Protein AF-A0A7V9PZ42-F1 (afdb_monomer)

Solvent-accessible surface area (backbone atoms only — not comparable to full-atom values): 53757 Å² total; per-residue (Å²): 139,82,87,81,83,87,84,85,88,85,90,82,89,85,84,78,90,81,89,82,88,86,89,87,87,82,85,90,87,81,92,83,89,80,94,78,86,85,78,82,79,80,74,79,80,78,72,83,73,53,23,38,50,49,40,80,74,43,79,81,48,64,35,42,36,24,31,28,40,34,39,47,80,54,54,53,97,88,42,69,60,33,37,42,37,35,66,54,96,84,55,76,48,76,40,75,61,56,51,51,71,52,70,82,49,53,48,53,39,71,47,54,37,40,34,29,28,23,30,79,69,63,42,52,22,58,73,33,75,50,78,53,58,26,29,65,77,78,78,84,77,52,20,42,52,52,41,76,73,40,74,79,49,59,36,42,38,29,31,26,41,33,41,41,83,60,51,52,97,85,47,64,59,28,31,44,35,27,47,80,86,43,77,76,51,73,41,77,59,55,54,53,72,48,65,88,45,63,44,58,35,74,44,55,32,33,36,19,25,21,26,81,73,68,33,59,25,62,76,40,76,50,77,44,53,25,36,60,66,79,77,81,75,50,24,37,51,38,41,78,72,42,80,76,44,65,39,35,42,23,35,29,35,35,41,43,78,51,55,46,97,89,42,63,56,29,30,45,35,20,50,70,81,43,83,71,50,72,27,77,56,57,49,49,74,50,66,89,42,62,46,57,36,77,42,42,37,30,30,26,21,26,29,81,71,69,33,60,21,57,69,37,71,46,78,49,63,26,35,63,74,87,87,87,78,87,83,85,88,80,86,75,49,20,38,53,42,41,76,74,42,76,80,46,56,38,38,35,24,37,25,45,31,36,46,81,52,56,50,96,88,46,57,59,26,28,40,31,21,53,68,80,43,75,68,56,72,40,73,59,54,56,48,70,53,67,85,47,61,49,54,41,77,39,38,42,30,34,19,23,24,28,85,77,68,38,50,28,59,72,36,70,50,77,49,49,23,32,60,67,83,70,83,70,51,24,40,49,46,37,77,70,42,80,74,50,66,35,37,33,28,42,29,36,34,40,44,80,54,57,48,95,92,42,64,58,28,29,45,36,23,51,72,80,43,82,74,50,73,37,75,58,57,49,52,70,53,67,83,45,64,42,60,35,76,46,40,39,30,34,24,22,24,30,84,72,69,33,58,20,62,68,45,74,46,81,47,59,25,36,64,70,88,63,85,76,50,22,39,54,38,42,78,74,46,77,47,78,64,36,49,28,27,34,34,40,38,44,45,86,62,52,50,94,93,40,65,63,30,32,41,34,28,49,67,84,40,77,77,46,76,38,83,62,56,60,52,76,49,64,86,44,64,46,53,38,78,40,44,29,33,34,24,23,25,34,85,66,68,27,55,20,56,72,34,70,52,76,52,57,28,37,71,84,90,89,87,73,80,79,92,66,65,23,18,31,24,52,87,29,38,70,89,42,64,16,30,87,92,39,22,9,41,42,65,36,55,34,59,72,70,43,51,73,54,30,45,28,44,29,43,44,44,66,30,65,51,41,59,30,67,65,62,92,90,30,74,85,48,53,36,33,31,41,29,52,77,41,54,25,34,27,54,35,40,38,36,37,39,29,32,19,33,25,43,48,40,44,59,45,69,52,53,81,56,48,84,73,39,48,43,28,27,36,25,56,22,39,38,34,38,40,28,87,42,80,86,42,62,19,26,51,34,36,44,28,4,34,31,19,16,14,38,34,46,24,32,22,37,44,34,42,39,30,39,30,38,33,33,41,48,87,68,78,96,63,69,93,61,76,52,30,28,43,9,62,59,91,92,52,100,59,93,57,62,60,18,32,47,36,36,39,33,35,33,34,35,26,41,48,40,88,87,62,57,74,62,64,76,86,47,84,51,40,23,39,34,41,28,22,31,36,44,37,36,40,29,27,22,31,28,39,42,6,30,60,25,36,30,43,35,34,47,91,75,84,48,49,50,31,45,33,38,40,30,21,24,40,29,39,30,21,20,62,60,76,77,77,49,89,90,75,64,62,60,69,58,78,40,30,32,40,30,42,66,38,80,42,71,43,40,41,32,41,41,30,22,25,18,27,70,31,30,44,43,44,81,52,83,45,46,47,34,64,27,38,40,36,18,26,23,30,35,47,67,50,75,92,52,48,69,40,76,38,49,48,45,39,41,26,40,16,42,74,48,62,56,24,100,55,31,42,69,36,96,56,78,60,45,72,29,79,51,54,88,60,51,34,65,34,35,36,68,89,67,69,54,70,37,78,73,65,94,50,81,90,60,60,70,60,46,44,37,85,62,57,71,54,57,88,53,38,56,43,20,12,39,65,47,128

pLDDT: mean 81.79, std 15.57, range [23.91, 97.44]

Sequence (1010 aa):
MPQRSSPTAATSLTHGPTRSTFLAAALAGLTVMLFAIGVPKAVASDDHNPPSAPTNVRVLATSQTSLTVAWDASTDDVGVKNYRLWLGYPPSLHTKETQYTVTGLRCGQSITLEIRAYDDANNKSEPTLTVVSSAPCVDSQPPSAPAGLRQIAASATTATLAWNPATDNVAVAGYSLSRSGVELATTSETSYSFSGLVCGKTHAVAVRSYDVARNYSSWVAYYVTTASCGDVTPPSAPTGLVQTNTTTTGMSVAWSAATDNVGVAGYDVFRNGALAGSASGVSYALSGLTCGTAYAIGVEAVDGAGNRSARTSATMSTAACVVPPPPSNDTQPPTTPANLALAGASPISVTLTWAPSTDNVGVAGYRTFLDGTSDETVTGTAHMFQGLSCGTSHLLGVMAVDAKGNHSQVAAVTGSTAPCSDTSAPTAPGNVVVLSRTFSSITVGWAASTDNLGVAGYGAYVDGSFDGATSATSYTFAGLACNTSVVVGIDAYDAAGNRSPKVNVAATTTACNDSQPPTTPAQLTISGATTSGFTLNWTPSSDNQGVQGYDVFVDGSKVASVVATEFTLSNLACGTSYQVGVEAFDGAGNRSGRRTGTGTTTPCTQPPPTSGTAYVSPNGSDANLCTIALPCKSFNRAYSVAQPGATVSVAAGTYTGQDILWRSGRDSGAPVVFRPTGPVTIQGTLRVYASGVHIAGQATGSVTNWRSRTYSFTVTGDTAVLGDSAAQHPKNVTLEGIDTGALGTYTAENVIVRDIDAGPVVQGAACNRPQPTIGANIDAEVVAGRPRNVTWERVVVHGFDRDQSAVAADCHTGGLFIVNGYDIKIRQSVFSENLVYNIQVQNYVGSPAQDVVIENTWFGCPVFSPISETNGVKTCNGQASLQFNANSTFSDWLVRFNSFSSQYAAWGEGSYSNVRFVGNAGRAPGSNVCGGGGISFQKNAWTSETCGSGDVVLSSLPFVNVAPGQEDLHLTGGAAVNFATGSGTDFELVGDIDGQSRPAARDAGADETG

Foldseek 3Di:
DDDDDDDDDDDDDDDDDDDDDDDDDDDDDDDDDDDDDDDDDDDPAPDPDAWEEWADWDWDDAAQFKTKIFTDDIDDPQDWPWKWKQFPPDDIDIGRHRMDMDGGHHGFDKTKIWMWIADPNGHIYDTDIDIDTHHHDADDDWWDWWADWDWDDAAQFKTKIFTDDIDDPPDWPWKFKDWPPHTDDIDNHRMDMDGRHHGQDKTKMWMWIGGPNGRIDDIDIDITHHHHDDDDDAWEEWADWAWDAAAFFKTKIFTHDIDDPVDFQWKFKDKQRHTQGIGSHRMDMRGRHHGQDKIKMWMWTAHPRGHIYDIDIDIDHHHHDDDDDPDDDDDAAWEFFAPWDFPDAAQFKTKIFTDDIDDDVDFQFKFKDKQNHTDGTGRHRMDMDGRHHGFDKIKIWMWTAHPVRRIYDIDIDIDHHHHDQDDDAWAFFAPWDWDDAAQFKTKIFTHDIDDDVDWPWKFKDKQNHTQDIDRHRMDMHGRHHGQDKIKIWMWIGDPNGHIYDIDIDIDGHHHDDDEDAKAFWADWDWADAEQFKTKIATDDIADDQGFPFKFKDWQNHTPDTDNHRMDIGGRHHGFDKIWIWMWIGDPNGHIYDIDIDMDGHHHDDDDEDDDAAFEEECPADLVFNRDPVHRHHAPLSSLVNADFPHEHEYEADEHEEHANAEDPPQAPGAAHEDEYPAAYEYEAEHEYQYARHAPDKEKDDFLLVVLPIAFNYEYLAEYEDDPQELVTEHECYEYERYEHQAYYNEAYEQYHAYQYEGHHRPDDQDQPGFAHEQYHGPPHPHLRHHYEQYEHASYEWAYADSVRDAHHQPHPHFTYEFAAHEQYEYELYEQAAGAQENYEFHHPRQHGYEQYEAYLYEQAAHFHHRPPDDPRFTDRPQHAHYEYPDQEEYENYHYFQAFHLHAPYDYDNHHAACAEYYQAEEAYNDPVPLPRPRYYYAQYEHQPDDSYPHYYHDVDQQFPDRGGSPGGRAHEPPPFPQAQQDDDPSRPPQAASRGDGADPSGGGHRHYDD

Radius of gyration: 54.12 Å; Cα contacts (8 Å, |Δi|>4): 2755; chains: 1; bounding box: 139×69×150 Å

Structure (mmCIF, N/CA/C/O backbone):
data_AF-A0A7V9PZ42-F1
#
_entry.id   AF-A0A7V9PZ42-F1
#
loop_
_atom_site.group_PDB
_atom_site.id
_atom_site.type_symbol
_atom_site.label_atom_id
_atom_site.label_alt_id
_atom_site.label_comp_id
_atom_site.label_asym_id
_atom_site.label_entity_id
_atom_site.label_seq_id
_atom_site.pdbx_PDB_ins_code
_atom_site.Cartn_x
_atom_site.Cartn_y
_atom_site.Cartn_z
_atom_site.occupancy
_atom_site.B_iso_or_equiv
_atom_site.auth_seq_id
_atom_site.auth_comp_id
_atom_site.auth_asym_id
_atom_site.auth_atom_id
_atom_site.pdbx_PDB_model_num
ATOM 1 N N . MET A 1 1 ? -32.912 -15.137 -66.559 1.00 32.16 1 MET A N 1
ATOM 2 C CA . MET A 1 1 ? -33.517 -16.467 -66.817 1.00 32.16 1 MET A CA 1
ATOM 3 C C . MET A 1 1 ? -32.672 -17.528 -66.117 1.00 32.16 1 MET A C 1
ATOM 5 O O . MET A 1 1 ? -31.473 -17.292 -66.055 1.00 32.16 1 MET A O 1
ATOM 9 N N . PRO A 1 2 ? -33.220 -18.686 -65.696 1.00 60.19 2 PRO A N 1
ATOM 10 C CA . PRO A 1 2 ? -34.645 -18.976 -65.497 1.00 60.19 2 PRO A CA 1
ATOM 11 C C . PRO A 1 2 ? -34.986 -19.715 -64.174 1.00 60.19 2 PRO A C 1
ATOM 13 O O . PRO A 1 2 ? -34.336 -20.692 -63.833 1.00 60.19 2 PRO A O 1
ATOM 16 N N . GLN A 1 3 ? -36.155 -19.379 -63.602 1.00 32.44 3 GLN A N 1
ATOM 17 C CA . GLN A 1 3 ? -37.092 -20.332 -62.957 1.00 32.44 3 GLN A CA 1
ATOM 18 C C . GLN A 1 3 ? -36.676 -20.979 -61.605 1.00 32.44 3 GLN A C 1
ATOM 20 O O . GLN A 1 3 ? -35.512 -20.977 -61.239 1.00 32.44 3 GLN A O 1
ATOM 25 N N . ARG A 1 4 ? -37.595 -21.496 -60.768 1.00 30.61 4 ARG A N 1
ATOM 26 C CA . ARG A 1 4 ? -39.056 -21.760 -60.895 1.00 30.61 4 ARG A CA 1
ATOM 27 C C . ARG A 1 4 ? -39.732 -21.476 -59.528 1.00 30.61 4 ARG A C 1
ATOM 29 O O . ARG A 1 4 ? -39.218 -21.896 -58.505 1.00 30.61 4 ARG A O 1
ATOM 36 N N . SER A 1 5 ? -40.714 -20.571 -59.463 1.00 29.34 5 SER A N 1
ATOM 37 C CA . SER A 1 5 ? -42.173 -20.842 -59.432 1.00 29.34 5 SER A CA 1
ATOM 38 C C . SER A 1 5 ? -42.786 -21.184 -58.058 1.00 29.34 5 SER A C 1
ATOM 40 O O . SER A 1 5 ? -42.588 -22.278 -57.538 1.00 29.34 5 SER A O 1
ATOM 42 N N . SER A 1 6 ? -43.645 -20.290 -57.561 1.00 37.09 6 SER A N 1
ATOM 43 C CA . SER A 1 6 ? -44.717 -20.563 -56.580 1.00 37.09 6 SER A CA 1
ATOM 44 C C . SER A 1 6 ? -45.744 -21.582 -57.142 1.00 37.09 6 SER A C 1
ATOM 46 O O . SER A 1 6 ? -45.717 -21.808 -58.358 1.00 37.09 6 SER A O 1
ATOM 48 N N . PRO A 1 7 ? -46.679 -22.160 -56.343 1.00 46.69 7 PRO A N 1
ATOM 49 C CA . PRO A 1 7 ? -47.899 -21.408 -55.983 1.00 46.69 7 PRO A CA 1
ATOM 50 C C . PRO A 1 7 ? -48.641 -21.792 -54.667 1.00 46.69 7 PRO A C 1
ATOM 52 O O . PRO A 1 7 ? -48.381 -22.798 -54.023 1.00 46.69 7 PRO A O 1
ATOM 55 N N . THR A 1 8 ? -49.604 -20.932 -54.316 1.00 27.67 8 THR A N 1
ATOM 56 C CA . THR A 1 8 ? -50.886 -21.146 -53.593 1.00 27.67 8 THR A CA 1
ATOM 57 C C . THR A 1 8 ? -51.169 -22.422 -52.762 1.00 27.67 8 THR A C 1
ATOM 59 O O . THR A 1 8 ? -51.455 -23.476 -53.315 1.00 27.67 8 THR A O 1
ATOM 62 N N . ALA A 1 9 ? -51.367 -22.193 -51.455 1.00 28.22 9 ALA A N 1
ATOM 63 C CA . ALA A 1 9 ? -52.624 -22.379 -50.695 1.00 28.22 9 ALA A CA 1
ATOM 64 C C . ALA A 1 9 ? -53.292 -23.763 -50.440 1.00 28.22 9 ALA A C 1
ATOM 66 O O . ALA A 1 9 ? -53.507 -24.570 -51.335 1.00 28.22 9 ALA A O 1
ATOM 67 N N . ALA A 1 10 ? -53.862 -23.831 -49.221 1.00 25.73 10 ALA A N 1
ATOM 68 C CA . ALA A 1 10 ? -55.114 -24.496 -48.812 1.00 25.73 10 ALA A CA 1
ATOM 69 C C . ALA A 1 10 ? -55.117 -25.953 -48.281 1.00 25.73 10 ALA A C 1
ATOM 71 O O . ALA A 1 10 ? -54.266 -26.787 -48.572 1.00 25.73 10 ALA A O 1
ATOM 72 N N . THR A 1 11 ? -56.213 -26.231 -47.555 1.00 23.91 11 THR A N 1
ATOM 73 C CA . THR A 1 11 ? -56.700 -27.505 -46.974 1.00 23.91 11 THR A CA 1
ATOM 74 C C . THR A 1 11 ? -56.056 -28.027 -45.678 1.00 23.91 11 THR A C 1
ATOM 76 O O . THR A 1 11 ? -54.901 -27.769 -45.363 1.00 23.91 11 THR A O 1
ATOM 79 N N . SER A 1 12 ? -56.887 -28.713 -44.885 1.00 28.78 12 SER A N 1
ATOM 80 C CA . SER A 1 12 ? -56.669 -29.165 -43.499 1.00 28.78 12 SER A CA 1
ATOM 81 C C . SER A 1 12 ? -57.055 -30.654 -43.343 1.00 28.78 12 SER A C 1
ATOM 83 O O . SER A 1 12 ? -57.232 -31.320 -44.361 1.00 28.78 12 SER A O 1
ATOM 85 N N . LEU A 1 13 ? -57.269 -31.135 -42.098 1.00 27.72 13 LEU A N 1
ATOM 86 C CA . LEU A 1 13 ? -57.673 -32.509 -41.689 1.00 27.72 13 LEU A CA 1
ATOM 87 C C . LEU A 1 13 ? -56.466 -33.484 -41.537 1.00 27.72 13 LEU A C 1
ATOM 89 O O . LEU A 1 13 ? -55.505 -33.377 -42.285 1.00 27.72 13 LEU A O 1
ATOM 93 N N . THR A 1 14 ? -56.401 -34.438 -40.586 1.00 30.48 14 THR A N 1
ATOM 94 C CA . THR A 1 14 ? -57.376 -34.893 -39.553 1.00 30.48 14 THR A CA 1
ATOM 95 C C . THR A 1 14 ? -56.701 -35.609 -38.352 1.00 30.48 14 THR A C 1
ATOM 97 O O . THR A 1 14 ? -55.512 -35.900 -38.426 1.00 30.48 14 THR A O 1
ATOM 100 N N . HIS A 1 15 ? -57.517 -36.005 -37.348 1.00 29.09 15 HIS A N 1
ATOM 101 C CA . HIS A 1 15 ? -57.241 -36.747 -36.085 1.00 29.09 15 HIS A CA 1
ATOM 102 C C . HIS A 1 15 ? -56.803 -35.854 -34.895 1.00 29.09 15 HIS A C 1
ATOM 104 O O . HIS A 1 15 ? -55.726 -35.277 -34.944 1.00 29.09 15 HIS A O 1
ATOM 110 N N . GLY A 1 16 ? -57.558 -35.667 -33.796 1.00 27.78 16 GLY A N 1
ATOM 111 C CA . GLY A 1 16 ? -58.936 -36.077 -33.433 1.00 27.78 16 GLY A CA 1
ATOM 112 C C . GLY A 1 16 ? -59.023 -37.309 -32.508 1.00 27.78 16 GLY A C 1
ATOM 113 O O . GLY A 1 16 ? -58.157 -38.174 -32.636 1.00 27.78 16 GLY A O 1
ATOM 114 N N . PRO A 1 17 ? -60.061 -37.473 -31.642 1.00 51.00 17 PRO A N 1
ATOM 115 C CA . PRO A 1 17 ? -61.173 -36.565 -31.246 1.00 51.00 17 PRO A CA 1
ATOM 116 C C . PRO A 1 17 ? -60.711 -35.512 -30.192 1.00 51.00 17 PRO A C 1
ATOM 118 O O . PRO A 1 17 ? -59.528 -35.199 -30.207 1.00 51.00 17 PRO A O 1
ATOM 121 N N . THR A 1 18 ? -61.469 -34.822 -29.311 1.00 27.20 18 THR A N 1
ATOM 122 C CA . THR A 1 18 ? -62.897 -34.702 -28.850 1.00 27.20 18 THR A CA 1
ATOM 123 C C . THR A 1 18 ? -63.049 -33.227 -28.364 1.00 27.20 18 THR A C 1
ATOM 125 O O . THR A 1 18 ? -62.031 -32.623 -28.047 1.00 27.20 18 THR A O 1
ATOM 128 N N . ARG A 1 19 ? -64.153 -32.454 -28.377 1.00 26.38 19 ARG A N 1
ATOM 129 C CA . ARG A 1 19 ? -65.584 -32.568 -27.974 1.00 26.38 19 ARG A CA 1
ATOM 130 C C . ARG A 1 19 ? -65.809 -32.795 -26.458 1.00 26.38 19 ARG A C 1
ATOM 132 O O . ARG A 1 19 ? -65.156 -33.657 -25.896 1.00 26.38 19 ARG A O 1
ATOM 139 N N . SER A 1 20 ? -66.701 -32.076 -25.754 1.00 24.91 20 SER A N 1
ATOM 140 C CA . SER A 1 20 ? -67.799 -31.177 -26.190 1.00 24.91 20 SER A CA 1
ATOM 141 C C . SER A 1 20 ? -67.983 -29.924 -25.305 1.00 24.91 20 SER A C 1
ATOM 143 O O . SER A 1 20 ? -67.600 -29.910 -24.142 1.00 24.91 20 SER A O 1
ATOM 145 N N . THR A 1 21 ? -68.645 -28.900 -25.852 1.00 32.88 21 THR A N 1
ATOM 146 C CA . THR A 1 21 ? -69.249 -27.753 -25.142 1.00 32.88 21 THR A CA 1
ATOM 147 C C . THR A 1 21 ? -70.543 -28.142 -24.407 1.00 32.88 21 THR A C 1
ATOM 149 O O . THR A 1 21 ? -71.253 -29.006 -24.926 1.00 32.88 21 THR A O 1
ATOM 152 N N . PHE A 1 22 ? -70.919 -27.453 -23.308 1.00 24.78 22 PHE A N 1
ATOM 153 C CA . PHE A 1 22 ? -72.023 -26.455 -23.308 1.00 24.78 22 PHE A CA 1
ATOM 154 C C . PHE A 1 22 ? -72.414 -25.840 -21.936 1.00 24.78 22 PHE A C 1
ATOM 156 O O . PHE A 1 22 ? -72.511 -26.544 -20.942 1.00 24.78 22 PHE A O 1
ATOM 163 N N . LEU A 1 23 ? -72.804 -24.553 -22.003 1.00 24.34 23 LEU A N 1
ATOM 164 C CA . LEU A 1 23 ? -73.811 -23.819 -21.200 1.00 24.34 23 LEU A CA 1
ATOM 165 C C . LEU A 1 23 ? -73.606 -23.574 -19.683 1.00 24.34 23 LEU A C 1
ATOM 167 O O . LEU A 1 23 ? -72.857 -24.251 -18.992 1.00 24.34 23 LEU A O 1
ATOM 171 N N . ALA A 1 24 ? -74.322 -22.558 -19.185 1.00 41.62 24 ALA A N 1
ATOM 172 C CA . ALA A 1 24 ? -74.409 -22.147 -17.783 1.00 41.62 24 ALA A CA 1
ATOM 173 C C . ALA A 1 24 ? -75.843 -22.320 -17.241 1.00 41.62 24 ALA A C 1
ATOM 175 O O . ALA A 1 24 ? -76.804 -22.287 -18.011 1.00 41.62 24 ALA A O 1
ATOM 176 N N . ALA A 1 25 ? -75.986 -22.450 -15.918 1.00 27.28 25 ALA A N 1
ATOM 177 C CA . ALA A 1 25 ? -77.260 -22.441 -15.191 1.00 27.28 25 ALA A CA 1
ATOM 178 C C . ALA A 1 25 ? -77.051 -21.998 -13.726 1.00 27.28 25 ALA A C 1
ATOM 180 O O . ALA A 1 25 ? -75.916 -21.945 -13.252 1.00 27.28 25 ALA A O 1
ATOM 181 N N . ALA A 1 26 ? -78.135 -21.687 -13.007 1.00 37.28 26 ALA A N 1
ATOM 182 C CA . ALA A 1 26 ? -78.120 -21.266 -11.601 1.00 37.28 26 ALA A CA 1
ATOM 183 C C . ALA A 1 26 ? -79.356 -21.792 -10.826 1.00 37.28 26 ALA A C 1
ATOM 185 O O . ALA A 1 26 ? -80.281 -22.312 -11.442 1.00 37.28 26 ALA A O 1
ATOM 186 N N . LEU A 1 27 ? -79.367 -21.563 -9.501 1.00 26.77 27 LEU A N 1
ATOM 187 C CA . LEU A 1 27 ? -80.422 -21.829 -8.490 1.00 26.77 27 LEU A CA 1
ATOM 188 C C . LEU A 1 27 ? -80.596 -23.272 -7.937 1.00 26.77 27 LEU A C 1
ATOM 190 O O . LEU A 1 27 ? -81.235 -24.124 -8.535 1.00 26.77 27 LEU A O 1
ATOM 194 N N . ALA A 1 28 ? -80.099 -23.446 -6.703 1.00 36.44 28 ALA A N 1
ATOM 195 C CA . ALA A 1 28 ? -80.839 -23.727 -5.450 1.00 36.44 28 ALA A CA 1
ATOM 196 C C . ALA A 1 28 ? -81.842 -24.909 -5.288 1.00 36.44 28 ALA A C 1
ATOM 198 O O . ALA A 1 28 ? -82.800 -25.058 -6.037 1.00 36.44 28 ALA A O 1
ATOM 199 N N . GLY A 1 29 ? -81.722 -25.595 -4.133 1.00 26.81 29 GLY A N 1
ATOM 200 C CA . GLY A 1 29 ? -82.707 -26.522 -3.529 1.00 26.81 29 GLY A CA 1
ATOM 201 C C . GLY A 1 29 ? -82.224 -27.985 -3.435 1.00 26.81 29 GLY A C 1
ATOM 202 O O . GLY A 1 29 ? -81.447 -28.414 -4.276 1.00 26.81 29 GLY A O 1
ATOM 203 N N . LEU A 1 30 ? -82.620 -28.817 -2.457 1.00 26.36 30 LEU A N 1
ATOM 204 C CA . LEU A 1 30 ? -83.288 -28.580 -1.162 1.00 26.36 30 LEU A CA 1
ATOM 205 C C . LEU A 1 30 ? -82.978 -29.755 -0.188 1.00 26.36 30 LEU A C 1
ATOM 207 O O . LEU A 1 30 ? -82.660 -30.859 -0.614 1.00 26.36 30 LEU A O 1
ATOM 211 N N . THR A 1 31 ? -83.078 -29.489 1.117 1.00 36.94 31 THR A N 1
ATOM 212 C CA . THR A 1 31 ? -82.883 -30.352 2.303 1.00 36.94 31 THR A CA 1
ATOM 213 C C . THR A 1 31 ? -83.286 -31.836 2.212 1.00 36.94 31 THR A C 1
ATOM 215 O O . THR A 1 31 ? -84.411 -32.155 1.837 1.00 36.94 31 THR A O 1
ATOM 218 N N . VAL A 1 32 ? -82.456 -32.716 2.797 1.00 28.81 32 VAL A N 1
ATOM 219 C CA . VAL A 1 32 ? -82.893 -33.976 3.440 1.00 28.81 32 VAL A CA 1
ATOM 220 C C . VAL A 1 32 ? -82.252 -34.082 4.831 1.00 28.81 32 VAL A C 1
ATOM 222 O O . VAL A 1 32 ? -81.033 -34.006 4.958 1.00 28.81 32 VAL A O 1
ATOM 225 N N . MET A 1 33 ? -83.066 -34.261 5.877 1.00 37.66 33 MET A N 1
ATOM 226 C CA . MET A 1 33 ? -82.603 -34.689 7.206 1.00 37.66 33 MET A CA 1
ATOM 227 C C . MET A 1 33 ? -82.578 -36.217 7.288 1.00 37.66 33 MET A C 1
ATOM 229 O O . MET A 1 33 ? -83.520 -36.863 6.834 1.00 37.66 33 MET A O 1
ATOM 233 N N . LEU A 1 34 ? -81.611 -36.774 8.019 1.00 30.14 34 LEU A N 1
ATOM 234 C CA . LEU A 1 34 ? -81.822 -38.001 8.789 1.00 30.14 34 LEU A CA 1
ATOM 235 C C . LEU A 1 34 ? -81.022 -37.919 10.099 1.00 30.14 34 LEU A C 1
ATOM 237 O O . LEU A 1 34 ? -79.909 -37.398 10.115 1.00 30.14 34 LEU A O 1
ATOM 241 N N . PHE A 1 35 ? -81.602 -38.385 11.206 1.00 37.62 35 PHE A N 1
ATOM 242 C CA . PHE A 1 35 ? -80.970 -38.318 12.528 1.00 37.62 35 PHE A CA 1
ATOM 243 C C . PHE A 1 35 ? -79.921 -39.423 12.713 1.00 37.62 35 PHE A C 1
ATOM 245 O O . PHE A 1 35 ? -80.221 -40.601 12.535 1.00 37.62 35 PHE A O 1
ATOM 252 N N . ALA A 1 36 ? -78.738 -39.044 13.197 1.00 33.75 36 ALA A N 1
ATOM 253 C CA . ALA A 1 36 ? -77.800 -39.927 13.887 1.00 33.75 36 ALA A CA 1
ATOM 254 C C . ALA A 1 36 ? -77.290 -39.192 15.137 1.00 33.75 36 ALA A C 1
ATOM 256 O O . ALA A 1 36 ? -76.961 -38.007 15.070 1.00 33.75 36 ALA A O 1
ATOM 257 N N . ILE A 1 37 ? -77.297 -39.857 16.294 1.00 38.19 37 ILE A N 1
ATOM 258 C CA . ILE A 1 37 ? -77.108 -39.198 17.593 1.00 38.19 37 ILE A CA 1
ATOM 259 C C . ILE A 1 37 ? -75.654 -39.318 18.060 1.00 38.19 37 ILE A C 1
ATOM 261 O O . ILE A 1 37 ? -75.189 -40.408 18.363 1.00 38.19 37 ILE A O 1
ATOM 265 N N . GLY A 1 38 ? -75.001 -38.161 18.198 1.00 36.38 38 GLY A N 1
ATOM 266 C CA . GLY A 1 38 ? -74.062 -37.857 19.280 1.00 36.38 38 GLY A CA 1
ATOM 267 C C . GLY A 1 38 ? -72.746 -38.638 19.381 1.00 36.38 38 GLY A C 1
ATOM 268 O O . GLY A 1 38 ? -72.672 -39.646 20.073 1.00 36.38 38 GLY A O 1
ATOM 269 N N . VAL A 1 39 ? -71.663 -37.998 18.934 1.00 38.22 39 VAL A N 1
ATOM 270 C CA . VAL A 1 39 ? -70.482 -37.781 19.794 1.00 38.22 39 VAL A CA 1
ATOM 271 C C . VAL A 1 39 ? -70.098 -36.298 19.662 1.00 38.22 39 VAL A C 1
ATOM 273 O O . VAL A 1 39 ? -70.107 -35.791 18.537 1.00 38.22 39 VAL A O 1
ATOM 276 N N . PRO A 1 40 ? -69.803 -35.558 20.749 1.00 39.50 40 PRO A N 1
ATOM 277 C CA . PRO A 1 40 ? -69.273 -34.200 20.637 1.00 39.50 40 PRO A CA 1
ATOM 278 C C . PRO A 1 40 ? -67.944 -34.190 19.873 1.00 39.50 40 PRO A C 1
ATOM 280 O O . PRO A 1 40 ? -67.071 -35.016 20.136 1.00 39.50 40 PRO A O 1
ATOM 283 N N . LYS A 1 41 ? -67.770 -33.241 18.946 1.00 39.00 41 LYS A N 1
ATOM 284 C CA . LYS A 1 41 ? -66.475 -33.014 18.293 1.00 39.00 41 LYS A CA 1
ATOM 285 C C . LYS A 1 41 ? -65.456 -32.630 19.374 1.00 39.00 41 LYS A C 1
ATOM 287 O O . LYS A 1 41 ? -65.736 -31.721 20.155 1.00 39.00 41 LYS A O 1
ATOM 292 N N . ALA A 1 42 ? -64.316 -33.323 19.425 1.00 41.28 42 ALA A N 1
ATOM 293 C CA . ALA A 1 42 ? -63.254 -33.022 20.383 1.00 41.28 42 ALA A CA 1
ATOM 294 C C . ALA A 1 42 ? -62.833 -31.546 20.273 1.00 41.28 42 ALA A C 1
ATOM 296 O O . ALA A 1 42 ? -62.809 -30.976 19.177 1.00 41.28 42 ALA A O 1
ATOM 297 N N . VAL A 1 43 ? -62.568 -30.914 21.417 1.00 42.75 43 VAL A N 1
ATOM 298 C CA . VAL A 1 43 ? -62.292 -29.477 21.478 1.00 42.75 43 VAL A CA 1
ATOM 299 C C . VAL A 1 43 ? -60.859 -29.227 21.014 1.00 42.75 43 VAL A C 1
ATOM 301 O O . VAL A 1 43 ? -59.925 -29.792 21.573 1.00 42.75 43 VAL A O 1
ATOM 304 N N . ALA A 1 44 ? -60.680 -28.359 20.016 1.00 48.72 44 ALA A N 1
ATOM 305 C CA . ALA A 1 44 ? -59.369 -27.936 19.513 1.00 48.72 44 ALA A CA 1
ATOM 306 C C . ALA A 1 44 ? -58.700 -26.921 20.467 1.00 48.72 44 ALA A C 1
ATOM 308 O O . ALA A 1 44 ? -58.425 -25.785 20.094 1.00 48.72 44 ALA A O 1
ATOM 309 N N . SER A 1 45 ? -58.540 -27.306 21.736 1.00 51.66 45 SER A N 1
ATOM 310 C CA . SER A 1 45 ? -58.017 -26.463 22.823 1.00 51.66 45 SER A CA 1
ATOM 311 C C . SER A 1 45 ? -56.986 -27.166 23.710 1.00 51.66 45 SER A C 1
ATOM 313 O O . SER A 1 45 ? -56.690 -26.665 24.790 1.00 51.66 45 SER A O 1
ATOM 315 N N . ASP A 1 46 ? -56.502 -28.336 23.292 1.00 62.22 46 ASP A N 1
ATOM 316 C CA . ASP A 1 46 ? -55.459 -29.116 23.982 1.00 62.22 46 ASP A CA 1
ATOM 317 C C . ASP A 1 46 ? -54.426 -29.681 22.981 1.00 62.22 46 ASP A C 1
ATOM 319 O O . ASP A 1 46 ? -53.603 -30.535 23.305 1.00 62.22 46 ASP A O 1
ATOM 323 N N . ASP A 1 47 ? -54.473 -29.189 21.739 1.00 71.81 47 ASP A N 1
ATOM 324 C CA . ASP A 1 47 ? -53.516 -29.500 20.683 1.00 71.81 47 ASP A CA 1
ATOM 325 C C . ASP A 1 47 ? -52.241 -28.665 20.871 1.00 71.81 47 ASP A C 1
ATOM 327 O O . ASP A 1 47 ? -52.260 -27.433 20.817 1.00 71.81 47 ASP A O 1
ATOM 331 N N . HIS A 1 48 ? -51.137 -29.367 21.109 1.00 77.44 48 HIS A N 1
ATOM 332 C CA . HIS A 1 48 ? -49.811 -28.813 21.366 1.00 77.44 48 HIS A CA 1
ATOM 333 C C . HIS A 1 48 ? -48.780 -29.246 20.307 1.00 77.44 48 HIS A C 1
ATOM 335 O O . HIS A 1 48 ? -47.594 -28.934 20.446 1.00 77.44 48 HIS A O 1
ATOM 341 N N . ASN A 1 49 ? -49.199 -29.983 19.273 1.00 86.00 49 ASN A N 1
ATOM 342 C CA . ASN A 1 49 ? -48.300 -30.482 18.242 1.00 86.00 49 ASN A CA 1
ATOM 343 C C . ASN A 1 49 ? -48.131 -29.422 17.135 1.00 86.00 49 ASN A C 1
ATOM 345 O O . ASN A 1 49 ? -49.106 -28.807 16.710 1.00 86.00 49 ASN A O 1
ATOM 349 N N . PRO A 1 50 ? -46.897 -29.144 16.674 1.00 86.44 50 PRO A N 1
ATOM 350 C CA . PRO A 1 50 ? -46.675 -28.268 15.532 1.00 86.44 50 PRO A CA 1
ATOM 351 C C . PRO A 1 50 ? -46.730 -29.049 14.202 1.00 86.44 50 PRO A C 1
ATOM 353 O O . PRO A 1 50 ? -46.060 -30.081 14.082 1.00 86.44 50 PRO A O 1
ATOM 356 N N . PRO A 1 51 ? -47.396 -28.514 13.158 1.00 91.06 51 PRO A N 1
ATOM 357 C CA . PRO A 1 51 ? -47.370 -29.081 11.814 1.00 91.06 51 PRO A CA 1
ATOM 358 C C . PRO A 1 51 ? -45.962 -29.316 11.264 1.00 91.06 51 PRO A C 1
ATOM 360 O O . PRO A 1 51 ? -45.030 -28.545 11.525 1.00 91.06 51 PRO A O 1
ATOM 363 N N . SER A 1 52 ? -45.814 -30.319 10.396 1.00 91.69 52 SER A N 1
ATOM 364 C CA . SER A 1 52 ? -44.550 -30.556 9.692 1.00 91.69 52 SER A CA 1
ATOM 365 C C . SER A 1 52 ? -44.160 -29.374 8.790 1.00 91.69 52 SER A C 1
ATOM 367 O O . SER A 1 52 ? -45.009 -28.662 8.244 1.00 91.69 52 SER A O 1
ATOM 369 N N . ALA A 1 53 ? -42.856 -29.130 8.633 1.00 91.06 53 ALA A N 1
ATOM 370 C CA . ALA A 1 53 ? -42.361 -28.049 7.782 1.00 91.06 53 ALA A CA 1
ATOM 371 C C . ALA A 1 53 ? -42.726 -28.290 6.297 1.00 91.06 53 ALA A C 1
ATOM 373 O O . ALA A 1 53 ? -42.634 -29.431 5.837 1.00 91.06 53 ALA A O 1
ATOM 374 N N . PRO A 1 54 ? -43.109 -27.252 5.526 1.00 93.00 54 PRO A N 1
ATOM 375 C CA . PRO A 1 54 ? -43.359 -27.377 4.088 1.00 93.00 54 PRO A CA 1
ATOM 376 C C . PRO A 1 54 ? -42.140 -27.937 3.342 1.00 93.00 54 PRO A C 1
ATOM 378 O O . PRO A 1 54 ? -41.020 -27.477 3.557 1.00 93.00 54 PRO A O 1
ATOM 381 N N . THR A 1 55 ? -42.328 -28.890 2.429 1.00 91.06 55 THR A N 1
ATOM 382 C CA . THR A 1 55 ? -41.214 -29.526 1.692 1.00 91.06 55 THR A CA 1
ATOM 383 C C . THR A 1 55 ? -41.314 -29.314 0.179 1.00 91.06 55 THR A C 1
ATOM 385 O O . THR A 1 55 ? -42.323 -28.825 -0.327 1.00 91.06 55 THR A O 1
ATOM 388 N N . ASN A 1 56 ? -40.244 -29.654 -0.554 1.00 90.31 56 ASN A N 1
ATOM 389 C CA . ASN A 1 56 ? -40.208 -29.647 -2.025 1.00 90.31 56 ASN A CA 1
ATOM 390 C C . ASN A 1 56 ? -40.611 -28.293 -2.661 1.00 90.31 56 ASN A C 1
ATOM 392 O O . ASN A 1 56 ? -41.383 -28.236 -3.624 1.00 90.31 56 ASN A O 1
ATOM 396 N N . VAL A 1 57 ? -40.118 -27.184 -2.091 1.00 90.88 57 VAL A N 1
ATOM 397 C CA . VAL A 1 57 ? -40.451 -25.831 -2.563 1.00 90.88 57 VAL A CA 1
ATOM 398 C C . VAL A 1 57 ? -39.825 -25.582 -3.937 1.00 90.88 57 VAL A C 1
ATOM 400 O O . VAL A 1 57 ? -38.609 -25.657 -4.102 1.00 90.88 57 VAL A O 1
ATOM 403 N N . ARG A 1 58 ? -40.667 -25.277 -4.925 1.00 91.25 58 ARG A N 1
ATOM 404 C CA . ARG A 1 58 ? -40.339 -25.209 -6.356 1.00 91.25 58 ARG A CA 1
ATOM 405 C C . ARG A 1 58 ? -41.012 -24.012 -7.021 1.00 91.25 58 ARG A C 1
ATOM 407 O O . ARG A 1 58 ? -42.094 -23.600 -6.611 1.00 91.25 58 ARG A O 1
ATOM 414 N N . VAL A 1 59 ? -40.403 -23.478 -8.076 1.00 90.88 59 VAL A N 1
ATOM 415 C CA . VAL A 1 59 ? -41.015 -22.441 -8.925 1.00 90.88 59 VAL A CA 1
ATOM 416 C C . VAL A 1 59 ? -41.778 -23.117 -10.067 1.00 90.88 59 VAL A C 1
ATOM 418 O O . VAL A 1 59 ? -41.223 -23.970 -10.754 1.00 90.88 59 VAL A O 1
ATOM 421 N N . LEU A 1 60 ? -43.044 -22.744 -10.265 1.00 88.81 60 LEU A N 1
ATOM 422 C CA . LEU A 1 60 ? -43.903 -23.257 -11.341 1.00 88.81 60 LEU A CA 1
ATOM 423 C C . LEU A 1 60 ? -43.936 -22.339 -12.570 1.00 88.81 60 LEU A C 1
ATOM 425 O O . LEU A 1 60 ? -44.071 -22.817 -13.692 1.00 88.81 60 LEU A O 1
ATOM 429 N N . ALA A 1 61 ? -43.842 -21.025 -12.359 1.00 86.25 61 ALA A N 1
ATOM 430 C CA . ALA A 1 61 ? -43.888 -20.015 -13.413 1.00 86.25 61 ALA A CA 1
ATOM 431 C C . ALA A 1 61 ? -43.180 -18.729 -12.968 1.00 86.25 61 ALA A C 1
ATOM 433 O O . ALA A 1 61 ? -43.166 -18.402 -11.780 1.00 86.25 61 ALA A O 1
ATOM 434 N N . THR A 1 62 ? -42.643 -17.972 -13.925 1.00 85.75 62 THR A N 1
ATOM 435 C CA . THR A 1 62 ? -42.067 -16.638 -13.707 1.00 85.75 62 THR A CA 1
ATOM 436 C C . THR A 1 62 ? -42.547 -15.661 -14.777 1.00 85.75 62 THR A C 1
ATOM 438 O O . THR A 1 62 ? -42.851 -16.033 -15.909 1.00 85.75 62 THR A O 1
ATOM 441 N N . SER A 1 63 ? -42.611 -14.387 -14.409 1.00 84.31 63 SER A N 1
ATOM 442 C CA . SER A 1 63 ? -42.742 -13.246 -15.312 1.00 84.31 63 SER A CA 1
ATOM 443 C C . SER A 1 63 ? -41.782 -12.145 -14.856 1.00 84.31 63 SER A C 1
ATOM 445 O O . SER A 1 63 ? -41.117 -12.277 -13.829 1.00 84.31 63 SER A O 1
ATOM 447 N N . GLN A 1 64 ? -41.710 -11.038 -15.591 1.00 83.38 64 GLN A N 1
ATOM 448 C CA . GLN A 1 64 ? -40.880 -9.891 -15.214 1.00 83.38 64 GLN A CA 1
ATOM 449 C C . GLN A 1 64 ? -41.294 -9.224 -13.897 1.00 83.38 64 GLN A C 1
ATOM 451 O O . GLN A 1 64 ? -40.483 -8.521 -13.303 1.00 83.38 64 GLN A O 1
ATOM 456 N N . THR A 1 65 ? -42.526 -9.433 -13.426 1.00 83.56 65 THR A N 1
ATOM 457 C CA . THR A 1 65 ? -43.042 -8.789 -12.205 1.00 83.56 65 THR A CA 1
ATOM 458 C C . THR A 1 65 ? -43.701 -9.756 -11.222 1.00 83.56 65 THR A C 1
ATOM 460 O O . THR A 1 65 ? -44.271 -9.334 -10.210 1.00 83.56 65 THR A O 1
ATOM 463 N N . SER A 1 66 ? -43.611 -11.064 -11.475 1.00 85.19 66 SER A N 1
ATOM 464 C CA . SER A 1 66 ? -44.173 -12.100 -10.608 1.00 85.19 66 SER A CA 1
ATOM 465 C C . SER A 1 66 ? -43.450 -13.442 -10.713 1.00 85.19 66 SER A C 1
ATOM 467 O O . SER A 1 66 ? -42.751 -13.720 -11.685 1.00 85.19 66 SER A O 1
ATOM 469 N N . LEU A 1 67 ? -43.653 -14.298 -9.715 1.00 89.31 67 LEU A N 1
ATOM 470 C CA . LEU A 1 67 ? -43.302 -15.717 -9.762 1.00 89.31 67 LEU A CA 1
ATOM 471 C C . LEU A 1 67 ? -44.296 -16.536 -8.939 1.00 89.31 67 LEU A C 1
ATOM 473 O O . LEU A 1 67 ? -44.806 -16.063 -7.924 1.00 89.31 67 LEU A O 1
ATOM 477 N N . THR A 1 68 ? -44.565 -17.765 -9.366 1.00 91.19 68 THR A N 1
ATOM 478 C CA . THR A 1 68 ? -45.420 -18.715 -8.647 1.00 91.19 68 THR A CA 1
ATOM 479 C C . THR A 1 68 ? -44.550 -19.787 -8.012 1.00 91.19 68 THR A C 1
ATOM 481 O O . THR A 1 68 ? -43.891 -20.547 -8.720 1.00 91.19 68 THR A O 1
ATOM 484 N N . VAL A 1 69 ? -44.569 -19.863 -6.683 1.00 91.12 69 VAL A N 1
ATOM 485 C CA . VAL A 1 69 ? -43.971 -20.956 -5.907 1.00 91.12 69 VAL A CA 1
ATOM 486 C C . VAL A 1 69 ? -45.035 -21.961 -5.493 1.00 91.12 69 VAL A C 1
ATOM 488 O O . VAL A 1 69 ? -46.169 -21.585 -5.206 1.00 91.12 69 VAL A O 1
ATOM 491 N N . ALA A 1 70 ? -44.653 -23.229 -5.422 1.00 93.25 70 ALA A N 1
ATOM 492 C CA . ALA A 1 70 ? -45.443 -24.309 -4.851 1.00 93.25 70 ALA A CA 1
ATOM 493 C C . ALA A 1 70 ? -44.581 -25.166 -3.925 1.00 93.25 70 ALA A C 1
ATOM 495 O O . ALA A 1 70 ? -43.359 -25.191 -4.051 1.00 93.25 70 ALA A O 1
ATOM 496 N N . TRP A 1 71 ? -45.226 -25.864 -3.004 1.00 94.12 71 TRP A N 1
ATOM 497 C CA . TRP A 1 71 ? -44.628 -26.798 -2.059 1.00 94.12 71 TRP A CA 1
ATOM 498 C C . TRP A 1 71 ? -45.557 -28.000 -1.883 1.00 94.12 71 TRP A C 1
ATOM 500 O O . TRP A 1 71 ? -46.704 -27.995 -2.342 1.00 94.12 71 TRP A O 1
ATOM 510 N N . ASP A 1 72 ? -45.054 -29.045 -1.237 1.00 93.50 72 ASP A N 1
ATOM 511 C CA . ASP A 1 72 ? -45.858 -30.210 -0.882 1.00 93.50 72 ASP A CA 1
ATOM 512 C C . ASP A 1 72 ? -46.485 -30.011 0.506 1.00 93.50 72 ASP A C 1
ATOM 514 O O . ASP A 1 72 ? -45.947 -29.292 1.354 1.00 93.50 72 ASP A O 1
ATOM 518 N N . ALA A 1 73 ? -47.673 -30.586 0.707 1.00 89.88 73 ALA A N 1
ATOM 519 C CA . ALA A 1 73 ? -48.520 -30.281 1.855 1.00 89.88 73 ALA A CA 1
ATOM 520 C C . ALA A 1 73 ? -47.890 -30.708 3.190 1.00 89.88 73 ALA A C 1
ATOM 522 O O . ALA A 1 73 ? -47.463 -31.852 3.349 1.00 89.88 73 ALA A O 1
ATOM 523 N N . SER A 1 74 ? -47.913 -29.798 4.164 1.00 91.81 74 SER A N 1
ATOM 524 C CA . SER A 1 74 ? -47.635 -30.116 5.563 1.00 91.81 74 SER A CA 1
ATOM 525 C C . SER A 1 74 ? -48.692 -31.064 6.132 1.00 91.81 74 SER A C 1
ATOM 527 O O . SER A 1 74 ? -49.863 -31.036 5.747 1.00 91.81 74 SER A O 1
ATOM 529 N N . THR A 1 75 ? -48.265 -31.881 7.086 1.00 89.81 75 THR A N 1
ATOM 530 C CA . THR A 1 75 ? -49.066 -32.884 7.794 1.00 89.81 75 THR A CA 1
ATOM 531 C C . THR A 1 75 ? -49.108 -32.560 9.278 1.00 89.81 75 THR A C 1
ATOM 533 O O . THR A 1 75 ? -48.124 -32.068 9.830 1.00 89.81 75 THR A O 1
ATOM 536 N N . ASP A 1 76 ? -50.227 -32.883 9.910 1.00 87.12 76 ASP A N 1
ATOM 537 C CA . ASP A 1 76 ? -50.554 -32.544 11.292 1.00 87.12 76 ASP A CA 1
ATOM 538 C C . ASP A 1 76 ? -51.580 -33.565 11.823 1.00 87.12 76 ASP A C 1
ATOM 540 O O . ASP A 1 76 ? -52.275 -34.181 11.006 1.00 87.12 76 ASP A O 1
ATOM 544 N N . ASP A 1 77 ? -51.671 -33.789 13.138 1.00 77.62 77 ASP A N 1
ATOM 545 C CA . ASP A 1 77 ? -52.595 -34.775 13.720 1.00 77.62 77 ASP A CA 1
ATOM 546 C C . ASP A 1 77 ? -54.019 -34.245 13.974 1.00 77.62 77 ASP A C 1
ATOM 548 O O . ASP A 1 77 ? -54.947 -35.053 14.085 1.00 77.62 77 ASP A O 1
ATOM 552 N N . VAL A 1 78 ? -54.231 -32.922 13.953 1.00 77.81 78 VAL A N 1
ATOM 553 C CA . VAL A 1 78 ? -55.567 -32.294 14.015 1.00 77.81 78 VAL A CA 1
ATOM 554 C C . VAL A 1 78 ? -55.948 -31.639 12.680 1.00 77.81 78 VAL A C 1
ATOM 556 O O . VAL A 1 78 ? -57.073 -31.822 12.202 1.00 77.81 78 VAL A O 1
ATOM 559 N N . GLY A 1 79 ? -55.016 -30.931 12.037 1.00 80.88 79 GLY A N 1
ATOM 560 C CA . GLY A 1 79 ? -55.107 -30.481 10.648 1.00 80.88 79 GLY A CA 1
ATOM 561 C C . GLY A 1 79 ? -54.535 -29.083 10.381 1.00 80.88 79 GLY A C 1
ATOM 562 O O . GLY A 1 79 ? -54.820 -28.116 11.086 1.00 80.88 79 GLY A O 1
ATOM 563 N N . VAL A 1 80 ? -53.798 -28.944 9.272 1.00 86.62 80 VAL A N 1
ATOM 564 C CA . VAL A 1 80 ? -53.204 -27.667 8.833 1.00 86.62 80 VAL A CA 1
ATOM 565 C C . VAL A 1 80 ? -54.284 -26.672 8.373 1.00 86.62 80 VAL A C 1
ATOM 567 O O . VAL A 1 80 ? -54.988 -26.891 7.386 1.00 86.62 80 VAL A O 1
ATOM 570 N N . LYS A 1 81 ? -54.376 -25.535 9.068 1.00 86.75 81 LYS A N 1
ATOM 571 C CA . LYS A 1 81 ? -55.313 -24.420 8.848 1.00 86.75 81 LYS A CA 1
ATOM 572 C C . LYS A 1 81 ? -54.917 -23.539 7.663 1.00 86.75 81 LYS A C 1
ATOM 574 O O . LYS A 1 81 ? -55.790 -23.164 6.869 1.00 86.75 81 LYS A O 1
ATOM 579 N N . ASN A 1 82 ? -53.639 -23.145 7.589 1.00 89.25 82 ASN A N 1
ATOM 580 C CA . ASN A 1 82 ? -53.067 -22.288 6.541 1.00 89.25 82 ASN A CA 1
ATOM 581 C C . ASN A 1 82 ? -51.523 -22.259 6.568 1.00 89.25 82 ASN A C 1
ATOM 583 O O . ASN A 1 82 ? -50.889 -22.604 7.560 1.00 89.25 82 ASN A O 1
ATOM 587 N N . TYR A 1 83 ? -50.928 -21.726 5.502 1.00 91.62 83 TYR A N 1
ATOM 588 C CA . TYR A 1 83 ? -49.518 -21.347 5.422 1.00 91.62 83 TYR A CA 1
ATOM 589 C C . TYR A 1 83 ? -49.345 -19.832 5.597 1.00 91.62 83 TYR A C 1
ATOM 591 O O . TYR A 1 83 ? -50.266 -19.051 5.321 1.00 91.62 83 TYR A O 1
ATOM 599 N N . ARG A 1 84 ? -48.156 -19.412 6.035 1.00 89.88 84 ARG A N 1
ATOM 600 C CA . ARG A 1 84 ? -47.686 -18.018 5.999 1.00 89.88 84 ARG A CA 1
ATOM 601 C C . ARG A 1 84 ? -46.359 -17.938 5.252 1.00 89.88 84 ARG A C 1
ATOM 603 O O . ARG A 1 84 ? -45.528 -18.833 5.398 1.00 89.88 84 ARG A O 1
ATOM 610 N N . LEU A 1 85 ? -46.184 -16.872 4.476 1.00 88.81 85 LEU A N 1
ATOM 611 C CA . LEU A 1 85 ? -44.989 -16.568 3.696 1.00 88.81 85 LEU A CA 1
ATOM 612 C C . LEU A 1 85 ? -44.442 -15.197 4.109 1.00 88.81 85 LEU A C 1
ATOM 614 O O . LEU A 1 85 ? -45.218 -14.247 4.207 1.00 88.81 85 LEU A O 1
ATOM 618 N N . TRP A 1 86 ? -43.128 -15.068 4.289 1.00 86.44 86 TRP A N 1
ATOM 619 C CA . TRP A 1 86 ? -42.447 -13.784 4.510 1.00 86.44 86 TRP A CA 1
ATOM 620 C C . TRP A 1 86 ? -41.451 -13.500 3.382 1.00 86.44 86 TRP A C 1
ATOM 622 O O . TRP A 1 86 ? -40.788 -14.410 2.889 1.00 86.44 86 TRP A O 1
ATOM 632 N N . LEU A 1 87 ? -41.357 -12.227 2.987 1.00 74.62 87 LEU A N 1
ATOM 633 C CA . LEU A 1 87 ? -40.641 -11.731 1.800 1.00 74.62 87 LEU A CA 1
ATOM 634 C C . LEU A 1 87 ? -39.490 -10.772 2.173 1.00 74.62 87 LEU A C 1
ATOM 636 O O . LEU A 1 87 ? -39.211 -9.801 1.469 1.00 74.62 87 LEU A O 1
ATOM 640 N N . GLY A 1 88 ? -38.869 -10.993 3.333 1.00 64.44 88 GLY A N 1
ATOM 641 C CA . GLY A 1 88 ? -38.204 -9.921 4.078 1.00 64.44 88 GLY A CA 1
ATOM 642 C C . GLY A 1 88 ? -39.223 -9.056 4.834 1.00 64.44 88 GLY A C 1
ATOM 643 O O . GLY A 1 88 ? -40.433 -9.165 4.629 1.00 64.44 88 GLY A O 1
ATOM 644 N N . TYR A 1 89 ? -38.753 -8.241 5.780 1.00 42.09 89 TYR A N 1
ATOM 645 C CA . TYR A 1 89 ? -39.641 -7.600 6.753 1.00 42.09 89 TYR A CA 1
ATOM 646 C C . TYR A 1 89 ? -40.023 -6.156 6.372 1.00 42.09 89 TYR A C 1
ATOM 648 O O . TYR A 1 89 ? -39.127 -5.315 6.307 1.00 42.09 89 TYR A O 1
ATOM 656 N N . PRO A 1 90 ? -41.321 -5.806 6.250 1.00 46.94 90 PRO A N 1
ATOM 657 C CA . PRO A 1 90 ? -42.499 -6.641 5.978 1.00 46.94 90 PRO A CA 1
ATOM 658 C C . PRO A 1 90 ? -42.979 -6.461 4.517 1.00 46.94 90 PRO A C 1
ATOM 660 O O . PRO A 1 90 ? -42.991 -5.342 4.002 1.00 46.94 90 PRO A O 1
ATOM 663 N N . PRO A 1 91 ? -43.426 -7.536 3.841 1.00 52.16 91 PRO A N 1
ATOM 664 C CA . PRO A 1 91 ? -44.764 -8.073 4.112 1.00 52.16 91 PRO A CA 1
ATOM 665 C C . PRO A 1 91 ? -44.795 -9.565 4.481 1.00 52.16 91 PRO A C 1
ATOM 667 O O . PRO A 1 91 ? -43.926 -10.349 4.098 1.00 52.16 91 PRO A O 1
ATOM 670 N N . SER A 1 92 ? -45.876 -9.967 5.159 1.00 66.38 92 SER A N 1
ATOM 671 C CA . SER A 1 92 ? -46.251 -11.371 5.370 1.00 66.38 92 SER A CA 1
ATOM 672 C C . SER A 1 92 ? -47.575 -11.687 4.674 1.00 66.38 92 SER A C 1
ATOM 674 O O . SER A 1 92 ? -48.536 -10.933 4.832 1.00 66.38 92 SER A O 1
ATOM 676 N N . LEU A 1 93 ? -47.636 -12.802 3.952 1.00 78.50 93 LEU A N 1
ATOM 677 C CA . LEU A 1 93 ? -48.782 -13.228 3.147 1.00 78.50 93 LEU A CA 1
ATOM 678 C C . LEU A 1 93 ? -49.310 -14.579 3.642 1.00 78.50 93 LEU A C 1
ATOM 680 O O . LEU A 1 93 ? -48.555 -15.389 4.178 1.00 78.50 93 LEU A O 1
ATOM 684 N N . HIS A 1 94 ? -50.605 -14.836 3.458 1.00 83.94 94 HIS A N 1
ATOM 685 C CA . HIS A 1 94 ? -51.293 -16.008 4.008 1.00 83.94 94 HIS A CA 1
ATOM 686 C C . HIS A 1 94 ? -52.069 -16.727 2.903 1.00 83.94 94 HIS A C 1
ATOM 688 O O . HIS A 1 94 ? -52.740 -16.085 2.099 1.00 83.94 94 HIS A O 1
ATOM 694 N N . THR A 1 95 ? -52.014 -18.059 2.875 1.00 85.00 95 THR A N 1
ATOM 695 C CA . THR A 1 95 ? -52.753 -18.887 1.903 1.00 85.00 95 THR A CA 1
ATOM 696 C C . THR A 1 95 ? -53.159 -20.226 2.513 1.00 85.00 95 THR A C 1
ATOM 698 O O . THR A 1 95 ? -52.520 -20.696 3.452 1.00 85.00 95 THR A O 1
ATOM 701 N N . LYS A 1 96 ? -54.221 -20.845 1.991 1.00 86.56 96 LYS A N 1
ATOM 702 C CA . LYS A 1 96 ? -54.585 -22.240 2.300 1.00 86.56 96 LYS A CA 1
ATOM 703 C C . LYS A 1 96 ? -54.093 -23.233 1.245 1.00 86.56 96 LYS A C 1
ATOM 705 O O . LYS A 1 96 ? -53.928 -24.407 1.553 1.00 86.56 96 LYS A O 1
ATOM 710 N N . GLU A 1 97 ? -53.815 -22.748 0.040 1.00 90.81 97 GLU A N 1
ATOM 711 C CA . GLU A 1 97 ? -53.237 -23.534 -1.049 1.00 90.81 97 GLU A CA 1
ATOM 712 C C . GLU A 1 97 ? -51.760 -23.839 -0.772 1.00 90.81 97 GLU A C 1
ATOM 714 O O . GLU A 1 97 ? -51.060 -23.019 -0.175 1.00 90.81 97 GLU A O 1
ATOM 719 N N . THR A 1 98 ? -51.238 -24.954 -1.291 1.00 92.31 98 THR A N 1
ATOM 720 C CA . THR A 1 98 ? -49.791 -25.259 -1.251 1.00 92.31 98 THR A CA 1
ATOM 721 C C . THR A 1 98 ? -49.006 -24.572 -2.378 1.00 92.31 98 THR A C 1
ATOM 723 O O . THR A 1 98 ? -47.961 -25.046 -2.821 1.00 92.31 98 THR A O 1
ATOM 726 N N . GLN A 1 99 ? -49.529 -23.452 -2.880 1.00 91.56 99 GLN A N 1
ATOM 727 C CA . GLN A 1 99 ? -48.884 -22.601 -3.872 1.00 91.56 99 GLN A CA 1
ATOM 728 C C . GLN A 1 99 ? -49.271 -21.134 -3.676 1.00 91.56 99 GLN A C 1
ATOM 730 O O . GLN A 1 99 ? -50.341 -20.815 -3.150 1.00 91.56 99 GLN A O 1
ATOM 735 N N . TYR A 1 100 ? -48.400 -20.228 -4.115 1.00 89.50 100 TYR A N 1
ATOM 736 C CA . TYR A 1 100 ? -48.617 -18.789 -4.039 1.00 89.50 100 TYR A CA 1
ATOM 737 C C . TYR A 1 100 ? -47.913 -18.050 -5.180 1.00 89.50 100 TYR A C 1
ATOM 739 O O . TYR A 1 100 ? -46.779 -18.372 -5.533 1.00 89.50 100 TYR A O 1
ATOM 747 N N . THR A 1 101 ? -48.564 -17.024 -5.737 1.00 89.56 101 THR A N 1
ATOM 748 C CA . THR A 1 101 ? -47.950 -16.137 -6.737 1.00 89.56 101 THR A CA 1
ATOM 749 C C . THR A 1 101 ? -47.517 -14.834 -6.079 1.00 89.56 101 THR A C 1
ATOM 751 O O . THR A 1 101 ? -48.349 -14.011 -5.704 1.00 89.56 101 THR A O 1
ATOM 754 N N . VAL A 1 102 ? -46.206 -14.642 -5.946 1.00 86.06 102 VAL A N 1
ATOM 755 C CA . VAL A 1 102 ? -45.609 -13.374 -5.525 1.00 86.06 102 VAL A CA 1
ATOM 756 C C . VAL A 1 102 ? -45.690 -12.403 -6.702 1.00 86.06 102 VAL A C 1
ATOM 758 O O . VAL A 1 102 ? -45.257 -12.733 -7.803 1.00 86.06 102 VAL A O 1
ATOM 761 N N . THR A 1 103 ? -46.243 -11.211 -6.483 1.00 83.06 103 THR A N 1
ATOM 762 C CA . THR A 1 103 ? -46.463 -10.173 -7.506 1.00 83.06 103 THR A CA 1
ATOM 763 C C . THR A 1 103 ? -45.881 -8.835 -7.066 1.00 83.06 103 THR A C 1
ATOM 765 O O . THR A 1 103 ? -45.840 -8.554 -5.871 1.00 83.06 103 THR A O 1
ATOM 768 N N . GLY A 1 104 ? -45.509 -7.978 -8.019 1.00 78.31 104 GLY A N 1
ATOM 769 C CA . GLY A 1 104 ? -44.899 -6.672 -7.738 1.00 78.31 104 GLY A CA 1
ATOM 770 C C . GLY A 1 104 ? -43.373 -6.720 -7.618 1.00 78.31 104 GLY A C 1
ATOM 771 O O . GLY A 1 104 ? -42.769 -5.796 -7.080 1.00 78.31 104 GLY A O 1
ATOM 772 N N . LEU A 1 105 ? -42.752 -7.792 -8.117 1.00 81.38 105 LEU A N 1
ATOM 773 C CA . LEU A 1 105 ? -41.300 -7.888 -8.254 1.00 81.38 105 LEU A CA 1
ATOM 774 C C . LEU A 1 105 ? -40.808 -6.973 -9.387 1.00 81.38 105 LEU A C 1
ATOM 776 O O . LEU A 1 105 ? -41.566 -6.608 -10.286 1.00 81.38 105 LEU A O 1
ATOM 780 N N . ARG A 1 106 ? -39.520 -6.632 -9.367 1.00 79.06 106 ARG A N 1
ATOM 781 C CA . ARG A 1 106 ? -38.794 -6.096 -10.530 1.00 79.06 106 ARG A CA 1
ATOM 782 C C . ARG A 1 106 ? -38.276 -7.255 -11.385 1.00 79.06 106 ARG A C 1
ATOM 784 O O . ARG A 1 106 ? -38.152 -8.372 -10.885 1.00 79.06 106 ARG A O 1
ATOM 791 N N . CYS A 1 107 ? -37.941 -7.005 -12.648 1.00 70.81 107 CYS A N 1
ATOM 792 C CA . CYS A 1 107 ? -37.394 -8.040 -13.526 1.00 70.81 107 CYS A CA 1
ATOM 793 C C . CYS A 1 107 ? -35.966 -8.430 -13.108 1.00 70.81 107 CYS A C 1
ATOM 795 O O . CYS A 1 107 ? -35.165 -7.576 -12.735 1.00 70.81 107 CYS A O 1
ATOM 797 N N . GLY A 1 108 ? -35.678 -9.735 -13.096 1.00 76.00 108 GLY A N 1
ATOM 798 C CA . GLY A 1 108 ? -34.439 -10.308 -12.554 1.00 76.00 108 GLY A CA 1
ATOM 799 C C . GLY A 1 108 ? -34.268 -10.201 -11.027 1.00 76.00 108 GLY A C 1
ATOM 800 O O . GLY A 1 108 ? -33.183 -10.477 -10.520 1.00 76.00 108 GLY A O 1
ATOM 801 N N . GLN A 1 109 ? -35.297 -9.799 -10.273 1.00 83.31 109 GLN A N 1
ATOM 802 C CA . GLN A 1 109 ? -35.223 -9.682 -8.815 1.00 83.31 109 GLN A CA 1
ATOM 803 C C . GLN A 1 109 ? -35.244 -11.060 -8.144 1.00 83.31 109 GLN A C 1
ATOM 805 O O . GLN A 1 109 ? -36.220 -11.800 -8.272 1.00 83.31 109 GLN A O 1
ATOM 810 N N . SER A 1 110 ? -34.211 -11.346 -7.351 1.00 86.25 110 SER A N 1
ATOM 811 C CA . SER A 1 110 ? -34.182 -12.460 -6.397 1.00 86.25 110 SER A CA 1
ATOM 812 C C . SER A 1 110 ? -34.775 -12.055 -5.045 1.00 86.25 110 SER A C 1
ATOM 814 O O . SER A 1 110 ? -34.581 -10.929 -4.584 1.00 86.25 110 SER A O 1
ATOM 816 N N . ILE A 1 111 ? -35.472 -12.986 -4.396 1.00 84.62 111 ILE A N 1
ATOM 817 C CA . ILE A 1 111 ? -36.071 -12.843 -3.064 1.00 84.62 111 ILE A CA 1
ATOM 818 C C . ILE A 1 111 ? -35.839 -14.107 -2.231 1.00 84.62 111 ILE A C 1
ATOM 820 O O . ILE A 1 111 ? -35.889 -15.221 -2.754 1.00 84.62 111 ILE A O 1
ATOM 824 N N . THR A 1 112 ? -35.639 -13.936 -0.924 1.00 88.31 112 THR A N 1
ATOM 825 C CA . THR A 1 112 ? -35.681 -15.038 0.047 1.00 88.31 112 THR A CA 1
ATOM 826 C C . THR A 1 112 ? -37.102 -15.170 0.584 1.00 88.31 112 THR A C 1
ATOM 828 O O . THR A 1 112 ? -37.683 -14.189 1.049 1.00 88.31 112 THR A O 1
ATOM 831 N N . LEU A 1 113 ? -37.652 -16.380 0.523 1.00 88.00 113 LEU A N 1
ATOM 832 C CA . LEU A 1 113 ? -38.950 -16.748 1.080 1.00 88.00 113 LEU A CA 1
ATOM 833 C C . LEU A 1 113 ? -38.759 -17.597 2.336 1.00 88.00 113 LEU A C 1
ATOM 835 O O . LEU A 1 113 ? -38.094 -18.630 2.277 1.00 88.00 113 LEU A O 1
ATOM 839 N N . GLU A 1 114 ? -39.403 -17.202 3.432 1.00 90.88 114 GLU A N 1
ATOM 840 C CA . GLU A 1 114 ? -39.682 -18.080 4.575 1.00 90.88 114 GLU A CA 1
ATOM 841 C C . GLU A 1 114 ? -41.124 -18.578 4.468 1.00 90.88 114 GLU A C 1
ATOM 843 O O . GLU A 1 114 ? -42.029 -17.762 4.300 1.00 90.88 114 GLU A O 1
ATOM 848 N N . ILE A 1 115 ? -41.352 -19.890 4.577 1.00 91.56 115 ILE A N 1
ATOM 849 C CA . ILE A 1 115 ? -42.689 -20.503 4.575 1.00 91.56 115 ILE A CA 1
ATOM 850 C C . ILE A 1 115 ? -42.881 -21.314 5.863 1.00 91.56 115 ILE A C 1
ATOM 852 O O . ILE A 1 115 ? -42.018 -22.114 6.225 1.00 91.56 115 ILE A O 1
ATOM 856 N N . ARG A 1 116 ? -44.025 -21.141 6.539 1.00 92.12 116 ARG A N 1
ATOM 857 C CA . ARG A 1 116 ? -44.451 -21.961 7.692 1.00 92.12 116 ARG A CA 1
ATOM 858 C C . ARG A 1 116 ? -45.890 -22.433 7.549 1.00 92.12 116 ARG A C 1
ATOM 860 O O . ARG A 1 116 ? -46.729 -21.689 7.037 1.00 92.12 116 ARG A O 1
ATOM 867 N N . ALA A 1 117 ? -46.181 -23.619 8.069 1.00 91.50 117 ALA A N 1
ATOM 868 C CA . ALA A 1 117 ? -47.536 -24.122 8.274 1.00 91.50 117 ALA A CA 1
ATOM 869 C C . ALA A 1 117 ? -48.059 -23.779 9.681 1.00 91.50 117 ALA A C 1
ATOM 871 O O . ALA A 1 117 ? -47.274 -23.617 10.618 1.00 91.50 117 ALA A O 1
ATOM 872 N N . TYR A 1 118 ? -49.382 -23.661 9.798 1.00 90.19 118 TYR A N 1
ATOM 873 C CA . TYR A 1 118 ? -50.138 -23.429 11.031 1.00 90.19 118 TYR A CA 1
ATOM 874 C C . TYR A 1 118 ? -51.378 -24.332 11.037 1.00 90.19 118 TYR A C 1
ATOM 876 O O . TYR A 1 118 ? -52.067 -24.431 10.022 1.00 90.19 118 TYR A O 1
ATOM 884 N N . ASP A 1 119 ? -51.665 -24.949 12.172 1.00 86.56 119 ASP A N 1
ATOM 885 C CA . ASP A 1 119 ? -52.854 -25.737 12.536 1.00 86.56 119 ASP A CA 1
ATOM 886 C C . ASP A 1 119 ? -54.004 -24.853 13.060 1.00 86.56 119 ASP A C 1
ATOM 888 O O . ASP A 1 119 ? -53.935 -23.615 13.056 1.00 86.56 119 ASP A O 1
ATOM 892 N N . ASP A 1 120 ? -55.107 -25.477 13.488 1.00 81.75 120 ASP A N 1
ATOM 893 C CA . ASP A 1 120 ? -56.274 -24.749 13.983 1.00 81.75 120 ASP A CA 1
ATOM 894 C C . ASP A 1 120 ? -56.088 -24.142 15.395 1.00 81.75 120 ASP A C 1
ATOM 896 O O . ASP A 1 120 ? -56.676 -23.084 15.653 1.00 81.75 120 ASP A O 1
ATOM 900 N N . ALA A 1 121 ? -55.225 -24.714 16.245 1.00 82.00 121 ALA A N 1
ATOM 901 C CA . ALA A 1 121 ? -54.823 -24.174 17.552 1.00 82.00 121 ALA A CA 1
ATOM 902 C C . ALA A 1 121 ? -53.786 -23.027 17.451 1.00 82.00 121 ALA A C 1
ATOM 904 O O . ALA A 1 121 ? -53.589 -22.277 18.408 1.00 82.00 121 ALA A O 1
ATOM 905 N N . ASN A 1 122 ? -53.208 -22.820 16.260 1.00 83.19 122 ASN A N 1
ATOM 906 C CA . ASN A 1 122 ? -52.143 -21.865 15.943 1.00 83.19 122 ASN A CA 1
ATOM 907 C C . ASN A 1 122 ? -50.791 -22.234 16.603 1.00 83.19 122 ASN A C 1
ATOM 909 O O . ASN A 1 122 ? -50.006 -21.346 16.959 1.00 83.19 122 ASN A O 1
ATOM 913 N N . ASN A 1 123 ? -50.462 -23.530 16.672 1.00 84.88 123 ASN A N 1
ATOM 914 C CA . ASN A 1 123 ? -49.057 -23.947 16.685 1.00 84.88 123 ASN A CA 1
ATOM 915 C C . ASN A 1 123 ? -48.428 -23.621 15.302 1.00 84.88 123 ASN A C 1
ATOM 917 O O . ASN A 1 123 ? -49.060 -23.034 14.411 1.00 84.88 123 ASN A O 1
ATOM 921 N N . LYS A 1 124 ? -47.118 -23.841 15.140 1.00 91.31 124 LYS A N 1
ATOM 922 C CA . LYS A 1 124 ? -46.383 -23.418 13.933 1.00 91.31 124 LYS A CA 1
ATOM 923 C C . LYS A 1 124 ? -45.272 -24.395 13.584 1.00 91.31 124 LYS A C 1
ATOM 925 O O . LYS A 1 124 ? -44.547 -24.834 14.474 1.00 91.31 124 LYS A O 1
ATOM 930 N N . SER A 1 125 ? -45.073 -24.643 12.295 1.00 91.69 125 SER A N 1
ATOM 931 C CA . SER A 1 125 ? -43.926 -25.418 11.828 1.00 91.69 125 SER A CA 1
ATOM 932 C C . SER A 1 125 ? -42.599 -24.670 12.017 1.00 91.69 125 SER A C 1
ATOM 934 O O . SER A 1 125 ? -42.540 -23.430 12.099 1.00 91.69 125 SER A O 1
ATOM 936 N N . GLU A 1 126 ? -41.504 -25.428 11.967 1.00 91.12 126 GLU A N 1
ATOM 937 C CA . GLU A 1 126 ? -40.198 -24.867 11.616 1.00 91.12 126 GLU A CA 1
ATOM 938 C C . GLU A 1 126 ? -40.228 -24.235 10.206 1.00 91.12 126 GLU A C 1
ATOM 940 O O . GLU A 1 126 ? -41.090 -24.590 9.389 1.00 91.12 126 GLU A O 1
ATOM 945 N N . PRO A 1 127 ? -39.361 -23.244 9.924 1.00 90.19 127 PRO A N 1
ATOM 946 C CA . PRO A 1 127 ? -39.388 -22.501 8.676 1.00 90.19 127 PRO A CA 1
ATOM 947 C C . PRO A 1 127 ? -38.695 -23.252 7.547 1.00 90.19 127 PRO A C 1
ATOM 949 O O . PRO A 1 127 ? -37.565 -23.718 7.691 1.00 90.19 127 PRO A O 1
ATOM 952 N N . THR A 1 128 ? -39.315 -23.233 6.374 1.00 92.44 128 THR A N 1
ATOM 953 C CA . THR A 1 128 ? -38.645 -23.605 5.129 1.00 92.44 128 THR A CA 1
ATOM 954 C C . THR A 1 128 ? -38.181 -22.341 4.417 1.00 92.44 128 THR A C 1
ATOM 956 O O . THR A 1 128 ? -39.001 -21.510 4.024 1.00 92.44 128 THR A O 1
ATOM 959 N N . LEU A 1 129 ? -36.863 -22.194 4.268 1.00 90.38 129 LEU A N 1
ATOM 960 C CA . LEU A 1 129 ? -36.220 -21.069 3.588 1.00 90.38 129 LEU A CA 1
ATOM 961 C C . LEU A 1 129 ? -35.825 -21.461 2.159 1.00 90.38 129 LEU A C 1
ATOM 963 O O . LEU A 1 129 ? -35.228 -22.514 1.947 1.00 90.38 129 LEU A O 1
ATOM 967 N N . THR A 1 130 ? -36.121 -20.606 1.181 1.00 87.12 130 THR A N 1
ATOM 968 C CA . THR A 1 130 ? -35.665 -20.771 -0.211 1.00 87.12 130 THR A CA 1
ATOM 969 C C . THR A 1 130 ? -35.399 -19.422 -0.881 1.00 87.12 130 THR A C 1
ATOM 971 O O . THR A 1 130 ? -35.916 -18.397 -0.439 1.00 87.12 130 THR A O 1
ATOM 974 N N . VAL A 1 131 ? -34.605 -19.411 -1.954 1.00 88.44 131 VAL A N 1
ATOM 975 C CA . VAL A 1 131 ? -34.326 -18.221 -2.772 1.00 88.44 131 VAL A CA 1
ATOM 976 C C . VAL A 1 131 ? -34.882 -18.445 -4.174 1.00 88.44 131 VAL A C 1
ATOM 978 O O . VAL A 1 131 ? -34.602 -19.466 -4.799 1.00 88.44 131 VAL A O 1
ATOM 981 N N . VAL A 1 132 ? -35.678 -17.496 -4.668 1.00 86.38 132 VAL A N 1
ATOM 982 C CA . VAL A 1 132 ? -36.352 -17.571 -5.975 1.00 86.38 132 VAL A CA 1
ATOM 983 C C . VAL A 1 132 ? -36.296 -16.225 -6.698 1.00 86.38 132 VAL A C 1
ATOM 985 O O . VAL A 1 132 ? -36.192 -15.183 -6.052 1.00 86.38 132 VAL A O 1
ATOM 988 N N . SER A 1 133 ? -36.375 -16.235 -8.032 1.00 84.31 133 SER A N 1
ATOM 989 C CA . SER A 1 133 ? -36.172 -15.040 -8.867 1.00 84.31 133 SER A CA 1
ATOM 990 C C . SER A 1 133 ? -37.262 -14.860 -9.926 1.00 84.31 133 SER A C 1
ATOM 992 O O . SER A 1 133 ? -37.807 -15.836 -10.445 1.00 84.31 133 SER A O 1
ATOM 994 N N . SER A 1 134 ? -37.572 -13.607 -10.265 1.00 83.25 134 SER A N 1
ATOM 995 C CA . SER A 1 134 ? -38.437 -13.246 -11.397 1.00 83.25 134 SER A CA 1
ATOM 996 C C . SER A 1 134 ? -37.713 -13.395 -12.747 1.00 83.25 134 SER A C 1
ATOM 998 O O . SER A 1 134 ? -36.493 -13.560 -12.809 1.00 83.25 134 SER A O 1
ATOM 1000 N N . ALA A 1 135 ? -38.458 -13.334 -13.854 1.00 75.69 135 ALA A N 1
ATOM 1001 C CA . ALA A 1 135 ? -37.881 -13.394 -15.198 1.00 75.69 135 ALA A CA 1
ATOM 1002 C C . ALA A 1 135 ? -37.078 -12.114 -15.533 1.00 75.69 135 ALA A C 1
ATOM 1004 O O . ALA A 1 135 ? -37.422 -11.030 -15.047 1.00 75.69 135 ALA A O 1
ATOM 1005 N N . PRO A 1 136 ? -36.024 -12.204 -16.368 1.00 72.19 136 PRO A N 1
ATOM 1006 C CA . PRO A 1 136 ? -35.188 -11.060 -16.725 1.00 72.19 136 PRO A CA 1
ATOM 1007 C C . PRO A 1 136 ? -35.928 -10.016 -17.573 1.00 72.19 136 PRO A C 1
ATOM 1009 O O . PRO A 1 136 ? -36.927 -10.297 -18.244 1.00 72.19 136 PRO A O 1
ATOM 1012 N N . CYS A 1 137 ? -35.410 -8.790 -17.541 1.00 70.19 137 CYS A N 1
ATOM 1013 C CA . CYS A 1 137 ? -35.898 -7.679 -18.351 1.00 70.19 137 CYS A CA 1
ATOM 1014 C C . CYS A 1 137 ? -35.677 -7.968 -19.850 1.00 70.19 137 CYS A C 1
ATOM 1016 O O . CYS A 1 137 ? -34.727 -8.657 -20.217 1.00 70.19 137 CYS A O 1
ATOM 1018 N N . VAL A 1 138 ? -36.556 -7.454 -20.711 1.00 67.25 138 VA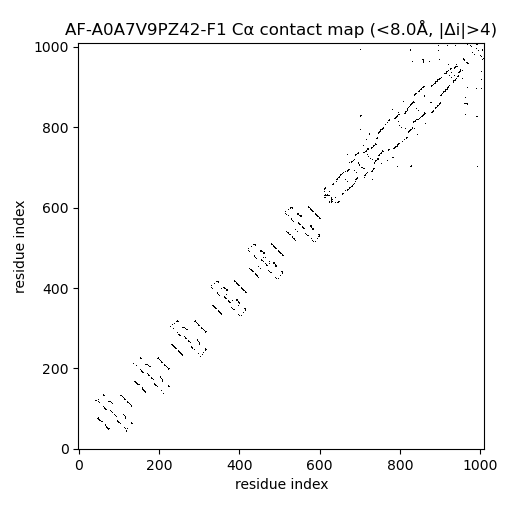L A N 1
ATOM 1019 C CA . VAL A 1 138 ? -36.502 -7.621 -22.174 1.00 67.25 138 VAL A CA 1
ATOM 1020 C C . VAL A 1 138 ? -36.625 -6.241 -22.795 1.00 67.25 138 VAL A C 1
ATOM 1022 O O . VAL A 1 138 ? -37.566 -5.518 -22.470 1.00 67.25 138 VAL A O 1
ATOM 1025 N N . ASP A 1 139 ? -35.686 -5.897 -23.672 1.00 75.12 139 ASP A N 1
ATOM 1026 C CA . ASP A 1 139 ? -35.730 -4.656 -24.442 1.00 75.12 139 ASP A CA 1
ATOM 1027 C C . ASP A 1 139 ? -36.477 -4.848 -25.771 1.00 75.12 139 ASP A C 1
ATOM 1029 O O . ASP A 1 139 ? -36.519 -5.940 -26.342 1.00 75.12 139 ASP A O 1
ATOM 1033 N N . SER A 1 140 ? -37.092 -3.774 -26.253 1.00 78.56 140 SER A N 1
ATOM 1034 C CA . SER A 1 140 ? -37.901 -3.723 -27.475 1.00 78.56 140 SER A CA 1
ATOM 1035 C C . SER A 1 140 ? -37.754 -2.410 -28.254 1.00 78.56 140 SER A C 1
ATOM 1037 O O . SER A 1 140 ? -38.407 -2.242 -29.287 1.00 78.56 140 SER A O 1
ATOM 1039 N N . GLN A 1 141 ? -36.916 -1.477 -27.790 1.00 84.44 141 GLN A N 1
ATOM 1040 C CA . GLN A 1 141 ? -36.613 -0.242 -28.505 1.00 84.44 141 GLN A CA 1
ATOM 1041 C C . GLN A 1 141 ? -35.288 -0.410 -29.278 1.00 84.44 141 GLN A C 1
ATOM 1043 O O . GLN A 1 141 ? -34.316 -0.883 -28.707 1.00 84.44 141 GLN A O 1
ATOM 1048 N N . PRO A 1 142 ? -35.223 -0.070 -30.581 1.00 86.44 142 PRO A N 1
ATOM 1049 C CA . PRO A 1 142 ? -33.988 -0.175 -31.353 1.00 86.44 142 PRO A CA 1
ATOM 1050 C C . PRO A 1 142 ? -33.027 1.001 -31.100 1.00 86.44 142 PRO A C 1
ATOM 1052 O O . PRO A 1 142 ? -33.483 2.133 -30.896 1.00 86.44 142 PRO A O 1
ATOM 1055 N N . PRO A 1 143 ? -31.709 0.776 -31.255 1.00 92.69 143 PRO A N 1
ATOM 1056 C CA . PRO A 1 143 ? -30.694 1.802 -31.057 1.00 92.69 143 PRO A CA 1
ATOM 1057 C C . PRO A 1 143 ? -30.716 2.880 -32.146 1.00 92.69 143 PRO A C 1
ATOM 1059 O O . PRO A 1 143 ? -31.211 2.688 -33.263 1.00 92.69 143 PRO A O 1
ATOM 1062 N N . SER A 1 144 ? -30.108 4.028 -31.840 1.00 94.38 144 SER A N 1
ATOM 1063 C CA . SER A 1 144 ? -29.971 5.140 -32.779 1.00 94.38 144 SER A CA 1
ATOM 1064 C C . SER A 1 144 ? -29.087 4.769 -33.977 1.00 94.38 144 SER A C 1
ATOM 1066 O O . SER A 1 144 ? -28.094 4.046 -33.859 1.00 94.38 144 SER A O 1
ATOM 1068 N N . ALA A 1 145 ? -29.471 5.240 -35.168 1.00 94.69 145 ALA A N 1
ATOM 1069 C CA . ALA A 1 145 ? -28.785 4.883 -36.406 1.00 94.69 145 ALA A CA 1
ATOM 1070 C C . ALA A 1 145 ? -27.376 5.517 -36.483 1.00 94.69 145 ALA A C 1
ATOM 1072 O O . ALA A 1 145 ? -27.224 6.684 -36.111 1.00 94.69 145 ALA A O 1
ATOM 1073 N N . PRO A 1 146 ? -26.353 4.802 -36.996 1.00 95.94 146 PRO A N 1
ATOM 1074 C CA . PRO A 1 146 ? -24.977 5.298 -37.051 1.00 95.94 146 PRO A CA 1
ATOM 1075 C C . PRO A 1 146 ? -24.838 6.644 -37.777 1.00 95.94 146 PRO A C 1
ATOM 1077 O O . PRO A 1 146 ? -25.288 6.805 -38.911 1.00 95.94 146 PRO A O 1
ATOM 1080 N N . ALA A 1 147 ? -24.172 7.605 -37.138 1.00 93.00 147 ALA A N 1
ATOM 1081 C CA . ALA A 1 147 ? -23.968 8.959 -37.657 1.00 93.00 147 ALA A CA 1
ATOM 1082 C C . ALA A 1 147 ? -22.487 9.229 -37.983 1.00 93.00 147 ALA A C 1
ATOM 1084 O O . ALA A 1 147 ? -21.607 8.476 -37.581 1.00 93.00 147 ALA A O 1
ATOM 1085 N N . GLY A 1 148 ? -22.180 10.315 -38.702 1.00 93.50 148 GLY A N 1
ATOM 1086 C CA . GLY A 1 148 ? -20.786 10.742 -38.928 1.00 93.50 148 GLY A CA 1
ATOM 1087 C C . GLY A 1 148 ? -19.942 9.803 -39.805 1.00 93.50 148 GLY A C 1
ATOM 1088 O O . GLY A 1 148 ? -18.720 9.749 -39.643 1.00 93.50 148 GLY A O 1
ATOM 1089 N N . LEU A 1 149 ? -20.586 9.053 -40.710 1.00 96.62 149 LEU A N 1
ATOM 1090 C CA . LEU A 1 149 ? -19.930 8.120 -41.631 1.00 96.62 149 LEU A CA 1
ATOM 1091 C C . LEU A 1 149 ? -18.889 8.848 -42.499 1.00 96.62 149 LEU A C 1
ATOM 1093 O O . LEU A 1 149 ? -19.204 9.835 -43.165 1.00 96.62 149 LEU A O 1
ATOM 1097 N N . ARG A 1 150 ? -17.657 8.335 -42.518 1.00 95.62 150 ARG A N 1
ATOM 1098 C CA . ARG A 1 150 ? -16.531 8.854 -43.307 1.00 95.62 150 ARG A CA 1
ATOM 1099 C C . ARG A 1 150 ? -15.599 7.726 -43.743 1.00 95.62 150 ARG A C 1
ATOM 1101 O O . ARG A 1 150 ? -15.315 6.820 -42.959 1.00 95.62 150 ARG A O 1
ATOM 1108 N N . GLN A 1 151 ? -15.088 7.780 -44.970 1.00 96.12 151 GLN A N 1
ATOM 1109 C CA . GLN A 1 151 ? -13.982 6.909 -45.373 1.00 96.12 151 GLN A CA 1
ATOM 1110 C C . GLN A 1 151 ? -12.673 7.408 -44.738 1.00 96.12 151 GLN A C 1
ATOM 1112 O O . GLN A 1 151 ? -12.401 8.606 -44.761 1.00 96.12 151 GLN A O 1
ATOM 1117 N N . ILE A 1 152 ? -11.873 6.497 -44.176 1.00 94.62 152 ILE A N 1
ATOM 1118 C CA . ILE A 1 152 ? -10.599 6.813 -43.500 1.00 94.62 152 ILE A CA 1
ATOM 1119 C C . ILE A 1 152 ? -9.365 6.188 -44.169 1.00 94.62 152 ILE A C 1
ATOM 1121 O O . ILE A 1 152 ? -8.251 6.616 -43.891 1.00 94.62 152 ILE A O 1
ATOM 1125 N N . ALA A 1 153 ? -9.541 5.196 -45.050 1.00 89.62 153 ALA A N 1
ATOM 1126 C CA . ALA A 1 153 ? -8.446 4.587 -45.812 1.00 89.62 153 ALA A CA 1
ATOM 1127 C C . ALA A 1 153 ? -8.930 3.993 -47.146 1.00 89.62 153 ALA A C 1
ATOM 1129 O O . ALA A 1 153 ? -10.113 3.670 -47.306 1.00 89.62 153 ALA A O 1
ATOM 1130 N N . ALA A 1 154 ? -8.001 3.810 -48.087 1.00 91.69 154 ALA A N 1
ATOM 1131 C CA . ALA A 1 154 ? -8.208 3.128 -49.363 1.00 91.69 154 ALA A CA 1
ATOM 1132 C C . ALA A 1 154 ? -6.931 2.398 -49.805 1.00 91.69 154 ALA A C 1
ATOM 1134 O O . ALA A 1 154 ? -5.826 2.888 -49.591 1.00 91.69 154 ALA A O 1
ATOM 1135 N N . SER A 1 155 ? -7.097 1.274 -50.495 1.00 88.56 155 SER A N 1
ATOM 1136 C CA . SER A 1 155 ? -6.085 0.668 -51.365 1.00 88.56 155 SER A CA 1
ATOM 1137 C C . SER A 1 155 ? -6.709 0.398 -52.739 1.00 88.56 155 SER A C 1
ATOM 1139 O O . SER A 1 155 ? -7.844 0.808 -52.998 1.00 88.56 155 SER A O 1
ATOM 1141 N N . ALA A 1 156 ? -6.006 -0.304 -53.630 1.00 84.62 156 ALA A N 1
ATOM 1142 C CA . ALA A 1 156 ? -6.586 -0.756 -54.893 1.00 84.62 156 ALA A CA 1
ATOM 1143 C C . ALA A 1 156 ? -7.769 -1.732 -54.692 1.00 84.62 156 ALA A C 1
ATOM 1145 O O . ALA A 1 156 ? -8.683 -1.749 -55.508 1.00 84.62 156 ALA A O 1
ATOM 1146 N N . THR A 1 157 ? -7.798 -2.529 -53.616 1.00 89.88 157 THR A N 1
ATOM 1147 C CA . THR A 1 157 ? -8.818 -3.586 -53.420 1.00 89.88 157 THR A CA 1
ATOM 1148 C C . THR A 1 157 ? -9.531 -3.541 -52.066 1.00 89.88 157 THR A C 1
ATOM 1150 O O . THR A 1 157 ? -10.358 -4.411 -51.773 1.00 89.88 157 THR A O 1
ATOM 1153 N N . THR A 1 158 ? -9.263 -2.520 -51.247 1.00 91.06 158 THR A N 1
ATOM 1154 C CA . THR A 1 158 ? -9.892 -2.315 -49.932 1.00 91.06 158 THR A CA 1
ATOM 1155 C C . THR A 1 158 ? -10.269 -0.852 -49.688 1.00 91.06 158 THR A C 1
ATOM 1157 O O . THR A 1 158 ? -9.669 0.059 -50.261 1.00 91.06 158 THR A O 1
ATOM 1160 N N . ALA A 1 159 ? -11.257 -0.612 -48.824 1.00 93.44 159 ALA A N 1
ATOM 1161 C CA . ALA A 1 159 ? -11.604 0.721 -48.335 1.00 93.44 159 ALA A CA 1
ATOM 1162 C C . ALA A 1 159 ? -12.211 0.656 -46.925 1.00 93.44 159 ALA A C 1
ATOM 1164 O O . ALA A 1 159 ? -13.087 -0.168 -46.662 1.00 93.44 159 ALA A O 1
ATOM 1165 N N . THR A 1 160 ? -11.772 1.540 -46.026 1.00 95.19 160 THR A N 1
ATOM 1166 C CA . THR A 1 160 ? -12.192 1.535 -44.613 1.00 95.19 160 THR A CA 1
ATOM 1167 C C . THR A 1 160 ? -13.148 2.681 -44.314 1.00 95.19 160 THR A C 1
ATOM 1169 O O . THR A 1 160 ? -12.813 3.843 -44.542 1.00 95.19 160 THR A O 1
ATOM 1172 N N . LEU A 1 161 ? -14.322 2.346 -43.780 1.00 96.44 161 LEU A N 1
ATOM 1173 C CA . LEU A 1 161 ? -15.361 3.270 -43.324 1.00 96.44 161 LEU A CA 1
ATOM 1174 C C . LEU A 1 161 ? -15.327 3.364 -41.794 1.00 96.44 161 LEU A C 1
ATOM 1176 O O . LEU A 1 161 ? -15.165 2.341 -41.135 1.00 96.44 161 LEU A O 1
ATOM 1180 N N . ALA A 1 162 ? -15.533 4.554 -41.235 1.00 95.81 162 ALA A N 1
ATOM 1181 C CA . ALA A 1 162 ? -15.742 4.775 -39.805 1.00 95.81 162 ALA A CA 1
ATOM 1182 C C . ALA A 1 162 ? -16.965 5.666 -39.556 1.00 95.81 162 ALA A C 1
ATOM 1184 O O . ALA A 1 162 ? -17.328 6.472 -40.412 1.00 95.81 162 ALA A O 1
ATOM 1185 N N . TRP A 1 163 ? -17.588 5.535 -38.388 1.00 97.31 163 TRP A N 1
ATOM 1186 C CA . TRP A 1 163 ? -18.763 6.291 -37.944 1.00 97.31 163 TRP A CA 1
ATOM 1187 C C . TRP A 1 163 ? -18.609 6.713 -36.473 1.00 97.31 163 TRP A C 1
ATOM 1189 O O . TRP A 1 163 ? -17.596 6.435 -35.832 1.00 97.31 163 TRP A O 1
ATOM 1199 N N . ASN A 1 164 ? -19.588 7.442 -35.946 1.00 95.19 164 ASN A N 1
ATOM 1200 C CA . ASN A 1 164 ? -19.690 7.778 -34.528 1.00 95.19 164 ASN A CA 1
ATOM 1201 C C . ASN A 1 164 ? -20.473 6.674 -33.791 1.00 95.19 164 ASN A C 1
ATOM 1203 O O . ASN A 1 164 ? -21.366 6.081 -34.404 1.00 95.19 164 ASN A O 1
ATOM 1207 N N . PRO A 1 165 ? -20.198 6.412 -32.496 1.00 92.69 165 PRO A N 1
ATOM 1208 C CA . PRO A 1 165 ? -20.970 5.454 -31.709 1.00 92.69 165 PRO A CA 1
ATOM 1209 C C . PRO A 1 165 ? -22.480 5.721 -31.765 1.00 92.69 165 PRO A C 1
ATOM 1211 O O . PRO A 1 165 ? -22.919 6.867 -31.656 1.00 92.69 165 PRO A O 1
ATOM 1214 N N . ALA A 1 166 ? -23.262 4.654 -31.915 1.00 93.88 166 ALA A N 1
ATOM 1215 C CA . ALA A 1 166 ? -24.699 4.677 -31.677 1.00 93.88 166 ALA A CA 1
ATOM 1216 C C . ALA A 1 166 ? -25.005 4.731 -30.169 1.00 93.88 166 ALA A C 1
ATOM 1218 O O . ALA A 1 166 ? -24.148 4.460 -29.326 1.00 93.88 166 ALA A O 1
ATOM 1219 N N . THR A 1 167 ? -26.249 5.059 -29.841 1.00 91.12 167 THR A N 1
ATOM 1220 C CA . THR A 1 167 ? -26.776 5.167 -28.474 1.00 91.12 167 THR A CA 1
ATOM 1221 C C . THR A 1 167 ? -28.091 4.412 -28.345 1.00 91.12 167 THR A C 1
ATOM 1223 O O . THR A 1 167 ? -28.806 4.230 -29.329 1.00 91.12 167 THR A O 1
ATOM 1226 N N . ASP A 1 168 ? -28.406 3.973 -27.132 1.00 89.38 168 ASP A N 1
ATOM 1227 C CA . ASP A 1 168 ? -29.536 3.095 -26.844 1.00 89.38 168 ASP A CA 1
ATOM 1228 C C . ASP A 1 168 ? -30.059 3.320 -25.413 1.00 89.38 168 ASP A C 1
ATOM 1230 O O . ASP A 1 168 ? -29.382 3.964 -24.607 1.00 89.38 168 ASP A O 1
ATOM 1234 N N . ASN A 1 169 ? -31.253 2.817 -25.093 1.00 77.25 169 ASN A N 1
ATOM 1235 C CA . ASN A 1 169 ? -31.839 2.885 -23.747 1.00 77.25 169 ASN A CA 1
ATOM 1236 C C . ASN A 1 169 ? -31.367 1.771 -22.795 1.00 77.25 169 ASN A C 1
ATOM 1238 O O . ASN A 1 169 ? -31.514 1.942 -21.584 1.00 77.25 169 ASN A O 1
ATOM 1242 N N . VAL A 1 170 ? -30.798 0.670 -23.300 1.00 81.12 170 VAL A N 1
ATOM 1243 C CA . VAL A 1 170 ? -30.091 -0.336 -22.491 1.00 81.12 170 VAL A CA 1
ATOM 1244 C C . VAL A 1 170 ? -28.647 -0.492 -22.963 1.00 81.12 170 VAL A C 1
ATOM 1246 O O . VAL A 1 170 ? -27.738 -0.176 -22.197 1.00 81.12 170 VAL A O 1
ATOM 1249 N N . ALA A 1 171 ? -28.411 -0.977 -24.188 1.00 79.50 171 ALA A N 1
ATOM 1250 C CA . ALA A 1 171 ? -27.066 -1.173 -24.738 1.00 79.50 171 ALA A CA 1
ATOM 1251 C C . ALA A 1 171 ? -27.060 -1.504 -26.243 1.00 79.50 171 ALA A C 1
ATOM 1253 O O . ALA A 1 171 ? -27.601 -2.525 -26.671 1.00 79.50 171 ALA A O 1
ATOM 1254 N N . VAL A 1 172 ? -26.289 -0.738 -27.026 1.00 89.69 172 VAL A N 1
ATOM 1255 C CA . VAL A 1 172 ? -25.861 -1.152 -28.375 1.00 89.69 172 VAL A CA 1
ATOM 1256 C C . VAL A 1 172 ? -24.914 -2.352 -28.247 1.00 89.69 172 VAL A C 1
ATOM 1258 O O . VAL A 1 172 ? -23.874 -2.248 -27.602 1.00 89.69 172 VAL A O 1
ATOM 1261 N N . ALA A 1 173 ? -25.243 -3.477 -28.881 1.00 90.44 173 ALA A N 1
ATOM 1262 C CA . ALA A 1 173 ? -24.414 -4.686 -28.898 1.00 90.44 173 ALA A CA 1
ATOM 1263 C C . ALA A 1 173 ? -23.459 -4.756 -30.101 1.00 90.44 173 ALA A C 1
ATOM 1265 O O . ALA A 1 173 ? -22.502 -5.529 -30.080 1.00 90.44 173 ALA A O 1
ATOM 1266 N N . GLY A 1 174 ? -23.713 -3.982 -31.158 1.00 92.06 174 GLY A N 1
ATOM 1267 C CA . GLY A 1 174 ? -22.806 -3.870 -32.296 1.00 92.06 174 GLY A CA 1
ATOM 1268 C C . GLY A 1 174 ? -23.431 -3.221 -33.524 1.00 92.06 174 GLY A C 1
ATOM 1269 O O . GLY A 1 174 ? -24.478 -2.574 -33.463 1.00 92.06 174 GLY A O 1
ATOM 1270 N N . TYR A 1 175 ? -22.761 -3.416 -34.657 1.00 97.00 175 TYR A N 1
ATOM 1271 C CA . TYR A 1 175 ? -23.129 -2.887 -35.962 1.00 97.00 175 TYR A CA 1
ATOM 1272 C C . TYR A 1 175 ? -23.129 -3.993 -37.018 1.00 97.00 175 TYR A C 1
ATOM 1274 O O . TYR A 1 175 ? -22.192 -4.784 -37.088 1.00 97.00 175 TYR A O 1
ATOM 1282 N N . SER A 1 176 ? -24.145 -4.017 -37.878 1.00 96.12 176 SER A N 1
ATOM 1283 C CA . SER A 1 176 ? -24.169 -4.821 -39.107 1.00 96.12 176 SER A CA 1
ATOM 1284 C C . SER A 1 176 ? -23.636 -4.001 -40.279 1.00 96.12 176 SER A C 1
ATOM 1286 O O . SER A 1 176 ? -24.021 -2.842 -40.445 1.00 96.12 176 SER A O 1
ATOM 1288 N N . LEU A 1 177 ? -22.811 -4.614 -41.130 1.00 96.50 177 LEU A N 1
ATOM 1289 C CA . LEU A 1 177 ? -22.256 -4.025 -42.350 1.00 96.50 177 LEU A CA 1
ATOM 1290 C C . LEU A 1 177 ? -22.837 -4.690 -43.591 1.00 96.50 177 LEU A C 1
ATOM 1292 O O . LEU A 1 177 ? -22.894 -5.914 -43.666 1.00 96.50 177 LEU A O 1
ATOM 1296 N N . SER A 1 178 ? -23.164 -3.904 -44.615 1.00 93.12 178 SER A N 1
ATOM 1297 C CA . SER A 1 178 ? -23.544 -4.418 -45.932 1.00 93.12 178 SER A CA 1
ATOM 1298 C C . SER A 1 178 ? -22.789 -3.749 -47.079 1.00 93.12 178 SER A C 1
ATOM 1300 O O . SER A 1 178 ? -22.316 -2.618 -46.971 1.00 93.12 178 SER A O 1
ATOM 1302 N N . ARG A 1 179 ? -22.689 -4.464 -48.203 1.00 90.75 179 ARG A N 1
ATOM 1303 C CA . ARG A 1 179 ? -22.176 -3.969 -49.490 1.00 90.75 179 ARG A CA 1
ATOM 1304 C C . ARG A 1 179 ? -23.194 -4.308 -50.569 1.00 90.75 179 ARG A C 1
ATOM 1306 O O . ARG A 1 179 ? -23.640 -5.450 -50.653 1.00 90.75 179 ARG A O 1
ATOM 13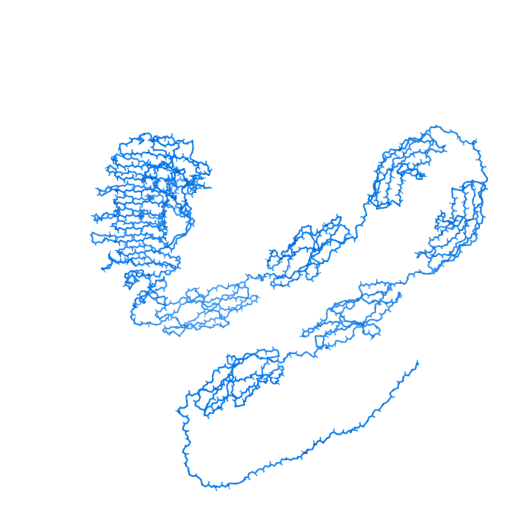13 N N . SER A 1 180 ? -23.592 -3.319 -51.366 1.00 83.00 180 SER A N 1
ATOM 1314 C CA . SER A 1 180 ? -24.641 -3.464 -52.392 1.00 83.00 180 SER A CA 1
ATOM 1315 C C . SER A 1 180 ? -25.951 -4.096 -51.872 1.00 83.00 180 SER A C 1
ATOM 1317 O O . SER A 1 180 ? -26.619 -4.826 -52.599 1.00 83.00 180 SER A O 1
ATOM 1319 N N . GLY A 1 181 ? -26.309 -3.843 -50.606 1.00 80.12 181 GLY A N 1
ATOM 1320 C CA . GLY A 1 181 ? -27.518 -4.373 -49.958 1.00 80.12 181 GLY A CA 1
ATOM 1321 C C . GLY A 1 181 ? -27.404 -5.783 -49.359 1.00 80.12 181 GLY A C 1
ATOM 1322 O O . GLY A 1 181 ? -28.361 -6.242 -48.743 1.00 80.12 181 GLY A O 1
ATOM 1323 N N . VAL A 1 182 ? -26.258 -6.462 -49.487 1.00 84.19 182 VAL A N 1
ATOM 1324 C CA . VAL A 1 182 ? -26.002 -7.765 -48.846 1.00 84.19 182 VAL A CA 1
ATOM 1325 C C . VAL A 1 182 ? -25.223 -7.551 -47.552 1.00 84.19 182 VAL A C 1
ATOM 1327 O O . VAL A 1 182 ? -24.137 -6.970 -47.587 1.00 84.19 182 VAL A O 1
ATOM 1330 N N . GLU A 1 183 ? -25.764 -8.007 -46.419 1.00 89.06 183 GLU A N 1
ATOM 1331 C CA . GLU A 1 183 ? -25.066 -7.998 -45.124 1.00 89.06 183 GLU A CA 1
ATOM 1332 C C . GLU A 1 183 ? -23.864 -8.957 -45.170 1.00 89.06 183 GLU A C 1
ATOM 1334 O O . GLU A 1 183 ? -24.002 -10.116 -45.556 1.00 89.06 183 GLU A O 1
ATOM 1339 N N . LEU A 1 184 ? -22.673 -8.443 -44.851 1.00 87.56 184 LEU A N 1
ATOM 1340 C CA . LEU A 1 184 ? -21.393 -9.149 -44.975 1.00 87.56 184 LEU A CA 1
ATOM 1341 C C . LEU A 1 184 ? -20.854 -9.645 -43.632 1.00 87.56 184 LEU A C 1
ATOM 1343 O O . LEU A 1 184 ? -20.234 -10.703 -43.571 1.00 87.56 184 LEU A O 1
ATOM 1347 N N . ALA A 1 185 ? -21.015 -8.836 -42.584 1.00 89.69 185 ALA A N 1
ATOM 1348 C CA . ALA A 1 185 ? -20.404 -9.043 -41.277 1.00 89.69 185 ALA A CA 1
ATOM 1349 C C . ALA A 1 185 ? -21.095 -8.185 -40.209 1.00 89.69 185 ALA A C 1
ATOM 1351 O O . ALA A 1 185 ? -21.750 -7.189 -40.524 1.00 89.69 185 ALA A O 1
ATOM 1352 N N . THR A 1 186 ? -20.858 -8.530 -38.946 1.00 92.75 186 THR A N 1
ATOM 1353 C CA . THR A 1 186 ? -21.126 -7.678 -37.781 1.00 92.75 186 THR A CA 1
ATOM 1354 C C . THR A 1 186 ? -19.817 -7.298 -37.089 1.00 92.75 186 THR A C 1
ATOM 1356 O O . THR A 1 186 ? -18.845 -8.048 -37.165 1.00 92.75 186 THR A O 1
ATOM 1359 N N . THR A 1 187 ? -19.786 -6.164 -36.390 1.00 93.75 187 THR A N 1
ATOM 1360 C CA . THR A 1 187 ? -18.632 -5.696 -35.601 1.00 93.75 187 THR A CA 1
ATOM 1361 C C . THR A 1 187 ? -19.086 -4.977 -34.326 1.00 93.75 187 THR A C 1
ATOM 1363 O O . THR A 1 187 ? -20.161 -4.379 -34.312 1.00 93.75 187 THR A O 1
ATOM 1366 N N . SER A 1 188 ? -18.272 -4.998 -33.271 1.00 91.69 188 SER A N 1
ATOM 1367 C CA . SER A 1 188 ? -18.379 -4.080 -32.122 1.00 91.69 188 SER A CA 1
ATOM 1368 C C . SER A 1 188 ? -17.864 -2.676 -32.456 1.00 91.69 188 SER A C 1
ATOM 1370 O O . SER A 1 188 ? -18.350 -1.682 -31.921 1.00 91.69 188 SER A O 1
ATOM 1372 N N . GLU A 1 189 ? -16.891 -2.600 -33.363 1.00 94.06 189 GLU A N 1
ATOM 1373 C CA . GLU A 1 189 ? -16.109 -1.397 -33.633 1.00 94.06 189 GLU A CA 1
ATOM 1374 C C . GLU A 1 189 ? -16.890 -0.328 -34.395 1.00 94.06 189 GLU A C 1
ATOM 1376 O O . GLU A 1 189 ? -17.728 -0.621 -35.244 1.00 94.06 189 GLU A O 1
ATOM 1381 N N . THR A 1 190 ? -16.532 0.939 -34.199 1.00 95.31 190 THR A N 1
ATOM 1382 C CA . THR A 1 190 ? -17.069 2.065 -34.985 1.00 95.31 190 THR A CA 1
ATOM 1383 C C . THR A 1 190 ? -16.367 2.258 -36.336 1.00 95.31 190 THR A C 1
ATOM 1385 O O . THR A 1 190 ? -16.424 3.334 -36.936 1.00 95.31 190 THR A O 1
ATOM 1388 N N . SER A 1 191 ? -15.698 1.216 -36.844 1.00 95.00 191 SER A N 1
ATOM 1389 C CA . SER A 1 191 ? -15.130 1.184 -38.193 1.00 95.00 191 SER A CA 1
ATOM 1390 C C . SER A 1 191 ? -15.080 -0.231 -38.778 1.00 95.00 191 SER A C 1
ATOM 1392 O O . SER A 1 191 ? -15.130 -1.225 -38.054 1.00 95.00 191 SER A O 1
ATOM 1394 N N . TYR A 1 192 ? -14.995 -0.328 -40.106 1.00 96.00 192 TYR A N 1
ATOM 1395 C CA . TYR A 1 192 ? -14.872 -1.593 -40.832 1.00 96.00 192 TYR A CA 1
ATOM 1396 C C . TYR A 1 192 ? -14.148 -1.409 -42.171 1.00 96.00 192 TYR A C 1
ATOM 1398 O O . TYR A 1 192 ? -14.388 -0.432 -42.888 1.00 96.00 192 TYR A O 1
ATOM 1406 N N . SER A 1 193 ? -13.281 -2.362 -42.533 1.00 94.62 193 SER A N 1
ATOM 1407 C CA . SER A 1 193 ? -12.576 -2.371 -43.821 1.00 94.62 193 SER A CA 1
ATOM 1408 C C . SER A 1 193 ? -13.224 -3.344 -44.802 1.00 94.62 193 SER A C 1
ATOM 1410 O O . SER A 1 193 ? -13.185 -4.559 -44.622 1.00 94.62 193 SER A O 1
ATOM 1412 N N . PHE A 1 194 ? -13.816 -2.801 -45.862 1.00 93.31 194 PHE A N 1
ATOM 1413 C CA . PHE A 1 194 ? -14.404 -3.578 -46.944 1.00 93.31 194 PHE A CA 1
ATOM 1414 C C . PHE A 1 194 ? -13.298 -4.044 -47.890 1.00 93.31 194 PHE A C 1
ATOM 1416 O O . PHE A 1 194 ? -12.613 -3.220 -48.497 1.00 93.31 194 PHE A O 1
ATOM 1423 N N . SER A 1 195 ? -13.136 -5.358 -48.030 1.00 90.12 195 SER A N 1
ATOM 1424 C CA . SER A 1 195 ? -12.133 -5.995 -48.889 1.00 90.12 195 SER A CA 1
ATOM 1425 C C . SER A 1 195 ? -12.745 -6.601 -50.157 1.00 90.12 195 SER A C 1
ATOM 1427 O O . SER A 1 195 ? -13.968 -6.645 -50.327 1.00 90.12 195 SER A O 1
ATOM 1429 N N . GLY A 1 196 ? -11.894 -7.033 -51.094 1.00 87.25 196 GLY A N 1
ATOM 1430 C CA . GLY A 1 196 ? -12.340 -7.587 -52.375 1.00 87.25 196 GLY A CA 1
ATOM 1431 C C . GLY A 1 196 ? -13.167 -6.582 -53.180 1.00 87.25 196 GLY A C 1
ATOM 1432 O O . GLY A 1 196 ? -14.236 -6.924 -53.689 1.00 87.25 196 GLY A O 1
ATOM 1433 N N . LEU A 1 197 ? -12.726 -5.323 -53.199 1.00 88.56 197 LEU A N 1
ATOM 1434 C CA . LEU A 1 197 ? -13.267 -4.247 -54.026 1.00 88.56 197 LEU A CA 1
ATOM 1435 C C . LEU A 1 197 ? -12.510 -4.181 -55.363 1.00 88.56 197 LEU A C 1
ATOM 1437 O O . LEU A 1 197 ? -11.357 -4.597 -55.459 1.00 88.56 197 LEU A O 1
ATOM 1441 N N . VAL A 1 198 ? -13.161 -3.644 -56.395 1.00 86.94 198 VAL A N 1
ATOM 1442 C CA . VAL A 1 198 ? -12.542 -3.402 -57.710 1.00 86.94 198 VAL A CA 1
ATOM 1443 C C . VAL A 1 198 ? -11.852 -2.040 -57.705 1.00 86.94 198 VAL A C 1
ATOM 1445 O O . VAL A 1 198 ? -12.495 -1.054 -57.340 1.00 86.94 198 VAL A O 1
ATOM 1448 N N . CYS A 1 199 ? -10.593 -2.001 -58.147 1.00 82.38 199 CYS A N 1
ATOM 1449 C CA . CYS A 1 199 ? -9.755 -0.803 -58.209 1.00 82.38 199 CYS A CA 1
ATOM 1450 C C . CYS A 1 199 ? -10.319 0.297 -59.119 1.00 82.38 199 CYS A C 1
ATOM 1452 O O . CYS A 1 199 ? -11.013 0.041 -60.104 1.00 82.38 199 CYS A O 1
ATOM 1454 N N . GLY A 1 200 ? -10.031 1.551 -58.766 1.00 82.12 200 GLY A N 1
ATOM 1455 C CA . GLY A 1 200 ? -10.532 2.743 -59.451 1.00 82.12 200 GLY A CA 1
ATOM 1456 C C . GLY A 1 200 ? -12.060 2.874 -59.478 1.00 82.12 200 GLY A C 1
ATOM 1457 O O . GLY A 1 200 ? -12.585 3.533 -60.378 1.00 82.12 200 GLY A O 1
ATOM 1458 N N . LYS A 1 201 ? -12.793 2.232 -58.553 1.00 89.88 201 LYS A N 1
ATOM 1459 C CA . LYS A 1 201 ? -14.261 2.300 -58.474 1.00 89.88 201 LYS A CA 1
ATOM 1460 C C . LYS A 1 201 ? -14.759 2.742 -57.100 1.00 89.88 201 LYS A C 1
ATOM 1462 O O . LYS A 1 201 ? -14.135 2.510 -56.064 1.00 89.88 201 LYS A O 1
ATOM 1467 N N . THR A 1 202 ? -15.936 3.354 -57.121 1.00 90.88 202 THR A N 1
ATOM 1468 C CA . THR A 1 202 ? -16.732 3.683 -55.940 1.00 90.88 202 THR A CA 1
ATOM 1469 C C . THR A 1 202 ? -17.756 2.575 -55.703 1.00 90.88 202 THR A C 1
ATOM 1471 O O . THR A 1 202 ? -18.435 2.144 -56.634 1.00 90.88 202 THR A O 1
ATOM 1474 N N . HIS A 1 203 ? -17.873 2.118 -54.459 1.00 89.50 203 HIS A N 1
ATOM 1475 C CA . HIS A 1 203 ? -18.703 0.991 -54.040 1.00 89.50 203 HIS A CA 1
ATOM 1476 C C . HIS A 1 203 ? -19.709 1.444 -52.980 1.00 89.50 203 HIS A C 1
ATOM 1478 O O . HIS A 1 203 ? -19.352 2.150 -52.035 1.00 89.50 203 HIS A O 1
ATOM 1484 N N . ALA A 1 204 ? -20.968 1.030 -53.131 1.00 93.12 204 ALA A N 1
ATOM 1485 C CA . ALA A 1 204 ? -22.026 1.326 -52.170 1.00 93.12 204 ALA A CA 1
ATOM 1486 C C . ALA A 1 204 ? -21.958 0.361 -50.978 1.00 93.12 204 ALA A C 1
ATOM 1488 O O . ALA A 1 204 ? -22.052 -0.860 -51.142 1.00 93.12 204 ALA A O 1
ATOM 1489 N N . VAL A 1 205 ? -21.829 0.918 -49.778 1.00 94.94 205 VAL A N 1
ATOM 1490 C CA . VAL A 1 205 ? -21.822 0.198 -48.500 1.00 94.94 205 VAL A CA 1
ATOM 1491 C C . VAL A 1 205 ? -22.845 0.817 -47.552 1.00 94.94 205 VAL A C 1
ATOM 1493 O O . VAL A 1 205 ? -23.268 1.953 -47.752 1.00 94.94 205 VAL A O 1
ATOM 1496 N N . ALA A 1 206 ? -23.267 0.093 -46.522 1.00 94.75 206 ALA A N 1
ATOM 1497 C CA . ALA A 1 206 ? -24.106 0.650 -45.466 1.00 94.75 206 ALA A CA 1
ATOM 1498 C C . ALA A 1 206 ? -23.805 0.013 -44.108 1.00 94.75 206 ALA A C 1
ATOM 1500 O O . ALA A 1 206 ? -23.279 -1.099 -44.033 1.00 94.75 206 ALA A O 1
ATOM 1501 N N . VAL A 1 207 ? -24.170 0.720 -43.041 1.00 96.81 207 VAL A N 1
ATOM 1502 C CA . VAL A 1 207 ? -24.053 0.266 -41.652 1.00 96.81 207 VAL A CA 1
ATOM 1503 C C . VAL A 1 207 ? -25.346 0.551 -40.880 1.00 96.81 207 VAL A C 1
ATOM 1505 O O . VAL A 1 207 ? -26.027 1.542 -41.143 1.00 96.81 207 VAL A O 1
ATOM 1508 N N . ARG A 1 208 ? -25.704 -0.329 -39.943 1.00 95.75 208 ARG A N 1
ATOM 1509 C CA . ARG A 1 208 ? -26.777 -0.140 -38.947 1.00 95.75 208 ARG A CA 1
ATOM 1510 C C . ARG A 1 208 ? -26.306 -0.640 -37.587 1.00 95.75 208 ARG A C 1
ATOM 1512 O O . ARG A 1 208 ? -25.472 -1.538 -37.551 1.00 95.75 208 ARG A O 1
ATOM 1519 N N . SER A 1 209 ? -26.831 -0.097 -36.499 1.00 95.94 209 SER A N 1
ATOM 1520 C CA . SER A 1 209 ? -26.605 -0.589 -35.133 1.00 95.94 209 SER A CA 1
ATOM 1521 C C . SER A 1 209 ? -27.652 -1.643 -34.745 1.00 95.94 209 SER A C 1
ATOM 1523 O O . SER A 1 209 ? -28.721 -1.729 -35.358 1.00 95.94 209 SER A O 1
ATOM 1525 N N . TYR A 1 210 ? -27.345 -2.457 -33.736 1.00 94.12 210 TYR A N 1
ATOM 1526 C CA . TYR A 1 210 ? -28.297 -3.351 -33.073 1.00 94.12 210 TYR A CA 1
ATOM 1527 C C . TYR A 1 210 ? -27.992 -3.491 -31.577 1.00 94.12 210 TYR A C 1
ATOM 1529 O O . TYR A 1 210 ? -26.847 -3.317 -31.158 1.00 94.12 210 TYR A O 1
ATOM 1537 N N . ASP A 1 211 ? -29.017 -3.773 -30.774 1.00 90.50 211 ASP A N 1
ATOM 1538 C CA . ASP A 1 211 ? -28.926 -3.923 -29.315 1.00 90.50 211 ASP A CA 1
ATOM 1539 C C . ASP A 1 211 ? -28.700 -5.387 -28.870 1.00 90.50 211 ASP A C 1
ATOM 1541 O O . ASP A 1 211 ? -28.605 -6.316 -29.680 1.00 90.50 211 ASP A O 1
ATOM 1545 N N . VAL A 1 212 ? -28.639 -5.615 -27.555 1.00 81.25 212 VAL A N 1
ATOM 1546 C CA . VAL A 1 212 ? -28.509 -6.964 -26.968 1.00 81.25 212 VAL A CA 1
ATOM 1547 C C . VAL A 1 212 ? -29.730 -7.872 -27.196 1.00 81.25 212 VAL A C 1
ATOM 1549 O O . VAL A 1 212 ? -29.597 -9.095 -27.121 1.00 81.25 212 VAL A O 1
ATOM 1552 N N . ALA A 1 213 ? -30.901 -7.310 -27.512 1.00 81.75 213 ALA A N 1
ATOM 1553 C CA . ALA A 1 213 ? -32.133 -8.038 -27.829 1.00 81.75 213 ALA A CA 1
ATOM 1554 C C . ALA A 1 213 ? -32.295 -8.343 -29.339 1.00 81.75 213 ALA A C 1
ATOM 1556 O O . ALA A 1 213 ? -33.175 -9.117 -29.721 1.00 81.75 213 ALA A O 1
ATOM 1557 N N . ARG A 1 214 ? -31.411 -7.799 -30.189 1.00 86.12 214 ARG A N 1
ATOM 1558 C CA . ARG A 1 214 ? -31.482 -7.755 -31.662 1.00 86.12 214 ARG A CA 1
ATOM 1559 C C . ARG A 1 214 ? -32.637 -6.918 -32.232 1.00 86.12 214 ARG A C 1
ATOM 1561 O O . ARG A 1 214 ? -33.142 -7.215 -33.317 1.00 86.12 214 ARG A O 1
ATOM 1568 N N . ASN A 1 215 ? -32.998 -5.826 -31.569 1.00 88.62 215 ASN A N 1
ATOM 1569 C CA . ASN A 1 215 ? -33.654 -4.698 -32.223 1.00 88.62 215 ASN A CA 1
ATOM 1570 C C . ASN A 1 215 ? -32.603 -3.955 -33.077 1.00 88.62 215 ASN A C 1
ATOM 1572 O O . ASN A 1 215 ? -31.474 -3.736 -32.639 1.00 88.62 215 ASN A O 1
ATOM 1576 N N . TYR A 1 216 ? -32.946 -3.594 -34.319 1.00 93.44 216 TYR A N 1
ATOM 1577 C CA . TYR A 1 216 ? -32.010 -3.022 -35.302 1.00 93.44 216 TYR A CA 1
ATOM 1578 C C . TYR A 1 216 ? -32.388 -1.590 -35.689 1.00 93.44 216 TYR A C 1
ATOM 1580 O O . TYR A 1 216 ? -33.561 -1.307 -35.939 1.00 93.44 216 TYR A O 1
ATOM 1588 N N . SER A 1 217 ? -31.390 -0.722 -35.865 1.00 94.75 217 SER A N 1
ATOM 1589 C CA . SER A 1 217 ? -31.586 0.588 -36.490 1.00 94.75 217 SER A CA 1
ATOM 1590 C C . SER A 1 217 ? -31.832 0.477 -38.001 1.00 94.75 217 SER A C 1
ATOM 1592 O O . SER A 1 217 ? -31.530 -0.533 -38.649 1.00 94.75 217 SER A O 1
ATOM 1594 N N . SER A 1 218 ? -32.289 1.578 -38.600 1.00 94.25 218 SER A N 1
ATOM 1595 C CA . SER A 1 218 ? -32.246 1.771 -40.054 1.00 94.25 218 SER A CA 1
ATOM 1596 C C . SER A 1 218 ? -30.811 1.708 -40.593 1.00 94.25 218 SER A C 1
ATOM 1598 O O . SER A 1 218 ? -29.868 2.131 -39.920 1.00 94.25 218 SER A O 1
ATOM 1600 N N . TRP A 1 219 ? -30.660 1.222 -41.828 1.00 95.00 219 TRP A N 1
ATOM 1601 C CA . TRP A 1 219 ? -29.403 1.253 -42.580 1.00 95.00 219 TRP A CA 1
ATOM 1602 C C . TRP A 1 219 ? -29.037 2.676 -43.011 1.00 95.00 219 TRP A C 1
ATOM 1604 O O . TRP A 1 219 ? -29.852 3.375 -43.614 1.00 95.00 219 TRP A O 1
ATOM 1614 N N . VAL A 1 220 ? -27.784 3.064 -42.780 1.00 96.06 220 VAL A N 1
ATOM 1615 C CA . VAL A 1 220 ? -27.195 4.329 -43.233 1.00 96.06 220 VAL A CA 1
ATOM 1616 C C . VAL A 1 220 ? -26.143 4.019 -44.295 1.00 96.06 220 VAL A C 1
ATOM 1618 O O . VAL A 1 220 ? -25.170 3.313 -44.030 1.00 96.06 220 VAL A O 1
ATOM 1621 N N . ALA A 1 221 ? -26.370 4.498 -45.519 1.00 93.88 221 ALA A N 1
ATOM 1622 C CA . ALA A 1 221 ? -25.537 4.197 -46.681 1.00 93.88 221 ALA A CA 1
ATOM 1623 C C . ALA A 1 221 ? -24.401 5.213 -46.881 1.00 93.88 221 ALA A C 1
ATOM 1625 O O . ALA A 1 221 ? -24.542 6.397 -46.579 1.00 93.88 221 ALA A O 1
ATOM 1626 N N . TYR A 1 222 ? -23.289 4.746 -47.446 1.00 94.69 222 TYR A N 1
ATOM 1627 C CA . TYR A 1 222 ? -22.121 5.543 -47.806 1.00 94.69 222 TYR A CA 1
ATOM 1628 C C . TYR A 1 222 ? -21.449 4.983 -49.070 1.00 94.69 222 TYR A C 1
ATOM 1630 O O . TYR A 1 222 ? -21.602 3.810 -49.415 1.00 94.69 222 TYR A O 1
ATOM 1638 N N . TYR A 1 223 ? -20.681 5.821 -49.760 1.00 94.31 223 TYR A N 1
ATOM 1639 C CA . TYR A 1 223 ? -19.966 5.463 -50.983 1.00 94.31 223 TYR A CA 1
ATOM 1640 C C . TYR A 1 223 ? -18.456 5.511 -50.737 1.00 94.31 223 TYR A C 1
ATOM 1642 O O . TYR A 1 223 ? -17.890 6.590 -50.584 1.00 94.31 223 TYR A O 1
ATOM 1650 N N . VAL A 1 224 ? -17.804 4.347 -50.690 1.00 92.12 224 VAL A N 1
ATOM 1651 C CA . VAL A 1 224 ? -16.346 4.241 -50.490 1.00 92.12 224 VAL A CA 1
ATOM 1652 C C . VAL A 1 224 ? -15.627 4.044 -51.821 1.00 92.12 224 VAL A C 1
ATOM 1654 O O . VAL A 1 224 ? -16.095 3.289 -52.669 1.00 92.12 224 VAL A O 1
ATOM 1657 N N . THR A 1 225 ? -14.487 4.703 -52.024 1.00 91.38 225 THR A N 1
ATOM 1658 C CA . THR A 1 225 ? -13.734 4.662 -53.290 1.00 91.38 225 THR A CA 1
ATOM 1659 C C . THR A 1 225 ? -12.346 4.061 -53.088 1.00 91.38 225 THR A C 1
ATOM 1661 O O . THR A 1 225 ? -11.610 4.466 -52.189 1.00 91.38 225 THR A O 1
ATOM 1664 N N . THR A 1 226 ? -11.990 3.081 -53.920 1.00 88.00 226 THR A N 1
ATOM 1665 C CA . THR A 1 226 ? -10.651 2.466 -53.973 1.00 88.00 226 THR A CA 1
ATOM 1666 C C . THR A 1 226 ? -9.660 3.338 -54.742 1.00 88.00 226 THR A C 1
ATOM 1668 O O . THR A 1 226 ? -10.058 4.013 -55.694 1.00 88.00 226 THR A O 1
ATOM 1671 N N . ALA A 1 227 ? -8.366 3.215 -54.443 1.00 83.44 227 ALA A N 1
ATOM 1672 C CA . ALA A 1 227 ? -7.302 3.737 -55.300 1.00 83.44 227 ALA A CA 1
ATOM 1673 C C . ALA A 1 227 ? -7.364 3.131 -56.720 1.00 83.44 227 ALA A C 1
ATOM 1675 O O . ALA A 1 227 ? -7.957 2.068 -56.933 1.00 83.44 227 ALA A O 1
ATOM 1676 N N . SER A 1 228 ? -6.776 3.819 -57.700 1.00 78.44 228 SER A N 1
ATOM 1677 C CA . SER A 1 228 ? -6.744 3.392 -59.103 1.00 78.44 228 SER A CA 1
ATOM 1678 C C . SER A 1 228 ? -6.048 2.043 -59.297 1.00 78.44 228 SER A C 1
ATOM 1680 O O . SER A 1 228 ? -5.150 1.670 -58.544 1.00 78.44 228 SER A O 1
ATOM 1682 N N . CYS A 1 229 ? -6.441 1.322 -60.347 1.00 73.50 229 CYS A N 1
ATOM 1683 C CA . CYS A 1 229 ? -5.616 0.241 -60.881 1.00 73.50 229 CYS A CA 1
ATOM 1684 C C . CYS A 1 229 ? -4.304 0.846 -61.419 1.00 73.50 229 CYS A C 1
ATOM 1686 O O . CYS A 1 229 ? -4.341 1.940 -61.987 1.00 73.50 229 CYS A O 1
ATOM 1688 N N . GLY A 1 230 ? -3.168 0.167 -61.236 1.00 71.06 230 GLY A N 1
ATOM 1689 C CA . GLY A 1 230 ? -1.919 0.532 -61.919 1.00 71.06 230 GLY A CA 1
ATOM 1690 C C . GLY A 1 230 ? -1.995 0.235 -63.420 1.00 71.06 230 GLY A C 1
ATOM 1691 O O . GLY A 1 230 ? -2.887 -0.504 -63.848 1.00 71.06 230 GLY A O 1
ATOM 1692 N N . ASP A 1 231 ? -1.079 0.800 -64.209 1.00 77.56 231 ASP A N 1
ATOM 1693 C CA . ASP A 1 231 ? -1.004 0.477 -65.638 1.00 77.56 231 ASP A CA 1
ATOM 1694 C C . ASP A 1 231 ? -0.381 -0.906 -65.864 1.00 77.56 231 ASP A C 1
ATOM 1696 O O . ASP A 1 231 ? 0.506 -1.351 -65.134 1.00 77.56 231 ASP A O 1
ATOM 1700 N N . VAL A 1 232 ? -0.886 -1.591 -66.881 1.00 79.31 232 VAL A N 1
ATOM 1701 C CA . VAL A 1 232 ? -0.552 -2.968 -67.267 1.00 79.31 232 VAL A CA 1
ATOM 1702 C C . VAL A 1 232 ? -0.400 -3.110 -68.786 1.00 79.31 232 VAL A C 1
ATOM 1704 O O . VAL A 1 232 ? -0.306 -4.226 -69.300 1.00 79.31 232 VAL A O 1
ATOM 1707 N N . THR A 1 233 ? -0.426 -1.995 -69.521 1.00 81.94 233 THR A N 1
ATOM 1708 C CA . THR A 1 233 ? -0.310 -1.975 -70.980 1.00 81.94 233 THR A CA 1
ATOM 1709 C C . THR A 1 233 ? 1.143 -1.689 -71.356 1.00 81.94 233 THR A C 1
ATOM 1711 O O . THR A 1 233 ? 1.665 -0.661 -70.949 1.00 81.94 233 THR A O 1
ATOM 1714 N N . PRO A 1 234 ? 1.841 -2.569 -72.096 1.00 83.75 234 PRO A N 1
ATOM 1715 C CA . PRO A 1 234 ? 3.223 -2.295 -72.469 1.00 83.75 234 PRO A CA 1
ATOM 1716 C C . PRO A 1 234 ? 3.344 -1.278 -73.617 1.00 83.75 234 PRO A C 1
ATOM 1718 O O . PRO A 1 234 ? 2.544 -1.340 -74.558 1.00 83.75 234 PRO A O 1
ATOM 1721 N N . PRO A 1 235 ? 4.408 -0.448 -73.629 1.00 91.62 235 PRO A N 1
ATOM 1722 C CA . PRO A 1 235 ? 4.727 0.431 -74.749 1.00 91.62 235 PRO A CA 1
ATOM 1723 C C . PRO A 1 235 ? 4.848 -0.273 -76.106 1.00 91.62 235 PRO A C 1
ATOM 1725 O O . PRO A 1 235 ? 5.117 -1.475 -76.206 1.00 91.62 235 PRO A O 1
ATOM 1728 N N . SER A 1 236 ? 4.765 0.510 -77.185 1.00 93.88 236 SER A N 1
ATOM 1729 C CA . SER A 1 236 ? 5.112 0.034 -78.526 1.00 93.88 236 SER A CA 1
ATOM 1730 C C . SER A 1 236 ? 6.608 -0.298 -78.661 1.00 93.88 236 SER A C 1
ATOM 1732 O O . SER A 1 236 ? 7.457 0.213 -77.932 1.00 93.88 236 SER A O 1
ATOM 1734 N N . ALA A 1 237 ? 6.952 -1.184 -79.600 1.00 92.38 237 ALA A N 1
ATOM 1735 C CA . ALA A 1 237 ? 8.350 -1.498 -79.892 1.00 92.38 237 ALA A CA 1
ATOM 1736 C C . ALA A 1 237 ? 9.068 -0.269 -80.497 1.00 92.38 237 ALA A C 1
ATOM 1738 O O . ALA A 1 237 ? 8.520 0.342 -81.421 1.00 92.38 237 ALA A O 1
ATOM 1739 N N . PRO A 1 238 ? 10.294 0.083 -80.057 1.00 92.88 238 PRO A N 1
ATOM 1740 C CA . PRO A 1 238 ? 11.079 1.152 -80.675 1.00 92.88 238 PRO A CA 1
ATOM 1741 C C . PRO A 1 238 ? 11.349 0.848 -82.152 1.00 92.88 238 PRO A C 1
ATOM 1743 O O . PRO A 1 238 ? 11.616 -0.299 -82.504 1.00 92.88 238 PRO A O 1
ATOM 1746 N N . THR A 1 239 ? 11.319 1.844 -83.037 1.00 93.38 239 THR A N 1
ATOM 1747 C CA . THR A 1 239 ? 11.487 1.623 -84.492 1.00 93.38 239 THR A CA 1
ATOM 1748 C C . THR A 1 239 ? 12.678 2.387 -85.064 1.00 93.38 239 THR A C 1
ATOM 1750 O O . THR A 1 239 ? 13.174 3.325 -84.451 1.00 93.38 239 THR A O 1
ATOM 1753 N N . GLY A 1 240 ? 13.184 1.982 -86.234 1.00 90.25 240 GLY A N 1
ATOM 1754 C CA . GLY A 1 240 ? 14.287 2.693 -86.899 1.00 90.25 240 GLY A CA 1
ATOM 1755 C C . GLY A 1 240 ? 15.608 2.690 -86.118 1.00 90.25 240 GLY A C 1
ATOM 1756 O O . GLY A 1 240 ? 16.306 3.698 -86.113 1.00 90.25 240 GLY A O 1
ATOM 1757 N N . LEU A 1 241 ? 15.933 1.583 -85.441 1.00 94.56 241 LEU A N 1
ATOM 1758 C CA . LEU A 1 241 ? 17.187 1.404 -84.703 1.00 94.56 241 LEU A CA 1
ATOM 1759 C C . LEU A 1 241 ? 18.397 1.422 -85.658 1.00 94.56 241 LEU A C 1
ATOM 1761 O O . LEU A 1 241 ? 18.559 0.517 -86.476 1.00 94.56 241 LEU A O 1
ATOM 1765 N N . VAL A 1 242 ? 19.250 2.440 -85.538 1.00 94.12 242 VAL A N 1
ATOM 1766 C CA . VAL A 1 242 ? 20.404 2.705 -86.414 1.00 94.12 242 VAL A CA 1
ATOM 1767 C C . VAL A 1 242 ? 21.663 3.063 -85.623 1.00 94.12 242 VAL A C 1
ATOM 1769 O O . VAL A 1 242 ? 21.595 3.621 -84.529 1.00 94.12 242 VAL A O 1
ATOM 1772 N N . GLN A 1 243 ? 22.831 2.770 -86.196 1.00 94.12 243 GLN A N 1
ATOM 1773 C CA . GLN A 1 243 ? 24.127 3.191 -85.664 1.00 94.12 243 GLN A CA 1
ATOM 1774 C C . GLN A 1 243 ? 24.383 4.653 -86.066 1.00 94.12 243 GLN A C 1
ATOM 1776 O O . GLN A 1 243 ? 24.404 4.967 -87.254 1.00 94.12 243 GLN A O 1
ATOM 1781 N N . THR A 1 244 ? 24.556 5.553 -85.096 1.00 90.75 244 THR A N 1
ATOM 1782 C CA . THR A 1 244 ? 24.707 7.006 -85.324 1.00 90.75 244 THR A CA 1
ATOM 1783 C C . THR A 1 244 ? 26.125 7.521 -85.109 1.00 90.75 244 THR A C 1
ATOM 1785 O O . THR A 1 244 ? 26.489 8.554 -85.664 1.00 90.75 244 THR A O 1
ATOM 1788 N N . ASN A 1 245 ? 26.944 6.803 -84.340 1.00 84.69 245 ASN A N 1
ATOM 1789 C CA . ASN A 1 245 ? 28.375 7.068 -84.210 1.00 84.69 245 ASN A CA 1
ATOM 1790 C C . ASN A 1 245 ? 29.131 5.746 -84.030 1.00 84.69 245 ASN A C 1
ATOM 1792 O O . ASN A 1 245 ? 28.580 4.774 -83.510 1.00 84.69 245 ASN A O 1
ATOM 1796 N N . THR A 1 246 ? 30.404 5.701 -84.410 1.00 87.06 246 THR A N 1
ATOM 1797 C CA . THR A 1 246 ? 31.275 4.561 -84.123 1.00 87.06 246 THR A CA 1
ATOM 1798 C C . THR A 1 246 ? 32.684 5.016 -83.789 1.00 87.06 246 THR A C 1
ATOM 1800 O O . THR A 1 246 ? 33.273 5.844 -84.476 1.00 87.06 246 THR A O 1
ATOM 1803 N N . THR A 1 247 ? 33.246 4.417 -82.748 1.00 84.75 247 THR A N 1
ATOM 1804 C CA . THR A 1 247 ? 34.676 4.467 -82.449 1.00 84.75 247 THR A CA 1
ATOM 1805 C C . THR A 1 247 ? 35.248 3.059 -82.607 1.00 84.75 247 THR A C 1
ATOM 1807 O O . THR A 1 247 ? 34.575 2.151 -83.108 1.00 84.75 247 THR A O 1
ATOM 1810 N N . THR A 1 248 ? 36.505 2.863 -82.219 1.00 83.94 248 THR A N 1
ATOM 1811 C CA . THR A 1 248 ? 37.124 1.537 -82.187 1.00 83.94 248 THR A CA 1
ATOM 1812 C C . THR A 1 248 ? 36.558 0.688 -81.048 1.00 83.94 248 THR A C 1
ATOM 1814 O O . THR A 1 248 ? 36.246 -0.476 -81.257 1.00 83.94 248 THR A O 1
ATOM 1817 N N . THR A 1 249 ? 36.352 1.256 -79.859 1.00 86.94 249 THR A N 1
ATOM 1818 C CA . THR A 1 249 ? 35.898 0.522 -78.661 1.00 86.94 249 THR A CA 1
ATOM 1819 C C . THR A 1 249 ? 34.478 0.877 -78.205 1.00 86.94 249 THR A C 1
ATOM 1821 O O . THR A 1 249 ? 34.091 0.624 -77.061 1.00 86.94 249 THR A O 1
ATOM 1824 N N . GLY A 1 250 ? 33.664 1.440 -79.101 1.00 89.81 250 GLY A N 1
ATOM 1825 C CA . GLY A 1 250 ? 32.281 1.812 -78.818 1.00 89.81 250 GLY A CA 1
ATOM 1826 C C . GLY A 1 250 ? 31.477 2.210 -80.057 1.00 89.81 250 GLY A C 1
ATOM 1827 O O . GLY A 1 250 ? 32.014 2.376 -81.152 1.00 89.81 250 GLY A O 1
ATOM 1828 N N . MET A 1 251 ? 30.169 2.376 -79.876 1.00 92.38 251 MET A N 1
ATOM 1829 C CA . MET A 1 251 ? 29.245 2.919 -80.874 1.00 92.38 251 MET A CA 1
ATOM 1830 C C . MET A 1 251 ? 28.070 3.627 -80.197 1.00 92.38 251 MET A C 1
ATOM 1832 O O . MET A 1 251 ? 27.583 3.176 -79.162 1.00 92.38 251 MET A O 1
ATOM 1836 N N . SER A 1 252 ? 27.580 4.706 -80.800 1.00 93.25 252 SER A N 1
ATOM 1837 C CA . SER A 1 252 ? 26.273 5.267 -80.450 1.00 93.25 252 SER A CA 1
ATOM 1838 C C . SER A 1 252 ? 25.222 4.695 -81.384 1.00 93.25 252 SER A C 1
ATOM 1840 O O . SER A 1 252 ? 25.443 4.599 -82.593 1.00 93.25 252 SER A O 1
ATOM 1842 N N . VAL A 1 253 ? 24.074 4.340 -80.820 1.00 95.19 253 VAL A N 1
ATOM 1843 C CA . VAL A 1 253 ? 22.895 3.886 -81.556 1.00 95.19 253 VAL A CA 1
ATOM 1844 C C . VAL A 1 253 ? 21.717 4.783 -81.191 1.00 95.19 253 VAL A C 1
ATOM 1846 O O . VAL A 1 253 ? 21.650 5.301 -80.075 1.00 95.19 253 VAL A O 1
ATOM 1849 N N . ALA A 1 254 ? 20.797 4.991 -82.124 1.00 94.94 254 ALA A N 1
ATOM 1850 C CA . ALA A 1 254 ? 19.577 5.760 -81.906 1.00 94.94 254 ALA A CA 1
ATOM 1851 C C . ALA A 1 254 ? 18.385 5.086 -82.581 1.00 94.94 254 ALA A C 1
ATOM 1853 O O . ALA A 1 254 ? 18.550 4.256 -83.473 1.00 94.94 254 ALA A O 1
ATOM 1854 N N . TRP A 1 255 ? 17.188 5.443 -82.140 1.00 96.00 255 TRP A N 1
ATOM 1855 C CA . TRP A 1 255 ? 15.924 4.911 -82.630 1.00 96.00 255 TRP A CA 1
ATOM 1856 C C . TRP A 1 255 ? 14.846 6.005 -82.607 1.00 96.00 255 TRP A C 1
ATOM 1858 O O . TRP A 1 255 ? 15.067 7.126 -82.153 1.00 96.00 255 TRP A O 1
ATOM 1868 N N . SER A 1 256 ? 13.666 5.690 -83.128 1.00 94.81 256 SER A N 1
ATOM 1869 C CA . SER A 1 256 ? 12.464 6.519 -83.023 1.00 94.81 256 SER A CA 1
ATOM 1870 C C . SER A 1 256 ? 11.699 6.162 -81.752 1.00 94.81 256 SER A C 1
ATOM 1872 O O . SER A 1 256 ? 11.615 4.984 -81.396 1.00 94.81 256 SER A O 1
ATOM 1874 N N . ALA A 1 257 ? 11.141 7.173 -81.081 1.00 89.75 257 ALA A N 1
ATOM 1875 C CA . ALA A 1 257 ? 10.433 7.002 -79.816 1.00 89.75 257 ALA A CA 1
ATOM 1876 C C . ALA A 1 257 ? 9.322 5.943 -79.901 1.00 89.75 257 ALA A C 1
ATOM 1878 O O . ALA A 1 257 ? 8.537 5.923 -80.851 1.00 89.75 257 ALA A O 1
ATOM 1879 N N . ALA A 1 258 ? 9.248 5.101 -78.873 1.00 92.00 258 ALA A N 1
ATOM 1880 C CA . ALA A 1 258 ? 8.062 4.315 -78.588 1.00 92.00 258 ALA A CA 1
ATOM 1881 C C . ALA A 1 258 ? 6.944 5.218 -78.043 1.00 92.00 258 ALA A C 1
ATOM 1883 O O . ALA A 1 258 ? 7.173 6.340 -77.585 1.00 92.00 258 ALA A O 1
ATOM 1884 N N . THR A 1 259 ? 5.725 4.699 -78.080 1.00 90.44 259 THR A N 1
ATOM 1885 C CA . THR A 1 259 ? 4.502 5.362 -77.627 1.00 90.44 259 THR A CA 1
ATOM 1886 C C . THR A 1 259 ? 3.743 4.438 -76.694 1.00 90.44 259 THR A C 1
ATOM 1888 O O . THR A 1 259 ? 3.705 3.229 -76.924 1.00 90.44 259 THR A O 1
ATOM 1891 N N . ASP A 1 260 ? 3.094 5.021 -75.697 1.00 91.31 260 ASP A N 1
ATOM 1892 C CA . ASP A 1 260 ? 2.343 4.317 -74.665 1.00 91.31 260 ASP A CA 1
ATOM 1893 C C . ASP A 1 260 ? 1.089 5.127 -74.273 1.00 91.31 260 ASP A C 1
ATOM 1895 O O . ASP A 1 260 ? 1.004 6.314 -74.599 1.00 91.31 260 ASP A O 1
ATOM 1899 N N . ASN A 1 261 ? 0.107 4.502 -73.616 1.00 79.69 261 ASN A N 1
ATOM 1900 C CA . ASN A 1 261 ? -1.134 5.163 -73.191 1.00 79.69 261 ASN A CA 1
ATOM 1901 C C . ASN A 1 261 ? -1.013 6.035 -71.930 1.00 79.69 261 ASN A C 1
ATOM 1903 O O . ASN A 1 261 ? -1.848 6.924 -71.759 1.00 79.69 261 ASN A O 1
ATOM 1907 N N . VAL A 1 262 ? -0.010 5.822 -71.073 1.00 82.88 262 VAL A N 1
ATOM 1908 C CA . VAL A 1 262 ? 0.317 6.719 -69.948 1.00 82.88 262 VAL A CA 1
ATOM 1909 C C . VAL A 1 262 ? 1.670 7.395 -70.164 1.00 82.88 262 VAL A C 1
ATOM 1911 O O . VAL A 1 262 ? 1.772 8.610 -69.985 1.00 82.88 262 VAL A O 1
ATOM 1914 N N . GLY A 1 263 ? 2.689 6.657 -70.606 1.00 80.94 263 GLY A N 1
ATOM 1915 C CA . GLY A 1 263 ? 3.963 7.227 -71.038 1.00 80.94 263 GLY A CA 1
ATOM 1916 C C . GLY A 1 263 ? 5.163 6.295 -70.877 1.00 80.94 263 GLY A C 1
ATOM 1917 O O . GLY A 1 263 ? 5.352 5.647 -69.849 1.00 80.94 263 GLY A O 1
ATOM 1918 N N . VAL A 1 264 ? 6.035 6.301 -71.888 1.00 91.56 264 VAL A N 1
ATOM 1919 C CA . VAL A 1 264 ? 7.322 5.592 -71.864 1.00 91.56 264 VAL A CA 1
ATOM 1920 C C . VAL A 1 264 ? 8.284 6.315 -70.918 1.00 91.56 264 VAL A C 1
ATOM 1922 O O . VAL A 1 264 ? 8.603 7.482 -71.138 1.00 91.56 264 VAL A O 1
ATOM 1925 N N . ALA A 1 265 ? 8.758 5.625 -69.880 1.00 90.06 265 ALA A N 1
ATOM 1926 C CA . ALA A 1 265 ? 9.714 6.153 -68.906 1.00 90.06 265 ALA A CA 1
ATOM 1927 C C . ALA A 1 265 ? 11.175 5.996 -69.365 1.00 90.06 265 ALA A C 1
ATOM 1929 O O . ALA A 1 265 ? 12.041 6.776 -68.963 1.00 90.06 265 ALA A O 1
ATOM 1930 N N . GLY A 1 266 ? 11.458 5.010 -70.220 1.00 91.50 266 GLY A N 1
ATOM 1931 C CA . GLY A 1 266 ? 12.783 4.806 -70.792 1.00 91.50 266 GLY A CA 1
ATOM 1932 C C . GLY A 1 266 ? 12.862 3.627 -71.756 1.00 91.50 266 GLY A C 1
ATOM 1933 O O . GLY A 1 266 ? 11.855 3.084 -72.206 1.00 91.50 266 GLY A O 1
ATOM 1934 N N . TYR A 1 267 ? 14.092 3.249 -72.077 1.00 96.44 267 TYR A N 1
ATOM 1935 C CA . TYR A 1 267 ? 14.437 2.209 -73.034 1.00 96.44 267 TYR A CA 1
ATOM 1936 C C . TYR A 1 267 ? 15.582 1.363 -72.494 1.00 96.44 267 TYR A C 1
ATOM 1938 O O . TYR A 1 267 ? 16.572 1.905 -72.007 1.00 96.44 267 TYR A O 1
ATOM 1946 N N . ASP A 1 268 ? 15.486 0.051 -72.654 1.00 96.31 268 ASP A N 1
ATOM 1947 C CA . ASP A 1 268 ? 16.532 -0.890 -72.274 1.00 96.31 268 ASP A CA 1
ATOM 1948 C C . ASP A 1 268 ? 17.265 -1.374 -73.523 1.00 96.31 268 ASP A C 1
ATOM 1950 O O . ASP A 1 268 ? 16.657 -1.905 -74.454 1.00 96.31 268 ASP A O 1
ATOM 1954 N N . VAL A 1 269 ? 18.581 -1.170 -73.551 1.00 95.56 269 VAL A N 1
ATOM 1955 C CA . VAL A 1 269 ? 19.452 -1.434 -74.698 1.00 95.56 269 VAL A CA 1
ATOM 1956 C C . VAL A 1 269 ? 20.295 -2.670 -74.422 1.00 95.56 269 VAL A C 1
ATOM 1958 O O . VAL A 1 269 ? 21.016 -2.756 -73.432 1.00 95.56 269 VAL A O 1
ATOM 1961 N N . PHE A 1 270 ? 20.230 -3.635 -75.329 1.00 94.69 270 PHE A N 1
ATOM 1962 C CA . PHE A 1 270 ? 20.826 -4.958 -75.218 1.00 94.69 270 PHE A CA 1
ATOM 1963 C C . PHE A 1 270 ? 21.963 -5.132 -76.231 1.00 94.69 270 PHE A C 1
ATOM 1965 O O . PHE A 1 270 ? 21.849 -4.714 -77.381 1.00 94.69 270 PHE A O 1
ATOM 1972 N N . ARG A 1 271 ? 23.040 -5.813 -75.832 1.00 94.06 271 ARG A N 1
ATOM 1973 C CA . ARG A 1 271 ? 24.183 -6.198 -76.671 1.00 94.06 271 ARG A CA 1
ATOM 1974 C C . ARG A 1 271 ? 24.306 -7.717 -76.689 1.00 94.06 271 ARG A C 1
ATOM 1976 O O . ARG A 1 271 ? 24.487 -8.339 -75.647 1.00 94.06 271 ARG A O 1
ATOM 1983 N N . ASN A 1 272 ? 24.218 -8.315 -77.874 1.00 91.19 272 ASN A N 1
ATOM 1984 C CA . ASN A 1 272 ? 24.192 -9.767 -78.089 1.00 91.19 272 ASN A CA 1
ATOM 1985 C C . ASN A 1 272 ? 23.140 -10.481 -77.209 1.00 91.19 272 ASN A C 1
ATOM 1987 O O . ASN A 1 272 ? 23.368 -11.578 -76.709 1.00 91.19 272 ASN A O 1
ATOM 1991 N N . GLY A 1 273 ? 21.985 -9.836 -77.000 1.00 83.75 273 GLY A N 1
ATOM 1992 C CA . GLY A 1 273 ? 20.864 -10.352 -76.203 1.00 83.75 273 GLY A CA 1
ATOM 1993 C C . GLY A 1 273 ? 20.894 -10.017 -74.704 1.00 83.75 273 GLY A C 1
ATOM 1994 O O . GLY A 1 273 ? 19.823 -9.944 -74.101 1.00 83.75 273 GLY A O 1
ATOM 1995 N N . ALA A 1 274 ? 22.065 -9.749 -74.117 1.00 86.31 274 ALA A N 1
ATOM 1996 C CA . ALA A 1 274 ? 22.213 -9.332 -72.717 1.00 86.31 274 ALA A CA 1
ATOM 1997 C C . ALA A 1 274 ? 22.012 -7.815 -72.553 1.00 86.31 274 ALA A C 1
ATOM 1999 O O . ALA A 1 274 ? 22.327 -7.062 -73.472 1.00 86.31 274 ALA A O 1
ATOM 2000 N N . LEU A 1 275 ? 21.491 -7.349 -71.412 1.00 91.88 275 LEU A N 1
ATOM 2001 C CA . LEU A 1 275 ? 21.291 -5.914 -71.166 1.00 91.88 275 LEU A CA 1
ATOM 2002 C C . LEU A 1 275 ? 22.655 -5.207 -71.096 1.00 91.88 275 LEU A C 1
ATOM 2004 O O . LEU A 1 275 ? 23.523 -5.611 -70.328 1.00 91.88 275 LEU A O 1
ATOM 2008 N N . ALA A 1 276 ? 22.848 -4.179 -71.921 1.00 90.31 276 ALA A N 1
ATOM 2009 C CA . ALA A 1 276 ? 24.028 -3.315 -71.908 1.00 90.31 276 ALA A CA 1
ATOM 2010 C C . ALA A 1 276 ? 23.808 -2.067 -71.036 1.00 90.31 276 ALA A C 1
ATOM 2012 O O . ALA A 1 276 ? 24.764 -1.560 -70.460 1.00 90.31 276 ALA A O 1
ATOM 2013 N N . GLY A 1 277 ? 22.558 -1.607 -70.922 1.00 90.88 277 GLY A N 1
ATOM 2014 C CA . GLY A 1 277 ? 22.121 -0.558 -70.002 1.00 90.88 277 GLY A CA 1
ATOM 2015 C C . GLY A 1 277 ? 20.852 0.141 -70.490 1.00 90.88 277 GLY A C 1
ATOM 2016 O O . GLY A 1 277 ? 20.288 -0.237 -71.516 1.00 90.88 277 GLY A O 1
ATOM 2017 N N . SER A 1 278 ? 20.408 1.162 -69.759 1.00 92.19 278 SER A N 1
ATOM 2018 C CA . SER A 1 278 ? 19.131 1.848 -70.004 1.00 92.19 278 SER A CA 1
ATOM 2019 C C . SER A 1 278 ? 19.324 3.315 -70.405 1.00 92.19 278 SER A C 1
ATOM 2021 O O . SER A 1 278 ? 20.304 3.957 -70.022 1.00 92.19 278 SER A O 1
ATOM 2023 N N . ALA A 1 279 ? 18.370 3.859 -71.159 1.00 91.94 279 ALA A N 1
ATOM 2024 C CA . ALA A 1 279 ? 18.343 5.234 -71.646 1.00 91.94 279 ALA A CA 1
ATOM 2025 C C . ALA A 1 279 ? 16.962 5.868 -71.416 1.00 91.94 279 ALA A C 1
ATOM 2027 O O . ALA A 1 279 ? 15.945 5.294 -71.789 1.00 91.94 279 ALA A O 1
ATOM 2028 N N . SER A 1 280 ? 16.906 7.083 -70.868 1.00 87.19 280 SER A N 1
ATOM 2029 C CA . SER A 1 280 ? 15.666 7.881 -70.820 1.00 87.19 280 SER A CA 1
ATOM 2030 C C . SER A 1 280 ? 15.366 8.605 -72.143 1.00 87.19 280 SER A C 1
ATOM 2032 O O . SER A 1 280 ? 14.241 9.038 -72.377 1.00 87.19 280 SER A O 1
ATOM 2034 N N . GLY A 1 281 ? 16.364 8.729 -73.024 1.00 87.12 281 GLY A N 1
ATOM 2035 C CA . GLY A 1 281 ? 16.232 9.265 -74.380 1.00 87.12 281 GLY A CA 1
ATOM 2036 C C . GLY A 1 281 ? 16.298 8.178 -75.456 1.00 87.12 281 GLY A C 1
ATOM 2037 O O . GLY A 1 281 ? 16.657 7.035 -75.189 1.00 87.12 281 GLY A O 1
ATOM 2038 N N . VAL A 1 282 ? 16.006 8.551 -76.705 1.00 94.69 282 VAL A N 1
ATOM 2039 C CA . VAL A 1 282 ? 15.934 7.628 -77.859 1.00 94.69 282 VAL A CA 1
ATOM 2040 C C . VAL A 1 282 ? 17.294 7.291 -78.497 1.00 94.69 282 VAL A C 1
ATOM 2042 O O . VAL A 1 282 ? 17.403 7.034 -79.696 1.00 94.69 282 VAL A O 1
ATOM 2045 N N . SER A 1 283 ? 18.363 7.337 -77.704 1.00 92.62 283 SER A N 1
ATOM 2046 C CA . SER A 1 283 ? 19.723 7.019 -78.141 1.00 92.62 283 SER A CA 1
ATOM 2047 C C . SER A 1 283 ? 20.604 6.605 -76.972 1.00 92.62 283 SER A C 1
ATOM 2049 O O . SER A 1 283 ? 20.443 7.119 -75.865 1.00 92.62 283 SER A O 1
ATOM 2051 N N . TYR A 1 284 ? 21.578 5.737 -77.233 1.00 93.12 284 TYR A N 1
ATOM 2052 C CA . TYR A 1 284 ? 22.481 5.196 -76.222 1.00 93.12 284 TYR A CA 1
ATOM 2053 C C . TYR A 1 284 ? 23.886 4.962 -76.781 1.00 93.12 284 TYR A C 1
ATOM 2055 O O . TYR A 1 284 ? 24.052 4.605 -77.949 1.00 93.12 284 TYR A O 1
ATOM 2063 N N . ALA A 1 285 ? 24.906 5.162 -75.947 1.00 92.81 285 ALA A N 1
ATOM 2064 C CA . ALA A 1 285 ? 26.306 4.954 -76.303 1.00 92.81 285 ALA A CA 1
ATOM 2065 C C . ALA A 1 285 ? 26.826 3.666 -75.654 1.00 92.81 285 ALA A C 1
ATOM 2067 O O . ALA A 1 285 ? 27.044 3.616 -74.447 1.00 92.81 285 ALA A O 1
ATOM 2068 N N . LEU A 1 286 ? 27.047 2.631 -76.464 1.00 91.25 286 LEU A N 1
ATOM 2069 C CA . LEU A 1 286 ? 27.690 1.399 -76.026 1.00 91.25 286 LEU A CA 1
ATOM 2070 C C . LEU A 1 286 ? 29.209 1.579 -76.044 1.00 91.25 286 LEU A C 1
ATOM 2072 O O . LEU A 1 286 ? 29.794 1.864 -77.089 1.00 91.25 286 LEU A O 1
ATOM 2076 N N . SER A 1 287 ? 29.849 1.364 -74.900 1.00 86.69 287 SER A N 1
ATOM 2077 C CA . SER A 1 287 ? 31.303 1.383 -74.719 1.00 86.69 287 SER A CA 1
ATOM 2078 C C . SER A 1 287 ? 31.839 -0.015 -74.364 1.00 86.69 287 SER A C 1
ATOM 2080 O O . SER A 1 287 ? 31.083 -0.992 -74.278 1.00 86.69 287 SER A O 1
ATOM 2082 N N . GLY A 1 288 ? 33.162 -0.139 -74.213 1.00 84.75 288 GLY A N 1
ATOM 2083 C CA . GLY A 1 288 ? 33.811 -1.411 -73.873 1.00 84.75 288 GLY A CA 1
ATOM 2084 C C . GLY A 1 288 ? 33.632 -2.490 -74.947 1.00 84.75 288 GLY A C 1
ATOM 2085 O O . GLY A 1 288 ? 33.574 -3.676 -74.630 1.00 84.75 288 GLY A O 1
ATOM 2086 N N . LEU A 1 289 ? 33.482 -2.084 -76.209 1.00 88.88 289 LEU A N 1
ATOM 2087 C CA . LEU A 1 289 ? 33.418 -2.986 -77.355 1.00 88.88 289 LEU A CA 1
ATOM 2088 C C . LEU A 1 289 ? 34.829 -3.317 -77.857 1.00 88.88 289 LEU A C 1
ATOM 2090 O O . LEU A 1 289 ? 35.766 -2.536 -77.701 1.00 88.88 289 LEU A O 1
ATOM 2094 N N . THR A 1 290 ? 34.976 -4.469 -78.501 1.00 85.31 290 THR A N 1
ATOM 2095 C CA . THR A 1 290 ? 36.182 -4.839 -79.246 1.00 85.31 290 THR A CA 1
ATOM 2096 C C . THR A 1 290 ? 36.157 -4.156 -80.614 1.00 85.31 290 THR A C 1
ATOM 2098 O O . THR A 1 290 ? 35.091 -3.991 -81.207 1.00 85.31 290 THR A O 1
ATOM 2101 N N . CYS A 1 291 ? 37.318 -3.749 -81.125 1.00 82.38 291 CYS A N 1
ATOM 2102 C CA . CYS A 1 291 ? 37.438 -3.065 -82.413 1.00 82.38 291 CYS A CA 1
ATOM 2103 C C . CYS A 1 291 ? 37.297 -4.005 -83.619 1.00 82.38 291 CYS A C 1
ATOM 2105 O O . CYS A 1 291 ? 37.569 -5.202 -83.531 1.00 82.38 291 CYS A O 1
ATOM 2107 N N . GLY A 1 292 ? 36.801 -3.466 -84.737 1.00 83.88 292 GLY A N 1
ATOM 2108 C CA . GLY A 1 292 ? 36.484 -4.207 -85.964 1.00 83.88 292 GLY A CA 1
ATOM 2109 C C . GLY A 1 292 ? 35.444 -5.325 -85.800 1.00 83.88 292 GLY A C 1
ATOM 2110 O O . GLY A 1 292 ? 35.428 -6.254 -86.602 1.00 83.88 292 GLY A O 1
ATOM 2111 N N . THR A 1 293 ? 34.621 -5.283 -84.748 1.00 87.94 293 THR A N 1
ATOM 2112 C CA . THR A 1 293 ? 33.770 -6.398 -84.306 1.00 87.94 293 THR A CA 1
ATOM 2113 C C . THR A 1 293 ? 32.285 -6.053 -84.444 1.00 87.94 293 THR A C 1
ATOM 2115 O O . THR A 1 293 ? 31.854 -4.953 -84.094 1.00 87.94 293 THR A O 1
ATOM 2118 N N . ALA A 1 294 ? 31.498 -7.009 -84.943 1.00 91.44 294 ALA A N 1
ATOM 2119 C CA . ALA A 1 294 ? 30.049 -6.897 -85.090 1.00 91.44 294 ALA A CA 1
ATOM 2120 C C . ALA A 1 294 ? 29.304 -7.363 -83.827 1.00 91.44 294 ALA A C 1
ATOM 2122 O O . ALA A 1 294 ? 29.636 -8.391 -83.237 1.00 91.44 294 ALA A O 1
ATOM 2123 N N . TYR A 1 295 ? 28.254 -6.632 -83.455 1.00 90.44 295 TYR A N 1
ATOM 2124 C CA . TYR A 1 295 ? 27.391 -6.887 -82.304 1.00 90.44 295 TYR A CA 1
ATOM 2125 C C . TYR A 1 295 ? 25.919 -6.804 -82.720 1.00 90.44 295 TYR A C 1
ATOM 2127 O O . TYR A 1 295 ? 25.525 -5.920 -83.478 1.00 90.44 295 TYR A O 1
ATOM 2135 N N . ALA A 1 296 ? 25.084 -7.710 -82.214 1.00 94.12 296 ALA A N 1
ATOM 2136 C CA . ALA A 1 296 ? 23.635 -7.627 -82.363 1.00 94.12 296 ALA A CA 1
ATOM 2137 C C . ALA A 1 296 ? 23.077 -6.718 -81.260 1.00 94.12 296 ALA A C 1
ATOM 2139 O O . ALA A 1 296 ? 23.040 -7.113 -80.093 1.00 94.12 296 ALA A O 1
ATOM 2140 N N . ILE A 1 297 ? 22.682 -5.497 -81.616 1.00 96.31 297 ILE A N 1
ATOM 2141 C CA . ILE A 1 297 ? 22.132 -4.516 -80.679 1.00 96.31 297 ILE A CA 1
ATOM 2142 C C . ILE A 1 297 ? 20.607 -4.586 -80.723 1.00 96.31 297 ILE A C 1
ATOM 2144 O O . ILE A 1 297 ? 20.021 -4.592 -81.803 1.00 96.31 297 ILE A O 1
ATOM 2148 N N . GLY A 1 298 ? 19.965 -4.654 -79.559 1.00 95.06 298 GLY A N 1
ATOM 2149 C CA . GLY A 1 298 ? 18.508 -4.655 -79.418 1.00 95.06 298 GLY A CA 1
ATOM 2150 C C . GLY A 1 298 ? 18.024 -3.564 -78.472 1.00 95.06 298 GLY A C 1
ATOM 2151 O O . GLY A 1 298 ? 18.784 -3.136 -77.612 1.00 95.06 298 GLY A O 1
ATOM 2152 N N . VAL A 1 299 ? 16.777 -3.115 -78.608 1.00 96.25 299 VAL A N 1
ATOM 2153 C CA . VAL A 1 299 ? 16.161 -2.117 -77.720 1.00 96.25 299 VAL A CA 1
ATOM 2154 C C . VAL A 1 299 ? 14.706 -2.481 -77.414 1.00 96.25 299 VAL A C 1
ATOM 2156 O O . VAL A 1 299 ? 13.940 -2.813 -78.321 1.00 96.25 299 VAL A O 1
ATOM 2159 N N . GLU A 1 300 ? 14.336 -2.398 -76.138 1.00 97.12 300 GLU A N 1
ATOM 2160 C CA . GLU A 1 300 ? 12.963 -2.437 -75.613 1.00 97.12 300 GLU A CA 1
ATOM 2161 C C . GLU A 1 300 ? 12.590 -1.049 -75.071 1.00 97.12 300 GLU A C 1
ATOM 2163 O O . GLU A 1 300 ? 13.468 -0.294 -74.663 1.00 97.12 300 GLU A O 1
ATOM 2168 N N . ALA A 1 301 ? 11.304 -0.710 -75.036 1.00 94.88 301 ALA A N 1
ATOM 2169 C CA . ALA A 1 301 ? 10.767 0.434 -74.302 1.00 94.88 301 ALA A CA 1
ATOM 2170 C C . ALA A 1 301 ? 10.118 -0.031 -72.990 1.00 94.88 301 ALA A C 1
ATOM 2172 O O . ALA A 1 301 ? 9.572 -1.135 -72.928 1.00 94.88 301 ALA A O 1
ATOM 2173 N N . VAL A 1 302 ? 10.166 0.814 -71.960 1.00 92.06 302 VAL A N 1
ATOM 2174 C CA . VAL A 1 302 ? 9.632 0.542 -70.617 1.00 92.06 302 VAL A CA 1
ATOM 2175 C C . VAL A 1 302 ? 8.798 1.736 -70.143 1.00 92.06 302 VAL A C 1
ATOM 2177 O O . VAL A 1 302 ? 9.229 2.882 -70.291 1.00 92.06 302 VAL A O 1
ATOM 2180 N N . ASP A 1 303 ? 7.604 1.494 -69.602 1.00 90.56 303 ASP A N 1
ATOM 2181 C CA . ASP A 1 303 ? 6.734 2.538 -69.036 1.00 90.56 303 ASP A CA 1
ATOM 2182 C C . ASP A 1 303 ? 7.058 2.858 -67.559 1.00 90.56 303 ASP A C 1
ATOM 2184 O O . ASP A 1 303 ? 7.973 2.293 -66.955 1.00 90.56 303 ASP A O 1
ATOM 2188 N N . GLY A 1 304 ? 6.295 3.779 -66.963 1.00 82.31 304 GLY A N 1
ATOM 2189 C CA . GLY A 1 304 ? 6.406 4.130 -65.540 1.00 82.31 304 GLY A CA 1
ATOM 2190 C C . GLY A 1 304 ? 5.869 3.081 -64.551 1.00 82.31 304 GLY A C 1
ATOM 2191 O O . GLY A 1 304 ? 6.032 3.265 -63.346 1.00 82.31 304 GLY A O 1
ATOM 2192 N N . ALA A 1 305 ? 5.235 2.006 -65.027 1.00 81.88 305 ALA A N 1
ATOM 2193 C CA . ALA A 1 305 ? 4.739 0.886 -64.222 1.00 81.88 305 ALA A CA 1
ATOM 2194 C C . ALA A 1 305 ? 5.644 -0.366 -64.311 1.00 81.88 305 ALA A C 1
ATOM 2196 O O . ALA A 1 305 ? 5.484 -1.298 -63.523 1.00 81.88 305 ALA A O 1
ATOM 2197 N N . GLY A 1 306 ? 6.622 -0.374 -65.224 1.00 82.75 306 GLY A N 1
ATOM 2198 C CA . GLY A 1 306 ? 7.554 -1.474 -65.475 1.00 82.75 306 GLY A CA 1
ATOM 2199 C C . GLY A 1 306 ? 7.149 -2.417 -66.617 1.00 82.75 306 GLY A C 1
ATOM 2200 O O . GLY A 1 306 ? 7.825 -3.429 -66.822 1.00 82.75 306 GLY A O 1
ATOM 2201 N N . ASN A 1 307 ? 6.089 -2.113 -67.372 1.00 87.44 307 ASN A N 1
ATOM 2202 C CA . ASN A 1 307 ? 5.669 -2.896 -68.535 1.00 87.44 307 ASN A CA 1
ATOM 2203 C C . ASN A 1 307 ? 6.651 -2.690 -69.703 1.00 87.44 307 ASN A C 1
ATOM 2205 O O . ASN A 1 307 ? 7.156 -1.588 -69.919 1.00 87.44 307 ASN A O 1
ATOM 2209 N N . ARG A 1 308 ? 6.934 -3.758 -70.465 1.00 92.75 308 ARG A N 1
ATOM 2210 C CA . ARG A 1 308 ? 8.031 -3.815 -71.453 1.00 92.75 308 ARG A CA 1
ATOM 2211 C C . ARG A 1 308 ? 7.557 -4.152 -72.861 1.00 92.75 308 ARG A C 1
ATOM 2213 O O . ARG A 1 308 ? 6.820 -5.118 -73.052 1.00 92.75 308 ARG A O 1
ATOM 2220 N N . SER A 1 309 ? 8.025 -3.395 -73.850 1.00 93.94 309 SER A N 1
ATOM 2221 C CA . SER A 1 309 ? 7.716 -3.634 -75.263 1.00 93.94 309 SER A CA 1
ATOM 2222 C C . SER A 1 309 ? 8.483 -4.825 -75.850 1.00 93.94 309 SER A C 1
ATOM 2224 O O . SER A 1 309 ? 9.495 -5.277 -75.316 1.00 93.94 309 SER A O 1
ATOM 2226 N N . ALA A 1 310 ? 8.073 -5.275 -77.039 1.00 90.19 310 ALA A N 1
ATOM 2227 C CA . ALA A 1 310 ? 8.875 -6.203 -77.836 1.00 90.19 310 ALA A CA 1
ATOM 2228 C C . ALA A 1 310 ? 10.207 -5.564 -78.286 1.00 90.19 310 ALA A C 1
ATOM 2230 O O . ALA A 1 310 ? 10.268 -4.362 -78.567 1.00 90.19 310 ALA A O 1
ATOM 2231 N N . ARG A 1 311 ? 11.267 -6.381 -78.366 1.00 91.19 311 ARG A N 1
ATOM 2232 C CA . ARG A 1 311 ? 12.642 -5.945 -78.649 1.00 91.19 311 ARG A CA 1
ATOM 2233 C C . ARG A 1 311 ? 12.925 -5.807 -80.146 1.00 91.19 311 ARG A C 1
ATOM 2235 O O . ARG A 1 311 ? 13.034 -6.807 -80.856 1.00 91.19 311 ARG A O 1
ATOM 2242 N N . THR A 1 312 ? 13.169 -4.587 -80.610 1.00 95.12 312 THR A N 1
ATOM 2243 C CA . THR A 1 312 ? 13.690 -4.326 -81.965 1.00 95.12 312 THR A CA 1
ATOM 2244 C C . THR A 1 312 ? 15.199 -4.525 -81.979 1.00 95.12 312 THR A C 1
ATOM 2246 O O . THR A 1 312 ? 15.871 -4.010 -81.095 1.00 95.12 312 THR A O 1
ATOM 2249 N N . SER A 1 313 ? 15.754 -5.258 -82.953 1.00 90.94 313 SER A N 1
ATOM 2250 C CA . SER A 1 313 ? 17.196 -5.567 -83.000 1.00 90.94 313 SER A CA 1
ATOM 2251 C C . SER A 1 313 ? 17.812 -5.423 -84.394 1.00 90.94 313 SER A C 1
ATOM 2253 O O . SER A 1 313 ? 17.161 -5.720 -85.393 1.00 90.94 313 SER A O 1
ATOM 2255 N N . ALA A 1 314 ? 19.081 -5.009 -84.453 1.00 90.56 314 ALA A N 1
ATOM 2256 C CA . ALA A 1 314 ? 19.885 -4.880 -85.669 1.00 90.56 314 ALA A CA 1
ATOM 2257 C C . ALA A 1 314 ? 21.381 -5.136 -85.386 1.00 90.56 314 ALA A C 1
ATOM 2259 O O . ALA A 1 314 ? 21.876 -4.879 -84.289 1.00 90.56 314 ALA A O 1
ATOM 2260 N N . THR A 1 315 ? 22.124 -5.641 -86.374 1.00 92.50 315 THR A N 1
ATOM 2261 C CA . THR A 1 315 ? 23.573 -5.885 -86.246 1.00 92.50 315 THR A CA 1
ATOM 2262 C C . THR A 1 315 ? 24.373 -4.647 -86.645 1.00 92.50 315 THR A C 1
ATOM 2264 O O . THR A 1 315 ? 24.152 -4.076 -87.709 1.00 92.50 315 THR A O 1
ATOM 2267 N N . MET A 1 316 ? 25.311 -4.241 -85.790 1.00 91.62 316 MET A N 1
ATOM 2268 C CA . MET A 1 316 ? 26.090 -3.001 -85.878 1.00 91.62 316 MET A CA 1
ATOM 2269 C C . MET A 1 316 ? 27.560 -3.293 -85.552 1.00 91.62 316 MET A C 1
ATOM 2271 O O . MET A 1 316 ? 27.836 -4.212 -84.784 1.00 91.62 316 MET A O 1
ATOM 2275 N N . SER A 1 317 ? 28.517 -2.566 -86.136 1.00 89.94 317 SER A N 1
ATOM 2276 C CA . SER A 1 317 ? 29.951 -2.923 -86.045 1.00 89.94 317 SER A CA 1
ATOM 2277 C C . SER A 1 317 ? 30.825 -1.757 -85.605 1.00 89.94 317 SER A C 1
ATOM 2279 O O . SER A 1 317 ? 30.616 -0.629 -86.043 1.00 89.94 317 SER A O 1
ATOM 2281 N N . THR A 1 318 ? 31.815 -2.023 -84.753 1.00 87.50 318 THR A N 1
ATOM 2282 C CA . THR A 1 318 ? 32.826 -1.028 -84.364 1.00 87.50 318 THR A CA 1
ATOM 2283 C C . THR A 1 318 ? 33.823 -0.749 -85.489 1.00 87.50 318 THR A C 1
ATOM 2285 O O . THR A 1 318 ? 34.032 -1.568 -86.386 1.00 87.50 318 THR A O 1
ATOM 2288 N N . ALA A 1 319 ? 34.500 0.399 -85.418 1.00 78.19 319 ALA A N 1
ATOM 2289 C CA . ALA A 1 319 ? 35.599 0.717 -86.323 1.00 78.19 319 ALA A CA 1
ATOM 2290 C C . ALA A 1 319 ? 36.818 -0.187 -86.060 1.00 78.19 319 ALA A C 1
ATOM 2292 O O . ALA A 1 319 ? 37.051 -0.638 -84.935 1.00 78.19 319 ALA A O 1
ATOM 2293 N N . ALA A 1 320 ? 37.618 -0.441 -87.098 1.00 73.56 320 ALA A N 1
ATOM 2294 C CA . ALA A 1 320 ? 38.842 -1.236 -86.995 1.00 73.56 320 ALA A CA 1
ATOM 2295 C C . ALA A 1 320 ? 39.888 -0.590 -86.061 1.00 73.56 320 ALA A C 1
ATOM 2297 O O . ALA A 1 320 ? 39.945 0.629 -85.916 1.00 73.56 320 ALA A O 1
ATOM 2298 N N . CYS A 1 321 ? 40.713 -1.420 -85.419 1.00 61.66 321 CYS A N 1
ATOM 2299 C CA . CYS A 1 321 ? 41.703 -1.009 -84.417 1.00 61.66 321 CYS A CA 1
ATOM 2300 C C . CYS A 1 321 ? 42.791 -0.069 -84.987 1.00 61.66 321 CYS A C 1
ATOM 2302 O O . CYS A 1 321 ? 43.182 -0.209 -86.144 1.00 61.66 321 CYS A O 1
ATOM 2304 N N . VAL A 1 322 ? 43.328 0.849 -84.167 1.00 58.78 322 VAL A N 1
ATOM 2305 C CA . VAL A 1 322 ? 44.355 1.842 -84.566 1.00 58.78 322 VAL A CA 1
ATOM 2306 C C . VAL A 1 322 ? 45.444 1.967 -83.486 1.00 58.78 322 VAL A C 1
ATOM 2308 O O . VAL A 1 322 ? 45.163 1.758 -82.307 1.00 58.78 322 VAL A O 1
ATOM 2311 N N . VAL A 1 323 ? 46.680 2.302 -83.883 1.00 41.91 323 VAL A N 1
ATOM 2312 C CA . VAL A 1 323 ? 47.883 2.388 -83.023 1.00 41.91 323 VAL A CA 1
ATOM 2313 C C . VAL A 1 323 ? 48.381 3.855 -82.925 1.00 41.91 323 VAL A C 1
ATOM 2315 O O . VAL A 1 323 ? 48.363 4.534 -83.953 1.00 41.91 323 VAL A O 1
ATOM 2318 N N . PRO A 1 324 ? 48.806 4.378 -81.749 1.00 48.66 324 PRO A N 1
ATOM 2319 C CA . PRO A 1 324 ? 49.024 5.824 -81.533 1.00 48.66 324 PRO A CA 1
ATOM 2320 C C . PRO A 1 324 ? 50.498 6.256 -81.298 1.00 48.66 324 PRO A C 1
ATOM 2322 O O . PRO A 1 324 ? 51.307 5.423 -80.889 1.00 48.66 324 PRO A O 1
ATOM 2325 N N . PRO A 1 325 ? 50.832 7.570 -81.336 1.00 67.75 325 PRO A N 1
ATOM 2326 C CA . PRO A 1 325 ? 50.190 8.679 -82.061 1.00 67.75 325 PRO A CA 1
ATOM 2327 C C . PRO A 1 325 ? 51.223 9.611 -82.766 1.00 67.75 325 PRO A C 1
ATOM 2329 O O . PRO A 1 325 ? 52.416 9.310 -82.830 1.00 67.75 325 PRO A O 1
ATOM 2332 N N . PRO A 1 326 ? 50.795 10.789 -83.256 1.00 42.22 326 PRO A N 1
ATOM 2333 C CA . PRO A 1 326 ? 51.061 11.992 -82.447 1.00 42.22 326 PRO A CA 1
ATOM 2334 C C . PRO A 1 326 ? 49.783 12.782 -82.098 1.00 42.22 326 PRO A C 1
ATOM 2336 O O . PRO A 1 326 ? 48.856 12.792 -82.908 1.00 42.22 326 PRO A O 1
ATOM 2339 N N . PRO A 1 327 ? 49.724 13.509 -80.960 1.00 50.50 327 PRO A N 1
ATOM 2340 C CA . PRO A 1 327 ? 50.625 13.549 -79.793 1.00 50.50 327 PRO A CA 1
ATOM 2341 C C . PRO A 1 327 ? 49.989 12.824 -78.576 1.00 50.50 327 PRO A C 1
ATOM 2343 O O . PRO A 1 327 ? 48.913 12.249 -78.697 1.00 50.50 327 PRO A O 1
ATOM 2346 N N . SER A 1 328 ? 50.539 12.792 -77.361 1.00 51.22 328 SER A N 1
ATOM 2347 C CA . SER A 1 328 ? 51.911 12.964 -76.837 1.00 51.22 328 SER A CA 1
ATOM 2348 C C . SER A 1 328 ? 52.224 11.747 -75.935 1.00 51.22 328 SER A C 1
ATOM 2350 O O . SER A 1 328 ? 51.366 10.871 -75.783 1.00 51.22 328 SER A O 1
ATOM 2352 N N . ASN A 1 329 ? 53.417 11.657 -75.334 1.00 57.66 329 ASN A N 1
ATOM 2353 C CA . ASN A 1 329 ? 53.758 10.585 -74.388 1.00 57.66 329 ASN A CA 1
ATOM 2354 C C . ASN A 1 329 ? 53.980 11.128 -72.970 1.00 57.66 329 ASN A C 1
ATOM 2356 O O . ASN A 1 329 ? 54.548 12.208 -72.828 1.00 57.66 329 ASN A O 1
ATOM 2360 N N . ASP A 1 330 ? 53.560 10.364 -71.962 1.00 61.25 330 ASP A N 1
ATOM 2361 C CA . ASP A 1 330 ? 53.777 10.645 -70.538 1.00 61.25 330 ASP A CA 1
ATOM 2362 C C . ASP A 1 330 ? 54.134 9.341 -69.807 1.00 61.25 330 ASP A C 1
ATOM 2364 O O . ASP A 1 330 ? 53.788 8.249 -70.268 1.00 61.25 330 ASP A O 1
ATOM 2368 N N . THR A 1 331 ? 54.912 9.447 -68.735 1.00 74.81 331 THR A N 1
ATOM 2369 C CA . THR A 1 331 ? 55.621 8.324 -68.097 1.00 74.81 331 THR A CA 1
ATOM 2370 C C . THR A 1 331 ? 55.742 8.441 -66.578 1.00 74.81 331 THR A C 1
ATOM 2372 O O . THR A 1 331 ? 56.380 7.589 -65.960 1.00 74.81 331 THR A O 1
ATOM 2375 N N . GLN A 1 332 ? 55.207 9.496 -65.966 1.00 81.38 332 GLN A N 1
ATOM 2376 C CA . GLN A 1 332 ? 55.164 9.617 -64.513 1.00 81.38 332 GLN A CA 1
ATOM 2377 C C . GLN A 1 332 ? 53.834 9.025 -64.002 1.00 81.38 332 GLN A C 1
ATOM 2379 O O . GLN A 1 332 ? 52.798 9.241 -64.619 1.00 81.38 332 GLN A O 1
ATOM 2384 N N . PRO A 1 333 ? 53.842 8.210 -62.930 1.00 78.56 333 PRO A N 1
ATOM 2385 C CA . PRO A 1 333 ? 52.610 7.692 -62.353 1.00 78.56 333 PRO A CA 1
ATOM 2386 C C . PRO A 1 333 ? 51.925 8.738 -61.458 1.00 78.56 333 PRO A C 1
ATOM 2388 O O . PRO A 1 333 ? 52.616 9.451 -60.716 1.00 78.56 333 PRO A O 1
ATOM 2391 N N . PRO A 1 334 ? 50.581 8.740 -61.415 1.00 90.56 334 PRO A N 1
ATOM 2392 C CA . PRO A 1 334 ? 49.814 9.501 -60.444 1.00 90.56 334 PRO A CA 1
ATOM 2393 C C . PRO A 1 334 ? 50.228 9.252 -58.996 1.00 90.56 334 PRO A C 1
ATOM 2395 O O . PRO A 1 334 ? 50.649 8.158 -58.607 1.00 90.56 334 PRO A O 1
ATOM 2398 N N . THR A 1 335 ? 50.007 10.261 -58.159 1.00 93.25 335 THR A N 1
ATOM 2399 C CA . THR A 1 335 ? 50.121 10.123 -56.701 1.00 93.25 335 THR A CA 1
ATOM 2400 C C . THR A 1 335 ? 49.140 9.078 -56.151 1.00 93.25 335 THR A C 1
ATOM 2402 O O . THR A 1 335 ? 48.019 8.930 -56.639 1.00 93.25 335 THR A O 1
ATOM 2405 N N . THR A 1 336 ? 49.545 8.337 -55.117 1.00 93.56 336 THR A N 1
ATOM 2406 C CA . THR A 1 336 ? 48.669 7.363 -54.442 1.00 93.56 336 THR A CA 1
ATOM 2407 C C . THR A 1 336 ? 47.457 8.061 -53.815 1.00 93.56 336 THR A C 1
ATOM 2409 O O . THR A 1 336 ? 47.662 9.043 -53.097 1.00 93.56 336 THR A O 1
ATOM 2412 N N . PRO A 1 337 ? 46.218 7.571 -54.042 1.00 93.88 337 PRO A N 1
ATOM 2413 C CA . PRO A 1 337 ? 45.018 8.106 -53.408 1.00 93.88 337 PRO A CA 1
ATOM 2414 C C . PRO A 1 337 ? 45.178 8.229 -51.892 1.00 93.88 337 PRO A C 1
ATOM 2416 O O . PRO A 1 337 ? 45.556 7.276 -51.210 1.00 93.88 337 PRO A O 1
ATOM 2419 N N . ALA A 1 338 ? 44.899 9.421 -51.375 1.00 90.94 338 ALA A N 1
ATOM 2420 C CA . ALA A 1 338 ? 45.067 9.768 -49.970 1.00 90.94 338 ALA A CA 1
ATOM 2421 C C . ALA A 1 338 ? 43.711 10.041 -49.306 1.00 90.94 338 ALA A C 1
ATOM 2423 O O . ALA A 1 338 ? 42.703 10.235 -49.984 1.00 90.94 338 ALA A O 1
ATOM 2424 N N . ASN A 1 339 ? 43.695 10.092 -47.971 1.00 90.69 339 ASN A N 1
ATOM 2425 C CA . ASN A 1 339 ? 42.493 10.354 -47.170 1.00 90.69 339 ASN A CA 1
ATOM 2426 C C . ASN A 1 339 ? 41.326 9.408 -47.520 1.00 90.69 339 ASN A C 1
ATOM 2428 O O . ASN A 1 339 ? 40.198 9.857 -47.720 1.00 90.69 339 ASN A O 1
ATOM 2432 N N . LEU A 1 340 ? 41.617 8.105 -47.622 1.00 92.50 340 LEU A N 1
ATOM 2433 C CA . LEU A 1 340 ? 40.598 7.073 -47.813 1.00 92.50 340 LEU A CA 1
ATOM 2434 C C . LEU A 1 340 ? 39.609 7.101 -46.641 1.00 92.50 340 LEU A C 1
ATOM 2436 O O . LEU A 1 340 ? 40.013 6.997 -45.482 1.00 92.50 340 LEU A O 1
ATOM 2440 N N . ALA A 1 341 ? 38.324 7.221 -46.953 1.00 90.88 341 ALA A N 1
ATOM 2441 C CA . ALA A 1 341 ? 37.240 7.303 -45.986 1.00 90.88 341 ALA A CA 1
ATOM 2442 C C . ALA A 1 341 ? 36.040 6.468 -46.447 1.00 90.88 341 ALA A C 1
ATOM 2444 O O . ALA A 1 341 ? 35.796 6.301 -47.640 1.00 90.88 341 ALA A O 1
ATOM 2445 N N . LEU A 1 342 ? 35.266 5.948 -45.496 1.00 89.88 342 LEU A N 1
ATOM 2446 C CA . LEU A 1 342 ? 34.023 5.237 -45.788 1.00 89.88 342 LEU A CA 1
ATOM 2447 C C . LEU A 1 342 ? 32.872 6.245 -45.709 1.00 89.88 342 LEU A C 1
ATOM 2449 O O . LEU A 1 342 ? 32.548 6.731 -44.628 1.00 89.88 342 LEU A O 1
ATOM 2453 N N . ALA A 1 343 ? 32.282 6.591 -46.854 1.00 81.25 343 ALA A N 1
ATOM 2454 C CA . ALA A 1 343 ? 31.227 7.607 -46.942 1.00 81.25 343 ALA A CA 1
ATOM 2455 C C . ALA A 1 343 ? 29.824 7.070 -46.610 1.00 81.25 343 ALA A C 1
ATOM 2457 O O . ALA A 1 343 ? 28.894 7.850 -46.415 1.00 81.25 343 ALA A O 1
ATOM 2458 N N . GLY A 1 344 ? 29.664 5.748 -46.538 1.00 72.38 344 GLY A N 1
ATOM 2459 C CA . GLY A 1 344 ? 28.430 5.096 -46.112 1.00 72.38 344 GLY A CA 1
ATOM 2460 C C . GLY A 1 344 ? 28.494 3.583 -46.290 1.00 72.38 344 GLY A C 1
ATOM 2461 O O . GLY A 1 344 ? 29.186 3.088 -47.180 1.00 72.38 344 GLY A O 1
ATOM 2462 N N . ALA A 1 345 ? 27.757 2.853 -45.458 1.00 82.62 345 ALA A N 1
ATOM 2463 C CA . ALA A 1 345 ? 27.569 1.412 -45.573 1.00 82.62 345 ALA A CA 1
ATOM 2464 C C . ALA A 1 345 ? 26.080 1.073 -45.435 1.00 82.62 345 ALA A C 1
ATOM 2466 O O . ALA A 1 345 ? 25.372 1.665 -44.621 1.00 82.62 345 ALA A O 1
ATOM 2467 N N . SER A 1 346 ? 25.618 0.114 -46.230 1.00 84.38 346 SER A N 1
ATOM 2468 C CA . SER A 1 346 ? 24.305 -0.523 -46.110 1.00 84.38 346 SER A CA 1
ATOM 2469 C C . SER A 1 346 ? 24.495 -2.011 -45.786 1.00 84.38 346 SER A C 1
ATOM 2471 O O . SER A 1 346 ? 25.634 -2.490 -45.795 1.00 84.38 346 SER A O 1
ATOM 2473 N N . PRO A 1 347 ? 23.424 -2.785 -45.540 1.00 84.25 347 PRO A N 1
ATOM 2474 C CA . PRO A 1 347 ? 23.550 -4.226 -45.349 1.00 84.25 347 PRO A CA 1
ATOM 2475 C C . PRO A 1 347 ? 24.137 -4.979 -46.554 1.00 84.25 347 PRO A C 1
ATOM 2477 O O . PRO A 1 347 ? 24.569 -6.108 -46.390 1.00 84.25 347 PRO A O 1
ATOM 2480 N N . ILE A 1 348 ? 24.178 -4.389 -47.755 1.00 86.31 348 ILE A N 1
ATOM 2481 C CA . ILE A 1 348 ? 24.700 -5.056 -48.964 1.00 86.31 348 ILE A CA 1
ATOM 2482 C C . ILE A 1 348 ? 25.692 -4.201 -49.768 1.00 86.31 348 ILE A C 1
ATOM 2484 O O . ILE A 1 348 ? 25.996 -4.520 -50.921 1.00 86.31 348 ILE A O 1
ATOM 2488 N N . SER A 1 349 ? 26.191 -3.098 -49.200 1.00 89.56 349 SER A N 1
ATOM 2489 C CA . SER A 1 349 ? 27.134 -2.207 -49.886 1.00 89.56 349 SER A CA 1
ATOM 2490 C C . SER A 1 349 ? 28.023 -1.396 -48.946 1.00 89.56 349 SER A C 1
ATOM 2492 O O . SER A 1 349 ? 27.639 -1.104 -47.814 1.00 89.56 349 SER A O 1
ATOM 2494 N N . VAL A 1 350 ? 29.192 -0.979 -49.438 1.00 91.62 350 VAL A N 1
ATOM 2495 C CA . VAL A 1 350 ? 30.077 -0.012 -48.768 1.00 91.62 350 VAL A CA 1
ATOM 2496 C C . VAL A 1 350 ? 30.627 0.974 -49.798 1.00 91.62 350 VAL A C 1
ATOM 2498 O O . VAL A 1 350 ? 31.104 0.576 -50.859 1.00 91.62 350 VAL A O 1
ATOM 2501 N N . THR A 1 351 ? 30.567 2.269 -49.485 1.00 93.56 351 THR A N 1
ATOM 2502 C CA . THR A 1 351 ? 31.100 3.349 -50.325 1.00 93.56 351 THR A CA 1
ATOM 2503 C C . THR A 1 351 ? 32.450 3.819 -49.799 1.00 93.56 351 THR A C 1
ATOM 2505 O O . THR A 1 351 ? 32.522 4.418 -48.725 1.00 93.56 351 THR A O 1
ATOM 2508 N N . LEU A 1 352 ? 33.507 3.586 -50.575 1.00 93.62 352 LEU A N 1
ATOM 2509 C CA . LEU A 1 352 ? 34.841 4.135 -50.351 1.00 93.62 352 LEU A CA 1
ATOM 2510 C C . LEU A 1 352 ? 34.973 5.472 -51.093 1.00 93.62 352 LEU A C 1
ATOM 2512 O O . LEU A 1 352 ? 34.600 5.579 -52.259 1.00 93.62 352 LEU A O 1
ATOM 2516 N N . THR A 1 353 ? 35.545 6.479 -50.443 1.00 94.88 353 THR A N 1
ATOM 2517 C CA . THR A 1 353 ? 35.942 7.752 -51.057 1.00 94.88 353 THR A CA 1
ATOM 2518 C C . THR A 1 353 ? 37.396 8.069 -50.740 1.00 94.88 353 THR A C 1
ATOM 2520 O O . THR A 1 353 ? 37.981 7.512 -49.811 1.00 94.88 353 THR A O 1
ATOM 2523 N N . TRP A 1 354 ? 38.003 8.934 -51.545 1.00 94.12 354 TRP A N 1
ATOM 2524 C CA . TRP A 1 354 ? 39.383 9.392 -51.386 1.00 94.12 354 TRP A CA 1
ATOM 2525 C C . TRP A 1 354 ? 39.517 10.844 -51.856 1.00 94.12 354 TRP A C 1
ATOM 2527 O O . TRP A 1 354 ? 38.656 11.376 -52.562 1.00 94.12 354 TRP A O 1
ATOM 2537 N N . ALA A 1 355 ? 40.607 11.504 -51.468 1.00 93.56 355 ALA A N 1
ATOM 2538 C CA . ALA A 1 355 ? 40.992 12.776 -52.068 1.00 93.56 355 ALA A CA 1
ATOM 2539 C C . ALA A 1 355 ? 41.492 12.551 -53.511 1.00 93.56 355 ALA A C 1
ATOM 2541 O O . ALA A 1 355 ? 42.145 11.533 -53.763 1.00 93.56 355 ALA A O 1
ATOM 2542 N N . PRO A 1 356 ? 41.245 13.482 -54.455 1.00 90.12 356 PRO A N 1
ATOM 2543 C CA . PRO A 1 356 ? 41.792 13.382 -55.802 1.00 90.12 356 PRO A CA 1
ATOM 2544 C C . PRO A 1 356 ? 43.318 13.277 -55.790 1.00 90.12 356 PRO A C 1
ATOM 2546 O O . PRO A 1 356 ? 44.003 14.139 -55.236 1.00 90.12 356 PRO A O 1
ATOM 2549 N N . SER A 1 357 ? 43.840 12.245 -56.446 1.00 91.62 357 SER A N 1
ATOM 2550 C CA . SER A 1 357 ? 45.250 12.173 -56.804 1.00 91.62 357 SER A CA 1
ATOM 2551 C C . SER A 1 357 ? 45.585 13.254 -57.825 1.00 91.62 357 SER A C 1
ATOM 2553 O O . SER A 1 357 ? 44.792 13.570 -58.714 1.00 91.62 357 SER A O 1
ATOM 2555 N N . THR A 1 358 ? 46.794 13.789 -57.723 1.00 88.75 358 THR A N 1
ATOM 2556 C CA . THR A 1 358 ? 47.401 14.664 -58.726 1.00 88.75 358 THR A CA 1
ATOM 2557 C C . THR A 1 358 ? 48.430 13.916 -59.566 1.00 88.75 358 THR A C 1
ATOM 2559 O O . THR A 1 358 ? 48.990 12.896 -59.148 1.00 88.75 358 THR A O 1
ATOM 2562 N N . ASP A 1 359 ? 48.658 14.452 -60.760 1.00 86.75 359 ASP A N 1
ATOM 2563 C CA . ASP A 1 359 ? 49.556 13.951 -61.794 1.00 86.75 359 ASP A CA 1
ATOM 2564 C C . ASP A 1 359 ? 50.037 15.133 -62.668 1.00 86.75 359 ASP A C 1
ATOM 2566 O O . ASP A 1 359 ? 49.440 16.213 -62.615 1.00 86.75 359 ASP A O 1
ATOM 2570 N N . ASN A 1 360 ? 51.121 14.971 -63.433 1.00 76.38 360 ASN A N 1
ATOM 2571 C CA . ASN A 1 360 ? 51.721 16.031 -64.255 1.00 76.38 360 ASN A CA 1
ATOM 2572 C C . ASN A 1 360 ? 51.022 16.280 -65.605 1.00 76.38 360 ASN A C 1
ATOM 2574 O O . ASN A 1 360 ? 51.183 17.378 -66.142 1.00 76.38 360 ASN A O 1
ATOM 2578 N N . VAL A 1 361 ? 50.257 15.326 -66.151 1.00 81.44 361 VAL A N 1
ATOM 2579 C CA . VAL A 1 361 ? 49.397 15.555 -67.334 1.00 81.44 361 VAL A CA 1
ATOM 2580 C C . VAL A 1 361 ? 47.929 15.272 -67.021 1.00 81.44 361 VAL A C 1
ATOM 2582 O O . VAL A 1 361 ? 47.066 16.028 -67.471 1.00 81.44 361 VAL A O 1
ATOM 2585 N N . GLY A 1 362 ? 47.626 14.251 -66.218 1.00 78.44 362 GLY A N 1
ATOM 2586 C CA . GLY A 1 362 ? 46.295 14.060 -65.651 1.00 78.44 362 GLY A CA 1
ATOM 2587 C C . GLY A 1 362 ? 45.944 12.617 -65.297 1.00 78.44 362 GLY A C 1
ATOM 2588 O O . GLY A 1 362 ? 46.054 11.699 -66.112 1.00 78.44 362 GLY A O 1
ATOM 2589 N N . VAL A 1 363 ? 45.394 12.445 -64.092 1.00 87.19 363 VAL A N 1
ATOM 2590 C CA . VAL A 1 363 ? 44.762 11.196 -63.653 1.00 87.19 363 VAL A CA 1
ATOM 2591 C C . VAL A 1 363 ? 43.519 10.938 -64.507 1.00 87.19 363 VAL A C 1
ATOM 2593 O O . VAL A 1 363 ? 42.578 11.730 -64.494 1.00 87.19 363 VAL A O 1
ATOM 2596 N N . ALA A 1 364 ? 43.507 9.831 -65.249 1.00 84.06 364 ALA A N 1
ATOM 2597 C CA . ALA A 1 364 ? 42.376 9.427 -66.084 1.00 84.06 364 ALA A CA 1
ATOM 2598 C C . ALA A 1 364 ? 41.307 8.661 -65.291 1.00 84.06 364 ALA A C 1
ATOM 2600 O O . ALA A 1 364 ? 40.154 8.600 -65.713 1.00 84.06 364 ALA A O 1
ATOM 2601 N N . GLY A 1 365 ? 41.674 8.089 -64.142 1.00 88.50 365 GLY A N 1
ATOM 2602 C CA . GLY A 1 365 ? 40.739 7.476 -63.209 1.00 88.50 365 GLY A CA 1
ATOM 2603 C C . GLY A 1 365 ? 41.432 6.756 -62.059 1.00 88.50 365 GLY A C 1
ATOM 2604 O O . GLY A 1 365 ? 42.606 6.976 -61.764 1.00 88.50 365 GLY A O 1
ATOM 2605 N N . TYR A 1 366 ? 40.685 5.869 -61.416 1.00 94.31 366 TYR A N 1
ATOM 2606 C CA . TYR A 1 366 ? 41.074 5.148 -60.218 1.00 94.31 366 TYR A CA 1
ATOM 2607 C C . TYR A 1 366 ? 40.584 3.707 -60.321 1.00 94.31 366 TYR A C 1
ATOM 2609 O O . TYR A 1 366 ? 39.385 3.472 -60.459 1.00 94.31 366 TYR A O 1
ATOM 2617 N N . ARG A 1 367 ? 41.492 2.730 -60.262 1.00 93.69 367 ARG A N 1
ATOM 2618 C CA . ARG A 1 367 ? 41.111 1.316 -60.195 1.00 93.69 367 ARG A CA 1
ATOM 2619 C C . ARG A 1 367 ? 40.820 0.941 -58.754 1.00 93.69 367 ARG A C 1
ATOM 2621 O O . ARG A 1 367 ? 41.678 1.135 -57.895 1.00 93.69 367 ARG A O 1
ATOM 2628 N N . THR A 1 368 ? 39.631 0.409 -58.513 1.00 93.44 368 THR A N 1
ATOM 2629 C CA . THR A 1 368 ? 39.155 -0.019 -57.199 1.00 93.44 368 THR A CA 1
ATOM 2630 C C . THR A 1 368 ? 39.339 -1.521 -57.016 1.00 93.44 368 THR A C 1
ATOM 2632 O O . THR A 1 368 ? 39.516 -2.270 -57.979 1.00 93.44 368 THR A O 1
ATOM 2635 N N . PHE A 1 369 ? 39.370 -1.961 -55.761 1.00 92.44 369 PHE A N 1
ATOM 2636 C CA . PHE A 1 369 ? 39.629 -3.343 -55.378 1.00 92.44 369 PHE A CA 1
ATOM 2637 C C . PHE A 1 369 ? 38.741 -3.743 -54.198 1.00 92.44 369 PHE A C 1
ATOM 2639 O O . PHE A 1 369 ? 38.609 -2.978 -53.244 1.00 92.44 369 PHE A O 1
ATOM 2646 N N . LEU A 1 370 ? 38.199 -4.956 -54.241 1.00 92.00 370 LEU A N 1
ATOM 2647 C CA . LEU A 1 370 ? 37.439 -5.594 -53.171 1.00 92.00 370 LEU A CA 1
ATOM 2648 C C . LEU A 1 370 ? 38.188 -6.860 -52.737 1.00 92.00 370 LEU A C 1
ATOM 2650 O O . LEU A 1 370 ? 38.478 -7.726 -53.562 1.00 92.00 370 LEU A O 1
ATOM 2654 N N . ASP A 1 371 ? 38.568 -6.937 -51.461 1.00 90.25 371 ASP A N 1
ATOM 2655 C CA . ASP A 1 371 ? 39.370 -8.028 -50.885 1.00 90.25 371 ASP A CA 1
ATOM 2656 C C . ASP A 1 371 ? 40.646 -8.341 -51.694 1.00 90.25 371 ASP A C 1
ATOM 2658 O O . ASP A 1 371 ? 41.044 -9.488 -51.896 1.00 90.25 371 ASP A O 1
ATOM 2662 N N . GLY A 1 372 ? 41.290 -7.282 -52.199 1.00 82.62 372 GLY A N 1
ATOM 2663 C CA . GLY A 1 372 ? 42.497 -7.351 -53.032 1.00 82.62 372 GLY A CA 1
ATOM 2664 C C . GLY A 1 372 ? 42.263 -7.736 -54.500 1.00 82.62 372 GLY A C 1
ATOM 2665 O O . GLY A 1 372 ? 43.186 -7.618 -55.306 1.00 82.62 372 GLY A O 1
ATOM 2666 N N . THR A 1 373 ? 41.048 -8.133 -54.883 1.00 85.06 373 THR A N 1
ATOM 2667 C CA . THR A 1 373 ? 40.667 -8.383 -56.283 1.00 85.06 373 THR A CA 1
ATOM 2668 C C . THR A 1 373 ? 40.264 -7.067 -56.940 1.00 85.06 373 THR A C 1
ATOM 2670 O O . THR A 1 373 ? 39.496 -6.311 -56.355 1.00 85.06 373 THR A O 1
ATOM 2673 N N . SER A 1 374 ? 40.769 -6.756 -58.139 1.00 76.62 374 SER A N 1
ATOM 2674 C CA . SER A 1 374 ? 40.365 -5.533 -58.849 1.00 76.62 374 SER A CA 1
ATOM 2675 C C . SER A 1 374 ? 38.901 -5.615 -59.271 1.00 76.62 374 SER A C 1
ATOM 2677 O O . SER A 1 374 ? 38.532 -6.565 -59.962 1.00 76.62 374 SER A O 1
ATOM 2679 N N . ASP A 1 375 ? 38.121 -4.611 -58.888 1.00 81.69 375 ASP A N 1
ATOM 2680 C CA . ASP A 1 375 ? 36.690 -4.504 -59.159 1.00 81.69 375 ASP A CA 1
ATOM 2681 C C . ASP A 1 375 ? 36.475 -3.773 -60.497 1.00 81.69 375 ASP A C 1
ATOM 2683 O O . ASP A 1 375 ? 36.519 -4.398 -61.558 1.00 81.69 375 ASP A O 1
ATOM 2687 N N . GLU A 1 376 ? 36.390 -2.439 -60.489 1.00 80.81 376 GLU A N 1
ATOM 2688 C CA . GLU A 1 376 ? 36.299 -1.640 -61.716 1.00 80.81 376 GLU A CA 1
ATOM 2689 C C . GLU A 1 376 ? 37.283 -0.457 -61.744 1.00 80.81 376 GLU A C 1
ATOM 2691 O O . GLU A 1 376 ? 38.271 -0.405 -61.009 1.00 80.81 376 GLU A O 1
ATOM 2696 N N . THR A 1 377 ? 37.130 0.463 -62.699 1.00 85.06 377 THR A N 1
ATOM 2697 C CA . THR A 1 377 ? 37.981 1.657 -62.812 1.00 85.06 377 THR A CA 1
ATOM 2698 C C . THR A 1 377 ? 37.105 2.884 -63.024 1.00 85.06 377 THR A C 1
ATOM 2700 O O . THR A 1 377 ? 36.591 3.108 -64.117 1.00 85.06 377 THR A O 1
ATOM 2703 N N . VAL A 1 378 ? 36.933 3.660 -61.955 1.00 91.50 378 VAL A N 1
ATOM 2704 C CA . VAL A 1 378 ? 36.047 4.826 -61.878 1.00 91.50 378 VAL A CA 1
ATOM 2705 C C . VAL A 1 378 ? 36.811 6.116 -62.177 1.00 91.50 378 VAL A C 1
ATOM 2707 O O . VAL A 1 378 ? 37.995 6.230 -61.875 1.00 91.50 378 VAL A O 1
ATOM 2710 N N . THR A 1 379 ? 36.155 7.123 -62.752 1.00 85.94 379 THR A N 1
ATOM 2711 C CA . THR A 1 379 ? 36.789 8.432 -63.024 1.00 85.94 379 THR A CA 1
ATOM 2712 C C . THR A 1 379 ? 36.582 9.452 -61.898 1.00 85.94 379 THR A C 1
ATOM 2714 O O . THR A 1 379 ? 37.273 10.466 -61.854 1.00 85.94 379 THR A O 1
ATOM 2717 N N . GLY A 1 380 ? 35.633 9.201 -60.990 1.00 86.31 380 GLY A N 1
ATOM 2718 C CA . GLY A 1 380 ? 35.419 9.988 -59.771 1.00 86.31 380 GLY A CA 1
ATOM 2719 C C . GLY A 1 380 ? 36.272 9.501 -58.596 1.00 86.31 380 GLY A C 1
ATOM 2720 O O . GLY A 1 380 ? 36.924 8.465 -58.680 1.00 86.31 380 GLY A O 1
ATOM 2721 N N . THR A 1 381 ? 36.243 10.229 -57.477 1.00 93.69 381 THR A N 1
ATOM 2722 C CA . THR A 1 381 ? 37.005 9.889 -56.255 1.00 93.69 381 THR A CA 1
ATOM 2723 C C . THR A 1 381 ? 36.152 9.201 -55.183 1.00 93.69 381 THR A C 1
ATOM 2725 O O . THR A 1 381 ? 36.311 9.413 -53.978 1.00 93.69 381 THR A O 1
ATOM 2728 N N . ALA A 1 382 ? 35.186 8.419 -55.656 1.00 91.44 382 ALA A N 1
ATOM 2729 C CA . ALA A 1 382 ? 34.204 7.688 -54.877 1.00 91.44 382 ALA A CA 1
ATOM 2730 C C . ALA A 1 382 ? 33.809 6.424 -55.645 1.00 91.44 382 ALA A C 1
ATOM 2732 O O . ALA A 1 382 ? 33.633 6.480 -56.863 1.00 91.44 382 ALA A O 1
ATOM 2733 N N . HIS A 1 383 ? 33.631 5.313 -54.935 1.00 92.88 383 HIS A N 1
ATOM 2734 C CA . HIS A 1 383 ? 33.103 4.065 -55.479 1.00 92.88 383 HIS A CA 1
ATOM 2735 C C . HIS A 1 383 ? 32.261 3.329 -54.444 1.00 92.88 383 HIS A C 1
AT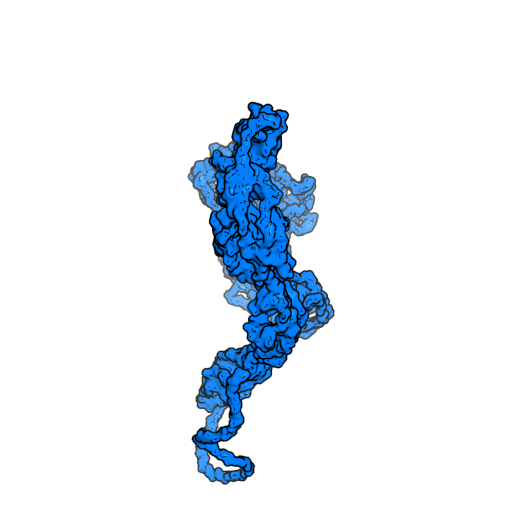OM 2737 O O . HIS A 1 383 ? 32.595 3.335 -53.260 1.00 92.88 383 HIS A O 1
ATOM 2743 N N . MET A 1 384 ? 31.189 2.678 -54.890 1.00 92.44 384 MET A N 1
ATOM 2744 C CA . MET A 1 384 ? 30.296 1.903 -54.033 1.00 92.44 384 MET A CA 1
ATOM 2745 C C . MET A 1 384 ? 30.310 0.438 -54.456 1.00 92.44 384 MET A C 1
ATOM 2747 O O . MET A 1 384 ? 29.675 0.054 -55.436 1.00 92.44 384 MET A O 1
ATOM 2751 N N . PHE A 1 385 ? 30.989 -0.381 -53.658 1.00 91.69 385 PHE A N 1
ATOM 2752 C CA . PHE A 1 385 ? 30.959 -1.834 -53.769 1.00 91.69 385 PHE A CA 1
ATOM 2753 C C . PHE A 1 385 ? 29.574 -2.322 -53.319 1.00 91.69 385 PHE A C 1
ATOM 2755 O O . PHE A 1 385 ? 29.117 -1.943 -52.239 1.00 91.69 385 PHE A O 1
ATOM 2762 N N . GLN A 1 386 ? 28.884 -3.121 -54.138 1.00 88.88 386 GLN A N 1
ATOM 2763 C CA . GLN A 1 386 ? 27.500 -3.572 -53.912 1.00 88.88 386 GLN A CA 1
ATOM 2764 C C . GLN A 1 386 ? 27.357 -5.088 -54.099 1.00 88.88 386 GLN A C 1
ATOM 2766 O O . GLN A 1 386 ? 28.219 -5.730 -54.690 1.00 88.88 386 GLN A O 1
ATOM 2771 N N . GLY A 1 387 ? 26.249 -5.658 -53.614 1.00 85.06 387 GLY A N 1
ATOM 2772 C CA . GLY A 1 387 ? 26.011 -7.108 -53.651 1.00 85.06 387 GLY A CA 1
ATOM 2773 C C . GLY A 1 387 ? 26.794 -7.879 -52.583 1.00 85.06 387 GLY A C 1
ATOM 2774 O O . GLY A 1 387 ? 26.948 -9.094 -52.683 1.00 85.06 387 GLY A O 1
ATOM 2775 N N . LEU A 1 388 ? 27.296 -7.168 -51.571 1.00 87.81 388 LEU A N 1
ATOM 2776 C CA . LEU A 1 388 ? 28.006 -7.729 -50.426 1.00 87.81 388 LEU A CA 1
ATOM 2777 C C . LEU A 1 388 ? 27.027 -8.444 -49.477 1.00 87.81 388 LEU A C 1
ATOM 2779 O O . LEU A 1 388 ? 25.820 -8.201 -49.511 1.00 87.81 388 LEU A O 1
ATOM 2783 N N . SER A 1 389 ? 27.544 -9.315 -48.609 1.00 81.38 389 SER A N 1
ATOM 2784 C CA . SER A 1 389 ? 26.752 -9.902 -47.515 1.00 81.38 389 SER A CA 1
ATOM 2785 C C . SER A 1 389 ? 26.588 -8.907 -46.363 1.00 81.38 389 SER A C 1
ATOM 2787 O O . SER A 1 389 ? 27.375 -7.972 -46.243 1.00 81.38 389 SER A O 1
ATOM 2789 N N . CYS A 1 390 ? 25.584 -9.099 -45.507 1.00 77.12 390 CYS A N 1
ATOM 2790 C CA . CYS A 1 390 ? 25.339 -8.228 -44.357 1.00 77.12 390 CYS A CA 1
ATOM 2791 C C . CYS A 1 390 ? 26.183 -8.617 -43.133 1.00 77.12 390 CYS A C 1
ATOM 2793 O O . CYS A 1 390 ? 26.366 -9.794 -42.831 1.00 77.12 390 CYS A O 1
ATOM 2795 N N . GLY A 1 391 ? 26.708 -7.607 -42.433 1.00 79.50 391 GLY A N 1
ATOM 2796 C CA . GLY A 1 391 ? 27.593 -7.755 -41.275 1.00 79.50 391 GLY A CA 1
ATOM 2797 C C . GLY A 1 391 ? 29.015 -8.239 -41.585 1.00 79.50 391 GLY A C 1
ATOM 2798 O O . GLY A 1 391 ? 29.707 -8.674 -40.665 1.00 79.50 391 GLY A O 1
ATOM 2799 N N . THR A 1 392 ? 29.470 -8.189 -42.841 1.00 82.69 392 THR A N 1
ATOM 2800 C CA . THR A 1 392 ? 30.790 -8.694 -43.256 1.00 82.69 392 THR A CA 1
ATOM 2801 C C . THR A 1 392 ? 31.791 -7.571 -43.531 1.00 82.69 392 THR A C 1
ATOM 2803 O O . THR A 1 392 ? 31.470 -6.545 -44.130 1.00 82.69 392 THR A O 1
ATOM 2806 N N . SER A 1 393 ? 33.031 -7.771 -43.079 1.00 88.88 393 SER A N 1
ATOM 2807 C CA . SER A 1 393 ? 34.156 -6.849 -43.289 1.00 88.88 393 SER A CA 1
ATOM 2808 C C . SER A 1 393 ? 34.922 -7.199 -44.560 1.00 88.88 393 SER A C 1
ATOM 2810 O O . SER A 1 393 ? 35.305 -8.353 -44.732 1.00 88.88 393 SER A O 1
ATOM 2812 N N . HIS A 1 394 ? 35.203 -6.192 -45.386 1.00 85.69 394 HIS A N 1
ATOM 2813 C CA . HIS A 1 394 ? 35.904 -6.316 -46.663 1.00 85.69 394 HIS A CA 1
ATOM 2814 C C . HIS A 1 394 ? 37.063 -5.310 -46.756 1.00 85.69 394 HIS A C 1
ATOM 2816 O O . HIS A 1 394 ? 36.967 -4.187 -46.255 1.00 85.69 394 HIS A O 1
ATOM 2822 N N . LEU A 1 395 ? 38.172 -5.681 -47.394 1.00 93.25 395 LEU A N 1
ATOM 2823 C CA . LEU A 1 395 ? 39.319 -4.798 -47.621 1.00 93.25 395 LEU A CA 1
ATOM 2824 C C . LEU A 1 395 ? 39.134 -4.016 -48.928 1.00 93.25 395 LEU A C 1
ATOM 2826 O O . LEU A 1 395 ? 39.257 -4.574 -50.018 1.00 93.25 395 LEU A O 1
ATOM 2830 N N . LEU A 1 396 ? 38.852 -2.718 -48.817 1.00 93.31 396 LEU A N 1
ATOM 2831 C CA . LEU A 1 396 ? 38.525 -1.849 -49.944 1.00 93.31 396 LEU A CA 1
ATOM 2832 C C . LEU A 1 396 ? 39.771 -1.079 -50.389 1.00 93.31 396 LEU A C 1
ATOM 2834 O O . LEU A 1 396 ? 40.302 -0.256 -49.642 1.00 93.31 396 LEU A O 1
ATOM 2838 N N . GLY A 1 397 ? 40.254 -1.361 -51.596 1.00 92.88 397 GLY A N 1
ATOM 2839 C CA . GLY A 1 397 ? 41.449 -0.751 -52.176 1.00 92.88 397 GLY A CA 1
ATOM 2840 C C . GLY A 1 397 ? 41.149 0.207 -53.325 1.00 92.88 397 GLY A C 1
ATOM 2841 O O . GLY A 1 397 ? 40.132 0.090 -54.008 1.00 92.88 397 GLY A O 1
ATOM 2842 N N . VAL A 1 398 ? 42.069 1.136 -53.576 1.00 95.56 398 VAL A N 1
ATOM 2843 C CA . VAL A 1 398 ? 42.064 2.021 -54.742 1.00 95.56 398 VAL A CA 1
ATOM 2844 C C . VAL A 1 398 ? 43.481 2.477 -55.126 1.00 95.56 398 VAL A C 1
ATOM 2846 O O . VAL A 1 398 ? 44.303 2.794 -54.267 1.00 95.56 398 VAL A O 1
ATOM 2849 N N . MET A 1 399 ? 43.772 2.536 -56.427 1.00 93.75 399 MET A N 1
ATOM 2850 C CA . MET A 1 399 ? 44.973 3.174 -56.989 1.00 93.75 399 MET A CA 1
ATOM 2851 C C . MET A 1 399 ? 44.591 4.132 -58.118 1.00 93.75 399 MET A C 1
ATOM 2853 O O . MET A 1 399 ? 43.650 3.861 -58.860 1.00 93.75 399 MET A O 1
ATOM 2857 N N . ALA A 1 400 ? 45.327 5.226 -58.281 1.00 92.88 400 ALA A N 1
ATOM 2858 C CA . ALA A 1 400 ? 45.147 6.152 -59.393 1.00 92.88 400 ALA A CA 1
ATOM 2859 C C . ALA A 1 400 ? 45.831 5.628 -60.669 1.00 92.88 400 ALA A C 1
ATOM 2861 O O . ALA A 1 400 ? 46.872 4.974 -60.595 1.00 92.88 400 ALA A O 1
ATOM 2862 N N . VAL A 1 401 ? 45.246 5.926 -61.832 1.00 87.88 401 VAL A N 1
ATOM 2863 C CA . VAL A 1 401 ? 45.753 5.584 -63.172 1.00 87.88 401 VAL A CA 1
ATOM 2864 C C . VAL A 1 401 ? 45.706 6.810 -64.089 1.00 87.88 401 VAL A C 1
ATOM 2866 O O . VAL A 1 401 ? 44.704 7.528 -64.119 1.00 87.88 401 VAL A O 1
ATOM 2869 N N . ASP A 1 402 ? 46.776 7.073 -64.837 1.00 86.62 402 ASP A N 1
ATOM 2870 C CA . ASP A 1 402 ? 46.813 8.140 -65.847 1.00 86.62 402 ASP A CA 1
ATOM 2871 C C . ASP A 1 402 ? 46.245 7.674 -67.205 1.00 86.62 402 ASP A C 1
ATOM 2873 O O . ASP A 1 402 ? 45.821 6.528 -67.386 1.00 86.62 402 ASP A O 1
ATOM 2877 N N . ALA A 1 403 ? 46.263 8.564 -68.201 1.00 79.56 403 ALA A N 1
ATOM 2878 C CA . ALA A 1 403 ? 45.825 8.259 -69.567 1.00 79.56 403 ALA A CA 1
ATOM 2879 C C . ALA A 1 403 ? 46.781 7.332 -70.359 1.00 79.56 403 ALA A C 1
ATOM 2881 O O . ALA A 1 403 ? 46.540 7.070 -71.542 1.00 79.56 403 ALA A O 1
ATOM 2882 N N . LYS A 1 404 ? 47.874 6.858 -69.747 1.00 81.19 404 LYS A N 1
ATOM 2883 C CA . LYS A 1 404 ? 48.886 5.959 -70.328 1.00 81.19 404 LYS A CA 1
ATOM 2884 C C . LYS A 1 404 ? 48.945 4.593 -69.637 1.00 81.19 404 LYS A C 1
ATOM 2886 O O . LYS A 1 404 ? 49.543 3.671 -70.187 1.00 81.19 404 LYS A O 1
ATOM 2891 N N . GLY A 1 405 ? 48.283 4.435 -68.491 1.00 74.38 405 GLY A N 1
ATOM 2892 C CA . GLY A 1 405 ? 48.322 3.237 -67.656 1.00 74.38 405 GLY A CA 1
ATOM 2893 C C . GLY A 1 405 ? 49.443 3.235 -66.610 1.00 74.38 405 GLY A C 1
ATOM 2894 O O . GLY A 1 405 ? 49.605 2.228 -65.911 1.00 74.38 405 GLY A O 1
ATOM 2895 N N . ASN A 1 406 ? 50.188 4.336 -66.462 1.00 83.50 406 ASN A N 1
ATOM 2896 C CA . ASN A 1 406 ? 51.046 4.543 -65.301 1.00 83.50 406 ASN A CA 1
ATOM 2897 C C . ASN A 1 406 ? 50.138 4.648 -64.068 1.00 83.50 406 ASN A C 1
ATOM 2899 O O . ASN A 1 406 ? 49.069 5.262 -64.118 1.00 83.50 406 ASN A O 1
ATOM 2903 N N . HIS A 1 407 ? 50.524 3.997 -62.974 1.00 88.19 407 HIS A N 1
ATOM 2904 C CA . HIS A 1 407 ? 49.637 3.814 -61.833 1.00 88.19 407 HIS A CA 1
ATOM 2905 C C . HIS A 1 407 ? 50.348 3.980 -60.500 1.00 88.19 407 HIS A C 1
ATOM 2907 O O . HIS A 1 407 ? 51.532 3.665 -60.357 1.00 88.19 407 HIS A O 1
ATOM 2913 N N . SER A 1 408 ? 49.597 4.480 -59.524 1.00 91.31 408 SER A N 1
ATOM 2914 C CA . SER A 1 408 ? 50.056 4.576 -58.147 1.00 91.31 408 SER A CA 1
ATOM 2915 C C . SER A 1 408 ? 50.118 3.198 -57.481 1.00 91.31 408 SER A C 1
ATOM 2917 O O . SER A 1 408 ? 49.659 2.192 -58.024 1.00 91.31 408 SER A O 1
ATOM 2919 N N . GLN A 1 409 ? 50.612 3.151 -56.243 1.00 90.50 409 GLN A N 1
ATOM 2920 C CA . GLN A 1 409 ? 50.340 2.000 -55.379 1.00 90.50 409 GLN A CA 1
ATOM 2921 C C . GLN A 1 409 ? 48.855 1.974 -54.978 1.00 90.50 409 GLN A C 1
ATOM 2923 O O . GLN A 1 409 ? 48.175 3.004 -55.027 1.00 90.50 409 GLN A O 1
ATOM 2928 N N . VAL A 1 410 ? 48.358 0.802 -54.577 1.00 89.94 410 VAL A N 1
ATOM 2929 C CA . VAL A 1 410 ? 47.010 0.645 -54.014 1.00 89.94 410 VAL A CA 1
ATOM 2930 C C . VAL A 1 410 ? 47.028 1.115 -52.560 1.00 89.94 410 VAL A C 1
ATOM 2932 O O . VAL A 1 410 ? 47.679 0.499 -51.719 1.00 89.94 410 VAL A O 1
ATOM 2935 N N . ALA A 1 411 ? 46.301 2.189 -52.259 1.00 93.50 411 ALA A N 1
ATOM 2936 C CA . ALA A 1 411 ? 45.891 2.494 -50.893 1.00 93.50 411 ALA A CA 1
ATOM 2937 C C . ALA A 1 411 ? 44.662 1.641 -50.554 1.00 93.50 411 ALA A C 1
ATOM 2939 O O . ALA A 1 411 ? 43.816 1.426 -51.419 1.00 93.50 411 ALA A O 1
ATOM 2940 N N . ALA A 1 412 ? 44.539 1.153 -49.320 1.00 91.56 412 ALA A N 1
ATOM 2941 C CA . ALA A 1 412 ? 43.390 0.348 -48.914 1.00 91.56 412 ALA A CA 1
ATOM 2942 C C . ALA A 1 412 ? 42.967 0.616 -47.467 1.00 91.56 412 ALA A C 1
ATOM 2944 O O . ALA A 1 412 ? 43.785 0.994 -46.628 1.00 91.56 412 ALA A O 1
ATOM 2945 N N . VAL A 1 413 ? 41.684 0.394 -47.187 1.00 92.25 413 VAL A N 1
ATOM 2946 C CA . VAL A 1 413 ? 41.073 0.492 -45.858 1.00 92.25 413 VAL A CA 1
ATOM 2947 C C . VAL A 1 413 ? 40.009 -0.595 -45.709 1.00 92.25 413 VAL A C 1
ATOM 2949 O O . VAL A 1 413 ? 39.277 -0.895 -46.651 1.00 92.25 413 VAL A O 1
ATOM 2952 N N . THR A 1 414 ? 39.915 -1.214 -44.535 1.00 92.25 414 THR A N 1
ATOM 2953 C CA . THR A 1 414 ? 38.863 -2.203 -44.265 1.00 92.25 414 THR A CA 1
ATOM 2954 C C . THR A 1 414 ? 37.545 -1.489 -43.983 1.00 92.25 414 THR A C 1
ATOM 2956 O O . THR A 1 414 ? 37.498 -0.610 -43.123 1.00 92.25 414 THR A O 1
ATOM 2959 N N . GLY A 1 415 ? 36.476 -1.879 -44.675 1.00 83.44 415 GLY A N 1
ATOM 2960 C CA . GLY A 1 415 ? 35.119 -1.391 -44.449 1.00 83.44 415 GLY A CA 1
ATOM 2961 C C . GLY A 1 415 ? 34.121 -2.539 -44.344 1.00 83.44 415 GLY A C 1
ATOM 2962 O O . GLY A 1 415 ? 34.205 -3.513 -45.088 1.00 83.44 415 GLY A O 1
ATOM 2963 N N . SER A 1 416 ? 33.181 -2.432 -43.408 1.00 87.50 416 SER A N 1
ATOM 2964 C CA . SER A 1 416 ? 32.152 -3.450 -43.167 1.00 87.50 416 SER A CA 1
ATOM 2965 C C . SER A 1 416 ? 30.811 -3.005 -43.733 1.00 87.50 416 SER A C 1
ATOM 2967 O O . SER A 1 416 ? 30.469 -1.824 -43.647 1.00 87.50 416 SER A O 1
ATOM 2969 N N . THR A 1 417 ? 30.028 -3.944 -44.262 1.00 83.00 417 THR A N 1
ATOM 2970 C CA . THR A 1 417 ? 28.591 -3.722 -44.455 1.00 83.00 417 THR A CA 1
ATOM 2971 C C . THR A 1 417 ? 27.891 -3.541 -43.110 1.00 83.00 417 THR A C 1
ATOM 2973 O O . THR A 1 417 ? 28.366 -3.993 -42.064 1.00 83.00 417 THR A O 1
ATOM 2976 N N . ALA A 1 418 ? 26.730 -2.887 -43.128 1.00 78.44 418 ALA A N 1
ATOM 2977 C CA . ALA A 1 418 ? 25.859 -2.858 -41.960 1.00 78.44 418 ALA A CA 1
ATOM 2978 C C . ALA A 1 418 ? 25.371 -4.290 -41.628 1.00 78.44 418 ALA A C 1
ATOM 2980 O O . ALA A 1 418 ? 25.287 -5.132 -42.529 1.00 78.44 418 ALA A O 1
ATOM 2981 N N . PRO A 1 419 ? 25.054 -4.599 -40.358 1.00 72.81 419 PRO A N 1
ATOM 2982 C CA . PRO A 1 419 ? 24.510 -5.901 -39.982 1.00 72.81 419 PRO A CA 1
ATOM 2983 C C . PRO A 1 419 ? 23.174 -6.199 -40.677 1.00 72.81 419 PRO A C 1
ATOM 2985 O O . PRO A 1 419 ? 22.474 -5.304 -41.155 1.00 72.81 419 PRO A O 1
ATOM 2988 N N . CYS A 1 420 ? 22.823 -7.483 -40.726 1.00 74.62 420 CYS A N 1
ATOM 2989 C CA . CYS A 1 420 ? 21.531 -7.938 -41.228 1.00 74.62 420 CYS A CA 1
ATOM 2990 C C . CYS A 1 420 ? 20.390 -7.412 -40.338 1.00 74.62 420 CYS A C 1
ATOM 2992 O O . CYS A 1 420 ? 20.545 -7.322 -39.121 1.00 74.62 420 CYS A O 1
ATOM 2994 N N . SER A 1 421 ? 19.236 -7.097 -40.929 1.00 70.12 421 SER A N 1
ATOM 2995 C CA . SER A 1 421 ? 18.017 -6.782 -40.173 1.00 70.12 421 SER A CA 1
ATOM 2996 C C . SER A 1 421 ? 17.468 -8.036 -39.494 1.00 70.12 421 SER A C 1
ATOM 2998 O O . SER A 1 421 ? 17.278 -9.047 -40.177 1.00 70.12 421 SER A O 1
ATOM 3000 N N . ASP A 1 422 ? 17.170 -7.969 -38.196 1.00 78.19 422 ASP A N 1
ATOM 3001 C CA . ASP A 1 422 ? 16.520 -9.084 -37.504 1.00 78.19 422 ASP A CA 1
ATOM 3002 C C . ASP A 1 422 ? 15.069 -9.275 -37.971 1.00 78.19 422 ASP A C 1
ATOM 3004 O O . ASP A 1 422 ? 14.380 -8.332 -38.368 1.00 78.19 422 ASP A O 1
ATOM 3008 N N . THR A 1 423 ? 14.610 -10.520 -37.919 1.00 80.19 423 THR A N 1
ATOM 3009 C CA . THR A 1 423 ? 13.243 -10.949 -38.259 1.00 80.19 423 THR A CA 1
ATOM 3010 C C . THR A 1 423 ? 12.667 -11.935 -37.239 1.00 80.19 423 THR A C 1
ATOM 3012 O O . THR A 1 423 ? 11.511 -12.345 -37.364 1.00 80.19 423 THR A O 1
ATOM 3015 N N . SER A 1 424 ? 13.447 -12.312 -36.223 1.00 84.88 424 SER A N 1
ATOM 3016 C CA . SER A 1 424 ? 12.959 -13.026 -35.049 1.00 84.88 424 SER A CA 1
ATOM 3017 C C . SER A 1 424 ? 12.255 -12.063 -34.100 1.00 84.88 424 SER A C 1
ATOM 3019 O O . SER A 1 424 ? 12.616 -10.898 -34.002 1.00 84.88 424 SER A O 1
ATOM 3021 N N . ALA A 1 425 ? 11.252 -12.552 -33.374 1.00 86.19 425 ALA A N 1
ATOM 3022 C CA . ALA A 1 425 ? 10.613 -11.789 -32.310 1.00 86.19 425 ALA A CA 1
ATOM 3023 C C . ALA A 1 425 ? 11.097 -12.267 -30.931 1.00 86.19 425 ALA A C 1
ATOM 3025 O O . ALA A 1 425 ? 11.185 -13.485 -30.725 1.00 86.19 425 ALA A O 1
ATOM 3026 N N . PRO A 1 426 ? 11.290 -11.353 -29.960 1.00 93.75 426 PRO A N 1
ATOM 3027 C CA . PRO A 1 426 ? 11.571 -11.719 -28.581 1.00 93.75 426 PRO A CA 1
ATOM 3028 C C . PRO A 1 426 ? 10.561 -12.691 -27.968 1.00 93.75 426 PRO A C 1
ATOM 3030 O O . PRO A 1 426 ? 9.374 -12.717 -28.309 1.00 93.75 426 PRO A O 1
ATOM 3033 N N . THR A 1 427 ? 11.016 -13.441 -26.968 1.00 94.75 427 THR A N 1
ATOM 3034 C CA . THR A 1 427 ? 10.135 -14.252 -26.117 1.00 94.75 427 THR A CA 1
ATOM 3035 C C . THR A 1 427 ? 9.176 -13.381 -25.304 1.00 94.75 427 THR A C 1
ATOM 3037 O O . THR A 1 427 ? 9.462 -12.228 -24.978 1.00 94.75 427 THR A O 1
ATOM 3040 N N . ALA A 1 428 ? 8.000 -13.921 -24.977 1.00 93.44 428 ALA A N 1
ATOM 3041 C CA . ALA A 1 428 ? 6.988 -13.186 -24.224 1.00 93.44 428 ALA A CA 1
ATOM 3042 C C . ALA A 1 428 ? 7.447 -12.910 -22.772 1.00 93.44 428 ALA A C 1
ATOM 3044 O O . ALA A 1 428 ? 8.057 -13.800 -22.173 1.00 93.44 428 ALA A O 1
ATOM 3045 N N . PRO A 1 429 ? 7.145 -11.730 -22.190 1.00 94.94 429 PRO A N 1
ATOM 3046 C CA . PRO A 1 429 ? 7.535 -11.387 -20.821 1.00 94.94 429 PRO A CA 1
ATOM 3047 C C . PRO A 1 429 ? 7.103 -12.441 -19.793 1.00 94.94 429 PRO A C 1
ATOM 3049 O O . PRO A 1 429 ? 5.914 -12.722 -19.625 1.00 94.94 429 PRO A O 1
ATOM 3052 N N . GLY A 1 430 ? 8.066 -13.038 -19.091 1.00 90.88 430 GLY A N 1
ATOM 3053 C CA . GLY A 1 430 ? 7.786 -14.086 -18.108 1.00 90.88 430 GLY A CA 1
ATOM 3054 C C . GLY A 1 430 ? 7.205 -13.516 -16.814 1.00 90.88 430 GLY A C 1
ATOM 3055 O O . GLY A 1 430 ? 7.618 -12.451 -16.371 1.00 90.88 430 GLY A O 1
ATOM 3056 N N . ASN A 1 431 ? 6.298 -14.242 -16.154 1.00 90.12 431 ASN A N 1
ATOM 3057 C CA . ASN A 1 431 ? 5.832 -13.939 -14.789 1.00 90.12 431 ASN A CA 1
ATOM 3058 C C . ASN A 1 431 ? 5.422 -12.465 -14.554 1.00 90.12 431 ASN A C 1
ATOM 3060 O O . ASN A 1 431 ? 5.866 -11.851 -13.584 1.00 90.12 431 ASN A O 1
ATOM 3064 N N . VAL A 1 432 ? 4.593 -11.887 -15.433 1.00 93.94 432 VAL A N 1
ATOM 3065 C CA . VAL A 1 432 ? 4.058 -10.528 -15.230 1.00 93.94 432 VAL A CA 1
ATOM 3066 C C . VAL A 1 432 ? 3.198 -10.495 -13.960 1.00 93.94 432 VAL A C 1
ATOM 3068 O O . VAL A 1 432 ? 2.239 -11.257 -13.829 1.00 93.94 432 VAL A O 1
ATOM 3071 N N . VAL A 1 433 ? 3.535 -9.609 -13.022 1.00 93.12 433 VAL A N 1
ATOM 3072 C CA . VAL A 1 433 ? 2.886 -9.462 -11.709 1.00 93.12 433 VAL A CA 1
ATOM 3073 C C . VAL A 1 433 ? 2.648 -7.993 -11.363 1.00 93.12 433 VAL A C 1
ATOM 3075 O O . VAL A 1 433 ? 3.419 -7.115 -11.747 1.00 93.12 433 VAL A O 1
ATOM 3078 N N . VAL A 1 434 ? 1.588 -7.711 -10.600 1.00 93.88 434 VAL A N 1
ATOM 3079 C CA . VAL A 1 434 ? 1.322 -6.361 -10.077 1.00 93.88 434 VAL A CA 1
ATOM 3080 C C . VAL A 1 434 ? 2.178 -6.120 -8.835 1.00 93.88 434 VAL A C 1
ATOM 3082 O O . VAL A 1 434 ? 2.075 -6.870 -7.868 1.00 93.88 434 VAL A O 1
ATOM 3085 N N . LEU A 1 435 ? 3.001 -5.071 -8.863 1.00 92.44 435 LEU A N 1
ATOM 3086 C CA . LEU A 1 435 ? 3.916 -4.697 -7.782 1.00 92.44 435 LEU A CA 1
ATOM 3087 C C . LEU A 1 435 ? 3.292 -3.681 -6.817 1.00 92.44 435 LEU A C 1
ATOM 3089 O O . LEU A 1 435 ? 3.489 -3.782 -5.609 1.00 92.44 435 LEU A O 1
ATOM 3093 N N . SER A 1 436 ? 2.537 -2.703 -7.326 1.00 90.06 436 SER A N 1
ATOM 3094 C CA . SER A 1 436 ? 1.866 -1.689 -6.500 1.00 90.06 436 SER A CA 1
ATOM 3095 C C . SER A 1 436 ? 0.651 -1.069 -7.203 1.00 90.06 436 SER A C 1
ATOM 3097 O O . SER A 1 436 ? 0.440 -1.248 -8.406 1.00 90.06 436 SER A O 1
ATOM 3099 N N . ARG A 1 437 ? -0.193 -0.377 -6.427 1.00 90.88 437 ARG A N 1
ATOM 3100 C CA . ARG A 1 437 ? -1.453 0.251 -6.858 1.00 90.88 437 ARG A CA 1
ATOM 3101 C C . ARG A 1 437 ? -1.680 1.537 -6.061 1.00 90.88 437 ARG A C 1
ATOM 3103 O O . ARG A 1 437 ? -1.400 1.564 -4.865 1.00 90.88 437 ARG A O 1
ATOM 3110 N N . THR A 1 438 ? -2.230 2.565 -6.697 1.00 88.44 438 THR A N 1
ATOM 3111 C CA . THR A 1 438 ? -2.729 3.797 -6.060 1.00 88.44 438 THR A CA 1
ATOM 3112 C C . THR A 1 438 ? -4.123 4.133 -6.609 1.00 88.44 438 THR A C 1
ATOM 3114 O O . THR A 1 438 ? -4.697 3.343 -7.362 1.00 88.44 438 THR A O 1
ATOM 3117 N N . PHE A 1 439 ? -4.682 5.301 -6.271 1.00 83.62 439 PHE A N 1
ATOM 3118 C CA . PHE A 1 439 ? -5.975 5.733 -6.812 1.00 83.62 439 PHE A CA 1
ATOM 3119 C C . PHE A 1 439 ? -5.906 6.162 -8.284 1.00 83.62 439 PHE A C 1
ATOM 3121 O O . PHE A 1 439 ? -6.944 6.280 -8.922 1.00 83.62 439 PHE A O 1
ATOM 3128 N N . SER A 1 440 ? -4.710 6.391 -8.831 1.00 89.19 440 SER A N 1
ATOM 3129 C CA . SER A 1 440 ? -4.521 6.864 -10.209 1.00 89.19 440 SER A CA 1
ATOM 3130 C C . SER A 1 440 ? -3.346 6.209 -10.942 1.00 89.19 440 SER A C 1
ATOM 3132 O O . SER A 1 440 ? -2.988 6.627 -12.044 1.00 89.19 440 SER A O 1
ATOM 3134 N N . SER A 1 441 ? -2.743 5.166 -10.364 1.00 92.62 441 SER A N 1
ATOM 3135 C CA . SER A 1 441 ? -1.653 4.415 -10.991 1.00 92.62 441 SER A CA 1
ATOM 3136 C C . SER A 1 441 ? -1.593 2.944 -10.579 1.00 92.62 441 SER A C 1
ATOM 3138 O O . SER A 1 441 ? -2.072 2.551 -9.513 1.00 92.62 441 SER A O 1
ATOM 3140 N N . ILE A 1 442 ? -0.984 2.125 -11.437 1.00 95.38 442 ILE A N 1
ATOM 3141 C CA . ILE A 1 442 ? -0.702 0.703 -11.208 1.00 95.38 442 ILE A CA 1
ATOM 3142 C C . ILE A 1 442 ? 0.702 0.411 -11.739 1.00 95.38 442 ILE A C 1
ATOM 3144 O O . ILE A 1 442 ? 0.990 0.689 -12.902 1.00 95.38 442 ILE A O 1
ATOM 3148 N N . THR A 1 443 ? 1.562 -0.185 -10.913 1.00 96.12 443 THR A N 1
ATOM 3149 C CA . THR A 1 443 ? 2.894 -0.644 -11.328 1.00 96.12 443 THR A CA 1
ATOM 3150 C C . THR A 1 443 ? 2.904 -2.160 -11.473 1.00 96.12 443 THR A C 1
ATOM 3152 O O . THR A 1 443 ? 2.500 -2.879 -10.555 1.00 96.12 443 THR A O 1
ATOM 3155 N N . VAL A 1 444 ? 3.417 -2.658 -12.597 1.00 95.94 444 VAL A N 1
ATOM 3156 C CA . VAL A 1 444 ? 3.667 -4.088 -12.833 1.00 95.94 444 VAL A CA 1
ATOM 3157 C C . VAL A 1 444 ? 5.143 -4.342 -13.125 1.00 95.94 444 VAL A C 1
ATOM 3159 O O . VAL A 1 444 ? 5.866 -3.435 -13.534 1.00 95.94 444 VAL A O 1
ATOM 3162 N N . GLY A 1 445 ? 5.589 -5.576 -12.907 1.00 95.69 445 GLY A N 1
ATOM 3163 C CA . GLY A 1 445 ? 6.942 -6.039 -13.206 1.00 95.69 445 GLY A CA 1
ATOM 3164 C C . GLY A 1 445 ? 6.943 -7.475 -13.713 1.00 95.69 445 GLY A C 1
ATOM 3165 O O . GLY A 1 445 ? 5.946 -8.182 -13.578 1.00 95.69 445 GLY A O 1
ATOM 3166 N N . TRP A 1 446 ? 8.040 -7.887 -14.339 1.00 96.56 446 TRP A N 1
ATOM 3167 C CA . TRP A 1 446 ? 8.152 -9.173 -15.029 1.00 96.56 446 TRP A CA 1
ATOM 3168 C C . TRP A 1 446 ? 9.596 -9.696 -15.051 1.00 96.56 446 TRP A C 1
ATOM 3170 O O . TRP A 1 446 ? 10.547 -8.990 -14.715 1.00 96.56 446 TRP A O 1
ATOM 3180 N N . ALA A 1 447 ? 9.767 -10.955 -15.446 1.00 95.00 447 ALA A N 1
ATOM 3181 C CA . ALA A 1 447 ? 11.058 -11.539 -15.786 1.00 95.00 447 ALA A CA 1
ATOM 3182 C C . ALA A 1 447 ? 11.451 -11.153 -17.221 1.00 95.00 447 ALA A C 1
ATOM 3184 O O . ALA A 1 447 ? 10.610 -11.159 -18.123 1.00 95.00 447 ALA A O 1
ATOM 3185 N N . ALA A 1 448 ? 12.729 -10.823 -17.425 1.00 93.38 448 ALA A N 1
ATOM 3186 C CA . ALA A 1 448 ? 13.240 -10.338 -18.704 1.00 93.38 448 ALA A CA 1
ATOM 3187 C C . ALA A 1 448 ? 13.023 -11.338 -19.851 1.00 93.38 448 ALA A C 1
ATOM 3189 O O . ALA A 1 448 ? 13.283 -12.534 -19.708 1.00 93.38 448 ALA A O 1
ATOM 3190 N N . SER A 1 449 ? 12.604 -10.815 -21.001 1.00 95.12 449 SER A N 1
ATOM 3191 C CA . SER A 1 449 ? 12.557 -11.552 -22.259 1.00 95.12 449 SER A CA 1
ATOM 3192 C C . SER A 1 449 ? 13.959 -11.773 -22.831 1.00 95.12 449 SER A C 1
ATOM 3194 O O . SER A 1 449 ? 14.866 -10.961 -22.646 1.00 95.12 449 SER A O 1
ATOM 3196 N N . THR A 1 450 ? 14.113 -12.863 -23.574 1.00 92.31 450 THR A N 1
ATOM 3197 C CA . THR A 1 450 ? 15.300 -13.191 -24.374 1.00 92.31 450 THR A CA 1
ATOM 3198 C C . THR A 1 450 ? 14.994 -13.131 -25.869 1.00 92.31 450 THR A C 1
ATOM 3200 O O . THR A 1 450 ? 13.852 -13.342 -26.289 1.00 92.31 450 THR A O 1
ATOM 3203 N N . ASP A 1 451 ? 16.031 -12.851 -26.654 1.00 91.94 451 ASP A N 1
ATOM 3204 C CA . ASP A 1 451 ? 16.019 -12.712 -28.111 1.00 91.94 451 ASP A CA 1
ATOM 3205 C C . ASP A 1 451 ? 17.410 -13.088 -28.680 1.00 91.94 451 ASP A C 1
ATOM 3207 O O . ASP A 1 451 ? 18.365 -13.205 -27.905 1.00 91.94 451 ASP A O 1
ATOM 3211 N N . ASN A 1 452 ? 17.544 -13.306 -29.995 1.00 81.25 452 ASN A N 1
ATOM 3212 C CA . ASN A 1 452 ? 18.817 -13.679 -30.625 1.00 81.25 452 ASN A CA 1
ATOM 3213 C C . ASN A 1 452 ? 19.781 -12.520 -30.933 1.00 81.25 452 ASN A C 1
ATOM 3215 O O . ASN A 1 452 ? 20.986 -12.774 -30.922 1.00 81.25 452 ASN A O 1
ATOM 3219 N N . LEU A 1 453 ? 19.312 -11.290 -31.180 1.00 83.31 453 LEU A N 1
ATOM 3220 C CA . LEU A 1 453 ? 20.187 -10.105 -31.280 1.00 83.31 453 LEU A CA 1
ATOM 3221 C C . LEU A 1 453 ? 19.948 -9.089 -30.153 1.00 83.31 453 LEU A C 1
ATOM 3223 O O . LEU A 1 453 ? 20.878 -8.367 -29.790 1.00 83.31 453 LEU A O 1
ATOM 3227 N N . GLY A 1 454 ? 18.768 -9.088 -29.530 1.00 83.88 454 GLY A N 1
ATOM 3228 C CA . GLY A 1 454 ? 18.544 -8.478 -28.221 1.00 83.88 454 GLY A CA 1
ATOM 3229 C C . GLY A 1 454 ? 17.242 -7.690 -28.091 1.00 83.88 454 GLY A C 1
ATOM 3230 O O . GLY A 1 454 ? 16.822 -6.955 -28.984 1.00 83.88 454 GLY A O 1
ATOM 3231 N N . VAL A 1 455 ? 16.632 -7.789 -26.908 1.00 92.12 455 VAL A N 1
ATOM 3232 C CA . VAL A 1 455 ? 15.435 -7.025 -26.534 1.00 92.12 455 VAL A CA 1
ATOM 3233 C C . VAL A 1 455 ? 15.807 -5.556 -26.317 1.00 92.12 455 VAL A C 1
ATOM 3235 O O . VAL A 1 455 ? 16.578 -5.235 -25.414 1.00 92.12 455 VAL A O 1
ATOM 3238 N N . ALA A 1 456 ? 15.241 -4.662 -27.127 1.00 91.81 456 ALA A N 1
ATOM 3239 C CA . ALA A 1 456 ? 15.433 -3.216 -27.021 1.00 91.81 456 ALA A CA 1
ATOM 3240 C C . ALA A 1 456 ? 14.496 -2.572 -25.984 1.00 91.81 456 ALA A C 1
ATOM 3242 O O . ALA A 1 456 ? 14.810 -1.514 -25.436 1.00 91.81 456 ALA A O 1
ATOM 3243 N N . GLY A 1 457 ? 13.355 -3.203 -25.697 1.00 92.88 457 GLY A N 1
ATOM 3244 C CA . GLY A 1 457 ? 12.454 -2.780 -24.632 1.00 92.88 457 GLY A CA 1
ATOM 3245 C C . GLY A 1 457 ? 11.155 -3.573 -24.582 1.00 92.88 457 GLY A C 1
ATOM 3246 O O . GLY A 1 457 ? 11.031 -4.654 -25.153 1.00 92.88 457 GLY A O 1
ATOM 3247 N N . TYR A 1 458 ? 10.176 -3.006 -23.887 1.00 97.44 458 TYR A N 1
ATOM 3248 C CA . TYR A 1 458 ? 8.859 -3.574 -23.650 1.00 97.44 458 TYR A CA 1
ATOM 3249 C C . TYR A 1 458 ? 7.774 -2.545 -23.971 1.00 97.44 458 TYR A C 1
ATOM 3251 O O . TYR A 1 458 ? 7.890 -1.381 -23.581 1.00 97.44 458 TYR A O 1
ATOM 3259 N N . GLY A 1 459 ? 6.737 -2.953 -24.704 1.00 96.62 459 GLY A N 1
ATOM 3260 C CA . GLY A 1 459 ? 5.536 -2.151 -24.922 1.00 96.62 459 GLY A CA 1
ATOM 3261 C C . GLY A 1 459 ? 4.535 -2.385 -23.797 1.00 96.62 459 GLY A C 1
ATOM 3262 O O . GLY A 1 459 ? 4.206 -3.531 -23.500 1.00 96.62 459 GLY A O 1
ATOM 3263 N N . ALA A 1 460 ? 4.042 -1.309 -23.192 1.00 96.19 460 ALA A N 1
ATOM 3264 C CA . ALA A 1 460 ? 3.081 -1.334 -22.099 1.00 96.19 460 ALA A CA 1
ATOM 3265 C C . ALA A 1 460 ? 1.704 -0.842 -22.573 1.00 96.19 460 ALA A C 1
ATOM 3267 O O . ALA A 1 460 ? 1.588 0.157 -23.289 1.00 96.19 460 ALA A O 1
ATOM 3268 N N . TYR A 1 461 ? 0.654 -1.564 -22.181 1.00 95.69 461 TYR A N 1
ATOM 3269 C CA . TYR A 1 461 ? -0.711 -1.380 -22.669 1.00 95.69 461 TYR A CA 1
ATOM 3270 C C . TYR A 1 461 ? -1.734 -1.360 -21.520 1.00 95.69 461 TYR A C 1
ATOM 3272 O O . TYR A 1 461 ? -1.615 -2.156 -20.592 1.00 95.69 461 TYR A O 1
ATOM 3280 N N . VAL A 1 462 ? -2.767 -0.519 -21.622 1.00 94.69 462 VAL A N 1
ATOM 3281 C CA . VAL A 1 462 ? -3.962 -0.486 -20.748 1.00 94.69 462 VAL A CA 1
ATOM 3282 C C . VAL A 1 462 ? -5.193 -0.754 -21.603 1.00 94.69 462 VAL A C 1
ATOM 3284 O O . VAL A 1 462 ? -5.405 -0.088 -22.615 1.00 94.69 462 VAL A O 1
ATOM 3287 N N . ASP A 1 463 ? -5.965 -1.774 -21.230 1.00 90.31 463 ASP A N 1
ATOM 3288 C CA . ASP A 1 463 ? -7.168 -2.244 -21.932 1.00 90.31 463 ASP A CA 1
ATOM 3289 C C . ASP A 1 463 ? -6.947 -2.449 -23.446 1.00 90.31 463 ASP A C 1
ATOM 3291 O O . ASP A 1 463 ? -7.812 -2.223 -24.287 1.00 90.31 463 ASP A O 1
ATOM 3295 N N . GLY A 1 464 ? -5.730 -2.884 -23.797 1.00 85.88 464 GLY A N 1
ATOM 3296 C CA . GLY A 1 464 ? -5.265 -3.102 -25.170 1.00 85.88 464 GLY A CA 1
ATOM 3297 C C . GLY A 1 464 ? -4.692 -1.865 -25.877 1.00 85.88 464 GLY A C 1
ATOM 3298 O O . GLY A 1 464 ? -3.913 -2.033 -26.819 1.00 85.88 464 GLY A O 1
ATOM 3299 N N . SER A 1 465 ? -4.999 -0.649 -25.412 1.00 90.88 465 SER A N 1
ATOM 3300 C CA . SER A 1 465 ? -4.408 0.602 -25.911 1.00 90.88 465 SER A CA 1
ATOM 3301 C C . SER A 1 465 ? -2.949 0.737 -25.477 1.00 90.88 465 SER A C 1
ATOM 3303 O O . SER A 1 465 ? -2.587 0.299 -24.390 1.00 90.88 465 SER A O 1
ATOM 3305 N N . PHE A 1 466 ? -2.096 1.333 -26.314 1.00 92.75 466 PHE A N 1
ATOM 3306 C CA . PHE A 1 466 ? -0.696 1.606 -25.969 1.00 92.75 466 PHE A CA 1
ATOM 3307 C C . PHE A 1 466 ? -0.612 2.786 -24.998 1.00 92.75 466 PHE A C 1
ATOM 3309 O O . PHE A 1 466 ? -1.153 3.850 -25.292 1.00 92.75 466 PHE A O 1
ATOM 3316 N N . ASP A 1 467 ? 0.067 2.584 -23.872 1.00 94.56 467 ASP A N 1
ATOM 3317 C CA . ASP A 1 467 ? 0.302 3.609 -22.849 1.00 94.56 467 ASP A CA 1
ATOM 3318 C C . ASP A 1 467 ? 1.719 4.193 -22.982 1.00 94.56 467 ASP A C 1
ATOM 3320 O O . ASP A 1 467 ? 1.905 5.408 -23.014 1.00 94.56 467 ASP A O 1
ATOM 3324 N N . GLY A 1 468 ? 2.717 3.325 -23.176 1.00 93.12 468 GLY A N 1
ATOM 3325 C CA . GLY A 1 468 ? 4.108 3.729 -23.362 1.00 93.12 468 GLY A CA 1
ATOM 3326 C C . GLY A 1 468 ? 5.063 2.548 -23.519 1.00 93.12 468 GLY A C 1
ATOM 3327 O O . GLY A 1 468 ? 4.649 1.402 -23.694 1.00 93.12 468 GLY A O 1
ATOM 3328 N N . ALA A 1 469 ? 6.366 2.821 -23.476 1.00 94.06 469 ALA A N 1
ATOM 3329 C CA . ALA A 1 469 ? 7.410 1.803 -23.577 1.00 94.06 469 ALA A CA 1
ATOM 3330 C C . ALA A 1 469 ? 8.536 2.039 -22.563 1.00 94.06 469 ALA A C 1
ATOM 3332 O O . ALA A 1 469 ? 8.762 3.163 -22.118 1.00 94.06 469 ALA A O 1
ATOM 3333 N N . THR A 1 470 ? 9.246 0.971 -22.204 1.00 94.31 470 THR A N 1
ATOM 3334 C CA . THR A 1 470 ? 10.328 0.978 -21.207 1.00 94.31 470 THR A CA 1
ATOM 3335 C C . THR A 1 470 ? 11.406 -0.043 -21.562 1.00 94.31 470 THR A C 1
ATOM 3337 O O . THR A 1 470 ? 11.107 -1.072 -22.159 1.00 94.31 470 THR A O 1
ATOM 3340 N N . SER A 1 471 ? 12.660 0.206 -21.185 1.00 92.31 471 SER A N 1
ATOM 3341 C CA . SER A 1 471 ? 13.734 -0.801 -21.223 1.00 92.31 471 SER A CA 1
ATOM 3342 C C . SER A 1 471 ? 13.889 -1.562 -19.897 1.00 92.31 471 SER A C 1
ATOM 3344 O O . SER A 1 471 ? 14.561 -2.591 -19.855 1.00 92.31 471 SER A O 1
ATOM 3346 N N . ALA A 1 472 ? 13.257 -1.092 -18.817 1.00 93.62 472 ALA A N 1
ATOM 3347 C CA . ALA A 1 472 ? 13.224 -1.785 -17.533 1.00 93.62 472 ALA A CA 1
ATOM 3348 C C . ALA A 1 472 ? 12.184 -2.916 -17.534 1.00 93.62 472 ALA A C 1
ATOM 3350 O O . ALA A 1 472 ? 11.181 -2.852 -18.242 1.00 93.62 472 ALA A O 1
ATOM 3351 N N . THR A 1 473 ? 12.367 -3.921 -16.674 1.00 95.38 473 THR A N 1
ATOM 3352 C CA . THR A 1 473 ? 11.399 -5.016 -16.474 1.00 95.38 473 THR A CA 1
ATOM 3353 C C . THR A 1 473 ? 10.247 -4.647 -15.526 1.00 95.38 473 THR A C 1
ATOM 3355 O O . THR A 1 473 ? 9.728 -5.486 -14.785 1.00 95.38 473 THR A O 1
ATOM 3358 N N . SER A 1 474 ? 9.868 -3.369 -15.517 1.00 94.81 474 SER A N 1
ATOM 3359 C CA . SER A 1 474 ? 8.718 -2.829 -14.798 1.00 94.81 474 SER A CA 1
ATOM 3360 C C . SER A 1 474 ? 8.194 -1.555 -15.464 1.00 94.81 474 SER A C 1
ATOM 3362 O O . SER A 1 474 ? 8.934 -0.824 -16.129 1.00 94.81 474 SER A O 1
ATOM 3364 N N . TYR A 1 475 ? 6.898 -1.295 -15.291 1.00 96.81 475 TYR A N 1
ATOM 3365 C CA . TYR A 1 475 ? 6.210 -0.127 -15.839 1.00 96.81 475 TYR A CA 1
ATOM 3366 C C . TYR A 1 475 ? 5.099 0.346 -14.900 1.00 96.81 475 TYR A C 1
ATOM 3368 O O . TYR A 1 475 ? 4.428 -0.473 -14.268 1.00 96.81 475 TYR A O 1
ATOM 3376 N N . THR A 1 476 ? 4.893 1.663 -14.835 1.00 96.44 476 THR A N 1
ATOM 3377 C CA . THR A 1 476 ? 3.839 2.303 -14.040 1.00 96.44 476 THR A CA 1
ATOM 3378 C C . THR A 1 476 ? 2.866 3.020 -14.960 1.00 96.44 476 THR A C 1
ATOM 3380 O O . THR A 1 476 ? 3.171 4.092 -15.474 1.00 96.44 476 THR A O 1
ATOM 3383 N N . PHE A 1 477 ? 1.678 2.447 -15.106 1.00 95.50 477 PHE A N 1
ATOM 3384 C CA . PHE A 1 477 ? 0.532 3.090 -15.739 1.00 95.50 477 PHE A CA 1
ATOM 3385 C C . PHE A 1 477 ? 0.017 4.182 -14.803 1.00 95.50 477 PHE A C 1
ATOM 3387 O O . PHE A 1 477 ? -0.161 3.916 -13.612 1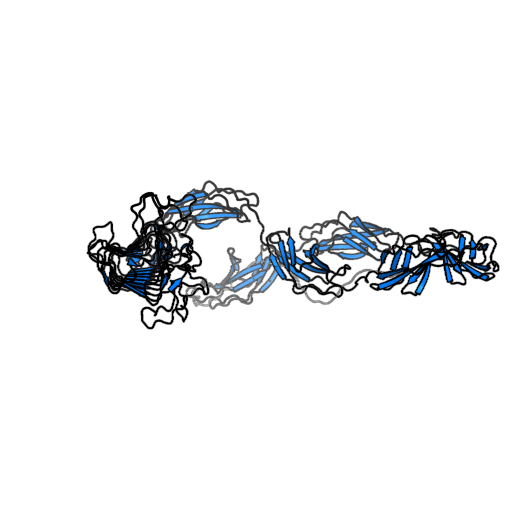.00 95.50 477 PHE A O 1
ATOM 3394 N N . ALA A 1 478 ? -0.199 5.400 -15.299 1.00 90.62 478 ALA A N 1
ATOM 3395 C CA . ALA A 1 478 ? -0.531 6.567 -14.481 1.00 90.62 478 ALA A CA 1
ATOM 3396 C C . ALA A 1 478 ? -1.613 7.438 -15.136 1.00 90.62 478 ALA A C 1
ATOM 3398 O O . ALA A 1 478 ? -1.823 7.383 -16.341 1.00 90.62 478 ALA A O 1
ATOM 3399 N N . GLY A 1 479 ? -2.313 8.246 -14.334 1.00 87.44 479 GLY A N 1
ATOM 3400 C CA . GLY A 1 479 ? -3.484 9.001 -14.799 1.00 87.44 479 GLY A CA 1
ATOM 3401 C C . GLY A 1 479 ? -4.740 8.137 -14.975 1.00 87.44 479 GLY A C 1
ATOM 3402 O O . GLY A 1 479 ? -5.705 8.576 -15.596 1.00 87.44 479 GLY A O 1
ATOM 3403 N N . LEU A 1 480 ? -4.735 6.920 -14.423 1.00 90.75 480 LEU A N 1
ATOM 3404 C CA . LEU A 1 480 ? -5.878 6.011 -14.434 1.00 90.75 480 LEU A CA 1
ATOM 3405 C C . LEU A 1 480 ? -7.035 6.578 -13.599 1.00 90.75 480 LEU A C 1
ATOM 3407 O O . LEU A 1 480 ? -6.821 7.275 -12.604 1.00 90.75 480 LEU A O 1
ATOM 3411 N N . ALA A 1 481 ? -8.266 6.224 -13.968 1.00 82.50 481 ALA A N 1
ATOM 3412 C CA . ALA A 1 481 ? -9.431 6.492 -13.135 1.00 82.50 481 ALA A CA 1
ATOM 3413 C C . ALA A 1 481 ? -9.368 5.683 -11.826 1.00 82.50 481 ALA A C 1
ATOM 3415 O O . ALA A 1 481 ? -8.832 4.573 -11.780 1.00 82.50 481 ALA A O 1
ATOM 3416 N N . CYS A 1 482 ? -9.932 6.239 -10.760 1.00 79.94 482 CYS A N 1
ATOM 3417 C CA . CYS A 1 482 ? -9.985 5.629 -9.435 1.00 79.94 482 CYS A CA 1
ATOM 3418 C C . CYS A 1 482 ? -11.078 4.554 -9.320 1.00 79.94 482 CYS A C 1
ATOM 3420 O O . CYS A 1 482 ? -12.043 4.542 -10.082 1.00 79.94 482 CYS A O 1
ATOM 3422 N N . ASN A 1 483 ? -10.897 3.616 -8.384 1.00 83.88 483 ASN A N 1
ATOM 3423 C CA . ASN A 1 483 ? -11.725 2.418 -8.176 1.00 83.88 483 ASN A CA 1
ATOM 3424 C C . ASN A 1 483 ? -12.002 1.588 -9.453 1.00 83.88 483 ASN A C 1
ATOM 3426 O O . ASN A 1 483 ? -13.024 0.908 -9.553 1.00 83.88 483 ASN A O 1
ATOM 3430 N N . THR A 1 484 ? -11.127 1.681 -10.454 1.00 85.19 484 THR A N 1
ATOM 3431 C CA . THR A 1 484 ? -11.358 1.180 -11.813 1.00 85.19 484 THR A CA 1
ATOM 3432 C C . THR A 1 484 ? -10.488 -0.044 -12.069 1.00 85.19 484 THR A C 1
ATOM 3434 O O . THR A 1 484 ? -9.280 -0.023 -11.825 1.00 85.19 484 THR A O 1
ATOM 3437 N N . SER A 1 485 ? -11.105 -1.122 -12.555 1.00 89.81 485 SER A N 1
ATOM 3438 C CA . SER A 1 485 ? -10.397 -2.320 -13.016 1.00 89.81 485 SER A CA 1
ATOM 3439 C C . SER A 1 485 ? -10.010 -2.169 -14.483 1.00 89.81 485 SER A C 1
ATOM 3441 O O . SER A 1 485 ? -10.868 -1.867 -15.306 1.00 89.81 485 SER A O 1
ATOM 3443 N N . VAL A 1 486 ? -8.741 -2.428 -14.784 1.00 92.25 486 VAL A N 1
ATOM 3444 C CA . VAL A 1 486 ? -8.122 -2.360 -16.113 1.00 92.25 486 VAL A CA 1
ATOM 3445 C C . VAL A 1 486 ? -7.326 -3.639 -16.381 1.00 92.25 486 VAL A C 1
ATOM 3447 O O . VAL A 1 486 ? -6.817 -4.286 -15.459 1.00 92.25 486 VAL A O 1
ATOM 3450 N N . VAL A 1 487 ? -7.184 -4.016 -17.647 1.00 94.88 487 VAL A N 1
ATOM 3451 C CA . VAL A 1 487 ? -6.315 -5.112 -18.085 1.00 94.88 487 VAL A CA 1
ATOM 3452 C C . VAL A 1 487 ? -5.018 -4.521 -18.618 1.00 94.88 487 VAL A C 1
ATOM 3454 O O . VAL A 1 487 ? -4.985 -3.936 -19.699 1.00 94.88 487 VAL A O 1
ATOM 3457 N N . VAL A 1 488 ? -3.933 -4.686 -17.864 1.00 94.38 488 VAL A N 1
ATOM 3458 C CA . VAL A 1 488 ? -2.602 -4.221 -18.264 1.00 94.38 488 VAL A CA 1
ATOM 3459 C C . VAL A 1 488 ? -1.864 -5.315 -19.029 1.00 94.38 488 VAL A C 1
ATOM 3461 O O . VAL A 1 488 ? -1.813 -6.461 -18.587 1.00 94.38 488 VAL A O 1
ATOM 3464 N N . GLY A 1 489 ? -1.313 -4.976 -20.192 1.00 95.06 489 GLY A N 1
ATOM 3465 C CA . GLY A 1 489 ? -0.614 -5.904 -21.082 1.00 95.06 489 GLY A CA 1
ATOM 3466 C C . GLY A 1 489 ? 0.819 -5.466 -21.353 1.00 95.06 489 GLY A C 1
ATOM 3467 O O . GLY A 1 489 ? 1.063 -4.275 -21.529 1.00 95.06 489 GLY A O 1
ATOM 3468 N N . ILE A 1 490 ? 1.754 -6.416 -21.417 1.00 97.25 490 ILE A N 1
ATOM 3469 C CA . ILE A 1 490 ? 3.164 -6.165 -21.752 1.00 97.25 490 ILE A CA 1
ATOM 3470 C C . ILE A 1 490 ? 3.585 -7.064 -22.926 1.00 97.25 490 ILE A C 1
ATOM 3472 O O . ILE A 1 490 ? 3.375 -8.277 -22.867 1.00 97.25 490 ILE A O 1
ATOM 3476 N N . ASP A 1 491 ? 4.203 -6.500 -23.967 1.00 96.50 491 ASP A N 1
ATOM 3477 C CA . ASP A 1 491 ? 5.046 -7.242 -24.925 1.00 96.50 491 ASP A CA 1
ATOM 3478 C C . ASP A 1 491 ? 6.513 -6.813 -24.821 1.00 96.50 491 ASP A C 1
ATOM 3480 O O . ASP A 1 491 ? 6.823 -5.769 -24.254 1.00 96.50 491 ASP A O 1
ATOM 3484 N N . ALA A 1 492 ? 7.417 -7.634 -25.349 1.00 95.94 492 ALA A N 1
ATOM 3485 C CA . ALA A 1 492 ? 8.821 -7.308 -25.568 1.00 95.94 492 ALA A CA 1
ATOM 3486 C C . ALA A 1 492 ? 9.064 -7.002 -27.051 1.00 95.94 492 ALA A C 1
ATOM 3488 O O . ALA A 1 492 ? 8.417 -7.594 -27.918 1.00 95.94 492 ALA A O 1
ATOM 3489 N N . TYR A 1 493 ? 10.006 -6.108 -27.352 1.00 94.12 493 TYR A N 1
ATOM 3490 C CA . TYR A 1 493 ? 10.392 -5.762 -28.719 1.00 94.12 493 TYR A CA 1
ATOM 3491 C C . TYR A 1 493 ? 11.911 -5.620 -28.884 1.00 94.12 493 TYR A C 1
ATOM 3493 O O . TYR A 1 493 ? 12.614 -5.224 -27.952 1.00 94.12 493 TYR A O 1
ATOM 3501 N N . ASP A 1 494 ? 12.416 -5.972 -30.064 1.00 92.62 494 ASP A N 1
ATOM 3502 C CA . ASP A 1 494 ? 13.838 -5.902 -30.428 1.00 92.62 494 ASP A CA 1
ATOM 3503 C C . ASP A 1 494 ? 14.210 -4.552 -31.084 1.00 92.62 494 ASP A C 1
ATOM 3505 O O . ASP A 1 494 ? 13.393 -3.634 -31.197 1.00 92.62 494 ASP A O 1
ATOM 3509 N N . ALA A 1 495 ? 15.461 -4.413 -31.529 1.00 84.75 495 ALA A N 1
ATOM 3510 C CA . ALA A 1 495 ? 15.924 -3.209 -32.225 1.00 84.75 495 ALA A CA 1
ATOM 3511 C C . ALA A 1 495 ? 15.426 -3.085 -33.685 1.00 84.75 495 ALA A C 1
ATOM 3513 O O . ALA A 1 495 ? 15.537 -2.004 -34.265 1.00 84.75 495 ALA A O 1
ATOM 3514 N N . ALA A 1 496 ? 14.883 -4.154 -34.281 1.00 82.62 496 ALA A N 1
ATOM 3515 C CA . ALA A 1 496 ? 14.323 -4.157 -35.636 1.00 82.62 496 ALA A CA 1
ATOM 3516 C C . ALA A 1 496 ? 12.811 -3.838 -35.665 1.00 82.62 496 ALA A C 1
ATOM 3518 O O . ALA A 1 496 ? 12.276 -3.472 -36.712 1.00 82.62 496 ALA A O 1
ATOM 3519 N N . GLY A 1 497 ? 12.131 -3.915 -34.516 1.00 83.00 497 GLY A N 1
ATOM 3520 C CA . GLY A 1 497 ? 10.698 -3.668 -34.344 1.00 83.00 497 GLY A CA 1
ATOM 3521 C C . GLY A 1 497 ? 9.835 -4.932 -34.242 1.00 83.00 497 GLY A C 1
ATOM 3522 O O . GLY A 1 497 ? 8.609 -4.812 -34.154 1.00 83.00 497 GLY A O 1
ATOM 3523 N N . ASN A 1 498 ? 10.437 -6.123 -34.224 1.00 89.38 498 ASN A N 1
ATOM 3524 C CA . ASN A 1 498 ? 9.743 -7.390 -34.016 1.00 89.38 498 ASN A CA 1
ATOM 3525 C C . ASN A 1 498 ? 9.204 -7.456 -32.575 1.00 89.38 498 ASN A C 1
ATOM 3527 O O . ASN A 1 498 ? 9.875 -7.019 -31.639 1.00 89.38 498 ASN A O 1
ATOM 3531 N N . ARG A 1 499 ? 7.985 -7.986 -32.378 1.00 94.00 499 ARG A N 1
ATOM 3532 C CA . ARG A 1 499 ? 7.298 -8.000 -31.069 1.00 94.00 499 ARG A CA 1
ATOM 3533 C C . ARG A 1 499 ? 6.867 -9.388 -30.625 1.00 94.00 499 ARG A C 1
ATOM 3535 O O . ARG A 1 499 ? 6.330 -10.160 -31.418 1.00 94.00 499 ARG A O 1
ATOM 3542 N N . SER A 1 500 ? 7.036 -9.662 -29.335 1.00 95.50 500 SER A N 1
ATOM 3543 C CA . SER A 1 500 ? 6.530 -10.869 -28.685 1.00 95.50 500 SER A CA 1
ATOM 3544 C C . SER A 1 500 ? 4.994 -10.884 -28.618 1.00 95.50 500 SER A C 1
ATOM 3546 O O . SER A 1 500 ? 4.346 -9.837 -28.704 1.00 95.50 500 SER A O 1
ATOM 3548 N N . PRO A 1 501 ? 4.373 -12.044 -28.341 1.00 93.38 501 PRO A N 1
ATOM 3549 C CA . PRO A 1 501 ? 3.012 -12.084 -27.816 1.00 93.38 501 PRO A CA 1
ATOM 3550 C C . PRO A 1 501 ? 2.891 -11.243 -26.533 1.00 93.38 501 PRO A C 1
ATOM 3552 O O . PRO A 1 501 ? 3.808 -11.241 -25.706 1.00 93.38 501 PRO A O 1
ATOM 3555 N N . LYS A 1 502 ? 1.755 -10.556 -26.363 1.00 94.00 502 LYS A N 1
ATOM 3556 C CA . LYS A 1 502 ? 1.435 -9.788 -25.149 1.00 94.00 502 LYS A CA 1
ATOM 3557 C C . LYS A 1 502 ? 0.995 -10.707 -24.014 1.00 94.00 502 LYS A C 1
ATOM 3559 O O . LYS A 1 502 ? 0.177 -11.603 -24.225 1.00 94.00 502 LYS A O 1
ATOM 3564 N N . VAL A 1 503 ? 1.476 -10.430 -22.807 1.00 96.69 503 VAL A N 1
ATOM 3565 C CA . VAL A 1 503 ? 1.033 -11.074 -21.566 1.00 96.69 503 VAL A CA 1
ATOM 3566 C C . VAL A 1 503 ? 0.199 -10.074 -20.772 1.00 96.69 503 VAL A C 1
ATOM 3568 O O . VAL A 1 503 ? 0.672 -8.985 -20.452 1.00 96.69 503 VAL A O 1
ATOM 3571 N N . ASN A 1 504 ? -1.048 -10.446 -20.477 1.00 93.88 504 ASN A N 1
ATOM 3572 C CA . ASN A 1 504 ? -2.052 -9.573 -19.868 1.00 93.88 504 ASN A CA 1
ATOM 3573 C C . ASN A 1 504 ? -2.342 -9.968 -18.413 1.00 93.88 504 ASN A C 1
ATOM 3575 O O . ASN A 1 504 ? -2.487 -11.150 -18.104 1.00 93.88 504 ASN A O 1
ATOM 3579 N N . VAL A 1 505 ? -2.507 -8.973 -17.540 1.00 92.50 505 VAL A N 1
ATOM 3580 C CA . VAL A 1 505 ? -2.847 -9.119 -16.118 1.00 92.50 505 VAL A CA 1
ATOM 3581 C C . VAL A 1 505 ? -3.969 -8.141 -15.763 1.00 92.50 505 VAL A C 1
ATOM 3583 O O . VAL A 1 505 ? -3.908 -6.964 -16.102 1.00 92.50 505 VAL A O 1
ATOM 3586 N N . ALA A 1 506 ? -5.002 -8.609 -15.060 1.00 92.38 506 ALA A N 1
ATOM 3587 C CA . ALA A 1 506 ? -6.064 -7.739 -14.555 1.00 92.38 506 ALA A CA 1
ATOM 3588 C C . ALA A 1 506 ? -5.635 -7.054 -13.245 1.00 92.38 506 ALA A C 1
ATOM 3590 O O . ALA A 1 506 ? -5.159 -7.707 -12.310 1.00 92.38 506 ALA A O 1
ATOM 3591 N N . ALA A 1 507 ? -5.824 -5.739 -13.158 1.00 88.81 507 ALA A N 1
ATOM 3592 C CA . ALA A 1 507 ? -5.471 -4.932 -11.998 1.00 88.81 507 ALA A CA 1
ATOM 3593 C C . ALA A 1 507 ? -6.515 -3.828 -11.750 1.00 88.81 507 ALA A C 1
ATOM 3595 O O . ALA A 1 507 ? -7.320 -3.517 -12.617 1.00 88.81 507 ALA A O 1
ATOM 3596 N N . THR A 1 508 ? -6.533 -3.251 -10.550 1.00 90.25 508 THR A N 1
ATOM 3597 C CA . THR A 1 508 ? -7.580 -2.312 -10.102 1.00 90.25 508 THR A CA 1
ATOM 3598 C C . THR A 1 508 ? -6.940 -1.196 -9.290 1.00 90.25 508 THR A C 1
ATOM 3600 O O . THR A 1 508 ? -6.173 -1.503 -8.370 1.00 90.25 508 THR A O 1
ATOM 3603 N N . THR A 1 509 ? -7.246 0.061 -9.611 1.00 86.19 509 THR A N 1
ATOM 3604 C CA . THR A 1 509 ? -6.850 1.238 -8.816 1.00 86.19 509 THR A CA 1
ATOM 3605 C C . THR A 1 509 ? -7.629 1.309 -7.499 1.00 86.19 509 THR A C 1
ATOM 3607 O O . THR A 1 509 ? -8.701 0.721 -7.356 1.00 86.19 509 THR A O 1
ATOM 3610 N N . THR A 1 510 ? -7.101 2.025 -6.506 1.00 80.12 510 THR A N 1
ATOM 3611 C CA . THR A 1 510 ? -7.805 2.253 -5.232 1.00 80.12 510 THR A CA 1
ATOM 3612 C C . THR A 1 510 ? -8.876 3.345 -5.364 1.00 80.12 510 THR A C 1
ATOM 3614 O O . THR A 1 510 ? -8.950 4.036 -6.380 1.00 80.12 510 THR A O 1
ATOM 3617 N N . ALA A 1 511 ? -9.724 3.495 -4.342 1.00 76.56 511 ALA A N 1
ATOM 3618 C CA . ALA A 1 511 ? -10.851 4.430 -4.340 1.00 76.56 511 ALA A CA 1
ATOM 3619 C C . ALA A 1 511 ? -10.459 5.906 -4.566 1.00 76.56 511 ALA A C 1
ATOM 3621 O O . ALA A 1 511 ? -9.311 6.301 -4.361 1.00 76.56 511 ALA A O 1
ATOM 3622 N N . CYS A 1 512 ? -11.433 6.702 -5.014 1.00 70.06 512 CYS A N 1
ATOM 3623 C CA . CYS A 1 512 ? -11.261 8.107 -5.383 1.00 70.06 512 CYS A CA 1
ATOM 3624 C C . CYS A 1 512 ? -10.951 9.019 -4.189 1.00 70.06 512 CYS A C 1
ATOM 3626 O O . CYS A 1 512 ? -11.349 8.738 -3.062 1.00 70.06 512 CYS A O 1
ATOM 3628 N N . ASN A 1 513 ? -10.277 10.136 -4.472 1.00 66.56 513 ASN A N 1
ATOM 3629 C CA . ASN A 1 513 ? -10.060 11.231 -3.532 1.00 66.56 513 ASN A CA 1
ATOM 3630 C C . ASN A 1 513 ? -11.036 12.373 -3.850 1.00 66.56 513 ASN A C 1
ATOM 3632 O O . ASN A 1 513 ? -11.051 12.876 -4.974 1.00 66.56 513 ASN A O 1
ATOM 3636 N N . ASP A 1 514 ? -11.811 12.766 -2.850 1.00 68.00 514 ASP A N 1
ATOM 3637 C CA . ASP A 1 514 ? -12.615 13.982 -2.786 1.00 68.00 514 ASP A CA 1
ATOM 3638 C C . ASP A 1 514 ? -12.499 14.510 -1.346 1.00 68.00 514 ASP A C 1
ATOM 3640 O O . ASP A 1 514 ? -12.358 13.725 -0.408 1.00 68.00 514 ASP A O 1
ATOM 3644 N N . SER A 1 515 ? -12.452 15.831 -1.184 1.00 73.12 515 SER A N 1
ATOM 3645 C CA . SER A 1 515 ? -11.834 16.497 -0.028 1.00 73.12 515 SER A CA 1
ATOM 3646 C C . SER A 1 515 ? -12.593 17.718 0.509 1.00 73.12 515 SER A C 1
ATOM 3648 O O . SER A 1 515 ? -12.081 18.417 1.390 1.00 73.12 515 SER A O 1
ATOM 3650 N N . GLN A 1 516 ? -13.797 18.004 -0.001 1.00 80.56 516 GLN A N 1
ATOM 3651 C CA . GLN A 1 516 ? -14.621 19.120 0.471 1.00 80.56 516 GLN A CA 1
ATOM 3652 C C . GLN A 1 516 ? -15.706 18.628 1.451 1.00 80.56 516 GLN A C 1
ATOM 3654 O O . GLN A 1 516 ? -16.456 17.729 1.105 1.00 80.56 516 GLN A O 1
ATOM 3659 N N . PRO A 1 517 ? -15.824 19.198 2.668 1.00 83.12 517 PRO A N 1
ATOM 3660 C CA . PRO A 1 517 ? -16.812 18.754 3.650 1.00 83.12 517 PRO A CA 1
ATOM 3661 C C . PRO A 1 517 ? -18.213 19.382 3.493 1.00 83.12 517 PRO A C 1
ATOM 3663 O O . PRO A 1 517 ? -18.317 20.591 3.246 1.00 83.12 517 PRO A O 1
ATOM 3666 N N . PRO A 1 518 ? -19.280 18.623 3.825 1.00 91.56 518 PRO A N 1
ATOM 3667 C CA . PRO A 1 518 ? -20.636 19.144 3.984 1.00 91.56 518 PRO A CA 1
ATOM 3668 C C . PRO A 1 518 ? -20.783 20.292 4.993 1.00 91.56 518 PRO A C 1
ATOM 3670 O O . PRO A 1 518 ? -19.987 20.474 5.917 1.00 91.56 518 PRO A O 1
ATOM 3673 N N . THR A 1 519 ? -21.889 21.031 4.893 1.00 92.88 519 THR A N 1
ATOM 3674 C CA . THR A 1 519 ? -22.244 22.092 5.849 1.00 92.88 519 THR A CA 1
ATOM 3675 C C . THR A 1 519 ? -22.720 21.548 7.207 1.00 92.88 519 THR A C 1
ATOM 3677 O O . THR A 1 519 ? -23.304 20.470 7.312 1.00 92.88 519 THR A O 1
ATOM 3680 N N . THR A 1 520 ? -22.464 22.292 8.288 1.00 91.94 520 THR A N 1
ATOM 3681 C CA . THR A 1 520 ? -22.784 21.890 9.675 1.00 91.94 520 THR A CA 1
ATOM 3682 C C . THR A 1 520 ? -24.298 21.847 9.948 1.00 91.94 520 THR A C 1
ATOM 3684 O O . THR A 1 520 ? -24.957 22.871 9.745 1.00 91.94 520 THR A O 1
ATOM 3687 N N . PRO A 1 521 ? -24.853 20.742 10.496 1.00 92.19 521 PRO A N 1
ATOM 3688 C CA . PRO A 1 521 ? -26.258 20.657 10.902 1.00 92.19 521 PRO A CA 1
ATOM 3689 C C . PRO A 1 521 ? -26.681 21.770 11.872 1.00 92.19 521 PRO A C 1
ATOM 3691 O O . PRO A 1 521 ? -25.975 22.089 12.834 1.00 92.19 521 PRO A O 1
ATOM 3694 N N . ALA A 1 522 ? -27.863 22.349 11.659 1.00 88.94 522 ALA A N 1
ATOM 3695 C CA . ALA A 1 522 ? -28.380 23.449 12.475 1.00 88.94 522 ALA A CA 1
ATOM 3696 C C . ALA A 1 522 ? -29.595 23.045 13.336 1.00 88.94 522 ALA A C 1
ATOM 3698 O O . ALA A 1 522 ? -30.182 21.979 13.177 1.00 88.94 522 ALA A O 1
ATOM 3699 N N . GLN A 1 523 ? -29.930 23.910 14.302 1.00 87.38 523 GLN A N 1
ATOM 3700 C CA . GLN A 1 523 ? -31.101 23.801 15.192 1.00 87.38 523 GLN A CA 1
ATOM 3701 C C . GLN A 1 523 ? -31.297 22.440 15.905 1.00 87.38 523 GLN A C 1
ATOM 3703 O O . GLN A 1 523 ? -32.422 21.970 16.047 1.00 87.38 523 GLN A O 1
ATOM 3708 N N . LEU A 1 524 ? -30.217 21.833 16.415 1.00 91.75 524 LEU A N 1
ATOM 3709 C CA . LEU A 1 524 ? -30.308 20.631 17.256 1.00 91.75 524 LEU A CA 1
ATOM 3710 C C . LEU A 1 524 ? -31.160 20.879 18.521 1.00 91.75 524 LEU A C 1
ATOM 3712 O O . LEU A 1 524 ? -30.869 21.793 19.296 1.00 91.75 524 LEU A O 1
ATOM 3716 N N . THR A 1 525 ? -32.178 20.043 18.736 1.00 91.31 525 THR A N 1
ATOM 3717 C CA . THR A 1 525 ? -33.121 20.069 19.873 1.00 91.31 525 THR A CA 1
ATOM 3718 C C . THR A 1 525 ? -33.325 18.670 20.471 1.00 91.31 525 THR A C 1
ATOM 3720 O O . THR A 1 525 ? -33.017 17.668 19.826 1.00 91.31 525 THR A O 1
ATOM 3723 N N . ILE A 1 526 ? -33.802 18.599 21.723 1.00 93.31 526 ILE A N 1
ATOM 3724 C CA . ILE A 1 526 ? -33.820 17.380 22.557 1.00 93.31 526 ILE A CA 1
ATOM 3725 C C . ILE A 1 526 ? -35.166 17.260 23.295 1.00 93.31 526 ILE A C 1
ATOM 3727 O O . ILE A 1 526 ? -35.660 18.258 23.819 1.00 93.31 526 ILE A O 1
ATOM 3731 N N . SER A 1 527 ? -35.771 16.066 23.354 1.00 88.12 527 SER A N 1
ATOM 3732 C CA . SER A 1 527 ? -37.089 15.844 23.989 1.00 88.12 527 SER A CA 1
ATOM 3733 C C . SER A 1 527 ? -37.325 14.399 24.473 1.00 88.12 527 SER A C 1
ATOM 3735 O O . SER A 1 527 ? -36.600 13.487 24.091 1.00 88.12 527 SER A O 1
ATOM 3737 N N . GLY A 1 528 ? -38.357 14.165 25.297 1.00 83.69 528 GLY A N 1
ATOM 3738 C CA . GLY A 1 528 ? -38.885 12.813 25.571 1.00 83.69 528 GLY A CA 1
ATOM 3739 C C . GLY A 1 528 ? -38.031 11.903 26.470 1.00 83.69 528 GLY A C 1
ATOM 3740 O O . GLY A 1 528 ? -37.840 10.736 26.140 1.00 83.69 528 GLY A O 1
ATOM 3741 N N . ALA A 1 529 ? -37.503 12.421 27.584 1.00 85.50 529 ALA A N 1
ATOM 3742 C CA . ALA A 1 529 ? -36.609 11.671 28.472 1.00 85.50 529 ALA A CA 1
ATOM 3743 C C . ALA A 1 529 ? -37.289 10.580 29.325 1.00 85.50 529 ALA A C 1
ATOM 3745 O O . ALA A 1 529 ? -38.378 10.771 29.865 1.00 85.50 529 ALA A O 1
ATOM 3746 N N . THR A 1 530 ? -36.594 9.451 29.492 1.00 82.81 530 THR A N 1
ATOM 3747 C CA . THR A 1 530 ? -37.001 8.282 30.296 1.00 82.81 530 THR A CA 1
ATOM 3748 C C . THR A 1 530 ? -35.841 7.770 31.171 1.00 82.81 530 THR A C 1
ATOM 3750 O O . THR A 1 530 ? -34.784 8.399 31.240 1.00 82.81 530 THR A O 1
ATOM 3753 N N . THR A 1 531 ? -35.994 6.612 31.825 1.00 74.06 531 THR A N 1
ATOM 3754 C CA . THR A 1 531 ? -34.886 5.937 32.531 1.00 74.06 531 THR A CA 1
ATOM 3755 C C . THR A 1 531 ? -33.786 5.428 31.596 1.00 74.06 531 THR A C 1
ATOM 3757 O O . THR A 1 531 ? -32.713 5.086 32.082 1.00 74.06 531 THR A O 1
ATOM 3760 N N . SER A 1 532 ? -34.017 5.368 30.277 1.00 80.81 532 SER A N 1
ATOM 3761 C CA . SER A 1 532 ? -33.050 4.799 29.329 1.00 80.81 532 SER A CA 1
ATOM 3762 C C . SER A 1 532 ? -33.048 5.416 27.924 1.00 80.81 532 SER A C 1
ATOM 3764 O O . SER A 1 532 ? -32.539 4.797 26.993 1.00 80.81 532 SER A O 1
ATOM 3766 N N . GLY A 1 533 ? -33.568 6.630 27.718 1.00 89.19 533 GLY A N 1
ATOM 3767 C CA . GLY A 1 533 ? -33.585 7.243 26.382 1.00 89.19 533 GLY A CA 1
ATOM 3768 C C . GLY A 1 533 ? -34.169 8.654 26.304 1.00 89.19 533 GLY A C 1
ATOM 3769 O O . GLY A 1 533 ? -34.801 9.106 27.258 1.00 89.19 533 GLY A O 1
ATOM 3770 N N . PHE A 1 534 ? -33.950 9.320 25.164 1.00 91.81 534 PHE A N 1
ATOM 3771 C CA . PHE A 1 534 ? -34.543 10.599 24.731 1.00 91.81 534 PHE A CA 1
ATOM 3772 C C . PHE A 1 534 ? -34.296 10.836 23.220 1.00 91.81 534 PHE A C 1
ATOM 3774 O O . PHE A 1 534 ? -33.470 10.164 22.612 1.00 91.81 534 PHE A O 1
ATOM 3781 N N . THR A 1 535 ? -34.992 11.787 22.591 1.00 94.69 535 THR A N 1
ATOM 3782 C CA . THR A 1 535 ? -34.988 12.016 21.126 1.00 94.69 535 THR A CA 1
ATOM 3783 C C . THR A 1 535 ? -34.300 13.321 20.722 1.00 94.69 535 THR A C 1
ATOM 3785 O O . THR A 1 535 ? -34.459 14.336 21.401 1.00 94.69 535 THR A O 1
ATOM 3788 N N . LEU A 1 536 ? -33.576 13.295 19.598 1.00 95.38 536 LEU A N 1
ATOM 3789 C CA . LEU A 1 536 ? -32.862 14.406 18.957 1.00 95.38 536 LEU A CA 1
ATOM 3790 C C . LEU A 1 536 ? -33.522 14.807 17.628 1.00 95.38 536 LEU A C 1
ATOM 3792 O O . LEU A 1 536 ? -33.962 13.930 16.892 1.00 95.38 536 LEU A O 1
ATOM 3796 N N . ASN A 1 537 ? -33.530 16.102 17.288 1.00 94.75 537 ASN A N 1
ATOM 3797 C CA . ASN A 1 537 ? -34.034 16.625 16.002 1.00 94.75 537 ASN A CA 1
ATOM 3798 C C . ASN A 1 537 ? -33.179 17.810 15.512 1.00 94.75 537 ASN A C 1
ATOM 3800 O O . ASN A 1 537 ? -32.765 18.622 16.341 1.00 94.75 537 ASN A O 1
ATOM 3804 N N . TRP A 1 538 ? -32.931 17.938 14.203 1.00 95.12 538 TRP A N 1
ATOM 3805 C CA . TRP A 1 538 ? -32.125 19.012 13.582 1.00 95.12 538 TRP A CA 1
ATOM 3806 C C . TRP A 1 538 ? -32.598 19.352 12.151 1.00 95.12 538 TRP A C 1
ATOM 3808 O O . TRP A 1 538 ? -33.539 18.747 11.640 1.00 95.12 538 TRP A O 1
ATOM 3818 N N . THR A 1 539 ? -31.961 20.327 11.489 1.00 93.31 539 THR A N 1
ATOM 3819 C CA . THR A 1 539 ? -32.234 20.691 10.079 1.00 93.31 539 THR A CA 1
ATOM 3820 C C . THR A 1 539 ? -31.161 20.161 9.111 1.00 93.31 539 THR A C 1
ATOM 3822 O O . THR A 1 539 ? -29.996 20.099 9.513 1.00 93.31 539 THR A O 1
ATOM 3825 N N . PRO A 1 540 ? -31.501 19.847 7.839 1.00 92.38 540 PRO A N 1
ATOM 3826 C CA . PRO A 1 540 ? -30.564 19.274 6.864 1.00 92.38 540 PRO A CA 1
ATOM 3827 C C . PRO A 1 540 ? -29.325 20.122 6.526 1.00 92.38 540 PRO A C 1
ATOM 3829 O O . PRO A 1 540 ? -29.345 21.349 6.632 1.00 92.38 540 PRO A O 1
ATOM 3832 N N . SER A 1 541 ? -28.295 19.433 6.032 1.00 92.94 541 SER A N 1
ATOM 3833 C CA . SER A 1 541 ? -27.042 19.966 5.480 1.00 92.94 541 SER A CA 1
ATOM 3834 C C . SER A 1 541 ? -26.996 19.897 3.945 1.00 92.94 541 SER A C 1
ATOM 3836 O O . SER A 1 541 ? -27.867 19.313 3.301 1.00 92.94 541 SER A O 1
ATOM 3838 N N . SER A 1 542 ? -25.949 20.478 3.360 1.00 89.19 542 SER A N 1
ATOM 3839 C CA . SER A 1 542 ? -25.677 20.561 1.918 1.00 89.19 542 SER A CA 1
ATOM 3840 C C . SER A 1 542 ? -24.196 20.326 1.604 1.00 89.19 542 SER A C 1
ATOM 3842 O O . SER A 1 542 ? -23.348 20.544 2.468 1.00 89.19 542 SER A O 1
ATOM 3844 N N . ASP A 1 543 ? -23.896 19.897 0.376 1.00 88.25 543 ASP A N 1
ATOM 3845 C CA . ASP A 1 543 ? -22.547 19.549 -0.091 1.00 88.25 543 ASP A CA 1
ATOM 3846 C C . ASP A 1 543 ? -22.425 19.648 -1.636 1.00 88.25 543 ASP A C 1
ATOM 3848 O O . ASP A 1 543 ? -23.452 19.765 -2.310 1.00 88.25 543 ASP A O 1
ATOM 3852 N N . ASN A 1 544 ? -21.207 19.629 -2.202 1.00 77.50 544 ASN A N 1
ATOM 3853 C CA . ASN A 1 544 ? -20.955 19.666 -3.653 1.00 77.50 544 ASN A CA 1
ATOM 3854 C C . ASN A 1 544 ? -21.016 18.300 -4.362 1.00 77.50 544 ASN A C 1
ATOM 3856 O O . ASN A 1 544 ? -21.396 18.276 -5.531 1.00 77.50 544 ASN A O 1
ATOM 3860 N N . GLN A 1 545 ? -20.669 17.196 -3.695 1.00 78.81 545 GLN A N 1
ATOM 3861 C CA . GLN A 1 545 ? -20.740 15.832 -4.248 1.00 78.81 545 GLN A CA 1
ATOM 3862 C C . GLN A 1 545 ? -21.926 15.045 -3.666 1.00 78.81 545 GLN A C 1
ATOM 3864 O O . GLN A 1 545 ? -22.506 14.201 -4.351 1.00 78.81 545 GLN A O 1
ATOM 3869 N N . GLY A 1 546 ? -22.362 15.392 -2.452 1.00 81.31 546 GLY A N 1
ATOM 3870 C CA . GLY A 1 546 ? -23.668 15.044 -1.897 1.00 81.31 546 GLY A CA 1
ATOM 3871 C C . GLY A 1 546 ? -23.599 14.494 -0.474 1.00 81.31 546 GLY A C 1
ATOM 3872 O O . GLY A 1 546 ? -22.822 13.591 -0.174 1.00 81.31 546 GLY A O 1
ATOM 3873 N N . VAL A 1 547 ? -24.477 14.994 0.404 1.00 87.75 547 VAL A N 1
ATOM 3874 C CA . VAL A 1 547 ? -24.576 14.519 1.794 1.00 87.75 547 VAL A CA 1
ATOM 3875 C C . VAL A 1 547 ? -25.107 13.084 1.818 1.00 87.75 547 VAL A C 1
ATOM 3877 O O . VAL A 1 547 ? -26.269 12.831 1.502 1.00 87.75 547 VAL A O 1
ATOM 3880 N N . GLN A 1 548 ? -24.254 12.151 2.229 1.00 92.00 548 GLN A N 1
ATOM 3881 C CA . GLN A 1 548 ? -24.547 10.726 2.349 1.00 92.00 548 GLN A CA 1
ATOM 3882 C C . GLN A 1 548 ? -25.308 10.402 3.646 1.00 92.00 548 GLN A C 1
ATOM 3884 O O . GLN A 1 548 ? -26.061 9.425 3.687 1.00 92.00 548 GLN A O 1
ATOM 3889 N N . GLY A 1 549 ? -25.159 11.222 4.691 1.00 90.56 549 GLY A N 1
ATOM 3890 C CA . GLY A 1 549 ? -25.969 11.130 5.903 1.00 90.56 549 GLY A CA 1
ATOM 3891 C C . GLY A 1 549 ? -25.516 12.050 7.035 1.00 90.56 549 GLY A C 1
ATOM 3892 O O . GLY A 1 549 ? -24.637 12.896 6.876 1.00 90.56 549 GLY A O 1
ATOM 3893 N N . TYR A 1 550 ? -26.128 11.844 8.199 1.00 95.50 550 TYR A N 1
ATOM 3894 C CA . TYR A 1 550 ? -25.781 12.475 9.467 1.00 95.50 550 TYR A CA 1
ATOM 3895 C C . TYR A 1 550 ? -25.241 11.425 10.424 1.00 95.50 550 TYR A C 1
ATOM 3897 O O . TYR A 1 550 ? -25.880 10.398 10.654 1.00 95.50 550 TYR A O 1
ATOM 3905 N N . ASP A 1 551 ? -24.090 11.703 11.018 1.00 95.31 551 ASP A N 1
ATOM 3906 C CA . ASP A 1 551 ? -23.571 10.933 12.133 1.00 95.31 551 ASP A CA 1
ATOM 3907 C C . ASP A 1 551 ? -24.059 11.560 13.438 1.00 95.31 551 ASP A C 1
ATOM 3909 O O . ASP A 1 551 ? -23.887 12.756 13.676 1.00 95.31 551 ASP A O 1
ATOM 3913 N N . VAL A 1 552 ? -24.701 10.742 14.272 1.00 93.38 552 VAL A N 1
ATOM 3914 C CA . VAL A 1 552 ? -25.257 11.139 15.569 1.00 93.38 552 VAL A CA 1
ATOM 3915 C C . VAL A 1 552 ? -24.334 10.646 16.673 1.00 93.38 552 VAL A C 1
ATOM 3917 O O . VAL A 1 552 ? -23.869 9.505 16.645 1.00 93.38 552 VAL A O 1
ATOM 3920 N N . PHE A 1 553 ? -24.086 11.503 17.658 1.00 91.12 553 PHE A N 1
ATOM 3921 C CA . PHE A 1 553 ? -23.089 11.318 18.703 1.00 91.12 553 PHE A CA 1
ATOM 3922 C C . PHE A 1 553 ? -23.695 11.386 20.105 1.00 91.12 553 PHE A C 1
ATOM 3924 O O . PHE A 1 553 ? -24.607 12.174 20.360 1.00 91.12 553 PHE A O 1
ATOM 3931 N N . VAL A 1 554 ? -23.117 10.605 21.016 1.00 90.88 554 VAL A N 1
ATOM 3932 C CA . VAL A 1 554 ? -23.348 10.610 22.466 1.00 90.88 554 VAL A CA 1
ATOM 3933 C C . VAL A 1 554 ? -21.979 10.572 23.144 1.00 90.88 554 VAL A C 1
ATOM 3935 O O . VAL A 1 554 ? -21.140 9.749 22.788 1.00 90.88 554 VAL A O 1
ATOM 3938 N N . ASP A 1 555 ? -21.723 11.507 24.057 1.00 86.31 555 ASP A N 1
ATOM 3939 C CA . ASP A 1 555 ? -20.423 11.760 24.698 1.00 86.31 555 ASP A CA 1
ATOM 3940 C C . ASP A 1 555 ? -19.256 11.768 23.698 1.00 86.31 555 ASP A C 1
ATOM 3942 O O . ASP A 1 555 ? -18.234 11.102 23.851 1.00 86.31 555 ASP A O 1
ATOM 3946 N N . GLY A 1 556 ? -19.456 12.501 22.596 1.00 77.62 556 GLY A N 1
ATOM 3947 C CA . GLY A 1 556 ? -18.492 12.630 21.499 1.00 77.62 556 GLY A CA 1
ATOM 3948 C C . GLY A 1 556 ? -18.329 11.389 20.608 1.00 77.62 556 GLY A C 1
ATOM 3949 O O . GLY A 1 556 ? -17.706 11.503 19.550 1.00 77.62 556 GLY A O 1
ATOM 3950 N N . SER A 1 557 ? -18.923 10.250 20.976 1.00 83.06 557 SER A N 1
ATOM 3951 C CA . SER A 1 557 ? -18.826 8.959 20.284 1.00 83.06 557 SER A CA 1
ATOM 3952 C C . SER A 1 557 ? -20.001 8.742 19.332 1.00 83.06 557 SER A C 1
ATOM 3954 O O . SER A 1 557 ? -21.150 8.980 19.699 1.00 83.06 557 SER A O 1
ATOM 3956 N N . LYS A 1 558 ? -19.735 8.300 18.098 1.00 89.50 558 LYS A N 1
ATOM 3957 C CA . LYS A 1 558 ? -20.769 8.060 17.079 1.00 89.50 558 LYS A CA 1
ATOM 3958 C C . LYS A 1 558 ? -21.626 6.853 17.470 1.00 89.50 558 LYS A C 1
ATOM 3960 O O . LYS A 1 558 ? -21.108 5.744 17.553 1.00 89.50 558 LYS A O 1
ATOM 3965 N N . VAL A 1 559 ? -22.928 7.062 17.658 1.00 91.12 559 VAL A N 1
ATOM 3966 C CA . VAL A 1 559 ? -23.899 6.003 17.991 1.00 91.12 559 VAL A CA 1
ATOM 3967 C C . VAL A 1 559 ? -24.735 5.548 16.796 1.00 91.12 559 VAL A C 1
ATOM 3969 O O . VAL A 1 559 ? -25.243 4.432 16.807 1.00 91.12 559 VAL A O 1
ATOM 3972 N N . ALA A 1 560 ? -24.872 6.380 15.760 1.00 91.31 560 ALA A N 1
ATOM 3973 C CA . ALA A 1 560 ? -25.589 6.030 14.537 1.00 91.31 560 ALA A CA 1
ATOM 3974 C C . ALA A 1 560 ? -25.103 6.841 13.328 1.00 91.31 560 ALA A C 1
ATOM 3976 O O . ALA A 1 560 ? -24.580 7.944 13.483 1.00 91.31 560 ALA A O 1
ATOM 3977 N N . SER A 1 561 ? -25.348 6.305 12.131 1.00 91.25 561 SER A N 1
ATOM 3978 C CA . SER A 1 561 ? -25.544 7.099 10.914 1.00 91.25 561 SER A CA 1
ATOM 3979 C C . SER A 1 561 ? -27.025 7.049 10.554 1.00 91.25 561 SER A C 1
ATOM 3981 O O . SER A 1 561 ? -27.610 5.966 10.546 1.00 91.25 561 SER A O 1
ATOM 3983 N N . VAL A 1 562 ? -27.627 8.189 10.226 1.00 93.62 562 VAL A N 1
ATOM 3984 C CA . VAL A 1 562 ? -29.012 8.280 9.746 1.00 93.62 562 VAL A CA 1
ATOM 3985 C C . VAL A 1 562 ? -29.107 9.191 8.528 1.00 93.62 562 VAL A C 1
ATOM 3987 O O . VAL A 1 562 ? -28.383 10.174 8.412 1.00 93.62 562 VAL A O 1
ATOM 3990 N N . VAL A 1 563 ? -30.025 8.876 7.614 1.00 91.25 563 VAL A N 1
ATOM 3991 C CA . VAL A 1 563 ? -30.384 9.758 6.485 1.00 91.25 563 VAL A CA 1
ATOM 3992 C C . VAL A 1 563 ? -31.543 10.706 6.826 1.00 91.25 563 VAL A C 1
ATOM 3994 O O . VAL A 1 563 ? -31.775 11.680 6.116 1.00 91.25 563 VAL A O 1
ATOM 3997 N N . ALA A 1 564 ? -32.258 10.436 7.922 1.00 90.06 564 ALA A N 1
ATOM 3998 C CA . ALA A 1 564 ? -33.267 11.322 8.500 1.00 90.06 564 ALA A CA 1
ATOM 3999 C C . ALA A 1 564 ? -32.621 12.405 9.384 1.00 90.06 564 ALA A C 1
ATOM 4001 O O . ALA A 1 564 ? -31.475 12.262 9.807 1.00 90.06 564 ALA A O 1
ATOM 4002 N N . THR A 1 565 ? -33.369 13.467 9.700 1.00 92.81 565 THR A N 1
ATOM 4003 C CA . THR A 1 565 ? -32.920 14.555 10.592 1.00 92.81 565 THR A CA 1
ATOM 4004 C C . THR A 1 565 ? -33.509 14.481 12.008 1.00 92.81 565 THR A C 1
ATOM 4006 O O . THR A 1 565 ? -33.623 15.491 12.706 1.00 92.81 565 THR A O 1
ATOM 4009 N N . GLU A 1 566 ? -33.886 13.274 12.427 1.00 92.44 566 GLU A N 1
ATOM 4010 C CA . GLU A 1 566 ? -34.338 12.923 13.775 1.00 92.44 566 GLU A CA 1
ATOM 4011 C C . GLU A 1 566 ? -33.683 11.605 14.220 1.00 92.44 566 GLU A C 1
ATOM 4013 O O . GLU A 1 566 ? -33.352 10.756 13.386 1.00 92.44 566 GLU A O 1
ATOM 4018 N N . PHE A 1 567 ? -33.476 11.420 15.529 1.00 94.06 567 PHE A N 1
ATOM 4019 C CA . PHE A 1 567 ? -32.998 10.149 16.083 1.00 94.06 567 PHE A CA 1
ATOM 4020 C C . PHE A 1 567 ? -33.373 9.954 17.557 1.00 94.06 567 PHE A C 1
ATOM 4022 O O . PHE A 1 567 ? -33.070 10.797 18.403 1.00 94.06 567 PHE A O 1
ATOM 4029 N N . THR A 1 568 ? -33.972 8.807 17.887 1.00 92.56 568 THR A N 1
ATOM 4030 C CA . THR A 1 568 ? -34.307 8.431 19.270 1.00 92.56 568 THR A CA 1
ATOM 4031 C C . THR A 1 568 ? -33.197 7.597 19.897 1.00 92.56 568 THR A C 1
ATOM 4033 O O . THR A 1 568 ? -32.983 6.443 19.528 1.00 92.56 568 THR A O 1
ATOM 4036 N N . LEU A 1 569 ? -32.528 8.159 20.903 1.00 89.62 569 LEU A N 1
ATOM 4037 C CA . LEU A 1 569 ? -31.590 7.436 21.753 1.00 89.62 569 LEU A CA 1
ATOM 4038 C C . LEU A 1 569 ? -32.358 6.553 22.739 1.00 89.62 569 LEU A C 1
ATOM 4040 O O . LEU A 1 569 ? -33.312 6.992 23.382 1.00 89.62 569 LEU A O 1
ATOM 4044 N N . SER A 1 570 ? -31.912 5.309 22.874 1.00 82.00 570 SER A N 1
ATOM 4045 C CA . SER A 1 570 ? -32.455 4.307 23.792 1.00 82.00 570 SER A CA 1
ATOM 4046 C C . SER A 1 570 ? -31.325 3.427 24.341 1.00 82.00 570 SER A C 1
ATOM 4048 O O . SER A 1 570 ? -30.209 3.461 23.824 1.00 82.00 570 SER A O 1
ATOM 4050 N N . ASN A 1 571 ? -31.601 2.654 25.396 1.00 77.19 571 ASN A N 1
ATOM 4051 C CA . ASN A 1 571 ? -30.611 1.886 26.169 1.00 77.19 571 ASN A CA 1
ATOM 4052 C C . ASN A 1 571 ? -29.507 2.739 26.827 1.00 77.19 571 ASN A C 1
ATOM 4054 O O . ASN A 1 571 ? -28.443 2.229 27.172 1.00 77.19 571 ASN A O 1
ATOM 4058 N N . LEU A 1 572 ? -29.771 4.031 27.039 1.00 83.31 572 LEU A N 1
ATOM 4059 C CA . LEU A 1 572 ? -28.934 4.896 27.866 1.00 83.31 572 LEU A CA 1
ATOM 4060 C C . LEU A 1 572 ? -28.976 4.430 29.332 1.00 83.31 572 LEU A C 1
ATOM 4062 O O . LEU A 1 572 ? -29.965 3.848 29.782 1.00 83.31 572 LEU A O 1
ATOM 4066 N N . ALA A 1 573 ? -27.922 4.716 30.095 1.00 68.12 573 ALA A N 1
ATOM 4067 C CA . ALA A 1 573 ? -27.923 4.479 31.532 1.00 68.12 573 ALA A CA 1
ATOM 4068 C C . ALA A 1 573 ? -28.852 5.476 32.233 1.00 68.12 573 ALA A C 1
ATOM 4070 O O . ALA A 1 573 ? -28.998 6.627 31.820 1.00 68.12 573 ALA A O 1
ATOM 4071 N N . CYS A 1 574 ? -29.469 5.024 33.315 1.00 69.06 574 CYS A N 1
ATOM 4072 C CA . CYS A 1 574 ? -30.384 5.788 34.150 1.00 69.06 574 CYS A CA 1
ATOM 4073 C C . CYS A 1 574 ? -29.689 6.908 34.944 1.00 69.06 574 CYS A C 1
ATOM 4075 O O . CYS A 1 574 ? -28.543 6.779 35.370 1.00 69.06 574 CYS A O 1
ATOM 4077 N N . GLY A 1 575 ? -30.396 8.019 35.164 1.00 70.25 575 GLY A N 1
ATOM 4078 C CA . GLY A 1 575 ? -29.936 9.158 35.970 1.00 70.25 575 GLY A CA 1
ATOM 4079 C C . GLY A 1 575 ? -28.710 9.891 35.415 1.00 70.25 575 GLY A C 1
ATOM 4080 O O . GLY A 1 575 ? -28.021 10.569 36.172 1.00 70.25 575 GLY A O 1
ATOM 4081 N N . THR A 1 576 ? -28.405 9.714 34.128 1.00 72.81 576 THR A N 1
ATOM 4082 C CA . THR A 1 576 ? -27.132 10.098 33.507 1.00 72.81 576 THR A CA 1
ATOM 4083 C C . THR A 1 576 ? -27.342 11.201 32.470 1.00 72.81 576 THR A C 1
ATOM 4085 O O . THR A 1 576 ? -28.305 11.169 31.702 1.00 72.81 576 THR A O 1
ATOM 4088 N N . SER A 1 577 ? -26.449 12.194 32.464 1.00 83.44 577 SER A N 1
ATOM 4089 C CA . SER A 1 577 ? -26.417 13.283 31.478 1.00 83.44 577 SER A CA 1
ATOM 4090 C C . SER A 1 577 ? -25.407 12.986 30.376 1.00 83.44 577 SER A C 1
ATOM 4092 O O . SER A 1 577 ? -24.292 12.570 30.670 1.00 83.44 577 SER A O 1
ATOM 4094 N N . TYR A 1 578 ? -25.790 13.277 29.137 1.00 86.56 578 TYR A N 1
ATOM 4095 C CA . TYR A 1 578 ? -25.095 12.894 27.914 1.00 86.56 578 TYR A CA 1
ATOM 4096 C C . TYR A 1 578 ? -24.863 14.105 27.005 1.00 86.56 578 TYR A C 1
ATOM 4098 O O . TYR A 1 578 ? -25.809 14.831 26.679 1.00 86.56 578 TYR A O 1
ATOM 4106 N N . GLN A 1 579 ? -23.622 14.308 26.561 1.00 91.62 579 GLN A N 1
ATOM 4107 C CA . GLN A 1 579 ? -23.250 15.322 25.572 1.00 91.62 579 GLN A CA 1
ATOM 4108 C C . GLN A 1 579 ? -23.513 14.799 24.163 1.00 91.62 579 GLN A C 1
ATOM 4110 O O . GLN A 1 579 ? -22.725 14.046 23.593 1.00 91.62 579 GLN A O 1
ATOM 4115 N N . VAL A 1 580 ? -24.646 15.192 23.594 1.00 94.06 580 VAL A N 1
ATOM 4116 C CA . VAL A 1 580 ? -25.078 14.744 22.271 1.00 94.06 580 VAL A CA 1
ATOM 4117 C C . VAL A 1 580 ? -24.583 15.671 21.170 1.00 94.06 580 VAL A C 1
ATOM 4119 O O . VAL A 1 580 ? -24.326 16.855 21.395 1.00 94.06 580 VAL A O 1
ATOM 4122 N N . GLY A 1 581 ? -24.483 15.156 19.949 1.00 92.25 581 GLY A N 1
ATOM 4123 C CA . GLY A 1 581 ? -24.195 15.991 18.790 1.00 92.25 581 GLY A CA 1
ATOM 4124 C C . GLY A 1 581 ? -24.512 15.337 17.457 1.00 92.25 581 GLY A C 1
ATOM 4125 O O . GLY A 1 581 ? -24.849 14.159 17.404 1.00 92.25 581 GLY A O 1
ATOM 4126 N N . VAL A 1 582 ? -24.411 16.117 16.384 1.00 95.62 582 VAL A N 1
ATOM 4127 C CA . VAL A 1 582 ? -24.661 15.683 15.006 1.00 95.62 582 VAL A CA 1
ATOM 4128 C C . VAL A 1 582 ? -23.686 16.380 14.056 1.00 95.62 582 VAL A C 1
ATOM 4130 O O . VAL A 1 582 ? -23.472 17.589 14.173 1.00 95.62 582 VAL A O 1
ATOM 4133 N N . GLU A 1 583 ? -23.112 15.641 13.111 1.00 94.62 583 GLU A N 1
ATOM 4134 C CA . GLU A 1 583 ? -22.359 16.179 11.965 1.00 94.62 583 GLU A CA 1
ATOM 4135 C C . GLU A 1 583 ? -22.828 15.495 10.669 1.00 94.62 583 GLU A C 1
ATOM 4137 O O . GLU A 1 583 ? -23.375 14.395 10.716 1.00 94.62 583 GLU A O 1
ATOM 4142 N N . ALA A 1 584 ? -22.666 16.145 9.521 1.00 94.56 584 ALA A N 1
ATOM 4143 C CA . ALA A 1 584 ? -23.002 15.598 8.209 1.00 94.56 584 ALA A CA 1
ATOM 4144 C C . ALA A 1 584 ? -21.749 15.047 7.514 1.00 94.56 584 ALA A C 1
ATOM 4146 O O . ALA A 1 584 ? -20.652 15.572 7.714 1.00 94.56 584 ALA A O 1
ATOM 4147 N N . PHE A 1 585 ? -21.913 14.014 6.688 1.00 90.88 585 PHE A N 1
ATOM 4148 C CA . PHE A 1 585 ? -20.832 13.415 5.901 1.00 90.88 585 PHE A CA 1
ATOM 4149 C C . PHE A 1 585 ? -21.280 13.090 4.470 1.00 90.88 585 PHE A C 1
ATOM 4151 O O . PHE A 1 585 ? -22.476 12.932 4.212 1.00 90.88 585 PHE A O 1
ATOM 4158 N N . ASP A 1 586 ? -20.326 13.012 3.545 1.00 88.81 586 ASP A N 1
ATOM 4159 C CA . ASP A 1 586 ? -20.534 12.731 2.116 1.00 88.81 586 ASP A CA 1
ATOM 4160 C C . ASP A 1 586 ? -20.138 11.289 1.719 1.00 88.81 586 ASP A C 1
ATOM 4162 O O . ASP A 1 586 ? -19.863 10.436 2.568 1.00 88.81 586 ASP A O 1
ATOM 4166 N N . GLY A 1 587 ? -20.144 10.996 0.414 1.00 77.75 587 GLY A N 1
ATOM 4167 C CA . GLY A 1 587 ? -19.735 9.696 -0.133 1.00 77.75 587 GLY A CA 1
ATOM 4168 C C . GLY A 1 587 ? -18.219 9.436 -0.160 1.00 77.75 587 GLY A C 1
ATOM 4169 O O . GLY A 1 587 ? -17.816 8.298 -0.400 1.00 77.75 587 GLY A O 1
ATOM 4170 N N . ALA A 1 588 ? -17.387 10.451 0.083 1.00 76.81 588 ALA A N 1
ATOM 4171 C CA . ALA A 1 588 ? -15.924 10.362 0.106 1.00 76.81 588 ALA A CA 1
ATOM 4172 C C . ALA A 1 588 ? -15.353 10.222 1.530 1.00 76.81 588 ALA A C 1
ATOM 4174 O O . ALA A 1 588 ? -14.247 9.713 1.719 1.00 76.81 588 ALA A O 1
ATOM 4175 N N . GLY A 1 589 ? -16.130 10.616 2.540 1.00 72.81 589 GLY A N 1
ATOM 4176 C CA . GLY A 1 589 ? -15.781 10.580 3.955 1.00 72.81 589 GLY A CA 1
ATOM 4177 C C . GLY A 1 589 ? -15.483 11.950 4.571 1.00 72.81 589 GLY A C 1
ATOM 4178 O O . GLY A 1 589 ? -15.111 11.985 5.750 1.00 72.81 589 GLY A O 1
ATOM 4179 N N . ASN A 1 590 ? -15.662 13.059 3.842 1.00 84.12 590 ASN A N 1
ATOM 4180 C CA . ASN A 1 590 ? -15.500 14.397 4.415 1.00 84.12 590 ASN A CA 1
ATOM 4181 C C . ASN A 1 590 ? -16.648 14.710 5.376 1.00 84.12 590 ASN A C 1
ATOM 4183 O O . ASN A 1 590 ? -17.741 14.143 5.295 1.00 84.12 590 ASN A O 1
ATOM 4187 N N . ARG A 1 591 ? -16.379 15.590 6.346 1.00 90.81 591 ARG A N 1
ATOM 4188 C CA . ARG A 1 591 ? -17.227 15.787 7.529 1.00 90.81 591 ARG A CA 1
ATOM 4189 C C . ARG A 1 591 ? -17.422 17.254 7.843 1.00 90.81 591 ARG A C 1
ATOM 4191 O O . ARG A 1 591 ? -16.454 18.007 7.926 1.00 90.81 591 ARG A O 1
ATOM 4198 N N . SER A 1 592 ? -18.672 17.634 8.075 1.00 92.81 592 SER A N 1
ATOM 4199 C CA . SER A 1 592 ? -19.007 18.966 8.561 1.00 92.81 592 SER A CA 1
ATOM 4200 C C . SER A 1 592 ? -18.444 19.218 9.961 1.00 92.81 592 SER A C 1
ATOM 4202 O O . SER A 1 592 ? -18.080 18.296 10.692 1.00 92.81 592 SER A O 1
ATOM 4204 N N . GLY A 1 593 ? -18.503 20.473 10.413 1.00 89.75 593 GLY A N 1
ATOM 4205 C CA . GLY A 1 593 ? -18.432 20.745 11.848 1.00 89.75 593 GLY A CA 1
ATOM 4206 C C . GLY A 1 593 ? -19.568 20.033 12.597 1.00 89.75 593 GLY A C 1
ATOM 4207 O O . GLY A 1 593 ? -20.647 19.807 12.042 1.00 89.75 593 GLY A O 1
ATOM 4208 N N . ARG A 1 594 ? -19.339 19.686 13.867 1.00 92.25 594 ARG A N 1
ATOM 4209 C CA . ARG A 1 594 ? -20.338 19.031 14.723 1.00 92.25 594 ARG A CA 1
ATOM 4210 C C . ARG A 1 594 ? -21.156 20.055 15.500 1.00 92.25 594 ARG A C 1
ATOM 4212 O O . ARG A 1 594 ? -20.602 20.928 16.166 1.00 92.25 594 ARG A O 1
ATOM 4219 N N . ARG A 1 595 ? -22.479 19.911 15.485 1.00 94.50 595 ARG A N 1
ATOM 4220 C CA . ARG A 1 595 ? -23.401 20.654 16.351 1.00 94.50 595 ARG A CA 1
ATOM 4221 C C . ARG A 1 595 ? -23.693 19.845 17.611 1.00 94.50 595 ARG A C 1
ATOM 4223 O O . ARG A 1 595 ? -24.041 18.679 17.495 1.00 94.50 595 ARG A O 1
ATOM 4230 N N . THR A 1 596 ? -23.588 20.445 18.796 1.00 91.56 596 THR A N 1
ATOM 4231 C CA . THR A 1 596 ? -23.744 19.754 20.092 1.00 91.56 596 THR A CA 1
ATOM 4232 C C . THR A 1 596 ? -24.915 20.271 20.942 1.00 91.56 596 THR A C 1
ATOM 4234 O O . THR A 1 596 ? -25.503 21.319 20.652 1.00 91.56 596 THR A O 1
ATOM 4237 N N . GLY A 1 597 ? -25.265 19.502 21.978 1.00 88.62 597 GLY A N 1
ATOM 4238 C CA . GLY A 1 597 ? -26.264 19.782 23.016 1.00 88.62 597 GLY A CA 1
ATOM 4239 C C . GLY A 1 597 ? -26.149 18.779 24.179 1.00 88.62 597 GLY A C 1
ATOM 4240 O O . GLY A 1 597 ? -25.264 17.928 24.172 1.00 88.62 597 GLY A O 1
ATOM 4241 N N . THR A 1 598 ? -27.038 18.835 25.176 1.00 91.75 598 THR A N 1
ATOM 4242 C CA . THR A 1 598 ? -26.983 17.942 26.355 1.00 91.75 598 THR A CA 1
ATOM 4243 C C . THR A 1 598 ? -28.372 17.422 26.738 1.00 91.75 598 THR A C 1
ATOM 4245 O O . THR A 1 598 ? -29.303 18.217 26.847 1.00 91.75 598 THR A O 1
ATOM 4248 N N . GLY A 1 599 ? -28.520 16.113 26.969 1.00 86.50 599 GLY A N 1
ATOM 4249 C CA . GLY A 1 599 ? -29.776 15.482 27.416 1.00 86.50 599 GLY A CA 1
ATOM 4250 C C . GLY A 1 599 ? -29.561 14.479 28.555 1.00 86.50 599 GLY A C 1
ATOM 4251 O O . GLY A 1 599 ? -28.458 13.966 28.716 1.00 86.50 599 GLY A O 1
ATOM 4252 N N . THR A 1 600 ? -30.593 14.206 29.361 1.00 86.88 600 THR A N 1
ATOM 4253 C CA . THR A 1 600 ? -30.453 13.500 30.654 1.00 86.88 600 THR A CA 1
ATOM 4254 C C . THR A 1 600 ? -31.589 12.502 30.904 1.00 86.88 600 THR A C 1
ATOM 4256 O O . THR A 1 600 ? -32.742 12.790 30.587 1.00 86.88 600 THR A O 1
ATOM 4259 N N . THR A 1 601 ? -31.274 11.346 31.498 1.00 82.44 601 THR A N 1
ATOM 4260 C CA . THR A 1 601 ? -32.209 10.255 31.864 1.00 82.44 601 THR A CA 1
ATOM 4261 C C . THR A 1 601 ? -32.562 10.238 33.367 1.00 82.44 601 THR A C 1
ATOM 4263 O O . THR A 1 601 ? -31.999 10.992 34.159 1.00 82.44 601 THR A O 1
ATOM 4266 N N . THR A 1 602 ? -33.478 9.359 33.803 1.00 73.38 602 THR A N 1
ATOM 4267 C CA . THR A 1 602 ? -33.930 9.225 35.216 1.00 73.38 602 THR A CA 1
ATOM 4268 C C . THR A 1 602 ? -33.415 7.938 35.925 1.00 73.38 602 THR A C 1
ATOM 4270 O O . THR A 1 602 ? -33.096 6.996 35.209 1.00 73.38 602 THR A O 1
ATOM 4273 N N . PRO A 1 603 ? -33.239 7.868 37.276 1.00 66.81 603 PRO A N 1
ATOM 4274 C CA . PRO A 1 603 ? -32.320 6.907 37.970 1.00 66.81 603 PRO A CA 1
ATOM 4275 C C . PRO A 1 603 ? -32.809 5.456 38.295 1.00 66.81 603 PRO A C 1
ATOM 4277 O O . PRO A 1 603 ? -33.965 5.122 38.056 1.00 66.81 603 PRO A O 1
ATOM 4280 N N . CYS A 1 604 ? -31.928 4.605 38.879 1.00 53.91 604 CYS A N 1
ATOM 4281 C CA . CYS A 1 604 ? -32.107 3.150 39.183 1.00 53.91 604 CYS A CA 1
ATOM 4282 C C . CYS A 1 604 ? -31.900 2.724 40.675 1.00 53.91 604 CYS A C 1
ATOM 4284 O O . CYS A 1 604 ? -31.475 3.535 41.493 1.00 53.91 604 CYS A O 1
ATOM 4286 N N . THR A 1 605 ? -32.145 1.435 41.028 1.00 47.91 605 THR A N 1
ATOM 4287 C CA . THR A 1 605 ? -31.943 0.806 42.377 1.00 47.91 605 THR A CA 1
ATOM 4288 C C . THR A 1 605 ? -31.605 -0.722 42.327 1.00 47.91 605 THR A C 1
ATOM 4290 O O . THR A 1 605 ? -31.934 -1.325 41.312 1.00 47.91 605 THR A O 1
ATOM 4293 N N . GLN A 1 606 ? -31.039 -1.326 43.416 1.00 44.81 606 GLN A N 1
ATOM 4294 C CA . GLN A 1 606 ? -30.729 -2.777 43.750 1.00 44.81 606 GLN A CA 1
ATOM 4295 C C . GLN A 1 606 ? -29.205 -3.193 43.911 1.00 44.81 606 GLN A C 1
ATOM 4297 O O . GLN A 1 606 ? -28.353 -2.361 43.610 1.00 44.81 606 GLN A O 1
ATOM 4302 N N . PRO A 1 607 ? -28.831 -4.362 44.534 1.00 47.00 607 PRO A N 1
ATOM 4303 C CA . PRO A 1 607 ? -27.578 -4.579 45.324 1.00 47.00 607 PRO A CA 1
ATOM 4304 C C . PRO A 1 607 ? -26.406 -5.366 44.631 1.00 47.00 607 PRO A C 1
ATOM 4306 O O . PRO A 1 607 ? -26.548 -5.746 43.471 1.00 47.00 607 PRO A O 1
ATOM 4309 N N . PRO A 1 608 ? -25.224 -5.591 45.284 1.00 48.53 608 PRO A N 1
ATOM 4310 C CA . PRO A 1 608 ? -23.949 -5.911 44.600 1.00 48.53 608 PRO A CA 1
ATOM 4311 C C . PRO A 1 608 ? -23.583 -7.413 44.428 1.00 48.53 608 PRO A C 1
ATOM 4313 O O . PRO A 1 608 ? -24.212 -8.273 45.044 1.00 48.53 608 PRO A O 1
ATOM 4316 N N . PRO A 1 609 ? -22.549 -7.742 43.611 1.00 48.09 609 PRO A N 1
ATOM 4317 C CA . PRO A 1 609 ? -22.299 -9.102 43.103 1.00 48.09 609 PRO A CA 1
ATOM 4318 C C . PRO A 1 609 ? -21.477 -10.023 44.023 1.00 48.09 609 PRO A C 1
ATOM 4320 O O . PRO A 1 609 ? -20.587 -9.582 44.751 1.00 48.09 609 PRO A O 1
ATOM 4323 N N . THR A 1 610 ? -21.696 -11.335 43.898 1.00 46.56 610 THR A N 1
ATOM 4324 C CA . THR A 1 610 ? -20.903 -12.398 44.538 1.00 46.56 610 THR A CA 1
ATOM 4325 C C . THR A 1 610 ? -19.880 -13.006 43.568 1.00 46.56 610 THR A C 1
ATOM 4327 O O . THR A 1 610 ? -20.241 -13.490 42.503 1.00 46.56 610 THR A O 1
ATOM 4330 N N . SER A 1 611 ? -18.600 -13.035 43.962 1.00 52.50 611 SER A N 1
ATOM 4331 C CA . SER A 1 611 ? -17.507 -13.754 43.273 1.00 52.50 611 SER A CA 1
ATOM 4332 C C . SER A 1 611 ? -17.368 -13.493 41.758 1.00 52.50 611 SER A C 1
ATOM 4334 O O . SER A 1 611 ? -17.523 -14.401 40.942 1.00 52.50 611 SER A O 1
ATOM 4336 N N . GLY A 1 612 ? -16.991 -12.268 41.380 1.00 59.94 612 GLY A N 1
ATOM 4337 C CA . GLY A 1 612 ? -16.633 -11.924 39.999 1.00 59.94 612 GLY A CA 1
ATOM 4338 C C . GLY A 1 612 ? -15.614 -10.787 39.912 1.00 59.94 612 GLY A C 1
ATOM 4339 O O . GLY A 1 612 ? -15.378 -10.080 40.893 1.00 59.94 612 GLY A O 1
ATOM 4340 N N . THR A 1 613 ? -15.018 -10.615 38.730 1.00 72.69 613 THR A N 1
ATOM 4341 C CA . THR A 1 613 ? -14.135 -9.488 38.391 1.00 72.69 613 THR A CA 1
ATOM 4342 C C . THR A 1 613 ? -14.878 -8.169 38.574 1.00 72.69 613 THR A C 1
ATOM 4344 O O . THR A 1 613 ? -15.875 -7.919 37.892 1.00 72.69 613 THR A O 1
ATOM 4347 N N . ALA A 1 614 ? -14.386 -7.314 39.471 1.00 84.88 614 ALA A N 1
ATOM 4348 C CA . ALA A 1 614 ? -14.892 -5.952 39.573 1.00 84.88 614 ALA A CA 1
ATOM 4349 C C . ALA A 1 614 ? -14.335 -5.113 38.411 1.00 84.88 614 ALA A C 1
ATOM 4351 O O . ALA A 1 614 ? -13.218 -5.347 37.956 1.00 84.88 614 ALA A O 1
ATOM 4352 N N . TYR A 1 615 ? -15.093 -4.137 37.923 1.00 90.12 615 TYR A N 1
ATOM 4353 C CA . TYR A 1 615 ? -14.707 -3.314 36.779 1.00 90.12 615 TYR A CA 1
ATOM 4354 C C . TYR A 1 615 ? -14.787 -1.822 37.116 1.00 90.12 615 TYR A C 1
ATOM 4356 O O . TYR A 1 615 ? -15.758 -1.345 37.718 1.00 90.12 615 TYR A O 1
ATOM 4364 N N . VAL A 1 616 ? -13.749 -1.098 36.708 1.00 94.06 616 VAL A N 1
ATOM 4365 C CA . VAL A 1 616 ? -13.550 0.341 36.901 1.00 94.06 616 VAL A CA 1
ATOM 4366 C C . VAL A 1 616 ? -13.458 1.013 35.532 1.00 94.06 616 VAL A C 1
ATOM 4368 O O . VAL A 1 616 ? -12.890 0.448 34.603 1.00 94.06 616 VAL A O 1
ATOM 4371 N N . SER A 1 617 ? -14.051 2.195 35.380 1.00 93.12 617 SER A N 1
ATOM 4372 C CA . SER A 1 617 ? -14.047 2.978 34.140 1.00 93.12 617 SER A CA 1
ATOM 4373 C C . SER A 1 617 ? -14.037 4.473 34.463 1.00 93.12 617 SER A C 1
ATOM 4375 O O . SER A 1 617 ? -14.723 4.869 35.409 1.00 93.12 617 SER A O 1
ATOM 4377 N N . PRO A 1 618 ? -13.348 5.337 33.690 1.00 87.75 618 PRO A N 1
ATOM 4378 C CA . PRO A 1 618 ? -13.378 6.782 33.942 1.00 87.75 618 PRO A CA 1
ATOM 4379 C C . PRO A 1 618 ? -14.791 7.368 33.759 1.00 87.75 618 PRO A C 1
ATOM 4381 O O . PRO A 1 618 ? -15.180 8.313 34.452 1.00 87.75 618 PRO A O 1
ATOM 4384 N N . ASN A 1 619 ? -15.585 6.730 32.892 1.00 86.88 619 ASN A N 1
ATOM 4385 C CA . ASN A 1 619 ? -16.995 7.026 32.626 1.00 86.88 619 ASN A CA 1
ATOM 4386 C C . ASN A 1 619 ? -17.949 6.247 33.557 1.00 86.88 619 ASN A C 1
ATOM 4388 O O . ASN A 1 619 ? -19.166 6.302 33.391 1.00 86.88 619 ASN A O 1
ATOM 4392 N N . GLY A 1 620 ? -17.412 5.495 34.522 1.00 85.25 620 GLY A N 1
ATOM 4393 C CA . GLY A 1 620 ? -18.188 4.793 35.536 1.00 85.25 620 GLY A CA 1
ATOM 4394 C C . GLY A 1 620 ? -18.796 5.730 36.582 1.00 85.25 620 GLY A C 1
ATOM 4395 O O . GLY A 1 620 ? -18.574 6.942 36.593 1.00 85.25 620 GLY A O 1
ATOM 4396 N N . SER A 1 621 ? -19.546 5.146 37.514 1.00 88.62 621 SER A N 1
ATOM 4397 C CA . SER A 1 621 ? -20.132 5.847 38.661 1.00 88.62 621 SER A CA 1
ATOM 4398 C C . SER A 1 621 ? -19.980 4.997 39.911 1.00 88.62 621 SER A C 1
ATOM 4400 O O . SER A 1 621 ? -20.238 3.799 39.877 1.00 88.62 621 SER A O 1
ATOM 4402 N N . ASP A 1 622 ? -19.605 5.589 41.043 1.00 84.81 622 ASP A N 1
ATOM 4403 C CA . ASP A 1 622 ? -19.440 4.825 42.286 1.00 84.81 622 ASP A CA 1
ATOM 4404 C C . ASP A 1 622 ? -20.768 4.379 42.919 1.00 84.81 622 ASP A C 1
ATOM 4406 O O . ASP A 1 622 ? -20.772 3.528 43.809 1.00 84.81 622 ASP A O 1
ATOM 4410 N N . ALA A 1 623 ? -21.903 4.862 42.403 1.00 79.44 623 ALA A N 1
ATOM 4411 C CA . ALA A 1 623 ? -23.218 4.288 42.682 1.00 79.44 623 ALA A CA 1
ATOM 4412 C C . ALA A 1 623 ? -23.441 2.921 41.998 1.00 79.44 623 ALA A C 1
ATOM 4414 O O . ALA A 1 623 ? -24.351 2.189 42.383 1.00 79.44 623 ALA A O 1
ATOM 4415 N N . ASN A 1 624 ? -22.622 2.560 41.004 1.00 78.25 624 ASN A N 1
ATOM 4416 C CA . ASN A 1 624 ? -22.758 1.312 40.261 1.00 78.25 624 ASN A CA 1
ATOM 4417 C C . ASN A 1 624 ? -22.294 0.085 41.076 1.00 78.25 624 ASN A C 1
ATOM 4419 O O . ASN A 1 624 ? -21.729 0.180 42.173 1.00 78.25 624 ASN A O 1
ATOM 4423 N N . LEU A 1 625 ? -22.528 -1.099 40.502 1.00 77.12 625 LEU A N 1
ATOM 4424 C CA . LEU A 1 625 ? -22.206 -2.405 41.092 1.00 77.12 625 LEU A CA 1
ATOM 4425 C C . LEU A 1 625 ? -20.760 -2.866 40.827 1.00 77.12 625 LEU A C 1
ATOM 4427 O O . LEU A 1 625 ? -20.389 -3.968 41.223 1.00 77.12 625 LEU A O 1
ATOM 4431 N N . CYS A 1 626 ? -19.961 -2.035 40.155 1.00 82.31 626 CYS A N 1
ATOM 4432 C CA . CYS A 1 626 ? -18.611 -2.329 39.677 1.00 82.31 626 CYS A CA 1
ATOM 4433 C C . CYS A 1 626 ? -18.545 -3.594 38.805 1.00 82.31 626 CYS A C 1
ATOM 4435 O O . CYS A 1 626 ? -17.657 -4.419 38.983 1.00 82.31 626 CYS A O 1
ATOM 4437 N N . THR A 1 627 ? -19.476 -3.768 37.868 1.00 85.44 627 THR A N 1
ATOM 4438 C CA . THR A 1 627 ? -19.431 -4.838 36.853 1.00 85.44 627 THR A CA 1
ATOM 4439 C C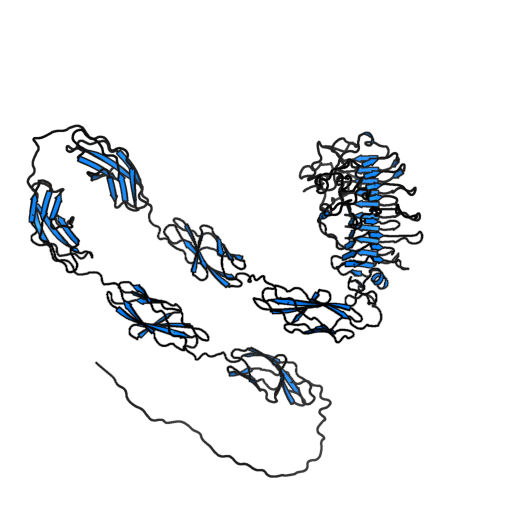 . THR A 1 627 ? -19.037 -4.256 35.497 1.00 85.44 627 THR A C 1
ATOM 4441 O O . THR A 1 627 ? -19.128 -3.050 35.298 1.00 85.44 627 THR A O 1
ATOM 4444 N N . ILE A 1 628 ? -18.631 -5.083 34.529 1.00 76.44 628 ILE A N 1
ATOM 4445 C CA . ILE A 1 628 ? -18.253 -4.588 33.189 1.00 76.44 628 ILE A CA 1
ATOM 4446 C C . ILE A 1 628 ? -19.389 -3.828 32.471 1.00 76.44 628 ILE A C 1
ATOM 4448 O O . ILE A 1 628 ? -19.120 -2.922 31.690 1.00 76.44 628 ILE A O 1
ATOM 4452 N N . ALA A 1 629 ? -20.652 -4.146 32.780 1.00 79.81 629 ALA A N 1
ATOM 4453 C CA . ALA A 1 629 ? -21.828 -3.443 32.257 1.00 79.81 629 ALA A CA 1
ATOM 4454 C C . ALA A 1 629 ? -22.236 -2.206 33.086 1.00 79.81 629 ALA A C 1
ATOM 4456 O O . ALA A 1 629 ? -22.844 -1.286 32.551 1.00 79.81 629 ALA A O 1
ATOM 4457 N N . LEU A 1 630 ? -21.914 -2.176 34.385 1.00 81.25 630 LEU A N 1
ATOM 4458 C CA . LEU A 1 630 ? -22.156 -1.047 35.292 1.00 81.25 630 LEU A CA 1
ATOM 4459 C C . LEU A 1 630 ? -20.877 -0.777 36.106 1.00 81.25 630 LEU A C 1
ATOM 4461 O O . LEU A 1 630 ? -20.774 -1.205 37.265 1.00 81.25 630 LEU A O 1
ATOM 4465 N N . PRO A 1 631 ? -19.877 -0.109 35.504 1.00 86.00 631 PRO A N 1
ATOM 4466 C CA . PRO A 1 631 ? -18.544 0.010 36.081 1.00 86.00 631 PRO A CA 1
ATOM 4467 C C . PRO A 1 631 ? -18.467 1.124 37.126 1.00 86.00 631 PRO A C 1
ATOM 4469 O O . PRO A 1 631 ? -19.164 2.137 37.027 1.00 86.00 631 PRO A O 1
ATOM 4472 N N . CYS A 1 632 ? -17.607 0.952 38.127 1.00 90.31 632 CYS A N 1
ATOM 4473 C CA . CYS A 1 632 ? -17.356 1.979 39.141 1.00 90.31 632 CYS A CA 1
ATOM 4474 C C . CYS A 1 632 ? -16.359 3.028 38.646 1.00 90.31 632 CYS A C 1
ATOM 4476 O O . CYS A 1 632 ? -15.631 2.786 37.686 1.00 90.31 632 CYS A O 1
ATOM 4478 N N . LYS A 1 633 ? -16.339 4.203 39.280 1.00 92.81 633 LYS A N 1
ATOM 4479 C CA . LYS A 1 633 ? -15.482 5.320 38.874 1.00 92.81 633 LYS A CA 1
ATOM 4480 C C . LYS A 1 633 ? -14.134 5.317 39.586 1.00 92.81 633 LYS A C 1
ATOM 4482 O O . LYS A 1 633 ? -13.128 5.634 38.961 1.00 92.81 633 LYS A O 1
ATOM 4487 N N . SER A 1 634 ? -14.107 4.976 40.875 1.00 95.38 634 SER A N 1
ATOM 4488 C CA . SER A 1 634 ? -12.887 5.001 41.683 1.00 95.38 634 SER A CA 1
ATOM 4489 C C . SER A 1 634 ? -12.325 3.618 42.003 1.00 95.38 634 SER A C 1
ATOM 4491 O O . SER A 1 634 ? -13.038 2.625 42.188 1.00 95.38 634 SER A O 1
ATOM 4493 N N . PHE A 1 635 ? -11.002 3.579 42.146 1.00 95.06 635 PHE A N 1
ATOM 4494 C CA . PHE A 1 635 ? -10.249 2.400 42.550 1.00 95.06 635 PHE A CA 1
ATOM 4495 C C . PHE A 1 635 ? -10.624 2.021 43.993 1.00 95.06 635 PHE A C 1
ATOM 4497 O O . PHE A 1 635 ? -10.806 0.843 44.290 1.00 95.06 635 PHE A O 1
ATOM 4504 N N . ASN A 1 636 ? -10.870 3.012 44.864 1.00 94.62 636 ASN A N 1
ATOM 4505 C CA . ASN A 1 636 ? -11.422 2.823 46.211 1.00 94.62 636 ASN A CA 1
ATOM 4506 C C . ASN A 1 636 ? -12.759 2.068 46.205 1.00 94.62 636 ASN A C 1
ATOM 4508 O O . ASN A 1 636 ? -12.978 1.155 47.006 1.00 94.62 636 ASN A O 1
ATOM 4512 N N . ARG A 1 637 ? -13.672 2.440 45.299 1.00 92.38 637 ARG A N 1
ATOM 4513 C CA . ARG A 1 637 ? -14.991 1.817 45.215 1.00 92.38 637 ARG A CA 1
ATOM 4514 C C . ARG A 1 637 ? -14.899 0.378 44.726 1.00 92.38 637 ARG A C 1
ATOM 4516 O O . ARG A 1 637 ? -15.535 -0.485 45.331 1.00 92.38 637 ARG A O 1
ATOM 4523 N N . ALA A 1 638 ? -14.069 0.083 43.729 1.00 92.06 638 ALA A N 1
ATOM 4524 C CA . ALA A 1 638 ? -13.818 -1.305 43.346 1.00 92.06 638 ALA A CA 1
ATOM 4525 C C . ALA A 1 638 ? -13.114 -2.097 44.459 1.00 92.06 638 ALA A C 1
ATOM 4527 O O . ALA A 1 638 ? -13.564 -3.193 44.780 1.00 92.06 638 ALA A O 1
ATOM 4528 N N . TYR A 1 639 ? -12.118 -1.517 45.140 1.00 92.62 639 TYR A N 1
ATOM 4529 C CA . TYR A 1 639 ? -11.490 -2.113 46.329 1.00 92.62 639 TYR A CA 1
ATOM 4530 C C . TYR A 1 639 ? -12.510 -2.436 47.437 1.00 92.62 639 TYR A C 1
ATOM 4532 O O . TYR A 1 639 ? -12.366 -3.423 48.157 1.00 92.62 639 TYR A O 1
ATOM 4540 N N . SER A 1 640 ? -13.572 -1.627 47.557 1.00 89.62 640 SER A N 1
ATOM 4541 C CA . SER A 1 640 ? -14.640 -1.826 48.545 1.00 89.62 640 SER A CA 1
ATOM 4542 C C . SER A 1 640 ? -15.519 -3.055 48.289 1.00 89.62 640 SER A C 1
ATOM 4544 O O . SER A 1 640 ? -16.023 -3.624 49.254 1.00 89.62 640 SER A O 1
ATOM 4546 N N . VAL A 1 641 ? -15.702 -3.466 47.026 1.00 84.69 641 VAL A N 1
ATOM 4547 C CA . VAL A 1 641 ? -16.551 -4.620 46.652 1.00 84.69 641 VAL A CA 1
ATOM 4548 C C . VAL A 1 641 ? -15.745 -5.861 46.263 1.00 84.69 641 VAL A C 1
ATOM 4550 O O . VAL A 1 641 ? -16.228 -6.980 46.421 1.00 84.69 641 VAL A O 1
ATOM 4553 N N . ALA A 1 642 ? -14.512 -5.679 45.786 1.00 86.69 642 ALA A N 1
ATOM 4554 C CA . ALA A 1 642 ? -13.611 -6.757 45.413 1.00 86.69 642 ALA A CA 1
ATOM 4555 C C . ALA A 1 642 ? -13.167 -7.553 46.649 1.00 86.69 642 ALA A C 1
ATOM 4557 O O . ALA A 1 642 ? -12.658 -6.994 47.628 1.00 86.69 642 ALA A O 1
ATOM 4558 N N . GLN A 1 643 ? -13.324 -8.874 46.597 1.00 85.69 643 GLN A N 1
ATOM 4559 C CA . GLN A 1 643 ? -12.794 -9.785 47.615 1.00 85.69 643 GLN A CA 1
ATOM 4560 C C . GLN A 1 643 ? -11.256 -9.877 47.518 1.00 85.69 643 GLN A C 1
ATOM 4562 O O . GLN A 1 643 ? -10.700 -9.557 46.465 1.00 85.69 643 GLN A O 1
ATOM 4567 N N . PRO A 1 644 ? -10.538 -10.294 48.578 1.00 86.69 644 PRO A N 1
ATOM 4568 C CA . PRO A 1 644 ? -9.105 -10.585 48.484 1.00 86.69 644 PRO A CA 1
ATOM 4569 C C . PRO A 1 644 ? -8.807 -11.580 47.350 1.00 86.69 644 PRO A C 1
ATOM 4571 O O . PRO A 1 644 ? -9.565 -12.526 47.140 1.00 86.69 644 PRO A O 1
ATOM 4574 N N . GLY A 1 645 ? -7.734 -11.349 46.594 1.00 86.38 645 GLY A N 1
ATOM 4575 C CA . GLY A 1 645 ? -7.375 -12.126 45.402 1.00 86.38 645 GLY A CA 1
ATOM 4576 C C . GLY A 1 645 ? -8.218 -11.852 44.150 1.00 86.38 645 GLY A C 1
ATOM 4577 O O . GLY A 1 645 ? -7.901 -12.382 43.086 1.00 86.38 645 GLY A O 1
ATOM 4578 N N . ALA A 1 646 ? -9.274 -11.034 44.224 1.00 89.38 646 ALA A N 1
ATOM 4579 C CA . ALA A 1 646 ? -10.043 -10.666 43.040 1.00 89.38 646 ALA A CA 1
ATOM 4580 C C . ALA A 1 646 ? -9.245 -9.717 42.130 1.00 89.38 646 ALA A C 1
ATOM 4582 O O . ALA A 1 646 ? -8.567 -8.794 42.589 1.00 89.38 646 ALA A O 1
ATOM 4583 N N . THR A 1 647 ? -9.382 -9.909 40.818 1.00 91.25 647 THR A N 1
ATOM 4584 C CA . THR A 1 647 ? -8.929 -8.924 39.832 1.00 91.25 647 THR A CA 1
ATOM 4585 C C . THR A 1 647 ? -9.970 -7.813 39.706 1.00 91.25 647 THR A C 1
ATOM 4587 O O . THR A 1 647 ? -11.172 -8.075 39.616 1.00 91.25 647 THR A O 1
ATOM 4590 N N . VAL A 1 648 ? -9.495 -6.571 39.686 1.00 94.25 648 VAL A N 1
ATOM 4591 C CA . VAL A 1 648 ? -10.233 -5.395 39.235 1.00 94.25 648 VAL A CA 1
ATOM 4592 C C . VAL A 1 648 ? -9.749 -5.079 37.824 1.00 94.25 648 VAL A C 1
ATOM 4594 O O . VAL A 1 648 ? -8.592 -4.707 37.639 1.00 94.25 648 VAL A O 1
ATOM 4597 N N . SER A 1 649 ? -10.617 -5.214 36.827 1.00 93.12 649 SER A N 1
ATOM 4598 C CA . SER A 1 649 ? -10.335 -4.721 35.479 1.00 93.12 649 SER A CA 1
ATOM 4599 C C . SER A 1 649 ? -10.496 -3.204 35.459 1.00 93.12 649 SER A C 1
ATOM 4601 O O . SER A 1 649 ? -11.591 -2.688 35.680 1.00 93.12 649 SER A O 1
ATOM 4603 N N . VAL A 1 650 ? -9.406 -2.489 35.202 1.00 95.69 650 VAL A N 1
ATOM 4604 C CA . VAL A 1 650 ? -9.407 -1.033 35.038 1.00 95.69 650 VAL A CA 1
ATOM 4605 C C . VAL A 1 650 ? -9.475 -0.728 33.547 1.00 95.69 650 VAL A C 1
ATOM 4607 O O . VAL A 1 650 ? -8.562 -1.075 32.800 1.00 95.69 650 VAL A O 1
ATOM 4610 N N . ALA A 1 651 ? -10.557 -0.098 33.096 1.00 93.88 651 ALA A N 1
ATOM 4611 C CA . ALA A 1 651 ? -10.662 0.347 31.714 1.00 93.88 651 ALA A CA 1
ATOM 4612 C C . ALA A 1 651 ? -9.625 1.430 31.420 1.00 93.88 651 ALA A C 1
ATOM 4614 O O . ALA A 1 651 ? -9.389 2.303 32.260 1.00 93.88 651 ALA A O 1
ATOM 4615 N N . ALA A 1 652 ? -9.101 1.404 30.198 1.00 88.31 652 ALA A N 1
ATOM 4616 C CA . ALA A 1 652 ? -8.302 2.480 29.632 1.00 88.31 652 ALA A CA 1
ATOM 4617 C C . ALA A 1 652 ? -9.018 3.848 29.705 1.00 88.31 652 ALA A C 1
ATOM 4619 O O . ALA A 1 652 ? -10.251 3.925 29.741 1.00 88.31 652 ALA A O 1
ATOM 4620 N N . GLY A 1 653 ? -8.236 4.927 29.675 1.00 92.75 653 GLY A N 1
ATOM 4621 C CA . GLY A 1 653 ? -8.708 6.311 29.713 1.00 92.75 653 GLY A CA 1
ATOM 4622 C C . GLY A 1 653 ? -8.440 7.032 31.037 1.00 92.75 653 GLY A C 1
ATOM 4623 O O . GLY A 1 653 ? -7.722 6.539 31.907 1.00 92.75 653 GLY A O 1
ATOM 4624 N N . THR A 1 654 ? -8.994 8.241 31.155 1.00 95.00 654 THR A N 1
ATOM 4625 C CA . THR A 1 654 ? -8.524 9.252 32.115 1.00 95.00 654 THR A CA 1
ATOM 4626 C C . THR A 1 654 ? -9.426 9.401 33.337 1.00 95.00 654 THR A C 1
ATOM 4628 O O . THR A 1 654 ? -10.554 9.882 33.252 1.00 95.00 654 THR A O 1
ATOM 4631 N N . TYR A 1 655 ? -8.891 9.040 34.496 1.00 95.06 655 TYR A N 1
ATOM 4632 C CA . TYR A 1 655 ? -9.481 9.198 35.818 1.00 95.06 655 TYR A CA 1
ATOM 4633 C C . TYR A 1 655 ? -8.995 10.499 36.467 1.00 95.06 655 TYR A C 1
ATOM 4635 O O . TYR A 1 655 ? -7.894 10.967 36.189 1.00 95.06 655 TYR A O 1
ATOM 4643 N N . THR A 1 656 ? -9.767 11.051 37.402 1.00 93.69 656 THR A N 1
ATOM 4644 C CA . THR A 1 656 ? -9.227 11.981 38.411 1.00 93.69 656 THR A CA 1
ATOM 4645 C C . THR A 1 656 ? -8.322 11.228 39.393 1.00 93.69 656 THR A C 1
ATOM 4647 O O . THR A 1 656 ? -8.383 9.999 39.438 1.00 93.69 656 THR A O 1
ATOM 4650 N N . GLY A 1 657 ? -7.550 11.942 40.219 1.00 90.75 657 GLY A N 1
ATOM 4651 C CA . GLY A 1 657 ? -6.742 11.379 41.312 1.00 90.75 657 GLY A CA 1
ATOM 4652 C C . GLY A 1 657 ? -7.456 10.281 42.113 1.00 90.75 657 GLY A C 1
ATOM 4653 O O . GLY A 1 657 ? -8.671 10.344 42.328 1.00 90.75 657 GLY A O 1
ATOM 4654 N N . GLN A 1 658 ? -6.701 9.254 42.506 1.00 95.25 658 GLN A N 1
ATOM 4655 C CA . GLN A 1 658 ? -7.218 8.016 43.091 1.00 95.25 658 GLN A CA 1
ATOM 4656 C C . GLN A 1 658 ? -6.539 7.719 44.430 1.00 95.25 658 GLN A C 1
ATOM 4658 O O . GLN A 1 658 ? -5.340 7.460 44.469 1.00 95.25 658 GLN A O 1
ATOM 4663 N N . ASP A 1 659 ? -7.315 7.659 45.511 1.00 93.00 659 ASP A N 1
ATOM 4664 C CA . ASP A 1 659 ? -6.843 7.189 46.817 1.00 93.00 659 ASP A CA 1
ATOM 4665 C C . ASP A 1 659 ? -7.448 5.807 47.120 1.00 93.00 659 ASP A C 1
ATOM 4667 O O . ASP A 1 659 ? -8.669 5.661 47.185 1.00 93.00 659 ASP A O 1
ATOM 4671 N N . ILE A 1 660 ? -6.628 4.775 47.333 1.00 93.88 660 ILE A N 1
ATOM 4672 C CA . ILE A 1 660 ? -7.080 3.446 47.774 1.00 93.88 660 ILE A CA 1
ATOM 4673 C C . ILE A 1 660 ? -6.971 3.385 49.298 1.00 93.88 660 ILE A C 1
ATOM 4675 O O . ILE A 1 660 ? -5.891 3.173 49.852 1.00 93.88 660 ILE A O 1
ATOM 4679 N N . LEU A 1 661 ? -8.103 3.607 49.969 1.00 91.06 661 LEU A N 1
ATOM 4680 C CA . LEU A 1 661 ? -8.179 3.751 51.424 1.00 91.06 661 LEU A CA 1
ATOM 4681 C C . LEU A 1 661 ? -8.092 2.407 52.163 1.00 91.06 661 LEU A C 1
ATOM 4683 O O . LEU A 1 661 ? -8.622 1.392 51.698 1.00 91.06 661 LEU A O 1
ATOM 4687 N N . TRP A 1 662 ? -7.469 2.431 53.346 1.00 86.94 662 TRP A N 1
ATOM 4688 C CA . TRP A 1 662 ? -7.309 1.275 54.231 1.00 86.94 662 TRP A CA 1
ATOM 4689 C C . TRP A 1 662 ? -8.644 0.592 54.575 1.00 86.94 662 TRP A C 1
ATOM 4691 O O . TRP A 1 662 ? -9.679 1.237 54.764 1.00 86.94 662 TRP A O 1
ATOM 4701 N N . ARG A 1 663 ? -8.614 -0.744 54.674 1.00 83.38 663 ARG A N 1
ATOM 4702 C CA . ARG A 1 663 ? -9.749 -1.593 55.068 1.00 83.38 663 ARG A CA 1
ATOM 4703 C C . ARG A 1 663 ? -9.239 -2.740 55.935 1.00 83.38 663 ARG A C 1
ATOM 4705 O O . ARG A 1 663 ? -8.254 -3.383 55.580 1.00 83.38 663 ARG A O 1
ATOM 4712 N N . SER A 1 664 ? -9.931 -3.018 57.036 1.00 82.06 664 SER A N 1
ATOM 4713 C CA . SER A 1 664 ? -9.575 -4.096 57.961 1.00 82.06 664 SER A CA 1
ATOM 4714 C C . SER A 1 664 ? -9.607 -5.481 57.297 1.00 82.06 664 SER A C 1
ATOM 4716 O O . SER A 1 664 ? -10.423 -5.753 56.415 1.00 82.06 664 SER A O 1
ATOM 4718 N N . GLY A 1 665 ? -8.714 -6.372 57.742 1.00 77.88 665 GLY A N 1
ATOM 4719 C CA . GLY A 1 665 ? -8.665 -7.768 57.290 1.00 77.88 665 GLY A CA 1
ATOM 4720 C C . GLY A 1 665 ? -8.044 -7.985 55.905 1.00 77.88 665 GLY A C 1
ATOM 4721 O O . GLY A 1 665 ? -8.305 -9.014 55.285 1.00 77.88 665 GLY A O 1
ATOM 4722 N N . ARG A 1 666 ? -7.247 -7.033 55.399 1.00 82.06 666 ARG A N 1
ATOM 4723 C CA . ARG A 1 666 ? -6.607 -7.106 54.069 1.00 82.06 666 ARG A CA 1
ATOM 4724 C C . ARG A 1 666 ? -5.110 -7.433 54.108 1.00 82.06 666 ARG A C 1
ATOM 4726 O O . ARG A 1 666 ? -4.543 -7.783 53.081 1.00 82.06 666 ARG A O 1
ATOM 4733 N N . ASP A 1 667 ? -4.484 -7.381 55.281 1.00 77.94 667 ASP A N 1
ATOM 4734 C CA . ASP A 1 667 ? -3.021 -7.412 55.442 1.00 77.94 667 ASP A CA 1
ATOM 4735 C C . ASP A 1 667 ? -2.362 -8.783 55.186 1.00 77.94 667 ASP A C 1
ATOM 4737 O O . ASP A 1 667 ? -1.159 -8.852 54.938 1.00 77.94 667 ASP A O 1
ATOM 4741 N N . SER A 1 668 ? -3.139 -9.870 55.236 1.00 72.81 668 SER A N 1
ATOM 4742 C CA . SER A 1 668 ? -2.673 -11.263 55.100 1.00 72.81 668 SER A CA 1
ATOM 4743 C C . SER A 1 668 ? -3.381 -12.065 53.997 1.00 72.81 668 SER A C 1
ATOM 4745 O O . SER A 1 668 ? -3.204 -13.280 53.906 1.00 72.81 668 SER A O 1
ATOM 4747 N N . GLY A 1 669 ? -4.198 -11.407 53.168 1.00 76.56 669 GLY A N 1
ATOM 4748 C CA . GLY A 1 669 ? -4.881 -12.025 52.029 1.00 76.56 669 GLY A CA 1
ATOM 4749 C C . GLY A 1 669 ? -4.101 -11.891 50.719 1.00 76.56 669 GLY A C 1
ATOM 4750 O O . GLY A 1 669 ? -3.161 -11.105 50.614 1.00 76.56 669 GLY A O 1
ATOM 4751 N N . ALA A 1 670 ? -4.531 -12.621 49.686 1.00 87.38 670 ALA A N 1
ATOM 4752 C CA . ALA A 1 670 ? -4.069 -12.364 48.322 1.00 87.38 670 ALA A CA 1
ATOM 4753 C C . ALA A 1 670 ? -4.460 -10.930 47.891 1.00 87.38 670 ALA A C 1
ATOM 4755 O O . ALA A 1 670 ? -5.566 -10.482 48.224 1.00 87.38 670 ALA A O 1
ATOM 4756 N N . PRO A 1 671 ? -3.593 -10.201 47.164 1.00 91.88 671 PRO A N 1
ATOM 4757 C CA . PRO A 1 671 ? -3.843 -8.804 46.838 1.00 91.88 671 PRO A CA 1
ATOM 4758 C C . PRO A 1 671 ? -5.038 -8.640 45.894 1.00 91.88 671 PRO A C 1
ATOM 4760 O O . PRO A 1 671 ? -5.340 -9.520 45.087 1.00 91.88 671 PRO A O 1
ATOM 4763 N N . VAL A 1 672 ? -5.707 -7.490 45.970 1.00 93.50 672 VAL A N 1
ATOM 4764 C CA . VAL A 1 672 ? -6.651 -7.059 44.933 1.00 93.50 672 VAL A CA 1
ATOM 4765 C C . VAL A 1 672 ? -5.840 -6.521 43.758 1.00 93.50 672 VAL A C 1
ATOM 4767 O O . VAL A 1 672 ? -5.037 -5.600 43.920 1.00 93.50 672 VAL A O 1
ATOM 4770 N N . VAL A 1 673 ? -6.030 -7.125 42.585 1.00 95.25 673 VAL A N 1
ATOM 4771 C CA . VAL A 1 673 ? -5.184 -6.899 41.405 1.00 95.25 673 VAL A CA 1
ATOM 4772 C C . VAL A 1 673 ? -5.871 -5.929 40.449 1.00 95.25 673 VAL A C 1
ATOM 4774 O O . VAL A 1 673 ? -6.731 -6.332 39.673 1.00 95.25 673 VAL A O 1
ATOM 4777 N N . PHE A 1 674 ? -5.493 -4.655 40.488 1.00 96.62 674 PHE A N 1
ATOM 4778 C CA . PHE A 1 674 ? -5.913 -3.634 39.529 1.00 96.62 674 PHE A CA 1
ATOM 4779 C C . PHE A 1 674 ? -5.143 -3.825 38.227 1.00 96.62 674 PHE A C 1
ATOM 4781 O O . PHE A 1 674 ? -4.024 -3.339 38.080 1.00 96.62 674 PHE A O 1
ATOM 4788 N N . ARG A 1 675 ? -5.733 -4.570 37.291 1.00 95.19 675 ARG A N 1
ATOM 4789 C CA . ARG A 1 675 ? -5.142 -4.859 35.984 1.00 95.19 675 ARG A CA 1
ATOM 4790 C C . ARG A 1 675 ? -5.760 -3.938 34.926 1.00 95.19 675 ARG A C 1
ATOM 4792 O O . ARG A 1 675 ? -6.981 -3.988 34.748 1.00 95.19 675 ARG A O 1
ATOM 4799 N N . PRO A 1 676 ? -4.965 -3.121 34.219 1.00 94.81 676 PRO A N 1
ATOM 4800 C CA . PRO A 1 676 ? -5.467 -2.289 33.142 1.00 94.81 676 PRO A CA 1
ATOM 4801 C C . PRO A 1 676 ? -5.836 -3.161 31.938 1.00 94.81 676 PRO A C 1
ATOM 4803 O O . PRO A 1 676 ? -5.192 -4.173 31.663 1.00 94.81 676 PRO A O 1
ATOM 4806 N N . THR A 1 677 ? -6.872 -2.767 31.200 1.00 89.19 677 THR A N 1
ATOM 4807 C CA . THR A 1 677 ? -7.244 -3.384 29.912 1.00 89.19 677 THR A CA 1
ATOM 4808 C C . THR A 1 677 ? -6.701 -2.598 28.708 1.00 89.19 677 THR A C 1
ATOM 4810 O O . THR A 1 677 ? -7.114 -2.835 27.576 1.00 89.19 677 THR A O 1
ATOM 4813 N N . GLY A 1 678 ? -5.830 -1.619 28.962 1.00 87.44 678 GLY A N 1
ATOM 4814 C CA . GLY A 1 678 ? -5.244 -0.656 28.026 1.00 87.44 678 GLY A CA 1
ATOM 4815 C C . GLY A 1 678 ? -4.774 0.593 28.796 1.00 87.44 678 GLY A C 1
ATOM 4816 O O . GLY A 1 678 ? -4.967 0.628 30.010 1.00 87.44 678 GLY A O 1
ATOM 4817 N N . PRO A 1 679 ? -4.182 1.610 28.145 1.00 91.19 679 PRO A N 1
ATOM 4818 C CA . PRO A 1 679 ? -3.567 2.751 28.834 1.00 91.19 679 PRO A CA 1
ATOM 4819 C C . PRO A 1 679 ? -4.531 3.538 29.739 1.00 91.19 679 PRO A C 1
ATOM 4821 O O . PRO A 1 679 ? -5.565 4.032 29.289 1.00 91.19 679 PRO A O 1
ATOM 4824 N N . VAL A 1 680 ? -4.179 3.668 31.016 1.00 96.31 680 VAL A N 1
ATOM 4825 C CA . VAL A 1 680 ? -4.933 4.353 32.073 1.00 96.31 680 VAL A CA 1
ATOM 4826 C C . VAL A 1 680 ? -4.202 5.628 32.477 1.00 96.31 680 VAL A C 1
ATOM 4828 O O . VAL A 1 680 ? -3.054 5.560 32.895 1.00 96.31 680 VAL A O 1
ATOM 4831 N N . THR A 1 681 ? -4.868 6.780 32.460 1.00 94.25 681 THR A N 1
ATOM 4832 C CA . THR A 1 681 ? -4.291 8.030 32.983 1.00 94.25 681 THR A CA 1
ATOM 4833 C C . THR A 1 681 ? -4.979 8.429 34.287 1.00 94.25 681 THR A C 1
ATOM 4835 O O . THR A 1 681 ? -6.201 8.401 34.367 1.00 94.25 681 THR A O 1
ATOM 4838 N N . ILE A 1 682 ? -4.228 8.837 35.308 1.00 93.50 682 ILE A N 1
ATOM 4839 C CA . ILE A 1 682 ? -4.739 9.383 36.570 1.00 93.50 682 ILE A CA 1
ATOM 4840 C C . ILE A 1 682 ? -4.292 10.845 36.658 1.00 93.50 682 ILE A C 1
ATOM 4842 O O . ILE A 1 682 ? -3.112 11.138 36.827 1.00 93.50 682 ILE A O 1
ATOM 4846 N N . GLN A 1 683 ? -5.239 11.771 36.511 1.00 89.56 683 GLN A N 1
ATOM 4847 C CA . GLN A 1 683 ? -5.012 13.212 36.618 1.00 89.56 683 GLN A CA 1
ATOM 4848 C C . GLN A 1 683 ? -4.961 13.637 38.089 1.00 89.56 683 GLN A C 1
ATOM 4850 O O . GLN A 1 683 ? -5.995 13.787 38.746 1.00 89.56 683 GLN A O 1
ATOM 4855 N N . GLY A 1 684 ? -3.742 13.822 38.593 1.00 84.69 684 GLY A N 1
ATOM 4856 C CA . GLY A 1 684 ? -3.429 14.034 40.007 1.00 84.69 684 GLY A CA 1
ATOM 4857 C C . GLY A 1 684 ? -2.682 12.844 40.613 1.00 84.69 684 GLY A C 1
ATOM 4858 O O . GLY A 1 684 ? -2.088 12.046 39.895 1.00 84.69 684 GLY A O 1
ATOM 4859 N N . THR A 1 685 ? -2.696 12.741 41.941 1.00 86.69 685 THR A N 1
ATOM 4860 C CA . THR A 1 685 ? -1.971 11.707 42.698 1.00 86.69 685 THR A CA 1
ATOM 4861 C C . THR A 1 685 ? -2.667 10.335 42.634 1.00 86.69 685 THR A C 1
ATOM 4863 O O . THR A 1 685 ? -3.900 10.258 42.653 1.00 86.69 685 THR A O 1
ATOM 4866 N N . LEU A 1 686 ? -1.883 9.253 42.651 1.00 92.00 686 LEU A N 1
ATOM 4867 C CA . LEU A 1 686 ? -2.316 7.899 43.016 1.00 92.00 686 LEU A CA 1
ATOM 4868 C C . LEU A 1 686 ? -1.776 7.564 44.416 1.00 92.00 686 LEU A C 1
ATOM 4870 O O . LEU A 1 686 ? -0.570 7.393 44.588 1.00 92.00 686 LEU A O 1
ATOM 4874 N N . ARG A 1 687 ? -2.650 7.449 45.424 1.00 91.00 687 ARG A N 1
ATOM 4875 C CA . ARG A 1 687 ? -2.260 7.096 46.802 1.00 91.00 687 ARG A CA 1
ATOM 4876 C C . ARG A 1 687 ? -2.719 5.696 47.177 1.00 91.00 687 ARG A C 1
ATOM 4878 O O . ARG A 1 687 ? -3.895 5.363 47.045 1.00 91.00 687 ARG A O 1
ATOM 4885 N N . VAL A 1 688 ? -1.809 4.888 47.711 1.00 92.38 688 VAL A N 1
ATOM 4886 C CA . VAL A 1 688 ? -2.100 3.537 48.204 1.00 92.38 688 VAL A CA 1
ATOM 4887 C C . VAL A 1 688 ? -1.879 3.502 49.714 1.00 92.38 688 VAL A C 1
ATOM 4889 O O . VAL A 1 688 ? -0.751 3.373 50.181 1.00 92.38 688 VAL A O 1
ATOM 4892 N N . TYR A 1 689 ? -2.978 3.617 50.466 1.00 88.94 689 TYR A N 1
ATOM 4893 C CA . TYR A 1 689 ? -3.015 3.509 51.932 1.00 88.94 689 TYR A CA 1
ATOM 4894 C C . TYR A 1 689 ? -3.374 2.090 52.412 1.00 88.94 689 TYR A C 1
ATOM 4896 O O . TYR A 1 689 ? -3.292 1.773 53.597 1.00 88.94 689 TYR A O 1
ATOM 4904 N N . ALA A 1 690 ? -3.824 1.224 51.501 1.00 90.25 690 ALA A N 1
ATOM 4905 C CA . ALA A 1 690 ? -4.275 -0.124 51.816 1.00 90.25 690 ALA A CA 1
ATOM 4906 C C . ALA A 1 690 ? -3.196 -1.189 51.563 1.00 90.25 690 ALA A C 1
ATOM 4908 O O . ALA A 1 690 ? -2.549 -1.201 50.518 1.00 90.25 690 ALA A O 1
ATOM 4909 N N . SER A 1 691 ? -3.078 -2.136 52.495 1.00 91.56 691 SER A N 1
ATOM 4910 C CA . SER A 1 691 ? -2.345 -3.393 52.303 1.00 91.56 691 SER A CA 1
ATOM 4911 C C . SER A 1 691 ? -3.032 -4.300 51.278 1.00 91.56 691 SER A C 1
ATOM 4913 O O . SER A 1 691 ? -4.252 -4.240 51.124 1.00 91.56 691 SER A O 1
ATOM 4915 N N . GLY A 1 692 ? -2.274 -5.191 50.633 1.00 93.19 692 GLY A N 1
ATOM 4916 C CA . GLY A 1 692 ? -2.823 -6.178 49.699 1.00 93.19 692 GLY A CA 1
ATOM 4917 C C . GLY A 1 692 ? -3.348 -5.546 48.407 1.00 93.19 692 GLY A C 1
ATOM 4918 O O . GLY A 1 692 ? -4.450 -5.866 47.954 1.00 93.19 692 GLY A O 1
ATOM 4919 N N . VAL A 1 693 ? -2.566 -4.641 47.815 1.00 95.00 693 VAL A N 1
ATOM 4920 C CA . VAL A 1 693 ? -2.896 -3.930 46.572 1.00 95.00 693 VAL A CA 1
ATOM 4921 C C . VAL A 1 693 ? -1.819 -4.202 45.530 1.00 95.00 693 VAL A C 1
ATOM 4923 O O . VAL A 1 693 ? -0.637 -3.979 45.777 1.00 95.00 693 VAL A O 1
ATOM 4926 N N . HIS A 1 694 ? -2.235 -4.643 44.345 1.00 95.81 694 HIS A N 1
ATOM 4927 C CA . HIS A 1 694 ? -1.355 -4.789 43.192 1.00 95.81 694 HIS A CA 1
ATOM 4928 C C . HIS A 1 694 ? -1.896 -3.934 42.041 1.00 95.81 694 HIS A C 1
ATOM 4930 O O . HIS A 1 694 ? -2.932 -4.262 41.465 1.00 95.81 694 HIS A O 1
ATOM 4936 N N . ILE A 1 695 ? -1.206 -2.842 41.710 1.00 97.12 695 ILE A N 1
ATOM 4937 C CA . ILE A 1 695 ? -1.417 -2.079 40.475 1.00 97.12 695 ILE A CA 1
ATOM 4938 C C . ILE A 1 695 ? -0.607 -2.791 39.387 1.00 97.12 695 ILE A C 1
ATOM 4940 O O . ILE A 1 695 ? 0.598 -2.597 39.272 1.00 97.12 695 ILE A O 1
ATOM 4944 N N . ALA A 1 696 ? -1.262 -3.715 38.685 1.00 94.94 696 ALA A N 1
ATOM 4945 C CA . ALA A 1 696 ? -0.641 -4.736 37.843 1.00 94.94 696 ALA A CA 1
ATOM 4946 C C . ALA A 1 696 ? -0.598 -4.301 36.380 1.00 94.94 696 ALA A C 1
ATOM 4948 O O . ALA A 1 696 ? -1.305 -4.861 35.534 1.00 94.94 696 ALA A O 1
ATOM 4949 N N . GLY A 1 697 ? 0.165 -3.247 36.114 1.00 92.12 697 GLY A N 1
ATOM 4950 C CA . GLY A 1 697 ? 0.373 -2.727 34.776 1.00 92.12 697 GLY A CA 1
ATOM 4951 C C . GLY A 1 697 ? 1.388 -3.515 33.953 1.00 92.12 697 GLY A C 1
ATOM 4952 O O . GLY A 1 697 ? 1.820 -4.610 34.299 1.00 92.12 697 GLY A O 1
ATOM 4953 N N . GLN A 1 698 ? 1.741 -2.938 32.812 1.00 92.19 698 GLN A N 1
ATOM 4954 C CA . GLN A 1 698 ? 2.751 -3.405 31.874 1.00 92.19 698 GLN A CA 1
ATOM 4955 C C . GLN A 1 698 ? 3.536 -2.191 31.363 1.00 92.19 698 GLN A C 1
ATOM 4957 O O . GLN A 1 698 ? 2.945 -1.129 31.155 1.00 92.19 698 GLN A O 1
ATOM 4962 N N . ALA A 1 699 ? 4.832 -2.358 31.110 1.00 90.81 699 ALA A N 1
ATOM 4963 C CA . ALA A 1 699 ? 5.593 -1.464 30.241 1.00 90.81 699 ALA A CA 1
ATOM 4964 C C . ALA A 1 699 ? 6.053 -2.223 28.993 1.00 90.81 699 ALA A C 1
ATOM 4966 O O . ALA A 1 699 ? 6.241 -3.441 29.036 1.00 90.81 699 ALA A O 1
ATOM 4967 N N . THR A 1 700 ? 6.250 -1.514 27.884 1.00 88.25 700 THR A N 1
ATOM 4968 C CA . THR A 1 700 ? 6.844 -2.070 26.659 1.00 88.25 700 THR A CA 1
ATOM 4969 C C . THR A 1 700 ? 7.898 -1.124 26.088 1.00 88.25 700 THR A C 1
ATOM 4971 O O . THR A 1 700 ? 7.800 0.091 26.260 1.00 88.25 700 THR A O 1
ATOM 4974 N N . GLY A 1 701 ? 8.915 -1.694 25.435 1.00 84.62 701 GLY A N 1
ATOM 4975 C CA . GLY A 1 701 ? 10.170 -1.011 25.102 1.00 84.62 701 GLY A CA 1
ATOM 4976 C C . GLY A 1 701 ? 11.263 -1.275 26.148 1.00 84.62 701 GLY A C 1
ATOM 4977 O O . GLY A 1 701 ? 10.964 -1.480 27.332 1.00 84.62 701 GLY A O 1
ATOM 4978 N N . SER A 1 702 ? 12.526 -1.295 25.707 1.00 83.25 702 SER A N 1
ATOM 4979 C CA . SER A 1 702 ? 13.672 -1.523 26.599 1.00 83.25 702 SER A CA 1
ATOM 4980 C C . SER A 1 702 ? 13.779 -0.419 27.648 1.00 83.25 702 SER A C 1
ATOM 4982 O O . SER A 1 702 ? 13.481 0.742 27.370 1.00 83.25 702 SER A O 1
ATOM 49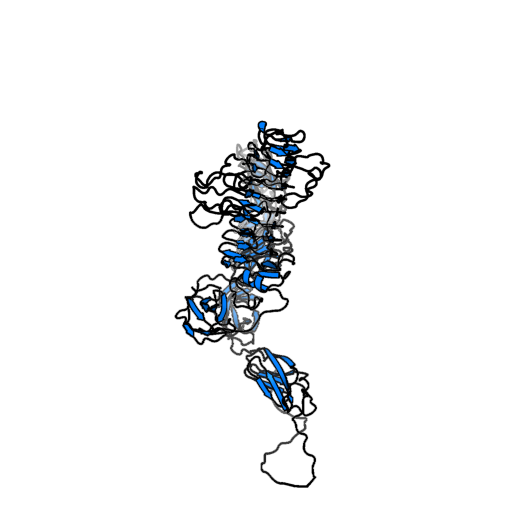84 N N . VAL A 1 703 ? 14.231 -0.784 28.848 1.00 84.31 703 VAL A N 1
ATOM 4985 C CA . VAL A 1 703 ? 14.510 0.180 29.915 1.00 84.31 703 VAL A CA 1
ATOM 4986 C C . VAL A 1 703 ? 15.611 1.170 29.509 1.00 84.31 703 VAL A C 1
ATOM 4988 O O . VAL A 1 703 ? 15.511 2.337 29.867 1.00 84.31 703 VAL A O 1
ATOM 4991 N N . THR A 1 704 ? 16.588 0.756 28.691 1.00 81.38 704 THR A N 1
ATOM 4992 C CA . THR A 1 704 ? 17.696 1.612 28.227 1.00 81.38 704 THR A CA 1
ATOM 4993 C C . THR A 1 704 ? 17.214 2.746 27.318 1.00 81.38 704 THR A C 1
ATOM 4995 O O . THR A 1 704 ? 17.561 3.906 27.536 1.00 81.38 704 THR A O 1
ATOM 4998 N N . ASN A 1 705 ? 16.306 2.463 26.377 1.00 83.12 705 ASN A N 1
ATOM 4999 C CA . ASN A 1 705 ? 15.637 3.475 25.547 1.00 83.12 705 ASN A CA 1
ATOM 5000 C C . ASN A 1 705 ? 14.367 4.026 26.230 1.00 83.12 705 ASN A C 1
ATOM 5002 O O . ASN A 1 705 ? 13.259 3.981 25.681 1.00 83.12 705 ASN A O 1
ATOM 5006 N N . TRP A 1 706 ? 14.522 4.523 27.459 1.00 82.94 706 TRP A N 1
ATOM 5007 C CA . TRP A 1 706 ? 13.410 4.840 28.358 1.00 82.94 706 TRP A CA 1
ATOM 5008 C C . TRP A 1 706 ? 12.373 5.819 27.797 1.00 82.94 706 TRP A C 1
ATOM 5010 O O . TRP A 1 706 ? 11.177 5.586 27.963 1.00 82.94 706 TRP A O 1
ATOM 5020 N N . ARG A 1 707 ? 12.798 6.863 27.068 1.00 80.69 707 ARG A N 1
ATOM 5021 C CA . ARG A 1 707 ? 11.886 7.855 26.461 1.00 80.69 707 ARG A CA 1
ATOM 5022 C C . ARG A 1 707 ? 10.861 7.217 25.521 1.00 80.69 707 ARG A C 1
ATOM 5024 O O . ARG A 1 707 ? 9.732 7.693 25.436 1.00 80.69 707 ARG A O 1
ATOM 5031 N N . SER A 1 708 ? 11.257 6.142 24.833 1.00 82.06 708 SER A N 1
ATOM 5032 C CA . SER A 1 708 ? 10.401 5.395 23.904 1.00 82.06 708 SER A CA 1
ATOM 5033 C C . SER A 1 708 ? 9.456 4.400 24.589 1.00 82.06 708 SER A C 1
ATOM 5035 O O . SER A 1 708 ? 8.565 3.857 23.932 1.00 82.06 708 SER A O 1
ATOM 5037 N N . ARG A 1 709 ? 9.631 4.141 25.894 1.00 86.69 709 ARG A N 1
ATOM 5038 C CA . ARG A 1 709 ? 8.801 3.176 26.620 1.00 86.69 709 ARG A CA 1
ATOM 5039 C C . ARG A 1 709 ? 7.380 3.681 26.776 1.00 86.69 709 ARG A C 1
ATOM 5041 O O . ARG A 1 709 ? 7.132 4.843 27.096 1.00 86.69 709 ARG A O 1
ATOM 5048 N N . THR A 1 710 ? 6.437 2.763 26.630 1.00 87.19 710 THR A N 1
ATOM 5049 C CA . THR A 1 710 ? 5.026 3.021 26.916 1.00 87.19 710 THR A CA 1
ATOM 5050 C C . THR A 1 710 ? 4.600 2.220 28.134 1.00 87.19 710 THR A C 1
ATOM 5052 O O . THR A 1 710 ? 4.944 1.044 28.264 1.00 87.19 710 THR A O 1
ATOM 5055 N N . TYR A 1 711 ? 3.853 2.868 29.023 1.00 92.25 711 TYR A N 1
ATOM 5056 C CA . TYR A 1 711 ? 3.398 2.312 30.291 1.00 92.25 711 TYR A CA 1
ATOM 5057 C C . TYR A 1 711 ? 1.869 2.251 30.302 1.00 92.25 711 TYR A C 1
ATOM 5059 O O . TYR A 1 711 ? 1.182 3.110 29.750 1.00 92.25 711 TYR A O 1
ATOM 5067 N N . SER A 1 712 ? 1.323 1.202 30.907 1.00 93.31 712 SER A N 1
ATOM 5068 C CA . SER A 1 712 ? -0.123 0.959 30.952 1.00 93.31 712 SER A CA 1
ATOM 5069 C C . SER A 1 712 ? -0.878 1.851 31.941 1.00 93.31 712 SER A C 1
ATOM 5071 O O . SER A 1 712 ? -2.092 1.989 31.821 1.00 93.31 712 SER A O 1
ATOM 5073 N N . PHE A 1 713 ? -0.173 2.443 32.904 1.00 94.31 713 PHE A N 1
ATOM 5074 C CA . PHE A 1 713 ? -0.664 3.518 33.754 1.00 94.31 713 PHE A CA 1
ATOM 5075 C C . PHE A 1 713 ? 0.205 4.761 33.537 1.00 94.31 713 PHE A C 1
ATOM 5077 O O . PHE A 1 713 ? 1.415 4.642 33.374 1.00 94.31 713 PHE A O 1
ATOM 5084 N N . THR A 1 714 ? -0.400 5.941 33.611 1.00 92.38 714 THR A N 1
ATOM 5085 C CA . THR A 1 714 ? 0.274 7.242 33.666 1.00 92.38 714 THR A CA 1
ATOM 5086 C C . THR A 1 714 ? -0.371 8.066 34.773 1.00 92.38 714 THR A C 1
ATOM 5088 O O . THR A 1 714 ? -1.583 8.265 34.762 1.00 92.38 714 THR A O 1
ATOM 5091 N N . VAL A 1 715 ? 0.398 8.561 35.733 1.00 89.44 715 VAL A N 1
ATOM 5092 C CA . VAL A 1 715 ? -0.083 9.352 36.870 1.00 89.44 715 VAL A CA 1
ATOM 5093 C C . VAL A 1 715 ? 0.514 10.745 36.731 1.00 89.44 715 VAL A C 1
ATOM 5095 O O . VAL A 1 715 ? 1.722 10.921 36.843 1.00 89.44 715 VAL A O 1
ATOM 5098 N N . THR A 1 716 ? -0.322 11.745 36.435 1.00 82.88 716 THR A N 1
ATOM 5099 C CA . THR A 1 716 ? 0.169 13.096 36.098 1.00 82.88 716 THR A CA 1
ATOM 5100 C C . THR A 1 716 ? 0.650 13.876 37.320 1.00 82.88 716 THR A C 1
ATOM 5102 O O . THR A 1 716 ? 1.262 14.927 37.163 1.00 82.88 716 THR A O 1
ATOM 5105 N N . GLY A 1 717 ? 0.302 13.410 38.520 1.00 74.88 717 GLY A N 1
ATOM 5106 C CA . GLY A 1 717 ? 0.937 13.784 39.775 1.00 74.88 717 GLY A CA 1
ATOM 5107 C C . GLY A 1 717 ? 1.827 12.649 40.286 1.00 74.88 717 GLY A C 1
ATOM 5108 O O . GLY A 1 717 ? 2.423 11.891 39.523 1.00 74.88 717 GLY A O 1
ATOM 5109 N N . ASP A 1 718 ? 1.875 12.516 41.602 1.00 77.75 718 ASP A N 1
ATOM 5110 C CA . ASP A 1 718 ? 2.754 11.576 42.299 1.00 77.75 718 ASP A CA 1
ATOM 5111 C C . ASP A 1 718 ? 2.081 10.205 42.481 1.00 77.75 718 ASP A C 1
ATOM 5113 O O . ASP A 1 718 ? 0.865 10.109 42.672 1.00 77.75 718 ASP A O 1
ATOM 5117 N N . THR A 1 719 ? 2.871 9.135 42.503 1.00 80.06 719 THR A N 1
ATOM 5118 C CA . THR A 1 719 ? 2.443 7.812 42.973 1.00 80.06 719 THR A CA 1
ATOM 5119 C C . THR A 1 719 ? 3.044 7.555 44.349 1.00 80.06 719 THR A C 1
ATOM 5121 O O . THR A 1 719 ? 4.260 7.582 44.530 1.00 80.06 719 THR A O 1
ATOM 5124 N N . ALA A 1 720 ? 2.198 7.316 45.348 1.00 78.38 720 ALA A N 1
ATOM 5125 C CA . ALA A 1 720 ? 2.610 7.328 46.746 1.00 78.38 720 ALA A CA 1
ATOM 5126 C C . ALA A 1 720 ? 2.018 6.143 47.528 1.00 78.38 720 ALA A C 1
ATOM 5128 O O . ALA A 1 720 ? 0.809 6.077 47.765 1.00 78.38 720 ALA A O 1
ATOM 5129 N N . VAL A 1 721 ? 2.871 5.214 47.968 1.00 75.06 721 VAL A N 1
ATOM 5130 C CA . VAL A 1 721 ? 2.495 4.138 48.901 1.00 75.06 721 VAL A CA 1
ATOM 5131 C C . VAL A 1 721 ? 2.666 4.675 50.320 1.00 75.06 721 VAL A C 1
ATOM 5133 O O . VAL A 1 721 ? 3.783 4.801 50.819 1.00 75.06 721 VAL A O 1
ATOM 5136 N N . LEU A 1 722 ? 1.558 5.069 50.946 1.00 72.12 722 LEU A N 1
ATOM 5137 C CA . LEU A 1 722 ? 1.556 5.955 52.110 1.00 72.12 722 LEU A CA 1
ATOM 5138 C C . LEU A 1 722 ? 1.061 5.254 53.372 1.00 72.12 722 LEU A C 1
ATOM 5140 O O . LEU A 1 722 ? -0.118 4.938 53.506 1.00 72.12 722 LEU A O 1
ATOM 5144 N N . GLY A 1 723 ? 1.955 5.115 54.347 1.00 60.03 723 GLY A N 1
ATOM 5145 C CA . GLY A 1 723 ? 1.576 5.131 55.754 1.00 60.03 723 GLY A CA 1
ATOM 5146 C C . GLY A 1 723 ? 1.753 6.546 56.296 1.00 60.03 723 GLY A C 1
ATOM 5147 O O . GLY A 1 723 ? 2.870 6.935 56.630 1.00 60.03 723 GLY A O 1
ATOM 5148 N N . ASP A 1 724 ? 0.668 7.321 56.340 1.00 55.03 724 ASP A N 1
ATOM 5149 C CA . ASP A 1 724 ? 0.658 8.737 56.760 1.00 55.03 724 ASP A CA 1
ATOM 5150 C C . ASP A 1 724 ? 0.809 8.956 58.278 1.00 55.03 724 ASP A C 1
ATOM 5152 O O . ASP A 1 724 ? 0.878 10.089 58.750 1.00 55.03 724 ASP A O 1
ATOM 5156 N N . SER A 1 725 ? 0.820 7.874 59.053 1.00 56.34 725 SER A N 1
ATOM 5157 C CA . SER A 1 725 ? 0.724 7.896 60.507 1.00 56.34 725 SER A CA 1
ATOM 5158 C C . SER A 1 725 ? 1.264 6.599 61.104 1.00 56.34 725 SER A C 1
ATOM 5160 O O . SER A 1 725 ? 1.232 5.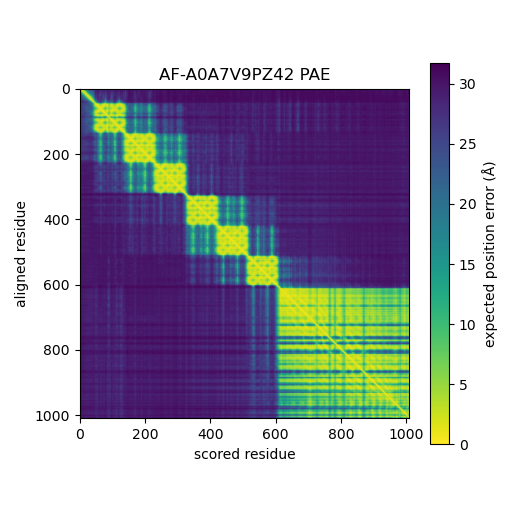546 60.473 1.00 56.34 725 SER A O 1
ATOM 5162 N N . ALA A 1 726 ? 1.686 6.650 62.371 1.00 51.56 726 ALA A N 1
ATOM 5163 C CA . ALA A 1 726 ? 2.241 5.518 63.130 1.00 51.56 726 ALA A CA 1
ATOM 5164 C C . ALA A 1 726 ? 1.309 4.290 63.283 1.00 51.56 726 ALA A C 1
ATOM 5166 O O . ALA A 1 726 ? 1.705 3.282 63.863 1.00 51.56 726 ALA A O 1
ATOM 5167 N N . ALA A 1 727 ? 0.057 4.393 62.829 1.00 53.47 727 ALA A N 1
ATOM 5168 C CA . ALA A 1 727 ? -0.940 3.325 62.842 1.00 53.47 727 ALA A CA 1
ATOM 5169 C C . ALA A 1 727 ? -1.238 2.755 61.440 1.00 53.47 727 ALA A C 1
ATOM 5171 O O . ALA A 1 727 ? -1.888 1.715 61.339 1.00 53.47 727 ALA A O 1
ATOM 5172 N N . GLN A 1 728 ? -0.773 3.406 60.367 1.00 63.38 728 GLN A N 1
ATOM 5173 C CA . GLN A 1 728 ? -0.970 2.977 58.983 1.00 63.38 728 GLN A CA 1
ATOM 5174 C C . GLN A 1 728 ? 0.363 2.506 58.392 1.00 63.38 728 GLN A C 1
ATOM 5176 O O . GLN A 1 728 ? 1.267 3.299 58.156 1.00 63.38 728 GLN A O 1
ATOM 5181 N N . HIS A 1 729 ? 0.470 1.206 58.117 1.00 75.94 729 HIS A N 1
ATOM 5182 C CA . HIS A 1 729 ? 1.618 0.599 57.441 1.00 75.94 729 HIS A CA 1
ATOM 5183 C C . HIS A 1 729 ? 1.113 -0.285 56.296 1.00 75.94 729 HIS A C 1
ATOM 5185 O O . HIS A 1 729 ? 0.784 -1.446 56.554 1.00 75.94 729 HIS A O 1
ATOM 5191 N N . PRO A 1 730 ? 1.026 0.225 55.053 1.00 86.19 730 PRO A N 1
ATOM 5192 C CA . PRO A 1 730 ? 0.639 -0.589 53.906 1.00 86.19 730 PRO A CA 1
ATOM 5193 C C . PRO A 1 730 ? 1.611 -1.759 53.726 1.00 86.19 730 PRO A C 1
ATOM 5195 O O . PRO A 1 730 ? 2.831 -1.566 53.712 1.00 86.19 730 PRO A O 1
ATOM 5198 N N . LYS A 1 731 ? 1.073 -2.975 53.600 1.00 89.81 731 LYS A N 1
ATOM 5199 C CA . LYS A 1 731 ? 1.868 -4.200 53.427 1.00 89.81 731 LYS A CA 1
ATOM 5200 C C . LYS A 1 731 ? 1.550 -4.921 52.133 1.00 89.81 731 LYS A C 1
ATOM 5202 O O . LYS A 1 731 ? 0.388 -4.975 51.729 1.00 89.81 731 LYS A O 1
ATOM 5207 N N . ASN A 1 732 ? 2.563 -5.562 51.553 1.00 91.75 732 ASN A N 1
ATOM 5208 C CA . ASN A 1 732 ? 2.426 -6.415 50.371 1.00 91.75 732 ASN A CA 1
ATOM 5209 C C . ASN A 1 732 ? 1.804 -5.623 49.205 1.00 91.75 732 ASN A C 1
ATOM 5211 O O . ASN A 1 732 ? 0.703 -5.925 48.734 1.00 91.75 732 ASN A O 1
ATOM 5215 N N . VAL A 1 733 ? 2.493 -4.549 48.810 1.00 93.75 733 VAL A N 1
ATOM 5216 C CA . VAL A 1 733 ? 2.064 -3.630 47.749 1.00 93.75 733 VAL A CA 1
ATOM 5217 C C . VAL A 1 733 ? 2.949 -3.848 46.526 1.00 93.75 733 VAL A C 1
ATOM 5219 O O . VAL A 1 733 ? 4.175 -3.904 46.633 1.00 93.75 733 VAL A O 1
ATOM 5222 N N . THR A 1 734 ? 2.336 -3.967 45.352 1.00 96.00 734 THR A N 1
ATOM 5223 C CA . THR A 1 734 ? 3.060 -4.085 44.081 1.00 96.00 734 THR A CA 1
ATOM 5224 C C . THR A 1 734 ? 2.578 -3.023 43.106 1.00 96.00 734 THR A C 1
ATOM 5226 O O . THR A 1 734 ? 1.376 -2.886 42.877 1.00 96.00 734 THR A O 1
ATOM 5229 N N . LEU A 1 735 ? 3.521 -2.270 42.551 1.00 96.56 735 LEU A N 1
ATOM 5230 C CA . LEU A 1 735 ? 3.315 -1.280 41.504 1.00 96.56 735 LEU A CA 1
ATOM 5231 C C . LEU A 1 735 ? 4.115 -1.731 40.282 1.00 96.56 735 LEU A C 1
ATOM 5233 O O . LEU A 1 735 ? 5.342 -1.801 40.350 1.00 96.56 735 LEU A O 1
ATOM 5237 N N . GLU A 1 736 ? 3.425 -2.054 39.191 1.00 95.69 736 GLU A N 1
ATOM 5238 C CA . GLU A 1 736 ? 4.031 -2.500 37.937 1.00 95.69 736 GLU A CA 1
ATOM 5239 C C . GLU A 1 736 ? 3.512 -1.662 36.758 1.00 95.69 736 GLU A C 1
ATOM 5241 O O . GLU A 1 736 ? 2.315 -1.381 36.689 1.00 95.69 736 GLU A O 1
ATOM 5246 N N . GLY A 1 737 ? 4.381 -1.258 35.825 1.00 94.12 737 GLY A N 1
ATOM 5247 C CA . GLY A 1 737 ? 3.970 -0.673 34.540 1.00 94.12 737 GLY A CA 1
ATOM 5248 C C . GLY A 1 737 ? 3.288 0.699 34.619 1.00 94.12 737 GLY A C 1
ATOM 5249 O O . GLY A 1 737 ? 2.247 0.892 33.974 1.00 94.12 737 GLY A O 1
ATOM 5250 N N . ILE A 1 738 ? 3.858 1.621 35.405 1.00 93.94 738 ILE A N 1
ATOM 5251 C CA . ILE A 1 738 ? 3.333 2.972 35.667 1.00 93.94 738 ILE A CA 1
ATOM 5252 C C . ILE A 1 738 ? 4.364 4.046 35.298 1.00 93.94 738 ILE A C 1
ATOM 5254 O O . ILE A 1 738 ? 5.496 4.009 35.753 1.00 93.94 738 ILE A O 1
ATOM 5258 N N . ASP A 1 739 ? 3.943 5.039 34.535 1.00 90.88 739 ASP A N 1
ATOM 5259 C CA . ASP A 1 739 ? 4.620 6.319 34.333 1.00 90.88 739 ASP A CA 1
ATOM 5260 C C . ASP A 1 739 ? 4.104 7.317 35.387 1.00 90.88 739 ASP A C 1
ATOM 5262 O O . ASP A 1 739 ? 2.890 7.409 35.589 1.00 90.88 739 ASP A O 1
ATOM 5266 N N . THR A 1 740 ? 4.965 8.013 36.132 1.00 87.06 740 THR A N 1
ATOM 5267 C CA . THR A 1 740 ? 4.530 8.952 37.178 1.00 87.06 740 THR A CA 1
ATOM 5268 C C . THR A 1 740 ? 5.508 10.099 37.406 1.00 87.06 740 THR A C 1
ATOM 5270 O O . THR A 1 740 ? 6.722 9.929 37.375 1.00 87.06 740 THR A O 1
ATOM 5273 N N . GLY A 1 741 ? 4.975 11.282 37.723 1.00 76.31 741 GLY A N 1
ATOM 5274 C CA . GLY A 1 741 ? 5.797 12.471 37.950 1.00 76.31 741 GLY A CA 1
ATOM 5275 C C . GLY A 1 741 ? 6.716 12.415 39.181 1.00 76.31 741 GLY A C 1
ATOM 5276 O O . GLY A 1 741 ? 7.666 13.195 39.254 1.00 76.31 741 GLY A O 1
ATOM 5277 N N . ALA A 1 742 ? 6.429 11.530 40.143 1.00 78.19 742 ALA A N 1
ATOM 5278 C CA . ALA A 1 742 ? 7.267 11.204 41.301 1.00 78.19 742 ALA A CA 1
ATOM 5279 C C . ALA A 1 742 ? 6.792 9.890 41.954 1.00 78.19 742 ALA A C 1
ATOM 5281 O O . ALA A 1 742 ? 5.601 9.582 41.919 1.00 78.19 742 ALA A O 1
ATOM 5282 N N . LEU A 1 743 ? 7.692 9.139 42.604 1.00 86.19 743 LEU A N 1
ATOM 5283 C CA . LEU A 1 743 ? 7.367 7.875 43.285 1.00 86.19 743 LEU A CA 1
ATOM 5284 C C . LEU A 1 743 ? 7.878 7.833 44.734 1.00 86.19 743 LEU A C 1
ATOM 5286 O O . LEU A 1 743 ? 9.081 7.922 44.966 1.00 86.19 743 LEU A O 1
ATOM 5290 N N . GLY A 1 744 ? 6.998 7.576 45.705 1.00 86.12 744 GLY A N 1
ATOM 5291 C CA . GLY A 1 744 ? 7.389 7.384 47.108 1.00 86.12 744 GLY A CA 1
ATOM 5292 C C . GLY A 1 744 ? 6.879 6.080 47.728 1.00 86.12 744 GLY A C 1
ATOM 5293 O O . GLY A 1 744 ? 5.685 5.784 47.659 1.00 86.12 744 GLY A O 1
ATOM 5294 N N . THR A 1 745 ? 7.768 5.311 48.374 1.00 85.75 745 THR A N 1
ATOM 5295 C CA . THR A 1 745 ? 7.409 4.067 49.105 1.00 85.75 745 THR A CA 1
ATOM 5296 C C . THR A 1 745 ? 7.354 4.228 50.630 1.00 85.75 745 THR A C 1
ATOM 5298 O O . THR A 1 745 ? 6.901 3.326 51.335 1.00 85.75 745 THR A O 1
ATOM 5301 N N . TYR A 1 746 ? 7.840 5.363 51.138 1.00 83.88 746 TYR A N 1
ATOM 5302 C CA . TYR A 1 746 ? 7.708 5.845 52.515 1.00 83.88 746 TYR A CA 1
ATOM 5303 C C . TYR A 1 746 ? 7.881 4.793 53.628 1.00 83.88 746 TYR A C 1
ATOM 5305 O O . TYR A 1 746 ? 8.995 4.343 53.886 1.00 83.88 746 TYR A O 1
ATOM 5313 N N . THR A 1 747 ? 6.801 4.436 54.325 1.00 81.19 747 THR A N 1
ATOM 5314 C CA . THR A 1 747 ? 6.785 3.619 55.556 1.00 81.19 747 THR A CA 1
ATOM 5315 C C . THR A 1 747 ? 6.273 2.186 55.339 1.00 81.19 747 THR A C 1
ATOM 5317 O O . THR A 1 747 ? 6.014 1.474 56.315 1.00 81.19 747 THR A O 1
ATOM 5320 N N . ALA A 1 748 ? 6.106 1.766 54.080 1.00 85.19 748 ALA A N 1
ATOM 5321 C CA . ALA A 1 748 ? 5.501 0.491 53.695 1.00 85.19 748 ALA A CA 1
ATOM 5322 C C . ALA A 1 748 ? 6.474 -0.710 53.748 1.00 85.19 748 ALA A C 1
ATOM 5324 O O . ALA A 1 748 ? 7.698 -0.563 53.719 1.00 85.19 748 ALA A O 1
ATOM 5325 N N . GLU A 1 749 ? 5.917 -1.921 53.836 1.00 88.56 749 GLU A N 1
ATOM 5326 C CA . GLU A 1 749 ? 6.655 -3.183 54.024 1.00 88.56 749 GLU A CA 1
ATOM 5327 C C . GLU A 1 749 ? 6.297 -4.209 52.936 1.00 88.56 749 GLU A C 1
ATOM 5329 O O . GLU A 1 749 ? 5.122 -4.378 52.602 1.00 88.56 749 GLU A O 1
ATOM 5334 N N . ASN A 1 750 ? 7.306 -4.915 52.407 1.00 91.75 750 ASN A N 1
ATOM 5335 C CA . ASN A 1 750 ? 7.195 -5.790 51.232 1.00 91.75 750 ASN A CA 1
ATOM 5336 C C . ASN A 1 750 ? 6.640 -5.022 50.020 1.00 91.75 750 ASN A C 1
ATOM 5338 O O . ASN A 1 750 ? 5.494 -5.225 49.605 1.00 91.75 750 ASN A O 1
ATOM 5342 N N . VAL A 1 751 ? 7.452 -4.108 49.481 1.00 92.62 751 VAL A N 1
ATOM 5343 C CA . VAL A 1 751 ? 7.071 -3.248 48.353 1.00 92.62 751 VAL A CA 1
ATOM 5344 C C . VAL A 1 751 ? 7.856 -3.646 47.110 1.00 92.62 751 VAL A C 1
ATOM 5346 O O . VAL A 1 751 ? 9.087 -3.616 47.104 1.00 92.62 751 VAL A O 1
ATOM 5349 N N . ILE A 1 752 ? 7.139 -3.986 46.042 1.00 95.44 752 ILE A N 1
ATOM 5350 C CA . ILE A 1 752 ? 7.725 -4.245 44.725 1.00 95.44 752 ILE A CA 1
ATOM 5351 C C . ILE A 1 752 ? 7.302 -3.117 43.785 1.00 95.44 752 ILE A C 1
ATOM 5353 O O . ILE A 1 752 ? 6.116 -2.849 43.609 1.00 95.44 752 ILE A O 1
ATOM 5357 N N . VAL A 1 753 ? 8.296 -2.466 43.200 1.00 94.44 753 VAL A N 1
ATOM 5358 C CA . VAL A 1 753 ? 8.202 -1.377 42.232 1.00 94.44 753 VAL A CA 1
ATOM 5359 C C . VAL A 1 753 ? 8.898 -1.882 40.973 1.00 94.44 753 VAL A C 1
ATOM 5361 O O . VAL A 1 753 ? 10.077 -2.231 41.026 1.00 94.44 753 VAL A O 1
ATOM 5364 N N . ARG A 1 754 ? 8.178 -1.999 39.858 1.00 94.38 754 ARG A N 1
ATOM 5365 C CA . ARG A 1 754 ? 8.675 -2.713 38.676 1.00 94.38 754 ARG A CA 1
ATOM 5366 C C . ARG A 1 754 ? 8.229 -2.050 37.383 1.00 94.38 754 ARG A C 1
ATOM 5368 O O . ARG A 1 754 ? 7.062 -1.711 37.256 1.00 94.38 754 ARG A O 1
ATOM 5375 N N . ASP A 1 755 ? 9.134 -1.871 36.425 1.00 94.19 755 ASP A N 1
ATOM 5376 C CA . ASP A 1 755 ? 8.819 -1.230 35.142 1.00 94.19 755 ASP A CA 1
ATOM 5377 C C . ASP A 1 755 ? 8.065 0.102 35.332 1.00 94.19 755 ASP A C 1
ATOM 5379 O O . ASP A 1 755 ? 6.909 0.249 34.932 1.00 94.19 755 ASP A O 1
ATOM 5383 N N . ILE A 1 756 ? 8.720 1.055 35.998 1.00 92.56 756 ILE A N 1
ATOM 5384 C CA . ILE A 1 756 ? 8.162 2.370 36.352 1.00 92.56 756 ILE A CA 1
ATOM 5385 C C . ILE A 1 756 ? 8.962 3.481 35.669 1.00 92.56 756 ILE A C 1
ATOM 5387 O O . ILE A 1 756 ? 10.177 3.347 35.549 1.00 92.56 756 ILE A O 1
ATOM 5391 N N . ASP A 1 757 ? 8.308 4.577 35.290 1.00 90.19 757 ASP A N 1
ATOM 5392 C CA . ASP A 1 757 ? 8.969 5.862 35.025 1.00 90.19 757 ASP A CA 1
ATOM 5393 C C . ASP A 1 757 ? 8.685 6.842 36.168 1.00 90.19 757 ASP A C 1
ATOM 5395 O O . ASP A 1 757 ? 7.559 6.889 36.664 1.00 90.19 757 ASP A O 1
ATOM 5399 N N . ALA A 1 758 ? 9.697 7.582 36.618 1.00 87.44 758 ALA A N 1
ATOM 5400 C CA . ALA A 1 758 ? 9.632 8.437 37.803 1.00 87.44 758 ALA A CA 1
ATOM 5401 C C . ALA A 1 758 ? 10.352 9.779 37.567 1.00 87.44 758 ALA A C 1
ATOM 5403 O O . ALA A 1 758 ? 11.493 9.974 37.999 1.00 87.44 758 ALA A O 1
ATOM 5404 N N . GLY A 1 759 ? 9.671 10.711 36.899 1.00 73.75 759 GLY A N 1
ATOM 5405 C CA . GLY A 1 759 ? 10.198 12.035 36.559 1.00 73.75 759 GLY A CA 1
ATOM 5406 C C . GLY A 1 759 ? 9.155 12.951 35.908 1.00 73.75 759 GLY A C 1
ATOM 5407 O O . GLY A 1 759 ? 8.091 12.510 35.486 1.00 73.75 759 GLY A O 1
ATOM 5408 N N . PRO A 1 760 ? 9.404 14.266 35.891 1.00 67.38 760 PRO A N 1
ATOM 5409 C CA . PRO A 1 760 ? 8.793 15.229 36.802 1.00 67.38 760 PRO A CA 1
ATOM 5410 C C . PRO A 1 760 ? 7.341 15.604 36.461 1.00 67.38 760 PRO A C 1
ATOM 5412 O O . PRO A 1 760 ? 6.992 15.847 35.310 1.00 67.38 760 PRO A O 1
ATOM 5415 N N . VAL A 1 761 ? 6.517 15.814 37.497 1.00 55.06 761 VAL A N 1
ATOM 5416 C CA . VAL A 1 761 ? 5.139 16.352 37.392 1.00 55.06 761 VAL A CA 1
ATOM 5417 C C . VAL A 1 761 ? 5.081 17.648 36.562 1.00 55.06 761 VAL A C 1
ATOM 5419 O O . VAL A 1 761 ? 5.534 18.704 37.010 1.00 55.06 761 VAL A O 1
ATOM 5422 N N . VAL A 1 762 ? 4.454 17.619 35.382 1.00 51.66 762 VAL A N 1
ATOM 5423 C CA . VAL A 1 762 ? 4.354 18.781 34.473 1.00 51.66 762 VAL A CA 1
ATOM 5424 C C . VAL A 1 762 ? 3.145 19.675 34.808 1.00 51.66 762 VAL A C 1
ATOM 5426 O O . VAL A 1 762 ? 2.227 19.838 34.008 1.00 51.66 762 VAL A O 1
ATOM 5429 N N . GLN A 1 763 ? 3.114 20.280 36.004 1.00 49.06 763 GLN A N 1
ATOM 5430 C CA . GLN A 1 763 ? 2.106 21.297 36.361 1.00 49.06 763 GLN A CA 1
ATOM 5431 C C . GLN A 1 763 ? 2.630 22.378 37.326 1.00 49.06 763 GLN A C 1
ATOM 5433 O O . GLN A 1 763 ? 3.242 22.083 38.350 1.00 49.06 763 GLN A O 1
ATOM 5438 N N . GLY A 1 764 ? 2.331 23.646 37.013 1.00 50.81 764 GLY A N 1
ATOM 5439 C CA . GLY A 1 764 ? 2.520 24.806 37.899 1.00 50.81 764 GLY A CA 1
ATOM 5440 C C . GLY A 1 764 ? 3.968 25.286 38.092 1.00 50.81 764 GLY A C 1
ATOM 5441 O O . GLY A 1 764 ? 4.906 24.497 38.154 1.00 50.81 764 GLY A O 1
ATOM 5442 N N . ALA A 1 765 ? 4.150 26.602 38.235 1.00 46.22 765 ALA A N 1
ATOM 5443 C CA . ALA A 1 765 ? 5.456 27.263 38.378 1.00 46.22 765 ALA A CA 1
ATOM 5444 C C . ALA A 1 765 ? 5.995 27.286 39.830 1.00 46.22 765 ALA A C 1
ATOM 5446 O O . ALA A 1 765 ? 6.598 28.268 40.253 1.00 46.22 765 ALA A O 1
ATOM 5447 N N . ALA A 1 766 ? 5.740 26.233 40.615 1.00 50.47 766 ALA A N 1
ATOM 5448 C CA . ALA A 1 766 ? 6.151 26.133 42.016 1.00 50.47 766 ALA A CA 1
ATOM 5449 C C . ALA A 1 766 ? 7.083 24.932 42.227 1.00 50.47 766 ALA A C 1
ATOM 5451 O O . ALA A 1 766 ? 6.747 23.810 41.852 1.00 50.47 766 ALA A O 1
ATOM 5452 N N . CYS A 1 767 ? 8.234 25.165 42.862 1.00 54.16 767 CYS A N 1
ATOM 5453 C CA . CYS A 1 767 ? 9.287 24.159 43.039 1.00 54.16 767 CYS A CA 1
ATOM 5454 C C . CYS A 1 767 ? 9.097 23.217 44.240 1.00 54.16 767 CYS A C 1
ATOM 5456 O O . CYS A 1 767 ? 9.964 22.391 44.506 1.00 54.16 767 CYS A O 1
ATOM 5458 N N . ASN A 1 768 ? 7.971 23.302 44.954 1.00 52.50 768 ASN A N 1
ATOM 5459 C CA . ASN A 1 768 ? 7.673 22.448 46.107 1.00 52.50 768 ASN A CA 1
ATOM 5460 C C . ASN A 1 768 ? 7.052 21.105 45.667 1.00 52.50 768 ASN A C 1
ATOM 5462 O O . ASN A 1 768 ? 5.923 20.782 46.039 1.00 52.50 768 ASN A O 1
ATOM 5466 N N . ARG A 1 769 ? 7.765 20.373 44.801 1.00 62.56 769 ARG A N 1
ATOM 5467 C CA . ARG A 1 769 ? 7.346 19.088 44.216 1.00 62.56 769 ARG A CA 1
ATOM 5468 C C . ARG A 1 769 ? 8.072 17.930 44.917 1.00 62.56 769 ARG A C 1
ATOM 5470 O O . ARG A 1 769 ? 9.281 18.047 45.119 1.00 62.56 769 ARG A O 1
ATOM 5477 N N . PRO A 1 770 ? 7.387 16.825 45.264 1.00 65.06 770 PRO A N 1
ATOM 5478 C CA . PRO A 1 770 ? 8.032 15.691 45.916 1.00 65.06 770 PRO A CA 1
ATOM 5479 C C . PRO A 1 770 ? 9.006 14.991 44.961 1.00 65.06 770 PRO A C 1
ATOM 5481 O O . PRO A 1 770 ? 8.756 14.877 43.763 1.00 65.06 770 PRO A O 1
ATOM 5484 N N . GLN A 1 771 ? 10.118 14.507 45.507 1.00 74.94 771 GLN A N 1
ATOM 5485 C CA . GLN A 1 771 ? 11.144 13.762 44.774 1.00 74.94 771 GLN A CA 1
ATOM 5486 C C . GLN A 1 771 ? 10.913 12.245 44.904 1.00 74.94 771 GLN A C 1
ATOM 5488 O O . GLN A 1 771 ? 10.350 11.801 45.915 1.00 74.94 771 GLN A O 1
ATOM 5493 N N . PRO A 1 772 ? 11.375 11.418 43.946 1.00 85.06 772 PRO A N 1
ATOM 5494 C CA . PRO A 1 772 ? 11.387 9.966 44.098 1.00 85.06 772 PRO A CA 1
ATOM 5495 C C . PRO A 1 772 ? 12.122 9.552 45.386 1.00 85.06 772 PRO A C 1
ATOM 5497 O O . PRO A 1 772 ? 13.286 9.899 45.569 1.00 85.06 772 PRO A O 1
ATOM 5500 N N . THR A 1 773 ? 11.446 8.853 46.307 1.00 85.38 773 THR A N 1
ATOM 5501 C CA . THR A 1 773 ? 11.923 8.666 47.694 1.00 85.38 773 THR A CA 1
ATOM 5502 C C . THR A 1 773 ? 11.700 7.246 48.230 1.00 85.38 773 THR A C 1
ATOM 5504 O O . THR A 1 773 ? 10.565 6.762 48.307 1.00 85.38 773 THR A O 1
ATOM 5507 N N . ILE A 1 774 ? 12.775 6.618 48.723 1.00 87.69 774 ILE A N 1
ATOM 5508 C CA . ILE A 1 774 ? 12.731 5.439 49.603 1.00 87.69 774 ILE A CA 1
ATOM 5509 C C . ILE A 1 774 ? 13.097 5.883 51.026 1.00 87.69 774 ILE A C 1
ATOM 5511 O O . ILE A 1 774 ? 14.232 6.282 51.298 1.00 87.69 774 ILE A O 1
ATOM 5515 N N . GLY A 1 775 ? 12.133 5.793 51.942 1.00 78.44 775 GLY A N 1
ATOM 5516 C CA . GLY A 1 775 ? 12.283 6.210 53.337 1.00 78.44 775 GLY A CA 1
ATOM 5517 C C . GLY A 1 775 ? 11.350 7.353 53.727 1.00 78.44 775 GLY A C 1
ATOM 5518 O O . GLY A 1 775 ? 10.447 7.716 52.977 1.00 78.44 775 GLY A O 1
ATOM 5519 N N . ALA A 1 776 ? 11.544 7.896 54.928 1.00 68.94 776 ALA A N 1
ATOM 5520 C CA . ALA A 1 776 ? 10.720 8.972 55.476 1.00 68.94 776 ALA A CA 1
ATOM 5521 C C . ALA A 1 776 ? 10.623 10.184 54.527 1.00 68.94 776 ALA A C 1
ATOM 5523 O O . ALA A 1 776 ? 11.612 10.588 53.916 1.00 68.94 776 ALA A O 1
ATOM 5524 N N . ASN A 1 777 ? 9.425 10.771 54.428 1.00 64.62 777 ASN A N 1
ATOM 5525 C CA . ASN A 1 777 ? 9.203 11.987 53.649 1.00 64.62 777 ASN A CA 1
ATOM 5526 C C . ASN A 1 777 ? 9.947 13.167 54.297 1.00 64.62 777 ASN A C 1
ATOM 5528 O O . ASN A 1 777 ? 9.823 13.381 55.501 1.00 64.62 777 ASN A O 1
ATOM 5532 N N . ILE A 1 778 ? 10.681 13.935 53.493 1.00 57.16 778 ILE A N 1
ATOM 5533 C CA . ILE A 1 778 ? 11.476 15.086 53.941 1.00 57.16 778 ILE A CA 1
ATOM 5534 C C . ILE A 1 778 ? 10.611 16.254 54.448 1.00 57.16 778 ILE A C 1
ATOM 5536 O O . ILE A 1 778 ? 11.046 16.980 55.337 1.00 57.16 778 ILE A O 1
ATOM 5540 N N . ASP A 1 779 ? 9.378 16.382 53.945 1.00 53.00 779 ASP A N 1
ATOM 5541 C CA . ASP A 1 779 ? 8.474 17.507 54.235 1.00 53.00 779 ASP A CA 1
ATOM 5542 C C . ASP A 1 779 ? 7.391 17.195 55.291 1.00 53.00 779 ASP A C 1
ATOM 5544 O O . ASP A 1 779 ? 6.533 18.037 55.563 1.00 53.00 779 ASP A O 1
ATOM 5548 N N . ALA A 1 780 ? 7.368 15.987 55.875 1.00 50.66 780 ALA A N 1
ATOM 5549 C CA . ALA A 1 780 ? 6.289 15.553 56.771 1.00 50.66 780 ALA A CA 1
ATOM 5550 C C . ALA A 1 780 ? 6.797 14.959 58.096 1.00 50.66 780 ALA A C 1
ATOM 5552 O O . ALA A 1 780 ? 7.647 14.072 58.119 1.00 50.66 780 ALA A O 1
ATOM 5553 N N . GLU A 1 781 ? 6.198 15.395 59.208 1.00 47.59 781 GLU A N 1
ATOM 5554 C CA . GLU A 1 781 ? 6.550 15.033 60.591 1.00 47.59 781 GLU A CA 1
ATOM 5555 C C . GLU A 1 781 ? 6.088 13.603 60.979 1.00 47.59 781 GLU A C 1
ATOM 5557 O O . GLU A 1 781 ? 5.355 13.392 61.942 1.00 47.59 781 GLU A O 1
ATOM 5562 N N . VAL A 1 782 ? 6.492 12.587 60.204 1.00 50.53 782 VAL A N 1
ATOM 5563 C CA . VAL A 1 782 ? 6.039 11.186 60.344 1.00 50.53 782 VAL A CA 1
ATOM 5564 C C . VAL A 1 782 ? 7.212 10.259 60.691 1.00 50.53 782 VAL A C 1
ATOM 5566 O O . VAL A 1 782 ? 7.594 9.363 59.938 1.00 50.53 782 VAL A O 1
ATOM 5569 N N . VAL A 1 783 ? 7.795 10.450 61.880 1.00 51.38 783 VAL A N 1
ATOM 5570 C CA . VAL A 1 783 ? 8.856 9.574 62.418 1.00 51.38 783 VAL A CA 1
ATOM 5571 C C . VAL A 1 783 ? 8.243 8.384 63.163 1.00 51.38 783 VAL A C 1
ATOM 5573 O O . VAL A 1 783 ? 8.284 8.286 64.388 1.00 51.38 783 VAL A O 1
ATOM 5576 N N . ALA A 1 784 ? 7.651 7.461 62.404 1.00 53.16 784 ALA A N 1
ATOM 5577 C CA . ALA A 1 784 ? 7.154 6.185 62.919 1.00 53.16 784 ALA A CA 1
ATOM 5578 C C . ALA A 1 784 ? 7.121 5.110 61.822 1.00 53.16 784 ALA A C 1
ATOM 5580 O O . ALA A 1 784 ? 6.065 4.634 61.424 1.00 53.16 784 ALA A O 1
ATOM 5581 N N . GLY A 1 785 ? 8.291 4.731 61.307 1.00 62.81 785 GLY A N 1
ATOM 5582 C CA . GLY A 1 785 ? 8.422 3.667 60.314 1.00 62.81 785 GLY A CA 1
ATOM 5583 C C . GLY A 1 785 ? 9.776 3.688 59.608 1.00 62.81 785 GLY A C 1
ATOM 5584 O O . GLY A 1 785 ? 10.374 4.743 59.412 1.00 62.81 785 GLY A O 1
ATOM 5585 N N . ARG A 1 786 ? 10.255 2.508 59.207 1.00 77.81 786 ARG A N 1
ATOM 5586 C CA . ARG A 1 786 ? 11.317 2.361 58.202 1.00 77.81 786 ARG A CA 1
ATOM 5587 C C . ARG A 1 786 ? 10.815 1.372 57.154 1.00 77.81 786 ARG A C 1
ATOM 5589 O O . ARG A 1 786 ? 10.287 0.338 57.579 1.00 77.81 786 ARG A O 1
ATOM 5596 N N . PRO A 1 787 ? 10.957 1.647 55.849 1.00 85.81 787 PRO A N 1
ATOM 5597 C CA . PRO A 1 787 ? 10.565 0.689 54.830 1.00 85.81 787 PRO A CA 1
ATOM 5598 C C . PRO A 1 787 ? 11.457 -0.553 54.903 1.00 85.81 787 PRO A C 1
ATOM 5600 O O . PRO A 1 787 ? 12.601 -0.490 55.373 1.00 85.81 787 PRO A O 1
ATOM 5603 N N . ARG A 1 788 ? 10.918 -1.700 54.486 1.00 88.62 788 ARG A N 1
ATOM 5604 C CA . ARG A 1 788 ? 11.608 -2.998 54.554 1.00 88.62 788 ARG A CA 1
ATOM 5605 C C . ARG A 1 788 ? 11.268 -3.863 53.355 1.00 88.62 788 ARG A C 1
ATOM 5607 O O . ARG A 1 788 ? 10.091 -3.923 52.994 1.00 88.62 788 ARG A O 1
ATOM 5614 N N . ASN A 1 789 ? 12.267 -4.570 52.819 1.00 93.44 789 ASN A N 1
ATOM 5615 C CA . ASN A 1 789 ? 12.121 -5.429 51.642 1.00 93.44 789 ASN A CA 1
ATOM 5616 C C . ASN A 1 789 ? 11.488 -4.636 50.482 1.00 93.44 789 ASN A C 1
ATOM 5618 O O . ASN A 1 789 ? 10.324 -4.830 50.118 1.00 93.44 789 ASN A O 1
ATOM 5622 N N . VAL A 1 790 ? 12.254 -3.666 49.975 1.00 94.06 790 VAL A N 1
ATOM 5623 C CA . VAL A 1 790 ? 11.852 -2.770 48.883 1.00 94.06 790 VAL A CA 1
ATOM 5624 C C . VAL A 1 790 ? 12.669 -3.105 47.645 1.00 94.06 790 VAL A C 1
ATOM 5626 O O . VAL A 1 790 ? 13.889 -2.965 47.648 1.00 94.06 790 VAL A O 1
ATOM 5629 N N . THR A 1 791 ? 12.003 -3.531 46.574 1.00 96.50 791 THR A N 1
ATOM 5630 C CA . THR A 1 791 ? 12.650 -3.808 45.282 1.00 96.50 791 THR A CA 1
ATOM 5631 C C . THR A 1 791 ? 12.162 -2.815 44.235 1.00 96.50 791 THR A C 1
ATOM 5633 O O . THR A 1 791 ? 10.957 -2.697 44.038 1.00 96.50 791 THR A O 1
ATOM 5636 N N . TRP A 1 792 ? 13.089 -2.115 43.582 1.00 95.31 792 TRP A N 1
ATOM 5637 C CA . TRP A 1 792 ? 12.890 -1.248 42.418 1.00 95.31 792 TRP A CA 1
ATOM 5638 C C . TRP A 1 792 ? 13.588 -1.906 41.217 1.00 95.31 792 TRP A C 1
ATOM 5640 O O . TRP A 1 792 ? 14.812 -2.003 41.190 1.00 95.31 792 TRP A O 1
ATOM 5650 N N . GLU A 1 793 ? 12.825 -2.395 40.241 1.00 93.88 793 GLU A N 1
ATOM 5651 C CA . GLU A 1 793 ? 13.328 -3.173 39.099 1.00 93.88 793 GLU A CA 1
ATOM 5652 C C . GLU A 1 793 ? 12.903 -2.562 37.754 1.00 93.88 793 GLU A C 1
ATOM 5654 O O . GLU A 1 793 ? 11.712 -2.357 37.531 1.00 93.88 793 GLU A O 1
ATOM 5659 N N . ARG A 1 794 ? 13.849 -2.290 36.842 1.00 92.75 794 ARG A N 1
ATOM 5660 C CA . ARG A 1 794 ? 13.597 -1.562 35.574 1.00 92.75 794 ARG A CA 1
ATOM 5661 C C . ARG A 1 794 ? 12.832 -0.253 35.773 1.00 92.75 794 ARG A C 1
ATOM 5663 O O . ARG A 1 794 ? 11.927 0.091 35.006 1.00 92.75 794 ARG A O 1
ATOM 5670 N N . VAL A 1 795 ? 13.205 0.458 36.836 1.00 93.50 795 VAL A N 1
ATOM 5671 C CA . VAL A 1 795 ? 12.702 1.796 37.144 1.00 93.50 795 VAL A CA 1
ATOM 5672 C C . VAL A 1 795 ? 13.573 2.821 36.434 1.00 93.50 795 VAL A C 1
ATOM 5674 O O . VAL A 1 795 ? 14.800 2.729 36.455 1.00 93.50 795 VAL A O 1
ATOM 5677 N N . VAL A 1 796 ? 12.934 3.799 35.817 1.00 91.25 796 VAL A N 1
ATOM 5678 C CA . VAL A 1 796 ? 13.572 4.951 35.195 1.00 91.25 796 VAL A CA 1
ATOM 5679 C C . VAL A 1 796 ? 13.360 6.157 36.113 1.00 91.25 796 VAL A C 1
ATOM 5681 O O . VAL A 1 796 ? 12.278 6.319 36.674 1.00 91.25 796 VAL A O 1
ATOM 5684 N N . VAL A 1 797 ? 14.395 6.972 36.325 1.00 90.06 797 VAL A N 1
ATOM 5685 C CA . VAL A 1 797 ? 14.348 8.162 37.192 1.00 90.06 797 VAL A CA 1
ATOM 5686 C C . VAL A 1 797 ? 15.034 9.333 36.491 1.00 90.06 797 VAL A C 1
ATOM 5688 O O . VAL A 1 797 ? 16.207 9.224 36.113 1.00 90.06 797 VAL A O 1
ATOM 5691 N N . HIS A 1 798 ? 14.314 10.444 36.313 1.00 83.50 798 HIS A N 1
ATOM 5692 C CA . HIS A 1 798 ? 14.774 11.572 35.498 1.00 83.50 798 HIS A CA 1
ATOM 5693 C C . HIS A 1 798 ? 14.288 12.945 36.000 1.00 83.50 798 HIS A C 1
ATOM 5695 O O . HIS A 1 798 ? 13.210 13.077 36.575 1.00 83.50 798 HIS A O 1
ATOM 5701 N N . GLY A 1 799 ? 15.084 13.997 35.758 1.00 73.12 799 GLY A N 1
ATOM 5702 C CA . GLY A 1 799 ? 14.820 15.358 36.258 1.00 73.12 799 GLY A CA 1
ATOM 5703 C C . GLY A 1 799 ? 14.036 16.286 35.318 1.00 73.12 799 GLY A C 1
ATOM 5704 O O . GLY A 1 799 ? 13.643 17.375 35.732 1.00 73.12 799 GLY A O 1
ATOM 5705 N N . PHE A 1 800 ? 13.813 15.882 34.063 1.00 68.25 800 PHE A N 1
ATOM 5706 C CA . PHE A 1 800 ? 13.190 16.686 32.997 1.00 68.25 800 PHE A CA 1
ATOM 5707 C C . PHE A 1 800 ? 12.046 15.917 32.352 1.00 68.25 800 PHE A C 1
ATOM 5709 O O . PHE A 1 800 ? 12.108 14.698 32.271 1.00 68.25 800 PHE A O 1
ATOM 5716 N N . ASP A 1 801 ? 11.037 16.618 31.844 1.00 65.06 801 ASP A N 1
ATOM 5717 C CA . ASP A 1 801 ? 9.973 16.023 31.028 1.00 65.06 801 ASP A CA 1
ATOM 5718 C C . ASP A 1 801 ? 10.548 15.211 29.839 1.00 65.06 801 ASP A C 1
ATOM 5720 O O . ASP A 1 801 ? 11.654 15.490 29.359 1.00 65.06 801 ASP A O 1
ATOM 5724 N N . ARG A 1 802 ? 9.820 14.203 29.341 1.00 65.38 802 ARG A N 1
ATOM 5725 C CA . ARG A 1 802 ? 10.300 13.330 28.251 1.00 65.38 802 ARG A CA 1
ATOM 5726 C C . ARG A 1 802 ? 10.584 14.103 26.968 1.00 65.38 802 ARG A C 1
ATOM 5728 O O . ARG A 1 802 ? 11.611 13.852 26.333 1.00 65.38 802 ARG A O 1
ATOM 5735 N N . ASP A 1 803 ? 9.736 15.089 26.682 1.00 59.38 803 ASP A N 1
ATOM 5736 C CA . ASP A 1 803 ? 9.863 16.048 25.576 1.00 59.38 803 ASP A CA 1
ATOM 5737 C C . ASP A 1 803 ? 10.818 17.218 25.912 1.00 59.38 803 ASP A C 1
ATOM 5739 O O . ASP A 1 803 ? 10.913 18.202 25.181 1.00 59.38 803 ASP A O 1
ATOM 5743 N N . GLN A 1 804 ? 11.551 17.110 27.027 1.00 58.22 804 GLN A N 1
ATOM 5744 C CA . GLN A 1 804 ? 12.602 18.019 27.496 1.00 58.22 804 GLN A CA 1
ATOM 5745 C C . GLN A 1 804 ? 12.160 19.472 27.757 1.00 58.22 804 GLN A C 1
ATOM 5747 O O . GLN A 1 804 ? 13.000 20.372 27.830 1.00 58.22 804 GLN A O 1
ATOM 5752 N N . SER A 1 805 ? 10.858 19.709 27.948 1.00 54.91 805 SER A N 1
ATOM 5753 C CA . SER A 1 805 ? 10.322 21.033 28.278 1.00 54.91 805 SER A CA 1
ATOM 5754 C C . SER A 1 805 ? 10.822 21.538 29.649 1.00 54.91 805 SER A C 1
ATOM 5756 O O . SER A 1 805 ? 11.076 20.764 30.576 1.00 54.91 805 SER A O 1
ATOM 5758 N N . ALA A 1 806 ? 11.054 22.851 29.767 1.00 52.34 806 ALA A N 1
ATOM 5759 C CA . ALA A 1 806 ? 11.836 23.417 30.870 1.00 52.34 806 ALA A CA 1
ATOM 5760 C C . ALA A 1 806 ? 11.100 23.415 32.225 1.00 52.34 806 ALA A C 1
ATOM 5762 O O . ALA A 1 806 ? 10.007 23.969 32.366 1.00 52.34 806 ALA A O 1
ATOM 5763 N N . VAL A 1 807 ? 11.760 22.875 33.255 1.00 52.59 807 VAL A N 1
ATOM 5764 C CA . VAL A 1 807 ? 11.369 23.050 34.666 1.00 52.59 807 VAL A CA 1
ATOM 5765 C C . VAL A 1 807 ? 11.718 24.485 35.119 1.00 52.59 807 VAL A C 1
ATOM 5767 O O . VAL A 1 807 ? 12.555 25.152 34.509 1.00 52.59 807 VAL A O 1
ATOM 5770 N N . ALA A 1 808 ? 11.065 25.008 36.163 1.00 51.94 808 ALA A N 1
ATOM 5771 C CA . ALA A 1 808 ? 11.329 26.367 36.650 1.00 51.94 808 ALA A CA 1
ATOM 5772 C C . ALA A 1 808 ? 12.751 26.522 37.238 1.00 51.94 808 ALA A C 1
ATOM 5774 O O . ALA A 1 808 ? 13.308 25.582 37.804 1.00 51.94 808 ALA A O 1
ATOM 5775 N N . ALA A 1 809 ? 13.315 27.731 37.110 1.00 49.06 809 ALA A N 1
ATOM 5776 C CA . ALA A 1 809 ? 14.741 28.033 37.310 1.00 49.06 809 ALA A CA 1
ATOM 5777 C C . ALA A 1 809 ? 15.338 27.545 38.644 1.00 49.06 809 ALA A C 1
ATOM 5779 O O . ALA A 1 809 ? 16.462 27.040 38.669 1.00 49.06 809 ALA A O 1
ATOM 5780 N N . ASP A 1 810 ? 14.568 27.700 39.725 1.00 49.19 810 ASP A N 1
ATOM 5781 C CA . ASP A 1 810 ? 15.007 27.537 41.116 1.00 49.19 810 ASP A CA 1
ATOM 5782 C C . ASP A 1 810 ? 14.660 26.152 41.708 1.00 49.19 810 ASP A C 1
ATOM 5784 O O . ASP A 1 810 ? 14.710 25.947 42.923 1.00 49.19 810 ASP A O 1
ATOM 5788 N N . CYS A 1 811 ? 14.263 25.185 40.873 1.00 52.09 811 CYS A N 1
ATOM 5789 C CA . CYS A 1 811 ? 13.794 23.879 41.334 1.00 52.09 811 CYS A CA 1
ATOM 5790 C C . CYS A 1 811 ? 14.952 22.909 41.617 1.00 52.09 811 CYS A C 1
ATOM 5792 O O . CYS A 1 811 ? 15.494 22.279 40.713 1.00 52.09 811 CYS A O 1
ATOM 5794 N N . HIS A 1 812 ? 15.277 22.712 42.898 1.00 53.25 812 HIS A N 1
ATOM 5795 C CA . HIS A 1 812 ? 16.257 21.718 43.362 1.00 53.25 812 HIS A CA 1
ATOM 5796 C C . HIS A 1 812 ? 15.660 20.287 43.418 1.00 53.25 812 HIS A C 1
ATOM 5798 O O . HIS A 1 812 ? 15.762 19.580 44.422 1.00 53.25 812 HIS A O 1
ATOM 5804 N N . THR A 1 813 ? 14.983 19.853 42.351 1.00 56.19 813 THR A N 1
ATOM 5805 C CA . THR A 1 813 ? 14.340 18.530 42.237 1.00 56.19 813 THR A CA 1
ATOM 5806 C C . THR A 1 813 ? 15.331 17.490 41.712 1.00 56.19 813 THR A C 1
ATOM 5808 O O . THR A 1 813 ? 15.456 17.317 40.501 1.00 56.19 813 THR A O 1
ATOM 5811 N N . GLY A 1 814 ? 16.065 16.842 42.622 1.00 63.22 814 GLY A N 1
ATOM 5812 C CA . GLY A 1 814 ? 17.029 15.790 42.280 1.00 63.22 814 GLY A CA 1
ATOM 5813 C C . GLY A 1 814 ? 16.392 14.431 41.969 1.00 63.22 814 GLY A C 1
ATOM 5814 O O . GLY A 1 814 ? 15.170 14.296 42.000 1.00 63.22 814 GLY A O 1
ATOM 5815 N N . GLY A 1 815 ? 17.243 13.439 41.678 1.00 79.94 815 GLY A N 1
ATOM 5816 C CA . GLY A 1 815 ? 16.842 12.049 41.434 1.00 79.94 815 GLY A CA 1
ATOM 5817 C C . GLY A 1 815 ? 16.394 11.299 42.698 1.00 79.94 815 GLY A C 1
ATOM 5818 O O . GLY A 1 815 ? 15.738 11.852 43.577 1.00 79.94 815 GLY A O 1
ATOM 5819 N N . LEU A 1 816 ? 16.742 10.014 42.810 1.00 88.75 816 LEU A N 1
ATOM 5820 C CA . LEU A 1 816 ? 16.251 9.164 43.901 1.00 88.75 816 LEU A CA 1
ATOM 5821 C C . LEU A 1 816 ? 16.902 9.500 45.249 1.00 88.75 816 LEU A C 1
ATOM 5823 O O . LEU A 1 816 ? 18.117 9.389 45.423 1.00 88.75 816 LEU A O 1
ATOM 5827 N N . PHE A 1 817 ? 16.071 9.820 46.237 1.00 86.88 817 PHE A N 1
ATOM 5828 C CA . PHE A 1 817 ? 16.475 9.997 47.627 1.00 86.88 817 PHE A CA 1
ATOM 5829 C C . PHE A 1 817 ? 16.319 8.684 48.405 1.00 86.88 817 PHE A C 1
ATOM 5831 O O . PHE A 1 817 ? 15.234 8.102 48.466 1.00 86.88 817 PHE A O 1
ATOM 5838 N N . ILE A 1 818 ? 17.400 8.230 49.045 1.00 89.19 818 ILE A N 1
ATOM 5839 C CA . ILE A 1 818 ? 17.394 7.078 49.959 1.00 89.19 818 ILE A CA 1
ATOM 5840 C C . ILE A 1 818 ? 17.653 7.605 51.373 1.00 89.19 818 ILE A C 1
ATOM 5842 O O . ILE A 1 818 ? 18.783 7.955 51.708 1.00 89.19 818 ILE A O 1
ATOM 5846 N N . VAL A 1 819 ? 16.598 7.700 52.189 1.00 85.31 819 VAL A N 1
ATOM 5847 C CA . VAL A 1 819 ? 16.619 8.377 53.504 1.00 85.31 819 VAL A CA 1
ATOM 5848 C C . VAL A 1 819 ? 16.774 7.391 54.665 1.00 85.31 819 VAL A C 1
ATOM 5850 O O . VAL A 1 819 ? 17.534 7.646 55.598 1.00 85.31 819 VAL A O 1
ATOM 5853 N N . ASN A 1 820 ? 16.046 6.273 54.624 1.00 85.38 820 ASN A N 1
ATOM 5854 C CA . ASN A 1 820 ? 16.181 5.147 55.549 1.00 85.38 820 ASN A CA 1
ATOM 5855 C C . ASN A 1 820 ? 15.519 3.886 54.976 1.00 85.38 820 ASN A C 1
ATOM 5857 O O . ASN A 1 820 ? 14.611 3.963 54.152 1.00 85.38 820 ASN A O 1
ATOM 5861 N N . GLY A 1 821 ? 15.932 2.713 55.455 1.00 87.19 821 GLY A N 1
ATOM 5862 C CA . GLY A 1 821 ? 15.303 1.441 55.102 1.00 87.19 821 GLY A CA 1
ATOM 5863 C C . GLY A 1 821 ? 16.187 0.239 55.409 1.00 87.19 821 GLY A C 1
ATOM 5864 O O . GLY A 1 821 ? 17.267 0.386 55.979 1.00 87.19 821 GLY A O 1
ATOM 5865 N N . TYR A 1 822 ? 15.698 -0.951 55.070 1.00 89.44 822 TYR A N 1
ATOM 5866 C CA . TYR A 1 822 ? 16.408 -2.213 55.267 1.00 89.44 822 TYR A CA 1
ATOM 5867 C C . TYR A 1 822 ? 16.022 -3.224 54.181 1.00 89.44 822 TYR A C 1
ATOM 5869 O O . TYR A 1 822 ? 14.829 -3.376 53.907 1.00 89.44 822 TYR A O 1
ATOM 5877 N N . ASP A 1 823 ? 17.001 -3.922 53.607 1.00 94.00 823 ASP A N 1
ATOM 5878 C CA . ASP A 1 823 ? 16.834 -4.787 52.432 1.00 94.00 823 ASP A CA 1
ATOM 5879 C C . ASP A 1 823 ? 16.224 -4.028 51.234 1.00 94.00 823 ASP A C 1
ATOM 5881 O O . ASP A 1 823 ? 15.029 -4.132 50.929 1.00 94.00 823 ASP A O 1
ATOM 5885 N N . ILE A 1 824 ? 17.056 -3.204 50.589 1.00 95.62 824 ILE A N 1
ATOM 5886 C CA . ILE A 1 824 ? 16.697 -2.386 49.421 1.00 95.62 824 ILE A CA 1
ATOM 5887 C C . ILE A 1 824 ? 17.430 -2.920 48.187 1.00 95.62 824 ILE A C 1
ATOM 5889 O O . ILE A 1 824 ? 18.651 -3.052 48.186 1.00 95.62 824 ILE A O 1
ATOM 5893 N N . LYS A 1 825 ? 16.703 -3.186 47.101 1.00 96.50 825 LYS A N 1
ATOM 5894 C CA . LYS A 1 825 ? 17.274 -3.688 45.843 1.00 96.50 825 LYS A CA 1
ATOM 5895 C C . LYS A 1 825 ? 16.866 -2.773 44.694 1.00 96.50 825 LYS A C 1
ATOM 5897 O O . LYS A 1 825 ? 15.685 -2.698 44.378 1.00 96.50 825 LYS A O 1
ATOM 5902 N N . ILE A 1 826 ? 17.822 -2.098 44.067 1.00 96.06 826 ILE A N 1
ATOM 5903 C CA . ILE A 1 826 ? 17.640 -1.312 42.840 1.00 96.06 826 ILE A CA 1
ATOM 5904 C C . ILE A 1 826 ? 18.325 -2.089 41.718 1.00 96.06 826 ILE A C 1
ATOM 5906 O O . ILE A 1 826 ? 19.519 -2.368 41.815 1.00 96.06 826 ILE A O 1
ATOM 5910 N N . ARG A 1 827 ? 17.594 -2.489 40.674 1.00 93.19 827 ARG A N 1
ATOM 5911 C CA . ARG A 1 827 ? 18.174 -3.335 39.625 1.00 93.19 827 ARG A CA 1
ATOM 5912 C C . ARG A 1 827 ? 17.610 -3.120 38.233 1.00 93.19 827 ARG A C 1
ATOM 5914 O O . ARG A 1 827 ? 16.420 -2.865 38.078 1.00 93.19 827 ARG A O 1
ATOM 5921 N N . GLN A 1 828 ? 18.456 -3.309 37.223 1.00 92.06 828 GLN A N 1
ATOM 5922 C CA . GLN A 1 828 ? 18.100 -3.117 35.813 1.00 92.06 828 GLN A CA 1
ATOM 5923 C C . GLN A 1 828 ? 17.536 -1.708 35.513 1.00 92.06 828 GLN A C 1
ATOM 5925 O O . GLN A 1 828 ? 16.728 -1.543 34.607 1.00 92.06 828 GLN A O 1
ATOM 5930 N N . SER A 1 829 ? 17.883 -0.700 36.315 1.00 93.88 829 SER A N 1
ATOM 5931 C CA . SER A 1 829 ? 17.241 0.624 36.302 1.00 93.88 829 SER A CA 1
ATOM 5932 C C . SER A 1 829 ? 18.010 1.638 35.447 1.00 93.88 829 SER A C 1
ATOM 5934 O O . SER A 1 829 ? 19.165 1.411 35.090 1.00 93.88 829 SER A O 1
ATOM 5936 N N . VAL A 1 830 ? 17.402 2.786 35.138 1.00 91.94 830 VAL A N 1
ATOM 5937 C CA . VAL A 1 830 ? 18.061 3.873 34.390 1.00 91.94 830 VAL A CA 1
ATOM 5938 C C . VAL A 1 830 ? 17.866 5.207 35.096 1.00 91.94 830 VAL A C 1
ATOM 5940 O O . VAL A 1 830 ? 16.748 5.639 35.348 1.00 91.94 830 VAL A O 1
ATOM 5943 N N . PHE A 1 831 ? 18.968 5.893 35.367 1.00 91.19 831 PHE A N 1
ATOM 5944 C CA . PHE A 1 831 ? 18.985 7.266 35.848 1.00 91.19 831 PHE A CA 1
ATOM 5945 C C . PHE A 1 831 ? 19.545 8.151 34.732 1.00 91.19 831 PHE A C 1
ATOM 5947 O O . PHE A 1 831 ? 20.677 7.936 34.312 1.00 91.19 831 PHE A O 1
ATOM 5954 N N . SER A 1 832 ? 18.776 9.113 34.222 1.00 84.88 832 SER A N 1
ATOM 5955 C CA . SER A 1 832 ? 19.168 9.977 33.091 1.00 84.88 832 SER A CA 1
ATOM 5956 C C . SER A 1 832 ? 18.669 11.401 33.334 1.00 84.88 832 SER A C 1
ATOM 5958 O O . SER A 1 832 ? 17.584 11.596 33.872 1.00 84.88 832 SER A O 1
ATOM 5960 N N . GLU A 1 833 ? 19.479 12.406 32.987 1.00 78.69 833 GLU A N 1
ATOM 5961 C CA . GLU A 1 833 ? 19.160 13.834 33.167 1.00 78.69 833 GLU A CA 1
ATOM 5962 C C . GLU A 1 833 ? 18.682 14.249 34.577 1.00 78.69 833 GLU A C 1
ATOM 5964 O O . GLU A 1 833 ? 17.884 15.176 34.719 1.00 78.69 833 GLU A O 1
ATOM 5969 N N . ASN A 1 834 ? 19.121 13.598 35.656 1.00 81.56 834 ASN A N 1
ATOM 5970 C CA . ASN A 1 834 ? 18.735 14.062 36.990 1.00 81.56 834 ASN A CA 1
ATOM 5971 C C . ASN A 1 834 ? 19.436 15.387 37.329 1.00 81.56 834 ASN A C 1
ATOM 5973 O O . ASN A 1 834 ? 20.631 15.567 37.071 1.00 81.56 834 ASN A O 1
ATOM 5977 N N . LEU A 1 835 ? 18.700 16.328 37.926 1.00 76.50 835 LEU A N 1
ATOM 5978 C CA . LEU A 1 835 ? 19.296 17.568 38.418 1.00 76.50 835 LEU A CA 1
ATOM 5979 C C . LEU A 1 835 ? 20.172 17.258 39.633 1.00 76.50 835 LEU A C 1
ATOM 5981 O O . LEU A 1 835 ? 19.756 16.571 40.565 1.00 76.50 835 LEU A O 1
ATOM 5985 N N . VAL A 1 836 ? 21.378 17.818 39.642 1.00 74.44 836 VAL A N 1
ATOM 5986 C CA . VAL A 1 836 ? 22.390 17.649 40.699 1.00 74.44 836 VAL A CA 1
ATOM 5987 C C . VAL A 1 836 ? 22.927 16.210 40.842 1.00 74.44 836 VAL A C 1
ATOM 5989 O O . VAL A 1 836 ? 24.106 16.016 40.558 1.00 74.44 836 VAL A O 1
ATOM 5992 N N . TYR A 1 837 ? 22.110 15.210 41.206 1.00 81.75 837 TYR A N 1
ATOM 5993 C CA . TYR A 1 837 ? 22.521 13.817 41.479 1.00 81.75 837 TYR A CA 1
ATOM 5994 C C . TYR A 1 837 ? 21.505 12.785 40.960 1.00 81.75 837 TYR A C 1
ATOM 5996 O O . TYR A 1 837 ? 20.301 13.037 40.987 1.00 81.75 837 TYR A O 1
ATOM 6004 N N . ASN A 1 838 ? 21.974 11.590 40.570 1.00 87.38 838 ASN A N 1
ATOM 6005 C CA . ASN A 1 838 ? 21.105 10.470 40.172 1.00 87.38 838 ASN A CA 1
ATOM 6006 C C . ASN A 1 838 ? 20.506 9.738 41.391 1.00 87.38 838 ASN A C 1
ATOM 6008 O O . ASN A 1 838 ? 19.299 9.506 41.440 1.00 87.38 838 ASN A O 1
ATOM 6012 N N . ILE A 1 839 ? 21.337 9.406 42.386 1.00 90.25 839 ILE A N 1
ATOM 6013 C CA . ILE A 1 839 ? 20.922 8.879 43.693 1.00 90.25 839 ILE A CA 1
ATOM 6014 C C . ILE A 1 839 ? 21.639 9.671 44.791 1.00 90.25 839 ILE A C 1
ATOM 6016 O O . ILE A 1 839 ? 22.871 9.716 44.820 1.00 90.25 839 ILE A O 1
ATOM 6020 N N . GLN A 1 840 ? 20.880 10.229 45.736 1.00 86.94 840 GLN A N 1
ATOM 6021 C CA . GLN A 1 840 ? 21.417 10.847 46.949 1.00 86.94 840 GLN A CA 1
ATOM 6022 C C . GLN A 1 840 ? 21.017 10.023 48.181 1.00 86.94 840 GLN A C 1
ATOM 6024 O O . GLN A 1 840 ? 19.843 9.927 48.547 1.00 86.94 840 GLN A O 1
ATOM 6029 N N . VAL A 1 841 ? 22.012 9.434 48.843 1.00 87.12 841 VAL A N 1
ATOM 6030 C CA . VAL A 1 841 ? 21.846 8.689 50.095 1.00 87.12 841 VAL A CA 1
ATOM 6031 C C . VAL A 1 841 ? 22.018 9.653 51.264 1.00 87.12 841 VAL A C 1
ATOM 6033 O O . VAL A 1 841 ? 23.030 10.351 51.362 1.00 87.12 841 VAL A O 1
ATOM 6036 N N . GLN A 1 842 ? 21.024 9.703 52.146 1.00 79.00 842 GLN A N 1
ATOM 6037 C CA . GLN A 1 842 ? 20.942 10.643 53.264 1.00 79.00 842 GLN A CA 1
ATOM 6038 C C . GLN A 1 842 ? 20.583 9.922 54.568 1.00 79.00 842 GLN A C 1
ATOM 6040 O O . GLN A 1 842 ? 20.295 8.727 54.578 1.00 79.00 842 GLN A O 1
ATOM 6045 N N . ASN A 1 843 ? 20.618 10.643 55.691 1.00 76.81 843 ASN A N 1
ATOM 6046 C CA . ASN A 1 843 ? 20.199 10.113 56.988 1.00 76.81 843 ASN A CA 1
ATOM 6047 C C . ASN A 1 843 ? 19.581 11.209 57.874 1.00 76.81 843 ASN A C 1
ATOM 6049 O O . ASN A 1 843 ? 20.154 11.615 58.884 1.00 76.81 843 ASN A O 1
ATOM 6053 N N . TYR A 1 844 ? 18.397 11.691 57.495 1.00 73.31 844 TYR A N 1
ATOM 6054 C CA . TYR A 1 844 ? 17.660 12.699 58.269 1.00 73.31 844 TYR A CA 1
ATOM 6055 C C . TYR A 1 844 ? 17.063 12.163 59.586 1.00 73.31 844 TYR A C 1
ATOM 6057 O O . TYR A 1 844 ? 16.681 12.948 60.447 1.00 73.31 844 TYR A O 1
ATOM 6065 N N . VAL A 1 845 ? 16.976 10.837 59.754 1.00 71.12 845 VAL A N 1
ATOM 6066 C CA . VAL A 1 845 ? 16.206 10.181 60.833 1.00 71.12 845 VAL A CA 1
ATOM 6067 C C . VAL A 1 845 ? 17.053 9.323 61.785 1.00 71.12 845 VAL A C 1
ATOM 6069 O O . VAL A 1 845 ? 16.515 8.524 62.548 1.00 71.12 845 VAL A O 1
ATOM 6072 N N . GLY A 1 846 ? 18.383 9.459 61.754 1.00 71.69 846 GLY A N 1
ATOM 6073 C CA . GLY A 1 846 ? 19.292 8.740 62.658 1.00 71.69 846 GLY A CA 1
ATOM 6074 C C . GLY A 1 846 ? 19.332 7.218 62.450 1.00 71.69 846 GLY A C 1
ATOM 6075 O O . GLY A 1 846 ? 19.622 6.469 63.379 1.00 71.69 846 GLY A O 1
ATOM 6076 N N . SER A 1 847 ? 19.014 6.735 61.250 1.00 79.50 847 SER A N 1
ATOM 6077 C CA . SER A 1 847 ? 19.024 5.317 60.868 1.00 79.50 847 SER A CA 1
ATOM 6078 C C . SER A 1 847 ? 19.236 5.201 59.351 1.00 79.50 847 SER A C 1
ATOM 6080 O O . SER A 1 847 ? 18.252 5.259 58.611 1.00 79.50 847 SER A O 1
ATOM 6082 N N . PRO A 1 848 ? 20.490 5.075 58.875 1.00 83.62 848 PRO A N 1
ATOM 6083 C CA . PRO A 1 848 ? 20.796 5.039 57.447 1.00 83.62 848 PRO A CA 1
ATOM 6084 C C . PRO A 1 848 ? 20.314 3.727 56.808 1.00 83.62 848 PRO A C 1
ATOM 6086 O O . PRO A 1 848 ? 20.017 2.754 57.502 1.00 83.62 848 PRO A O 1
ATOM 6089 N N . ALA A 1 849 ? 20.252 3.692 55.476 1.00 87.81 849 ALA A N 1
ATOM 6090 C CA . ALA A 1 849 ? 19.920 2.478 54.735 1.00 87.81 849 ALA A CA 1
ATOM 6091 C C . ALA A 1 849 ? 21.040 1.414 54.808 1.00 87.81 849 ALA A C 1
ATOM 6093 O O . ALA A 1 849 ? 22.228 1.725 54.674 1.00 87.81 849 ALA A O 1
ATOM 6094 N N . GLN A 1 850 ? 20.629 0.161 55.016 1.00 89.62 850 GLN A N 1
ATOM 6095 C CA . GLN A 1 850 ? 21.471 -1.025 55.230 1.00 89.62 850 GLN A CA 1
ATOM 6096 C C . GLN A 1 850 ? 20.943 -2.206 54.404 1.00 89.62 850 GLN A C 1
ATOM 6098 O O . GLN A 1 850 ? 19.739 -2.256 54.131 1.00 89.62 850 GLN A O 1
ATOM 6103 N N . ASP A 1 851 ? 21.829 -3.142 54.049 1.00 93.69 851 ASP A N 1
ATOM 6104 C CA . ASP A 1 851 ? 21.563 -4.240 53.106 1.00 93.69 851 ASP A CA 1
ATOM 6105 C C . ASP A 1 851 ? 20.989 -3.697 51.782 1.00 93.69 851 ASP A C 1
ATOM 6107 O O . ASP A 1 851 ? 19.790 -3.788 51.505 1.00 93.69 851 ASP A O 1
ATOM 6111 N N . VAL A 1 852 ? 21.850 -3.052 50.983 1.00 94.81 852 VAL A N 1
ATOM 6112 C CA . VAL A 1 852 ? 21.454 -2.349 49.751 1.00 94.81 852 VAL A CA 1
ATOM 6113 C C . VAL A 1 852 ? 22.194 -2.891 48.529 1.00 94.81 852 VAL A C 1
ATOM 6115 O O . VAL A 1 852 ? 23.423 -2.894 48.478 1.00 94.81 852 VAL A O 1
ATOM 6118 N N . VAL A 1 853 ? 21.450 -3.302 47.503 1.00 95.44 853 VAL A N 1
ATOM 6119 C CA . VAL A 1 853 ? 22.002 -3.768 46.220 1.00 95.44 853 VAL A CA 1
ATOM 6120 C C . VAL A 1 853 ? 21.630 -2.789 45.108 1.00 95.44 853 VAL A C 1
ATOM 6122 O O . VAL A 1 853 ? 20.463 -2.427 44.981 1.00 95.44 853 VAL A O 1
ATOM 6125 N N . ILE A 1 854 ? 22.611 -2.382 44.297 1.00 95.44 854 ILE A N 1
ATOM 6126 C CA . ILE A 1 854 ? 22.432 -1.583 43.076 1.00 95.44 854 ILE A CA 1
ATOM 6127 C C . ILE A 1 854 ? 23.106 -2.328 41.919 1.00 95.44 854 ILE A C 1
ATOM 6129 O O . ILE A 1 854 ? 24.336 -2.420 41.877 1.00 95.44 854 ILE A O 1
ATOM 6133 N N . GLU A 1 855 ? 22.324 -2.891 40.997 1.00 92.56 855 GLU A N 1
ATOM 6134 C CA . GLU A 1 855 ? 22.858 -3.771 39.947 1.00 92.56 855 GLU A CA 1
ATOM 6135 C C . GLU A 1 855 ? 22.282 -3.553 38.541 1.00 92.56 855 GLU A C 1
ATOM 6137 O O . GLU A 1 855 ? 21.145 -3.107 38.391 1.00 92.56 855 GLU A O 1
ATOM 6142 N N . ASN A 1 856 ? 23.061 -3.867 37.496 1.00 91.00 856 ASN A N 1
ATOM 6143 C CA . ASN A 1 856 ? 22.666 -3.724 36.084 1.00 91.00 856 ASN A CA 1
ATOM 6144 C C . ASN A 1 856 ? 22.033 -2.353 35.762 1.00 91.00 856 ASN A C 1
ATOM 6146 O O . ASN A 1 856 ? 21.083 -2.280 34.998 1.00 91.00 856 ASN A O 1
ATOM 6150 N N . THR A 1 857 ? 22.478 -1.265 36.393 1.00 92.69 857 THR A N 1
ATOM 6151 C CA . THR A 1 857 ? 21.819 0.050 36.316 1.00 92.69 857 THR A CA 1
ATOM 6152 C C . THR A 1 857 ? 22.637 1.039 35.480 1.00 92.69 857 THR A C 1
ATOM 6154 O O . THR A 1 857 ? 23.861 1.122 35.609 1.00 92.69 857 THR A O 1
ATOM 6157 N N . TRP A 1 858 ? 21.967 1.799 34.611 1.00 92.50 858 TRP A N 1
ATOM 6158 C CA . TRP A 1 858 ? 22.568 2.908 33.862 1.00 92.50 858 TRP A CA 1
ATOM 6159 C C . TRP A 1 858 ? 22.507 4.201 34.668 1.00 92.50 858 TRP A C 1
ATOM 6161 O O . TRP A 1 858 ? 21.474 4.550 35.239 1.00 92.50 858 TRP A O 1
ATOM 6171 N N . PHE A 1 859 ? 23.600 4.952 34.629 1.00 91.31 859 PHE A N 1
ATOM 6172 C CA . PHE A 1 859 ? 23.731 6.275 35.211 1.00 91.31 859 PHE A CA 1
ATOM 6173 C C . PHE A 1 859 ? 24.216 7.254 34.131 1.00 91.31 859 PHE A C 1
ATOM 6175 O O . PHE A 1 859 ? 25.416 7.508 33.959 1.00 91.31 859 PHE A O 1
ATOM 6182 N N . GLY A 1 860 ? 23.246 7.792 33.390 1.00 87.06 860 GLY A N 1
ATOM 6183 C CA . GLY A 1 860 ? 23.360 8.990 32.557 1.00 87.06 860 GLY A CA 1
ATOM 6184 C C . GLY A 1 860 ? 23.780 10.211 33.378 1.00 87.06 860 GLY A C 1
ATOM 6185 O O . GLY A 1 860 ? 23.927 10.137 34.601 1.00 87.06 860 GLY A O 1
ATOM 6186 N N . CYS A 1 861 ? 24.075 11.324 32.719 1.00 81.81 861 CYS A N 1
ATOM 6187 C CA . CYS A 1 861 ? 24.856 12.366 33.375 1.00 81.81 861 CYS A CA 1
ATOM 6188 C C . CYS A 1 861 ? 23.961 13.259 34.243 1.00 81.81 861 CYS A C 1
ATOM 6190 O O . CYS A 1 861 ? 22.961 13.770 33.736 1.00 81.81 861 CYS A O 1
ATOM 6192 N N . PRO A 1 862 ? 24.307 13.521 35.518 1.00 83.25 862 PRO A N 1
ATOM 6193 C CA . PRO A 1 862 ? 23.650 14.582 36.265 1.00 83.25 862 PRO A CA 1
ATOM 6194 C C . PRO A 1 862 ? 23.955 15.941 35.615 1.00 83.25 862 PRO A C 1
ATOM 6196 O O . PRO A 1 862 ? 25.093 16.202 35.210 1.00 83.25 862 PRO A O 1
ATOM 6199 N N . VAL A 1 863 ? 22.951 16.813 35.505 1.00 77.81 863 VAL A N 1
ATOM 6200 C CA . VAL A 1 863 ? 23.048 18.096 34.775 1.00 77.81 863 VAL A CA 1
ATOM 6201 C C . VAL A 1 863 ? 22.770 19.311 35.670 1.00 77.81 863 VAL A C 1
ATOM 6203 O O . VAL A 1 863 ? 22.374 19.177 36.836 1.00 77.81 863 VAL A O 1
ATOM 6206 N N . PHE A 1 864 ? 23.071 20.508 35.157 1.00 64.69 864 PHE A N 1
ATOM 6207 C CA . PHE A 1 864 ? 22.747 21.787 35.801 1.00 64.69 864 PHE A CA 1
ATOM 6208 C C . PHE A 1 864 ? 21.317 22.257 35.450 1.00 64.69 864 PHE A C 1
ATOM 6210 O O . PHE A 1 864 ? 20.576 21.563 34.756 1.00 64.69 864 PHE A O 1
ATOM 6217 N N . SER A 1 865 ? 20.906 23.407 36.003 1.00 60.69 865 SER A N 1
ATOM 6218 C CA . SER A 1 865 ? 19.537 23.944 35.910 1.00 60.69 865 SER A CA 1
ATOM 6219 C C . SER A 1 865 ? 19.036 24.067 34.456 1.00 60.69 865 SER A C 1
ATOM 6221 O O . SER A 1 865 ? 19.809 24.465 33.582 1.00 60.69 865 SER A O 1
ATOM 6223 N N . PRO A 1 866 ? 17.734 23.820 34.187 1.00 55.06 866 PRO A N 1
ATOM 6224 C CA . PRO A 1 866 ? 17.115 23.915 32.855 1.00 55.06 866 PRO A CA 1
ATOM 6225 C C . PRO A 1 866 ? 17.279 25.255 32.115 1.00 55.06 866 PRO A C 1
ATOM 6227 O O . PRO A 1 866 ? 16.901 25.336 30.949 1.00 55.06 866 PRO A O 1
ATOM 6230 N N . ILE A 1 867 ? 17.789 26.312 32.761 1.00 49.72 867 ILE A N 1
ATOM 6231 C CA . ILE A 1 867 ? 17.909 27.659 32.173 1.00 49.72 867 ILE A CA 1
ATOM 6232 C C . ILE A 1 867 ? 19.355 28.202 32.201 1.00 49.72 867 ILE A C 1
ATOM 6234 O O . ILE A 1 867 ? 19.563 29.413 32.162 1.00 49.72 867 ILE A O 1
ATOM 6238 N N . SER A 1 868 ? 20.372 27.330 32.254 1.00 47.38 868 SER A N 1
ATOM 6239 C CA . SER A 1 868 ? 21.790 27.733 32.177 1.00 47.38 868 SER A CA 1
ATOM 6240 C C . SER A 1 868 ? 22.537 27.275 30.915 1.00 47.38 868 SER A C 1
ATOM 6242 O O . SER A 1 868 ? 23.758 27.153 30.961 1.00 47.38 868 SER A O 1
ATOM 6244 N N . GLU A 1 869 ? 21.851 27.072 29.783 1.00 47.50 869 GLU A N 1
ATOM 6245 C CA . GLU A 1 869 ? 22.505 26.820 28.486 1.00 47.50 869 GLU A CA 1
ATOM 6246 C C . GLU A 1 869 ? 21.785 27.479 27.295 1.00 47.50 869 GLU A C 1
ATOM 6248 O O . GLU A 1 869 ? 20.615 27.222 27.001 1.00 47.50 869 GLU A O 1
ATOM 6253 N N . THR A 1 870 ? 22.505 28.338 26.569 1.00 47.25 870 THR A N 1
ATOM 6254 C CA . THR A 1 870 ? 22.003 28.976 25.344 1.00 47.25 870 THR A CA 1
ATOM 6255 C C . THR A 1 870 ? 21.912 27.940 24.221 1.00 47.25 870 THR A C 1
ATOM 6257 O O . THR A 1 870 ? 22.897 27.268 23.926 1.00 47.25 870 THR A O 1
ATOM 6260 N N . ASN A 1 871 ? 20.761 27.870 23.544 1.00 49.56 871 ASN A N 1
ATOM 6261 C CA . ASN A 1 871 ? 20.418 26.920 22.468 1.00 49.56 871 ASN A CA 1
ATOM 6262 C C . ASN A 1 871 ? 20.025 25.489 22.900 1.00 49.56 871 ASN A C 1
ATOM 6264 O O . ASN A 1 871 ? 19.897 24.631 22.033 1.00 49.56 871 ASN A O 1
ATOM 6268 N N . GLY A 1 872 ? 19.775 25.227 24.189 1.00 54.94 872 GLY A N 1
ATOM 6269 C CA . GLY A 1 872 ? 19.117 23.982 24.626 1.00 54.94 872 GLY A CA 1
ATOM 6270 C C . GLY A 1 872 ? 19.971 22.709 24.559 1.00 54.94 872 GLY A C 1
ATOM 6271 O O . GLY A 1 872 ? 19.427 21.608 24.568 1.00 54.94 872 GLY A O 1
ATOM 6272 N N . VAL A 1 873 ? 21.296 22.851 24.503 1.00 59.56 873 VAL A N 1
ATOM 6273 C CA . VAL A 1 873 ? 22.228 21.761 24.836 1.00 59.56 873 VAL A CA 1
ATOM 6274 C C . VAL A 1 873 ? 22.181 21.525 26.359 1.00 59.56 873 VAL A C 1
ATOM 6276 O O . VAL A 1 873 ? 21.693 22.377 27.107 1.00 59.56 873 VAL A O 1
ATOM 6279 N N . LYS A 1 874 ? 22.618 20.346 26.817 1.00 69.12 874 LYS A N 1
ATOM 6280 C CA . LYS A 1 874 ? 22.703 19.984 28.238 1.00 69.12 874 LYS A CA 1
ATOM 6281 C C . LYS A 1 874 ? 24.117 19.518 28.580 1.00 69.12 874 LYS A C 1
ATOM 6283 O O . LYS A 1 874 ? 24.595 18.528 28.025 1.00 69.12 874 LYS A O 1
ATOM 6288 N N . THR A 1 875 ? 24.772 20.182 29.528 1.00 70.38 875 THR A N 1
ATOM 6289 C CA . THR A 1 875 ? 26.090 19.791 30.046 1.00 70.38 875 THR A CA 1
ATOM 6290 C C . THR A 1 875 ? 26.020 18.979 31.338 1.00 70.38 875 THR A C 1
ATOM 6292 O O . THR A 1 875 ? 25.246 19.253 32.258 1.00 70.38 875 THR A O 1
ATOM 6295 N N . CYS A 1 876 ? 26.916 17.993 31.429 1.00 76.19 876 CYS A N 1
ATOM 6296 C CA . CYS A 1 876 ? 27.259 17.311 32.673 1.00 76.19 876 CYS A CA 1
ATOM 6297 C C . CYS A 1 876 ? 27.686 18.315 33.755 1.00 76.19 876 CYS A C 1
ATOM 6299 O O . CYS A 1 876 ? 28.641 19.068 33.563 1.00 76.19 876 CYS A O 1
ATOM 6301 N N . ASN A 1 877 ? 27.071 18.252 34.935 1.00 74.75 877 ASN A N 1
ATOM 6302 C CA . ASN A 1 877 ? 27.388 19.141 36.058 1.00 74.75 877 ASN A CA 1
ATOM 6303 C C . ASN A 1 877 ? 28.660 18.750 36.846 1.00 74.75 877 ASN A C 1
ATOM 6305 O O . ASN A 1 877 ? 29.039 19.416 37.812 1.00 74.75 877 ASN A O 1
ATOM 6309 N N . GLY A 1 878 ? 29.305 17.643 36.462 1.00 73.56 878 GLY A N 1
ATOM 6310 C CA . GLY A 1 878 ? 30.519 17.111 37.087 1.00 73.56 878 GLY A CA 1
ATOM 6311 C C . GLY A 1 878 ? 30.315 16.399 38.432 1.00 73.56 878 GLY A C 1
ATOM 6312 O O . GLY A 1 878 ? 31.283 15.842 38.957 1.00 73.56 878 GLY A O 1
ATOM 6313 N N . GLN A 1 879 ? 29.092 16.382 38.972 1.00 78.44 879 GLN A N 1
ATOM 6314 C CA . GLN A 1 879 ? 28.743 15.670 40.199 1.00 78.44 879 GLN A CA 1
ATOM 6315 C C . GLN A 1 879 ? 28.783 14.149 40.015 1.00 78.44 879 GLN A C 1
ATOM 6317 O O . GLN A 1 879 ? 28.770 13.601 38.904 1.00 78.44 879 GLN A O 1
ATOM 6322 N N . ALA A 1 880 ? 28.824 13.458 41.151 1.00 80.94 880 ALA A N 1
ATOM 6323 C CA . ALA A 1 880 ? 28.728 12.013 41.183 1.00 80.94 880 ALA A CA 1
ATOM 6324 C C . ALA A 1 880 ? 27.297 11.517 40.946 1.00 80.94 880 ALA A C 1
ATOM 6326 O O . ALA A 1 880 ? 26.324 12.159 41.334 1.00 80.94 880 ALA A O 1
ATOM 6327 N N . SER A 1 881 ? 27.182 10.334 40.347 1.00 86.19 881 SER A N 1
ATOM 6328 C CA . SER A 1 881 ? 25.896 9.670 40.144 1.00 86.19 881 SER A CA 1
ATOM 6329 C C . SER A 1 881 ? 25.291 9.159 41.456 1.00 86.19 881 SER A C 1
ATOM 6331 O O . SER A 1 881 ? 24.133 9.457 41.737 1.00 86.19 881 SER A O 1
ATOM 6333 N N . LEU A 1 882 ? 26.063 8.438 42.274 1.00 88.38 882 LEU A N 1
ATOM 6334 C CA . LEU A 1 882 ? 25.650 7.922 43.583 1.00 88.38 882 LEU A CA 1
ATOM 6335 C C . LEU A 1 882 ? 26.390 8.669 44.704 1.00 88.38 882 LEU A C 1
ATOM 6337 O O . LEU A 1 882 ? 27.598 8.512 44.862 1.00 88.38 882 LEU A O 1
ATOM 6341 N N . GLN A 1 883 ? 25.697 9.479 45.501 1.00 84.19 883 GLN A N 1
ATOM 6342 C CA . GLN A 1 883 ? 26.341 10.312 46.522 1.00 84.19 883 GLN A CA 1
ATOM 6343 C C . GLN A 1 883 ? 25.936 9.921 47.947 1.00 84.19 883 GLN A C 1
ATOM 6345 O O . GLN A 1 883 ? 24.750 9.799 48.250 1.00 84.19 883 GLN A O 1
ATOM 6350 N N . PHE A 1 884 ? 26.921 9.782 48.839 1.00 83.56 884 PHE A N 1
ATOM 6351 C CA . PHE A 1 884 ? 26.717 9.449 50.253 1.00 83.56 884 PHE A CA 1
ATOM 6352 C C . PHE A 1 884 ? 26.865 10.699 51.139 1.00 83.56 884 PHE A C 1
ATOM 6354 O O . PHE A 1 884 ? 27.945 10.986 51.660 1.00 83.56 884 PHE A O 1
ATOM 6361 N N . ASN A 1 885 ? 25.764 11.437 51.319 1.00 71.31 885 ASN A N 1
ATOM 6362 C CA . ASN A 1 885 ? 25.700 12.723 52.031 1.00 71.31 885 ASN A CA 1
ATOM 6363 C C . ASN A 1 885 ? 25.274 12.574 53.503 1.00 71.31 885 ASN A C 1
ATOM 6365 O O . ASN A 1 885 ? 24.335 13.227 53.962 1.00 71.31 885 ASN A O 1
ATOM 6369 N N . ALA A 1 886 ? 25.951 11.720 54.274 1.00 66.06 886 ALA A N 1
ATOM 6370 C CA . ALA A 1 886 ? 25.776 11.705 55.727 1.00 66.06 886 ALA A CA 1
ATOM 6371 C C . ALA A 1 886 ? 27.034 11.246 56.474 1.00 66.06 886 ALA A C 1
ATOM 6373 O O . ALA A 1 886 ? 27.624 10.218 56.140 1.00 66.06 886 ALA A O 1
ATOM 6374 N N . ASN A 1 887 ? 27.365 11.944 57.564 1.00 69.94 887 ASN A N 1
ATOM 6375 C CA . ASN A 1 887 ? 28.347 11.501 58.556 1.00 69.94 887 ASN A CA 1
ATOM 6376 C C . ASN A 1 887 ? 27.725 10.346 59.363 1.00 69.94 887 ASN A C 1
ATOM 6378 O O . ASN A 1 887 ? 27.125 10.544 60.421 1.00 69.94 887 ASN A O 1
ATOM 6382 N N . SER A 1 888 ? 27.760 9.137 58.799 1.00 77.88 888 SER A N 1
ATOM 6383 C CA . SER A 1 888 ? 27.029 7.971 59.305 1.00 77.88 888 SER A CA 1
ATOM 6384 C C . SER A 1 888 ? 27.739 6.648 59.006 1.00 77.88 888 SER A C 1
ATOM 6386 O O . SER A 1 888 ? 28.830 6.639 58.440 1.00 77.88 888 SER A O 1
ATOM 6388 N N . THR A 1 889 ? 27.140 5.526 59.409 1.00 82.81 889 THR A N 1
ATOM 6389 C CA . THR A 1 889 ? 27.662 4.176 59.141 1.00 82.81 889 THR A CA 1
ATOM 6390 C C . THR A 1 889 ? 26.848 3.516 58.035 1.00 82.81 889 THR 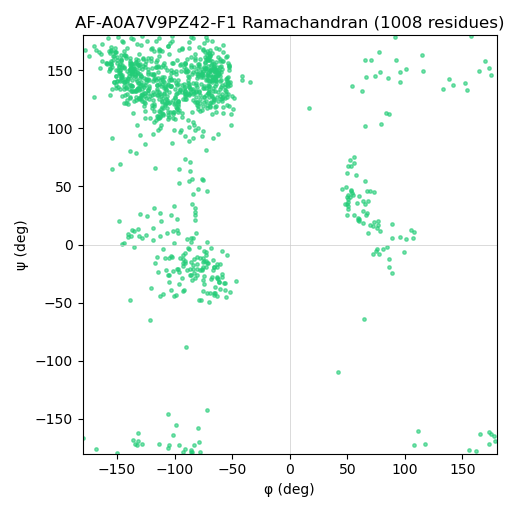A C 1
ATOM 6392 O O . THR A 1 889 ? 25.698 3.139 58.259 1.00 82.81 889 THR A O 1
ATOM 6395 N N . PHE A 1 890 ? 27.442 3.350 56.855 1.00 85.75 890 PHE A N 1
ATOM 6396 C CA . PHE A 1 890 ? 26.841 2.608 55.747 1.00 85.75 890 PHE A CA 1
ATOM 6397 C C . PHE A 1 890 ? 27.394 1.184 55.739 1.00 85.75 890 PHE A C 1
ATOM 6399 O O . PHE A 1 890 ? 28.608 0.990 55.624 1.00 85.75 890 PHE A O 1
ATOM 6406 N N . SER A 1 891 ? 26.516 0.190 55.886 1.00 88.69 891 SER A N 1
ATOM 6407 C CA . SER A 1 891 ? 26.905 -1.220 55.908 1.00 88.69 891 SER A CA 1
ATOM 6408 C C . SER A 1 891 ? 26.185 -2.032 54.837 1.00 88.69 891 SER A C 1
ATOM 6410 O O . SER A 1 891 ? 25.008 -1.797 54.556 1.00 88.69 891 SER A O 1
ATOM 6412 N N . ASP A 1 892 ? 26.921 -2.977 54.252 1.00 92.69 892 ASP A N 1
ATOM 6413 C CA . ASP A 1 892 ? 26.384 -4.045 53.406 1.00 92.69 892 ASP A CA 1
ATOM 6414 C C . ASP A 1 892 ? 25.762 -3.506 52.102 1.00 92.69 892 ASP A C 1
ATOM 6416 O O . ASP A 1 892 ? 24.603 -3.748 51.768 1.00 92.69 892 ASP A O 1
ATOM 6420 N N . TRP A 1 893 ? 26.570 -2.737 51.359 1.00 92.62 893 TRP A N 1
ATOM 6421 C CA . TRP A 1 893 ? 26.210 -2.172 50.053 1.00 92.62 893 TRP A CA 1
ATOM 6422 C C . TRP A 1 893 ? 26.944 -2.901 48.919 1.00 92.62 893 TRP A C 1
ATOM 6424 O O . TRP A 1 893 ? 28.175 -2.897 48.871 1.00 92.62 893 TRP A O 1
ATOM 6434 N N . LEU A 1 894 ? 26.205 -3.467 47.964 1.00 92.94 894 LEU A N 1
ATOM 6435 C CA . LEU A 1 894 ? 26.748 -4.107 46.760 1.00 92.94 894 LEU A CA 1
ATOM 6436 C C . LEU A 1 894 ? 26.328 -3.325 45.513 1.00 92.94 894 LEU A C 1
ATOM 6438 O O . LEU A 1 894 ? 25.163 -3.346 45.126 1.00 92.94 894 LEU A O 1
ATOM 6442 N N . VAL A 1 895 ? 27.284 -2.665 44.863 1.00 92.56 895 VAL A N 1
ATOM 6443 C CA . VAL A 1 895 ? 27.062 -1.887 43.638 1.00 92.56 895 VAL A CA 1
ATOM 6444 C C . VAL A 1 895 ? 27.788 -2.581 42.487 1.00 92.56 895 VAL A C 1
ATOM 6446 O O . VAL A 1 895 ? 29.013 -2.486 42.371 1.00 92.56 895 VAL A O 1
ATOM 6449 N N . ARG A 1 896 ? 27.060 -3.341 41.660 1.00 90.25 896 ARG A N 1
ATOM 6450 C CA . ARG A 1 896 ? 27.670 -4.235 40.662 1.00 90.25 896 ARG A CA 1
ATOM 6451 C C . ARG A 1 896 ? 27.122 -4.115 39.243 1.00 90.25 896 ARG A C 1
ATOM 6453 O O . ARG A 1 896 ? 25.924 -3.972 39.062 1.00 90.25 896 ARG A O 1
ATOM 6460 N N . PHE A 1 897 ? 27.988 -4.255 38.241 1.00 89.06 897 PHE A N 1
ATOM 6461 C CA . PHE A 1 897 ? 27.599 -4.256 36.826 1.00 89.06 897 PHE A CA 1
ATOM 6462 C C . PHE A 1 897 ? 26.772 -3.026 36.417 1.00 89.06 897 PHE A C 1
ATOM 6464 O O . PHE A 1 897 ? 25.735 -3.146 35.783 1.00 89.06 897 PHE A O 1
ATOM 6471 N N . ASN A 1 898 ? 27.197 -1.825 36.811 1.00 91.44 898 ASN A N 1
ATOM 6472 C CA . ASN A 1 898 ? 26.521 -0.573 36.455 1.00 91.44 898 ASN A CA 1
ATOM 6473 C C . ASN A 1 898 ? 27.357 0.239 35.450 1.00 91.44 898 ASN A C 1
ATOM 6475 O O . ASN A 1 898 ? 28.588 0.245 35.545 1.00 91.44 898 ASN A O 1
ATOM 6479 N N . SER A 1 899 ? 26.704 0.934 34.511 1.00 90.88 899 SER A N 1
ATOM 6480 C CA . SER A 1 899 ? 27.355 1.847 33.550 1.00 90.88 899 SER A CA 1
ATOM 6481 C C . SER A 1 899 ? 27.207 3.296 34.018 1.00 90.88 899 SER A C 1
ATOM 6483 O O . SER A 1 899 ? 26.086 3.777 34.159 1.00 90.88 899 SER A O 1
ATOM 6485 N N . PHE A 1 900 ? 28.314 4.013 34.221 1.00 88.88 900 PHE A N 1
ATOM 6486 C CA . PHE A 1 900 ? 28.340 5.401 34.688 1.00 88.88 900 PHE A CA 1
ATOM 6487 C C . PHE A 1 900 ? 28.976 6.339 33.656 1.00 88.88 900 PHE A C 1
ATOM 6489 O O . PHE A 1 900 ? 30.158 6.225 33.334 1.00 88.88 900 PHE A O 1
ATOM 6496 N N . SER A 1 901 ? 28.204 7.318 33.191 1.00 84.75 901 SER A N 1
ATOM 6497 C CA . SER A 1 901 ? 28.682 8.405 32.324 1.00 84.75 901 SER A CA 1
ATOM 6498 C C . SER A 1 901 ? 29.509 9.459 33.081 1.00 84.75 901 SER A C 1
ATOM 6500 O O . SER A 1 901 ? 30.468 10.005 32.534 1.00 84.75 901 SER A O 1
ATOM 6502 N N . SER A 1 902 ? 29.165 9.729 34.347 1.00 77.69 902 SER A N 1
ATOM 6503 C CA . SER A 1 902 ? 29.862 10.681 35.222 1.00 77.69 902 SER A CA 1
ATOM 6504 C C . SER A 1 902 ? 30.799 9.978 36.224 1.00 77.69 902 SER A C 1
ATOM 6506 O O . SER A 1 902 ? 31.163 8.811 36.063 1.00 77.69 902 SER A O 1
ATOM 6508 N N . GLN A 1 903 ? 31.235 10.691 37.269 1.00 75.88 903 GLN A N 1
ATOM 6509 C CA . GLN A 1 903 ? 31.901 10.064 38.417 1.00 75.88 903 GLN A CA 1
ATOM 6510 C C . GLN A 1 903 ? 30.911 9.111 39.096 1.00 75.88 903 GLN A C 1
ATOM 6512 O O . GLN A 1 903 ? 29.803 9.531 39.432 1.00 75.88 903 GLN A O 1
ATOM 6517 N N . TYR A 1 904 ? 31.271 7.841 39.304 1.00 75.69 904 TYR A N 1
ATOM 6518 C CA . TYR A 1 904 ? 30.270 6.881 39.779 1.00 75.69 904 TYR A CA 1
ATOM 6519 C C . TYR A 1 904 ? 29.769 7.219 41.199 1.00 75.69 904 TYR A C 1
ATOM 6521 O O . TYR A 1 904 ? 28.561 7.185 41.432 1.00 75.69 904 TYR A O 1
ATOM 6529 N N . ALA A 1 905 ? 30.662 7.616 42.122 1.00 72.75 905 ALA A N 1
ATOM 6530 C CA . ALA A 1 905 ? 30.288 8.042 43.471 1.00 72.75 905 ALA A CA 1
ATOM 6531 C C . ALA A 1 905 ? 31.198 9.117 44.083 1.00 72.75 905 ALA A C 1
ATOM 6533 O O . ALA A 1 905 ? 32.390 9.186 43.783 1.00 72.75 905 ALA A O 1
ATOM 6534 N N . ALA A 1 906 ? 30.622 9.906 44.995 1.00 66.25 906 ALA A N 1
ATOM 6535 C CA . ALA A 1 906 ? 31.324 10.839 45.874 1.00 66.25 906 ALA A CA 1
ATOM 6536 C C . ALA A 1 906 ? 30.948 10.567 47.339 1.00 66.25 906 ALA A C 1
ATOM 6538 O O . ALA A 1 906 ? 29.805 10.221 47.654 1.00 66.25 906 ALA A O 1
ATOM 6539 N N . TRP A 1 907 ? 31.935 10.715 48.223 1.00 72.19 907 TRP A N 1
ATOM 6540 C CA . TRP A 1 907 ? 31.936 10.123 49.559 1.00 72.19 907 TRP A CA 1
ATOM 6541 C C . TRP A 1 907 ? 32.191 11.190 50.626 1.00 72.19 907 TRP A C 1
ATOM 6543 O O . TRP A 1 907 ? 33.208 11.880 50.572 1.00 72.19 907 TRP A O 1
ATOM 6553 N N . GLY A 1 908 ? 31.271 11.325 51.583 1.00 64.19 908 GLY A N 1
ATOM 6554 C CA . GLY A 1 908 ? 31.437 12.196 52.749 1.00 64.19 908 GLY A CA 1
ATOM 6555 C C . GLY A 1 908 ? 32.243 11.549 53.883 1.00 64.19 908 GLY A C 1
ATOM 6556 O O . GLY A 1 908 ? 32.744 10.427 53.755 1.00 64.19 908 GLY A O 1
ATOM 6557 N N . GLU A 1 909 ? 32.297 12.236 55.029 1.00 64.31 909 GLU A N 1
ATOM 6558 C CA . GLU A 1 909 ? 32.933 11.802 56.290 1.00 64.31 909 GLU A CA 1
ATOM 6559 C C . GLU A 1 909 ? 32.141 10.680 57.008 1.00 64.31 909 GLU A C 1
ATOM 6561 O O . GLU A 1 909 ? 31.869 10.726 58.210 1.00 64.31 909 GLU A O 1
ATOM 6566 N N . GLY A 1 910 ? 31.715 9.672 56.249 1.00 71.25 910 GLY A N 1
ATOM 6567 C CA . GLY A 1 910 ? 31.065 8.464 56.739 1.00 71.25 910 GLY A CA 1
ATOM 6568 C C . GLY A 1 910 ? 32.057 7.361 57.115 1.00 71.25 910 GLY A C 1
ATOM 6569 O O . GLY A 1 910 ? 33.245 7.405 56.795 1.00 71.25 910 GLY A O 1
ATOM 6570 N N . SER A 1 911 ? 31.535 6.331 57.773 1.00 82.12 911 SER A N 1
ATOM 6571 C CA . SER A 1 911 ? 32.207 5.048 57.982 1.00 82.12 911 SER A CA 1
ATOM 6572 C C . SER A 1 911 ? 31.520 3.970 57.147 1.00 82.12 911 SER A C 1
ATOM 6574 O O . SER A 1 911 ? 30.294 3.958 57.017 1.00 82.12 911 SER A O 1
ATOM 6576 N N . TYR A 1 912 ? 32.315 3.074 56.569 1.00 86.38 912 TYR A N 1
ATOM 6577 C CA . TYR A 1 912 ? 31.862 2.102 55.580 1.00 86.38 912 TYR A CA 1
ATOM 6578 C C . TYR A 1 912 ? 32.203 0.688 56.057 1.00 86.38 912 TYR A C 1
ATOM 6580 O O . TYR A 1 912 ? 33.259 0.460 56.645 1.00 86.38 912 TYR A O 1
ATOM 6588 N N . SER A 1 913 ? 31.309 -0.270 55.825 1.00 88.69 913 SER A N 1
ATOM 6589 C CA . SER A 1 913 ? 31.519 -1.682 56.157 1.00 88.69 913 SER A CA 1
ATOM 6590 C C . SER A 1 913 ? 30.906 -2.557 55.075 1.00 88.69 913 SER A C 1
ATOM 6592 O O . SER A 1 913 ? 29.739 -2.381 54.744 1.00 88.69 913 SER A O 1
ATOM 6594 N N . ASN A 1 914 ? 31.665 -3.510 54.527 1.00 90.00 914 ASN A N 1
ATOM 6595 C CA . ASN A 1 914 ? 31.175 -4.412 53.478 1.00 90.00 914 ASN A CA 1
ATOM 6596 C C . ASN A 1 914 ? 30.546 -3.654 52.279 1.00 90.00 914 ASN A C 1
ATOM 6598 O O . ASN A 1 914 ? 29.506 -4.048 51.755 1.00 90.00 914 ASN A O 1
ATOM 6602 N N . VAL A 1 915 ? 31.170 -2.545 51.857 1.00 89.75 915 VAL A N 1
ATOM 6603 C CA . VAL A 1 915 ? 30.754 -1.745 50.690 1.00 89.75 915 VAL A CA 1
ATOM 6604 C C . VAL A 1 915 ? 31.588 -2.170 49.480 1.00 89.75 915 VAL A C 1
ATOM 6606 O O . VAL A 1 915 ? 32.819 -2.194 49.547 1.00 89.75 915 VAL A O 1
ATOM 6609 N N . ARG A 1 916 ? 30.955 -2.600 48.383 1.00 89.75 916 ARG A N 1
ATOM 6610 C CA . ARG A 1 916 ? 31.636 -3.410 47.355 1.00 89.75 916 ARG A CA 1
ATOM 6611 C C . ARG A 1 916 ? 31.212 -3.031 45.937 1.00 89.75 916 ARG A C 1
ATOM 6613 O O . ARG A 1 916 ? 30.030 -3.080 45.608 1.00 89.75 916 ARG A O 1
ATOM 6620 N N . PHE A 1 917 ? 32.196 -2.691 45.104 1.00 89.19 917 PHE A N 1
ATOM 6621 C CA . PHE A 1 917 ? 32.035 -2.265 43.713 1.00 89.19 917 PHE A CA 1
ATOM 6622 C C . PHE A 1 917 ? 32.625 -3.299 42.755 1.00 89.19 917 PHE A C 1
ATOM 6624 O O . PHE A 1 917 ? 33.846 -3.478 42.697 1.00 89.19 917 PHE A O 1
ATOM 6631 N N . VAL A 1 918 ? 31.754 -3.990 42.019 1.00 87.44 918 VAL A N 1
ATOM 6632 C CA . VAL A 1 918 ? 32.114 -5.179 41.231 1.00 87.44 918 VAL A CA 1
ATOM 6633 C C . VAL A 1 918 ? 31.637 -5.054 39.784 1.00 87.44 918 VAL A C 1
ATOM 6635 O O . VAL A 1 918 ? 30.445 -4.893 39.559 1.00 87.44 918 VAL A O 1
ATOM 6638 N N . GLY A 1 919 ? 32.510 -5.168 38.782 1.00 85.38 919 GLY A N 1
ATOM 6639 C CA . GLY A 1 919 ? 32.047 -5.231 37.385 1.00 85.38 919 GLY A CA 1
ATOM 6640 C C . GLY A 1 919 ? 31.460 -3.929 36.821 1.00 85.38 919 GLY A C 1
ATOM 6641 O O . GLY A 1 919 ? 30.737 -3.978 35.839 1.00 85.38 919 GLY A O 1
ATOM 6642 N N . ASN A 1 920 ? 31.675 -2.758 37.426 1.00 89.12 920 ASN A N 1
ATOM 6643 C CA . ASN A 1 920 ? 31.109 -1.496 36.921 1.00 89.12 920 ASN A CA 1
ATOM 6644 C C . ASN A 1 920 ? 31.976 -0.890 35.805 1.00 89.12 920 ASN A C 1
ATOM 6646 O O . ASN A 1 920 ? 33.191 -1.069 35.809 1.00 89.12 920 ASN A O 1
ATOM 6650 N N . ALA A 1 921 ? 31.380 -0.122 34.894 1.00 88.31 921 ALA A N 1
ATOM 6651 C CA . ALA A 1 921 ? 32.093 0.671 33.889 1.00 88.31 921 ALA A CA 1
ATOM 6652 C C . ALA A 1 921 ? 31.852 2.165 34.151 1.00 88.31 921 ALA A C 1
ATOM 6654 O O . ALA A 1 921 ? 30.702 2.570 34.304 1.00 88.31 921 ALA A O 1
ATOM 6655 N N . GLY A 1 922 ? 32.891 3.003 34.226 1.00 87.38 922 GLY A N 1
ATOM 6656 C CA . GLY A 1 922 ? 32.692 4.441 34.471 1.00 87.38 922 GLY A CA 1
ATOM 6657 C C . GLY A 1 922 ? 33.949 5.304 34.593 1.00 87.38 922 GLY A C 1
ATOM 6658 O O . GLY A 1 922 ? 35.063 4.896 34.262 1.00 87.38 922 GLY A O 1
ATOM 6659 N N . ARG A 1 923 ? 33.797 6.520 35.123 1.00 83.44 923 ARG A N 1
ATOM 6660 C CA . ARG A 1 923 ? 34.944 7.301 35.605 1.00 83.44 923 ARG A CA 1
ATOM 6661 C C . ARG A 1 923 ? 35.269 6.912 37.048 1.00 83.44 923 ARG A C 1
ATOM 6663 O O . ARG A 1 923 ? 34.367 6.853 37.886 1.00 83.44 923 ARG A O 1
ATOM 6670 N N . ALA A 1 924 ? 36.553 6.687 37.337 1.00 74.50 924 ALA A N 1
ATOM 6671 C CA . ALA A 1 924 ? 37.019 6.353 38.682 1.00 74.50 924 ALA A CA 1
ATOM 6672 C C . ALA A 1 924 ? 36.733 7.501 39.685 1.00 74.50 924 ALA A C 1
ATOM 6674 O O . ALA A 1 924 ? 36.525 8.650 39.269 1.00 74.50 924 ALA A O 1
ATOM 6675 N N . PRO A 1 925 ? 36.748 7.225 41.002 1.00 70.75 925 PRO A N 1
ATOM 6676 C CA . PRO A 1 925 ? 36.284 8.152 42.035 1.00 70.75 925 PRO A CA 1
ATOM 6677 C C . PRO A 1 925 ? 37.366 9.129 42.522 1.00 70.75 925 PRO A C 1
ATOM 6679 O O . PRO A 1 925 ? 37.088 9.977 43.367 1.00 70.75 925 PRO A O 1
ATOM 6682 N N . GLY A 1 926 ? 38.602 8.994 42.033 1.00 69.50 926 GLY A N 1
ATOM 6683 C CA . GLY A 1 926 ? 39.780 9.639 42.602 1.00 69.50 926 GLY A CA 1
ATOM 6684 C C . GLY A 1 926 ? 40.538 8.725 43.571 1.00 69.50 926 GLY A C 1
ATOM 6685 O O . GLY A 1 926 ? 39.943 8.051 44.416 1.00 69.50 926 GLY A O 1
ATOM 6686 N N . SER A 1 927 ? 41.867 8.766 43.502 1.00 66.19 927 SER A N 1
ATOM 6687 C CA . SER A 1 927 ? 42.802 8.054 44.390 1.00 66.19 927 SER A CA 1
ATOM 6688 C C . SER A 1 927 ? 42.501 8.160 45.894 1.00 66.19 927 SER A C 1
ATOM 6690 O O . SER A 1 927 ? 42.733 7.201 46.624 1.00 66.19 927 SER A O 1
ATOM 6692 N N . ASN A 1 928 ? 41.921 9.272 46.363 1.00 66.25 928 ASN A N 1
ATOM 6693 C CA . ASN A 1 928 ? 41.509 9.468 47.765 1.00 66.25 928 ASN A CA 1
ATOM 6694 C C . ASN A 1 928 ? 40.406 8.495 48.242 1.00 66.25 928 ASN A C 1
ATOM 6696 O O . ASN A 1 928 ? 40.178 8.374 49.444 1.00 66.25 928 ASN A O 1
ATOM 6700 N N . VAL A 1 929 ? 39.704 7.834 47.318 1.00 71.06 929 VAL A N 1
ATOM 6701 C CA . VAL A 1 929 ? 38.621 6.869 47.584 1.00 71.06 929 VAL A CA 1
ATOM 6702 C C . VAL A 1 929 ? 39.090 5.428 47.357 1.00 71.06 929 VAL A C 1
ATOM 6704 O O . VAL A 1 929 ? 38.635 4.508 48.044 1.00 71.06 929 VAL A O 1
ATOM 6707 N N . CYS A 1 930 ? 40.013 5.219 46.414 1.00 70.19 930 CYS A N 1
ATOM 6708 C CA . CYS A 1 930 ? 40.591 3.918 46.093 1.00 70.19 930 CYS A CA 1
ATOM 6709 C C . CYS A 1 930 ? 41.352 3.323 47.299 1.00 70.19 930 CYS A C 1
ATOM 6711 O O . CYS A 1 930 ? 42.525 3.614 47.516 1.00 70.19 930 CYS A O 1
ATOM 6713 N N . GLY A 1 931 ? 40.684 2.465 48.078 1.00 61.84 931 GLY A N 1
ATOM 6714 C CA . GLY A 1 931 ? 41.238 1.851 49.293 1.00 61.84 931 GLY A CA 1
ATOM 6715 C C . GLY A 1 931 ? 40.715 2.425 50.617 1.00 61.84 931 GLY A C 1
ATOM 6716 O O . GLY A 1 931 ? 41.272 2.111 51.669 1.00 61.84 931 GLY A O 1
ATOM 6717 N N . GLY A 1 932 ? 39.649 3.236 50.596 1.00 65.56 932 GLY A N 1
ATOM 6718 C CA . GLY A 1 932 ? 38.955 3.679 51.809 1.00 65.56 932 GLY A CA 1
ATOM 6719 C C . GLY A 1 932 ? 38.496 2.500 52.682 1.00 65.56 932 GLY A C 1
ATOM 6720 O O . GLY A 1 932 ? 37.912 1.536 52.187 1.00 65.56 932 GLY A O 1
ATOM 6721 N N . GLY A 1 933 ? 38.770 2.564 53.989 1.00 68.88 933 GLY A N 1
ATOM 6722 C CA . GLY A 1 933 ? 38.551 1.449 54.916 1.00 68.88 933 GLY A CA 1
ATOM 6723 C C . GLY A 1 933 ? 37.096 0.969 54.948 1.00 68.88 933 GLY A C 1
ATOM 6724 O O . GLY A 1 933 ? 36.218 1.694 55.406 1.00 68.88 933 GLY A O 1
ATOM 6725 N N . GLY A 1 934 ? 36.864 -0.261 54.476 1.00 80.38 934 GLY A N 1
ATOM 6726 C CA . GLY A 1 934 ? 35.536 -0.884 54.386 1.00 80.38 934 GLY A CA 1
ATOM 6727 C C . GLY A 1 934 ? 34.878 -0.828 53.001 1.00 80.38 934 GLY A C 1
ATOM 6728 O O . GLY A 1 934 ? 33.846 -1.477 52.812 1.00 80.38 934 GLY A O 1
ATOM 6729 N N . ILE A 1 935 ? 35.488 -0.125 52.038 1.00 87.31 935 ILE A N 1
ATOM 6730 C CA . ILE A 1 935 ? 35.111 -0.125 50.618 1.00 87.31 935 ILE A CA 1
ATOM 6731 C C . ILE A 1 935 ? 36.071 -1.040 49.836 1.00 87.31 935 ILE A C 1
ATOM 6733 O O . ILE A 1 935 ? 37.271 -1.077 50.108 1.00 87.31 935 ILE A O 1
ATOM 6737 N N . SER A 1 936 ? 35.568 -1.787 48.850 1.00 87.06 936 SER A N 1
ATOM 6738 C CA . SER A 1 936 ? 36.385 -2.635 47.968 1.00 87.06 936 SER A CA 1
ATOM 6739 C C . SER A 1 936 ? 35.971 -2.537 46.499 1.00 87.06 936 SER A C 1
ATOM 6741 O O . SER A 1 936 ? 34.798 -2.336 46.188 1.00 87.06 936 SER A O 1
ATOM 6743 N N . PHE A 1 937 ? 36.947 -2.708 45.605 1.00 87.12 937 PHE A N 1
ATOM 6744 C CA . PHE A 1 937 ? 36.809 -2.572 44.153 1.00 87.12 937 PHE A CA 1
ATOM 6745 C C . PHE A 1 937 ? 37.367 -3.814 43.458 1.00 87.12 937 PHE A C 1
ATOM 6747 O O . PHE A 1 937 ? 38.475 -4.250 43.778 1.00 87.12 937 PHE A O 1
ATOM 6754 N N . GLN A 1 938 ? 36.598 -4.418 42.551 1.00 84.69 938 GLN A N 1
ATOM 6755 C CA . GLN A 1 938 ? 37.005 -5.608 41.804 1.00 84.69 938 GLN A CA 1
ATOM 6756 C C . GLN A 1 938 ? 36.443 -5.601 40.377 1.00 84.69 938 GLN A C 1
ATOM 6758 O O . GLN A 1 938 ? 35.229 -5.551 40.189 1.00 84.69 938 GLN A O 1
ATOM 6763 N N . LYS A 1 939 ? 37.311 -5.785 39.375 1.00 82.88 939 LYS A N 1
ATOM 6764 C CA . LYS A 1 939 ? 36.912 -6.039 37.977 1.00 82.88 939 LYS A CA 1
ATOM 6765 C C . LYS A 1 939 ? 36.041 -4.937 37.371 1.00 82.88 939 LYS A C 1
ATOM 6767 O O . LYS A 1 939 ? 35.126 -5.214 36.612 1.00 82.88 939 LYS A O 1
ATOM 6772 N N . ASN A 1 940 ? 36.305 -3.686 37.727 1.00 86.19 940 ASN A N 1
ATOM 6773 C CA . ASN A 1 940 ? 35.657 -2.531 37.113 1.00 86.19 940 ASN A CA 1
ATOM 6774 C C . ASN A 1 940 ? 36.484 -2.024 35.912 1.00 86.19 940 ASN A C 1
ATOM 6776 O O . ASN A 1 940 ? 37.695 -2.243 35.850 1.00 86.19 940 ASN A O 1
ATOM 6780 N N . ALA A 1 941 ? 35.848 -1.326 34.972 1.00 86.12 941 ALA A N 1
ATOM 6781 C CA . ALA A 1 941 ? 36.488 -0.688 33.823 1.00 86.12 941 ALA A CA 1
ATOM 6782 C C . ALA A 1 941 ? 36.435 0.841 33.960 1.00 86.12 941 ALA A C 1
ATOM 6784 O O . ALA A 1 941 ? 35.359 1.443 33.916 1.00 86.12 941 ALA A O 1
ATOM 6785 N N . TRP A 1 942 ? 37.596 1.478 34.130 1.00 85.44 942 TRP A N 1
ATOM 6786 C CA . TRP A 1 942 ? 37.691 2.902 34.456 1.00 85.44 942 TRP A CA 1
ATOM 6787 C C . TRP A 1 942 ? 38.384 3.740 33.370 1.00 85.44 942 TRP A C 1
ATOM 6789 O O . TRP A 1 942 ? 39.263 3.254 32.667 1.00 85.44 942 TRP A O 1
ATOM 6799 N N . THR A 1 943 ? 38.059 5.033 33.267 1.00 82.19 943 THR A N 1
ATOM 6800 C CA . THR A 1 943 ? 38.709 5.969 32.315 1.00 82.19 943 THR A CA 1
ATOM 6801 C C . THR A 1 943 ? 39.965 6.681 32.827 1.00 82.19 943 THR A C 1
ATOM 6803 O O . THR A 1 943 ? 40.555 7.468 32.089 1.00 82.19 943 THR A O 1
ATOM 6806 N N . SER A 1 944 ? 40.362 6.485 34.090 1.00 73.81 944 SER A N 1
ATOM 6807 C CA . SER A 1 944 ? 41.404 7.317 34.719 1.00 73.81 944 SER A CA 1
ATOM 6808 C C . SER A 1 944 ? 42.410 6.569 35.595 1.00 73.81 944 SER A C 1
ATOM 6810 O O . SER A 1 944 ? 43.607 6.794 35.452 1.00 73.81 944 SER A O 1
ATOM 6812 N N . GLU A 1 945 ? 41.963 5.695 36.500 1.00 80.75 945 GLU A N 1
ATOM 6813 C CA . GLU A 1 945 ? 42.831 4.961 37.434 1.00 80.75 945 GLU A CA 1
ATOM 6814 C C . GLU A 1 945 ? 42.139 3.690 37.958 1.00 80.75 945 GLU A C 1
ATOM 6816 O O . GLU A 1 945 ? 40.913 3.609 37.957 1.00 80.75 945 GLU A O 1
ATOM 6821 N N . THR A 1 946 ? 42.914 2.696 38.402 1.00 81.94 946 THR A N 1
ATOM 6822 C CA . THR A 1 946 ? 42.410 1.482 39.071 1.00 81.94 946 THR A CA 1
ATOM 6823 C C . THR A 1 946 ? 42.203 1.726 40.565 1.00 81.94 946 THR A C 1
ATOM 6825 O O . THR A 1 946 ? 43.140 2.186 41.218 1.00 81.94 946 THR A O 1
ATOM 6828 N N . CYS A 1 947 ? 41.069 1.312 41.140 1.00 81.94 947 CYS A N 1
ATOM 6829 C CA . CYS A 1 947 ? 40.917 1.274 42.601 1.00 81.94 947 CYS A CA 1
ATOM 6830 C C . CYS A 1 947 ? 41.203 -0.104 43.219 1.00 81.94 947 CYS A C 1
ATOM 6832 O O . CYS A 1 947 ? 41.518 -0.183 44.406 1.00 81.94 947 CYS A O 1
ATOM 6834 N N . GLY A 1 948 ? 41.085 -1.186 42.445 1.00 81.06 948 GLY A N 1
ATOM 6835 C CA . GLY A 1 948 ? 41.352 -2.555 42.885 1.00 81.06 948 GLY A CA 1
ATOM 6836 C C . GLY A 1 948 ? 42.235 -3.340 41.917 1.00 81.06 948 GLY A C 1
ATOM 6837 O O . GLY A 1 948 ? 42.306 -3.039 40.730 1.00 81.06 948 GLY A O 1
ATOM 6838 N N . SER A 1 949 ? 42.882 -4.398 42.412 1.00 72.50 949 SER A N 1
ATOM 6839 C CA . SER A 1 949 ? 43.857 -5.213 41.660 1.00 72.50 949 SER A CA 1
ATOM 6840 C C . SER A 1 949 ? 43.276 -6.059 40.518 1.00 72.50 949 SER A C 1
ATOM 6842 O O . SER A 1 949 ? 44.031 -6.732 39.819 1.00 72.50 949 SER A O 1
ATOM 6844 N N . GLY A 1 950 ? 41.953 -6.048 40.335 1.00 75.94 950 GLY A N 1
ATOM 6845 C CA . GLY A 1 950 ? 41.272 -6.640 39.182 1.00 75.94 950 GLY A CA 1
ATOM 6846 C C . GLY A 1 950 ? 40.660 -5.620 38.220 1.00 75.94 950 GLY A C 1
ATOM 6847 O O . GLY A 1 950 ? 40.094 -6.045 37.220 1.00 75.94 950 GLY A O 1
ATOM 6848 N N . ASP A 1 951 ? 40.710 -4.319 38.526 1.00 84.75 951 ASP A N 1
ATOM 6849 C CA . ASP A 1 951 ? 40.177 -3.266 37.653 1.00 84.75 951 ASP A CA 1
ATOM 6850 C C . ASP A 1 951 ? 41.081 -3.049 36.424 1.00 84.75 951 ASP A C 1
ATOM 6852 O O . ASP A 1 951 ? 42.289 -3.294 36.478 1.00 84.75 951 ASP A O 1
ATOM 6856 N N . VAL A 1 952 ? 40.518 -2.519 35.334 1.00 83.19 952 VAL A N 1
ATOM 6857 C CA . VAL A 1 952 ? 41.273 -2.051 34.157 1.00 83.19 952 VAL A CA 1
ATOM 6858 C C . VAL A 1 952 ? 41.135 -0.541 33.968 1.00 83.19 952 VAL A C 1
ATOM 6860 O O . VAL A 1 952 ? 40.166 0.067 34.425 1.00 83.19 952 VAL A O 1
ATOM 6863 N N . VAL A 1 953 ? 42.081 0.058 33.237 1.00 84.56 953 VAL A N 1
ATOM 6864 C CA . VAL A 1 953 ? 42.001 1.455 32.786 1.00 84.56 953 VAL A CA 1
ATOM 6865 C C . VAL A 1 953 ? 42.011 1.515 31.263 1.00 84.56 953 VAL A C 1
ATOM 6867 O O . VAL A 1 953 ? 42.863 0.907 30.616 1.00 84.56 953 VAL A O 1
ATOM 6870 N N . LEU A 1 954 ? 41.069 2.271 30.707 1.00 81.31 954 LEU A N 1
ATOM 6871 C CA . LEU A 1 954 ? 40.900 2.548 29.284 1.00 81.31 954 LEU A CA 1
ATOM 6872 C C . LEU A 1 954 ? 41.147 4.043 29.030 1.00 81.31 954 LEU A C 1
ATOM 6874 O O . LEU A 1 954 ? 40.840 4.876 29.878 1.00 81.31 954 LEU A O 1
ATOM 6878 N N . SER A 1 955 ? 41.665 4.411 27.855 1.00 75.62 955 SER A N 1
ATOM 6879 C CA . SER A 1 955 ? 41.900 5.824 27.487 1.00 75.62 955 SER A CA 1
ATOM 6880 C C . SER A 1 955 ? 40.611 6.640 27.318 1.00 75.62 955 SER A C 1
ATOM 6882 O O . SER A 1 955 ? 40.625 7.865 27.404 1.00 75.62 955 SER A O 1
ATOM 6884 N N . SER A 1 956 ? 39.503 5.951 27.062 1.00 78.38 956 SER A N 1
ATOM 6885 C CA . SER A 1 956 ? 38.130 6.452 27.022 1.00 78.38 956 SER A CA 1
ATOM 6886 C C . SER A 1 956 ? 37.198 5.258 27.232 1.00 78.38 956 SER A C 1
ATOM 6888 O O . SER A 1 956 ? 37.600 4.126 26.950 1.00 78.38 956 SER A O 1
ATOM 6890 N N . LEU A 1 957 ? 35.977 5.479 27.724 1.00 78.00 957 LEU A N 1
ATOM 6891 C CA . LEU A 1 957 ? 34.976 4.414 27.715 1.00 78.00 957 LEU A CA 1
ATOM 6892 C C . LEU A 1 957 ? 34.378 4.302 26.312 1.00 78.00 957 LEU A C 1
ATOM 6894 O O . LEU A 1 957 ? 33.974 5.324 25.755 1.00 78.00 957 LEU A O 1
ATOM 6898 N N . PRO A 1 958 ? 34.299 3.089 25.748 1.00 79.44 958 PRO A N 1
ATOM 6899 C CA . PRO A 1 958 ? 33.833 2.852 24.392 1.00 79.44 958 PRO A CA 1
ATOM 6900 C C . PRO A 1 958 ? 32.297 2.771 24.353 1.00 79.44 958 PRO A C 1
ATOM 6902 O O . PRO A 1 958 ? 31.746 1.866 23.733 1.00 79.44 958 PRO A O 1
ATOM 6905 N N . PHE A 1 959 ? 31.603 3.670 25.058 1.00 85.38 959 PHE A N 1
ATOM 6906 C CA . PHE A 1 959 ? 30.140 3.753 25.041 1.00 85.38 959 PHE A CA 1
ATOM 6907 C C . PHE A 1 959 ? 29.636 4.246 23.677 1.00 85.38 959 PHE A C 1
ATOM 6909 O O . PHE A 1 959 ? 30.320 5.027 23.012 1.00 85.38 959 PHE A O 1
ATOM 6916 N N . VAL A 1 960 ? 28.433 3.827 23.278 1.00 85.06 960 VAL A N 1
ATOM 6917 C CA . VAL A 1 960 ? 27.809 4.239 22.006 1.00 85.06 960 VAL A CA 1
ATOM 6918 C C . VAL A 1 960 ? 27.538 5.751 21.977 1.00 85.06 960 VAL A C 1
ATOM 6920 O O . VAL A 1 960 ? 27.857 6.407 20.984 1.00 85.06 960 VAL A O 1
ATOM 6923 N N . ASN A 1 961 ? 26.998 6.330 23.058 1.00 83.06 961 ASN A N 1
ATOM 6924 C CA . ASN A 1 961 ? 26.823 7.778 23.201 1.00 83.06 961 ASN A CA 1
ATOM 6925 C C . ASN A 1 961 ? 26.793 8.228 24.674 1.00 83.06 961 ASN A C 1
ATOM 6927 O O . ASN A 1 961 ? 26.052 7.695 25.488 1.00 83.06 961 ASN A O 1
ATOM 6931 N N . VAL A 1 962 ? 27.532 9.284 25.022 1.00 79.00 962 VAL A N 1
ATOM 6932 C CA . VAL A 1 962 ? 27.535 9.867 26.383 1.00 79.00 962 VAL A CA 1
ATOM 6933 C C . VAL A 1 962 ? 26.927 11.273 26.453 1.00 79.00 962 VAL A C 1
ATOM 6935 O O . VAL A 1 962 ? 27.016 11.929 27.489 1.00 79.00 962 VAL A O 1
ATOM 6938 N N . ALA A 1 963 ? 26.334 11.766 25.361 1.00 77.25 963 ALA A N 1
ATOM 6939 C CA . ALA A 1 963 ? 25.714 13.088 25.316 1.00 77.25 963 ALA A CA 1
ATOM 6940 C C . ALA A 1 963 ? 24.444 13.141 26.197 1.00 77.25 963 ALA A C 1
ATOM 6942 O O . ALA A 1 963 ? 23.523 12.357 25.949 1.00 77.25 963 ALA A O 1
ATOM 6943 N N . PRO A 1 964 ? 24.346 14.054 27.188 1.00 72.88 964 PRO A N 1
ATOM 6944 C CA . PRO A 1 964 ? 23.187 14.132 28.077 1.00 72.88 964 PRO A CA 1
ATOM 6945 C C . PRO A 1 964 ? 21.864 14.300 27.320 1.00 72.88 964 PRO A C 1
ATOM 6947 O O . PRO A 1 964 ? 21.756 15.114 26.402 1.00 72.88 964 PRO A O 1
ATOM 6950 N N . GLY A 1 965 ? 20.865 13.501 27.692 1.00 66.75 965 GLY A N 1
ATOM 6951 C CA . GLY A 1 965 ? 19.560 13.428 27.036 1.00 66.75 965 GLY A CA 1
ATOM 6952 C C . GLY A 1 965 ? 19.480 12.469 25.851 1.00 66.75 965 GLY A C 1
ATOM 6953 O O . GLY A 1 965 ? 18.373 12.154 25.402 1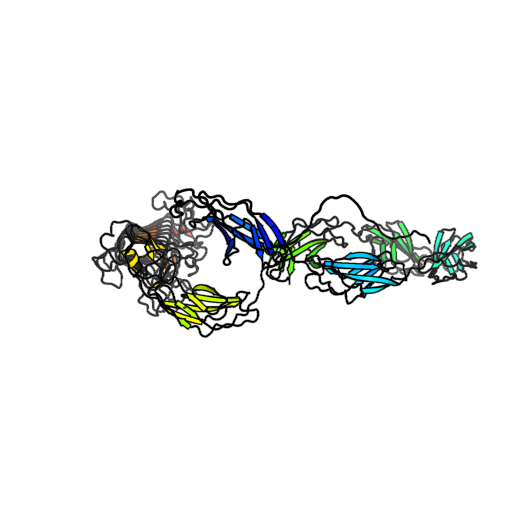.00 66.75 965 GLY A O 1
ATOM 6954 N N . GLN A 1 966 ? 20.625 11.985 25.370 1.00 72.50 966 GLN A N 1
ATOM 6955 C CA . GLN A 1 966 ? 20.786 10.968 24.329 1.00 72.50 966 GLN A CA 1
ATOM 6956 C C . GLN A 1 966 ? 21.756 9.863 24.799 1.00 72.50 966 GLN A C 1
ATOM 6958 O O . GLN A 1 966 ? 22.430 9.255 23.968 1.00 72.50 966 GLN A O 1
ATOM 6963 N N . GLU A 1 967 ? 21.877 9.636 26.116 1.00 78.56 967 GLU A N 1
ATOM 6964 C CA . GLU A 1 967 ? 22.838 8.675 26.662 1.00 78.56 967 GLU A CA 1
ATOM 6965 C C . GLU A 1 967 ? 22.521 7.245 26.214 1.00 78.56 967 GLU A C 1
ATOM 6967 O O . GLU A 1 967 ? 21.481 6.683 26.551 1.00 78.56 967 GLU A O 1
ATOM 6972 N N . ASP A 1 968 ? 23.473 6.651 25.506 1.00 83.56 968 ASP A N 1
ATOM 6973 C CA . ASP A 1 968 ? 23.529 5.247 25.143 1.00 83.56 968 ASP A CA 1
ATOM 6974 C C . ASP A 1 968 ? 24.799 4.653 25.778 1.00 83.56 968 ASP A C 1
ATOM 6976 O O . ASP A 1 968 ? 25.917 4.789 25.269 1.00 83.56 968 ASP A O 1
ATOM 6980 N N . LEU A 1 969 ? 24.618 4.052 26.957 1.00 85.81 969 LEU A N 1
ATOM 6981 C CA . LEU A 1 969 ? 25.690 3.524 27.800 1.00 85.81 969 LEU A CA 1
ATOM 6982 C C . LEU A 1 969 ? 25.904 2.009 27.624 1.00 85.81 969 LEU A C 1
ATOM 6984 O O . LEU A 1 969 ? 26.493 1.378 28.513 1.00 85.81 969 LEU A O 1
ATOM 6988 N N . HIS A 1 970 ? 25.471 1.431 26.491 1.00 84.62 970 HIS A N 1
ATOM 6989 C CA . HIS A 1 970 ? 26.001 0.141 26.045 1.00 84.62 970 HIS A CA 1
ATOM 6990 C C . HIS A 1 970 ? 27.481 0.324 25.681 1.00 84.62 970 HIS A C 1
ATOM 6992 O O . HIS A 1 970 ? 27.862 1.331 25.072 1.00 84.62 970 HIS A O 1
ATOM 6998 N N . LEU A 1 971 ? 28.327 -0.657 25.990 1.00 79.00 971 LEU A N 1
ATOM 6999 C CA . LEU A 1 971 ? 29.675 -0.714 25.418 1.00 79.00 971 LEU A CA 1
ATOM 7000 C C . LEU A 1 971 ? 29.609 -1.165 23.945 1.00 79.00 971 LEU A C 1
ATOM 7002 O O . LEU A 1 971 ? 28.859 -2.076 23.586 1.00 79.00 971 LEU A O 1
ATOM 7006 N N . THR A 1 972 ? 30.376 -0.501 23.077 1.00 75.12 972 THR A N 1
ATOM 7007 C CA . THR A 1 972 ? 30.417 -0.783 21.630 1.00 75.12 972 THR A CA 1
ATOM 7008 C C . THR A 1 972 ? 31.035 -2.150 21.324 1.00 75.12 972 THR A C 1
ATOM 7010 O O . THR A 1 972 ? 31.976 -2.595 21.984 1.00 75.12 972 THR A O 1
ATOM 7013 N N . GLY A 1 973 ? 30.496 -2.815 20.300 1.00 65.69 973 GLY A N 1
ATOM 7014 C CA . GLY A 1 973 ? 30.784 -4.211 19.982 1.00 65.69 973 GLY A CA 1
ATOM 7015 C C . GLY A 1 973 ? 32.275 -4.510 19.833 1.00 65.69 973 GLY A C 1
ATOM 7016 O O . GLY A 1 973 ? 33.007 -3.832 19.110 1.00 65.69 973 GLY A O 1
ATOM 7017 N N . GLY A 1 974 ? 32.730 -5.546 20.539 1.00 61.66 974 GLY A N 1
ATOM 7018 C CA . GLY A 1 974 ? 34.136 -5.955 20.583 1.00 61.66 974 GLY A CA 1
ATOM 7019 C C . GLY A 1 974 ? 35.024 -5.147 21.539 1.00 61.66 974 GLY A C 1
ATOM 7020 O O . GLY A 1 974 ? 36.183 -5.516 21.721 1.00 61.66 974 GLY A O 1
ATOM 7021 N N . ALA A 1 975 ? 34.504 -4.103 22.194 1.00 59.69 975 ALA A N 1
ATOM 7022 C CA . ALA A 1 975 ? 35.210 -3.382 23.257 1.00 59.69 975 ALA A CA 1
ATOM 7023 C C . ALA A 1 975 ? 35.031 -4.013 24.658 1.00 59.69 975 ALA A C 1
ATOM 7025 O O . ALA A 1 975 ? 35.514 -3.465 25.652 1.00 59.69 975 ALA A O 1
ATOM 7026 N N . ALA A 1 976 ? 34.377 -5.180 24.708 1.00 57.62 976 ALA A N 1
ATOM 7027 C CA . ALA A 1 976 ? 34.126 -5.996 25.888 1.00 57.62 976 ALA A CA 1
ATOM 7028 C C . ALA A 1 976 ? 35.392 -6.242 26.719 1.00 57.62 976 ALA A C 1
ATOM 7030 O O . ALA A 1 976 ? 36.343 -6.912 26.283 1.00 57.62 976 ALA A O 1
ATOM 7031 N N . VAL A 1 977 ? 35.402 -5.739 27.955 1.00 62.84 977 VAL A N 1
ATOM 7032 C CA . VAL A 1 977 ? 36.517 -5.981 28.873 1.00 62.84 977 VAL A CA 1
ATOM 7033 C C . VAL A 1 977 ? 36.409 -7.408 29.400 1.00 62.84 977 VAL A C 1
ATOM 7035 O O . VAL A 1 977 ? 35.682 -7.691 30.343 1.00 62.84 977 VAL A O 1
ATOM 7038 N N . ASN A 1 978 ? 37.162 -8.314 28.779 1.00 60.47 978 ASN A N 1
ATOM 7039 C CA . ASN A 1 978 ? 37.182 -9.734 29.116 1.00 60.47 978 ASN A CA 1
ATOM 7040 C C . ASN A 1 978 ? 37.773 -9.968 30.519 1.00 60.47 978 ASN A C 1
ATOM 7042 O O . ASN A 1 978 ? 38.985 -10.167 30.666 1.00 60.47 978 ASN A O 1
ATOM 7046 N N . PHE A 1 979 ? 36.936 -10.006 31.558 1.00 63.25 979 PHE A N 1
ATOM 7047 C CA . PHE A 1 979 ? 37.380 -10.463 32.869 1.00 63.25 979 PHE A CA 1
ATOM 7048 C C . PHE A 1 979 ? 37.311 -11.990 32.936 1.00 63.25 979 PHE A C 1
ATOM 7050 O O . PHE A 1 979 ? 36.283 -12.616 32.679 1.00 63.25 979 PHE A O 1
ATOM 7057 N N . ALA A 1 980 ? 38.409 -12.621 33.361 1.00 54.75 980 ALA A N 1
ATOM 7058 C CA . ALA A 1 980 ? 38.390 -14.046 33.684 1.00 54.75 980 ALA A CA 1
ATOM 7059 C C . ALA A 1 980 ? 37.306 -14.332 34.742 1.00 54.75 980 ALA A C 1
ATOM 7061 O O . ALA A 1 980 ? 37.156 -13.570 35.703 1.00 54.75 980 ALA A O 1
ATOM 7062 N N . THR A 1 981 ? 36.559 -15.427 34.579 1.00 54.53 981 THR A N 1
ATOM 7063 C CA . THR A 1 981 ? 35.369 -15.761 35.384 1.00 54.53 981 THR A CA 1
ATOM 7064 C C . THR A 1 981 ? 35.612 -15.631 36.891 1.00 54.53 981 THR A C 1
ATOM 7066 O O . THR A 1 981 ? 36.547 -16.220 37.434 1.00 54.53 981 THR A O 1
ATOM 7069 N N . GLY A 1 982 ? 34.774 -14.854 37.584 1.00 53.41 982 GLY A N 1
ATOM 7070 C CA . GLY A 1 982 ? 34.797 -14.758 39.045 1.00 53.41 982 GLY A CA 1
ATOM 7071 C C . GLY A 1 982 ? 34.059 -15.928 39.695 1.00 53.41 982 GLY A C 1
ATOM 7072 O O . GLY A 1 982 ? 32.902 -16.173 39.374 1.00 53.41 982 GLY A O 1
ATOM 7073 N N . SER A 1 983 ? 34.706 -16.631 40.624 1.00 52.94 983 SER A N 1
ATOM 7074 C CA . SER A 1 983 ? 34.066 -17.653 41.457 1.00 52.94 983 SER A CA 1
ATOM 7075 C C . SER A 1 983 ? 33.527 -17.027 42.750 1.00 52.94 983 SER A C 1
ATOM 7077 O O . SER A 1 983 ? 34.266 -16.895 43.726 1.00 52.94 983 SER A O 1
ATOM 7079 N N . GLY A 1 984 ? 32.256 -16.625 42.755 1.00 64.56 984 GLY A N 1
ATOM 7080 C CA . GLY A 1 984 ? 31.573 -16.072 43.929 1.00 64.56 984 GLY A CA 1
ATOM 7081 C C . GLY A 1 984 ? 30.209 -15.474 43.580 1.00 64.56 984 GLY A C 1
ATOM 7082 O O . GLY A 1 984 ? 29.986 -15.084 42.434 1.00 64.56 984 GLY A O 1
ATOM 7083 N N . THR A 1 985 ? 29.320 -15.368 44.572 1.00 67.81 985 THR A N 1
ATOM 7084 C CA . THR A 1 985 ? 27.918 -14.921 44.418 1.00 67.81 985 THR A CA 1
ATOM 7085 C C . THR A 1 985 ? 27.767 -13.517 43.823 1.00 67.81 985 THR A C 1
ATOM 7087 O O . THR A 1 985 ? 26.780 -13.198 43.157 1.00 67.81 985 THR A O 1
ATOM 7090 N N . ASP A 1 986 ? 28.787 -12.678 43.989 1.00 72.75 986 ASP A N 1
ATOM 7091 C CA . ASP A 1 986 ? 28.854 -11.344 43.393 1.00 72.75 986 ASP A CA 1
ATOM 7092 C C . ASP A 1 986 ? 28.866 -11.363 41.860 1.00 72.75 986 ASP A C 1
ATOM 7094 O O . ASP A 1 986 ? 28.359 -10.429 41.243 1.00 72.75 986 ASP A O 1
ATOM 7098 N N . PHE A 1 987 ? 29.380 -12.436 41.253 1.00 71.56 987 PHE A N 1
ATOM 7099 C CA . PHE A 1 987 ? 29.525 -12.610 39.805 1.00 71.56 987 PHE A CA 1
ATOM 7100 C C . PHE A 1 987 ? 28.442 -13.512 39.191 1.00 71.56 987 PHE A C 1
ATOM 7102 O O . PHE A 1 987 ? 28.578 -13.933 38.045 1.00 71.56 987 PHE A O 1
ATOM 7109 N N . GLU A 1 988 ? 27.374 -13.840 39.927 1.00 70.88 988 GLU A N 1
ATOM 7110 C CA . GLU A 1 988 ? 26.365 -14.800 39.456 1.00 70.88 988 GLU A CA 1
ATOM 7111 C C . GLU A 1 988 ? 25.395 -14.242 38.400 1.00 70.88 988 GLU A C 1
ATOM 7113 O O . GLU A 1 988 ? 24.872 -15.045 37.627 1.00 70.88 988 GLU A O 1
ATOM 7118 N N . LEU A 1 989 ? 25.212 -12.915 38.281 1.00 73.56 989 LEU A N 1
ATOM 7119 C CA . LEU A 1 989 ? 24.250 -12.269 37.361 1.00 73.56 989 LEU A CA 1
ATOM 7120 C C . LEU A 1 989 ? 24.367 -12.759 35.909 1.00 73.56 989 LEU A C 1
ATOM 7122 O O . LEU A 1 989 ? 25.296 -12.400 35.186 1.00 73.56 989 LEU A O 1
ATOM 7126 N N . VAL A 1 990 ? 23.425 -13.620 35.513 1.00 70.75 990 VAL A N 1
ATOM 7127 C CA . VAL A 1 990 ? 23.417 -14.332 34.221 1.00 70.75 990 VAL A CA 1
ATOM 7128 C C . VAL A 1 990 ? 22.992 -13.421 33.065 1.00 70.75 990 VAL A C 1
ATOM 7130 O O . VAL A 1 990 ? 23.338 -13.700 31.923 1.00 70.75 990 VAL A O 1
ATOM 7133 N N . GLY A 1 991 ? 22.285 -12.331 33.364 1.00 78.69 991 GLY A N 1
ATOM 7134 C CA . GLY A 1 991 ? 21.881 -11.317 32.396 1.00 78.69 991 GLY A CA 1
ATOM 7135 C C . GLY A 1 991 ? 22.240 -9.897 32.826 1.00 78.69 991 GLY A C 1
ATOM 7136 O O . GLY A 1 991 ? 22.695 -9.661 33.949 1.00 78.69 991 GLY A O 1
ATOM 7137 N N . ASP A 1 992 ? 22.049 -8.985 31.891 1.00 83.06 992 ASP A N 1
ATOM 7138 C CA . ASP A 1 992 ? 22.342 -7.545 31.897 1.00 83.06 992 ASP A CA 1
ATOM 7139 C C . ASP A 1 992 ? 21.071 -6.718 32.217 1.00 83.06 992 ASP A C 1
ATOM 7141 O O . ASP A 1 992 ? 20.187 -7.168 32.965 1.00 83.06 992 ASP A O 1
ATOM 7145 N N . ILE A 1 993 ? 21.015 -5.457 31.785 1.00 84.56 993 ILE A N 1
ATOM 7146 C CA . ILE A 1 993 ? 19.907 -4.536 32.064 1.00 84.56 993 ILE A CA 1
ATOM 7147 C C . ILE A 1 993 ? 18.644 -4.829 31.239 1.00 84.56 993 ILE A C 1
ATOM 7149 O O . ILE A 1 993 ? 17.547 -4.755 31.801 1.00 84.56 993 ILE A O 1
ATOM 7153 N N . ASP A 1 994 ? 18.766 -5.186 29.957 1.00 78.19 994 ASP A N 1
ATOM 7154 C CA . ASP A 1 994 ? 17.608 -5.477 29.101 1.00 78.19 994 ASP A CA 1
ATOM 7155 C C . ASP A 1 994 ? 17.151 -6.946 29.199 1.00 78.19 994 ASP A C 1
ATOM 7157 O O . ASP A 1 994 ? 15.967 -7.241 29.007 1.00 78.19 994 ASP A O 1
ATOM 7161 N N . GLY A 1 995 ? 18.044 -7.837 29.646 1.00 80.25 995 GLY A N 1
ATOM 7162 C CA . GLY A 1 995 ? 17.761 -9.246 29.904 1.00 80.25 995 GLY A CA 1
ATOM 7163 C C . GLY A 1 995 ? 18.381 -10.205 28.888 1.00 80.25 995 GLY A C 1
ATOM 7164 O O . GLY A 1 995 ? 18.055 -11.398 28.918 1.00 80.25 995 GLY A O 1
ATOM 7165 N N . GLN A 1 996 ? 19.276 -9.722 28.026 1.00 80.12 996 GLN A N 1
ATOM 7166 C CA . GLN A 1 996 ? 20.227 -10.560 27.309 1.00 80.12 996 GLN A CA 1
ATOM 7167 C C . GLN A 1 996 ? 21.107 -11.365 28.291 1.00 80.12 996 GLN A C 1
ATOM 7169 O O . GLN A 1 996 ? 21.060 -11.213 29.516 1.00 80.12 996 GLN A O 1
ATOM 7174 N N . SER A 1 997 ? 21.812 -12.373 27.769 1.00 79.38 997 SER A N 1
ATOM 7175 C CA . SER A 1 997 ? 22.636 -13.280 28.581 1.00 79.38 997 SER A CA 1
ATOM 7176 C C . SER A 1 997 ? 24.092 -12.848 28.516 1.00 79.38 997 SER A C 1
ATOM 7178 O O . SER A 1 997 ? 24.688 -12.903 27.440 1.00 79.38 997 SER A O 1
ATOM 7180 N N . ARG A 1 998 ? 24.678 -12.485 29.663 1.00 75.88 998 ARG A N 1
ATOM 7181 C CA . ARG A 1 998 ? 26.041 -11.942 29.700 1.00 75.88 998 ARG A CA 1
ATOM 7182 C C . ARG A 1 998 ? 27.053 -12.962 29.152 1.00 75.88 998 ARG A C 1
ATOM 7184 O O . ARG A 1 998 ? 27.001 -14.132 29.557 1.00 75.88 998 ARG A O 1
ATOM 7191 N N . PRO A 1 999 ? 27.981 -12.545 28.272 1.00 65.94 999 PRO A N 1
ATOM 7192 C CA . PRO A 1 999 ? 29.078 -13.359 27.763 1.00 65.94 999 PRO A CA 1
ATOM 7193 C C . PRO A 1 999 ? 29.776 -14.246 28.805 1.00 65.94 999 PRO A C 1
ATOM 7195 O O . PRO A 1 999 ? 29.973 -13.886 29.965 1.00 65.94 999 PRO A O 1
ATOM 7198 N N . ALA A 1 1000 ? 30.216 -15.435 28.379 1.00 60.47 1000 ALA A N 1
ATOM 7199 C CA . ALA A 1 1000 ? 30.849 -16.410 29.275 1.00 60.47 1000 ALA A CA 1
ATOM 7200 C C . ALA A 1 1000 ? 32.149 -15.885 29.926 1.00 60.47 1000 ALA A C 1
ATOM 7202 O O . ALA A 1 1000 ? 32.452 -16.230 31.071 1.00 60.47 1000 ALA A O 1
ATOM 7203 N N . ALA A 1 1001 ? 32.890 -15.027 29.219 1.00 59.44 1001 ALA A N 1
ATOM 7204 C CA . ALA A 1 1001 ? 33.973 -14.215 29.767 1.00 59.44 1001 ALA A CA 1
ATOM 7205 C C . ALA A 1 1001 ? 33.402 -12.868 30.238 1.00 59.44 1001 ALA A C 1
ATOM 7207 O O . ALA A 1 1001 ? 33.570 -11.861 29.557 1.00 59.44 1001 ALA A O 1
ATOM 7208 N N . ARG A 1 1002 ? 32.670 -12.898 31.364 1.00 62.75 1002 ARG A N 1
ATOM 7209 C CA . ARG A 1 1002 ? 31.834 -11.776 31.822 1.00 62.75 1002 ARG A CA 1
ATOM 7210 C C . ARG A 1 1002 ? 32.600 -10.451 31.889 1.00 62.75 1002 ARG A C 1
ATOM 7212 O O . ARG A 1 1002 ? 33.737 -10.372 32.351 1.00 62.75 1002 ARG A O 1
ATOM 7219 N N . ASP A 1 1003 ? 31.876 -9.444 31.457 1.00 71.75 1003 ASP A N 1
ATOM 7220 C CA . ASP A 1 1003 ? 32.224 -8.061 31.140 1.00 71.75 1003 ASP A CA 1
ATOM 7221 C C . ASP A 1 1003 ? 31.934 -7.094 32.310 1.00 71.75 1003 ASP A C 1
ATOM 7223 O O . ASP A 1 1003 ? 31.623 -7.515 33.430 1.00 71.75 1003 ASP A O 1
ATOM 7227 N N . ALA A 1 1004 ? 32.081 -5.786 32.068 1.00 82.56 1004 ALA A N 1
ATOM 7228 C CA . ALA A 1 1004 ? 31.733 -4.726 33.015 1.00 82.56 1004 ALA A CA 1
ATOM 7229 C C . ALA A 1 1004 ? 30.732 -3.734 32.416 1.00 82.56 1004 ALA A C 1
ATOM 7231 O O . ALA A 1 1004 ? 30.599 -3.614 31.208 1.00 82.56 1004 ALA A O 1
ATOM 7232 N N . GLY A 1 1005 ? 30.055 -2.979 33.278 1.00 86.81 1005 GLY A N 1
ATOM 7233 C CA . GLY A 1 1005 ? 28.948 -2.110 32.889 1.00 86.81 1005 GLY A CA 1
ATOM 7234 C C . GLY A 1 1005 ? 27.603 -2.825 32.978 1.00 86.81 1005 GLY A C 1
ATOM 7235 O O . GLY A 1 1005 ? 27.515 -3.995 33.352 1.00 86.81 1005 GLY A O 1
ATOM 7236 N N . ALA A 1 1006 ? 26.537 -2.099 32.675 1.00 85.81 1006 ALA A N 1
ATOM 7237 C CA . ALA A 1 1006 ? 25.173 -2.609 32.751 1.00 85.81 1006 ALA A CA 1
ATOM 7238 C C . ALA A 1 1006 ? 24.685 -3.275 31.462 1.00 85.81 1006 ALA A C 1
ATOM 7240 O O . ALA A 1 1006 ? 23.757 -4.073 31.548 1.00 85.81 1006 ALA A O 1
ATOM 7241 N N . ASP A 1 1007 ? 25.299 -2.962 30.317 1.00 83.12 1007 ASP A N 1
ATOM 7242 C CA . ASP A 1 1007 ? 24.906 -3.461 28.996 1.00 83.12 1007 ASP A CA 1
ATOM 7243 C C . ASP A 1 1007 ? 26.081 -3.429 27.999 1.00 83.12 1007 ASP A C 1
ATOM 7245 O O . ASP A 1 1007 ? 26.946 -2.549 28.086 1.00 83.12 1007 ASP A O 1
ATOM 7249 N N . GLU A 1 1008 ? 26.086 -4.340 27.026 1.00 70.00 1008 GLU A N 1
ATOM 7250 C CA . GLU A 1 1008 ? 27.049 -4.396 25.917 1.00 70.00 1008 GLU A CA 1
ATOM 7251 C C . GLU A 1 1008 ? 26.329 -4.691 24.593 1.00 70.00 1008 GLU A C 1
ATOM 7253 O O . GLU A 1 1008 ? 25.415 -5.508 24.535 1.00 70.00 1008 GLU A O 1
ATOM 7258 N N . THR A 1 1009 ? 26.758 -4.058 23.498 1.00 63.97 1009 THR A N 1
ATOM 7259 C CA . THR A 1 1009 ? 26.241 -4.398 22.159 1.00 63.97 1009 THR A CA 1
ATOM 7260 C C . THR A 1 1009 ? 26.838 -5.722 21.662 1.00 63.97 1009 THR A C 1
ATOM 7262 O O . THR A 1 1009 ? 28.059 -5.838 21.526 1.00 63.97 1009 THR A O 1
ATOM 7265 N N . GLY A 1 1010 ? 25.967 -6.710 21.415 1.00 52.91 1010 GLY A N 1
ATOM 7266 C CA . GLY A 1 1010 ? 26.315 -8.069 20.957 1.00 52.91 1010 GLY A CA 1
ATOM 7267 C C . GLY A 1 1010 ? 26.686 -8.208 19.480 1.00 52.91 1010 GLY A C 1
ATOM 7268 O O . GLY A 1 1010 ? 26.297 -7.334 18.672 1.00 52.91 1010 GLY A O 1
#

Mean predicted aligned error: 23.47 Å

Nearest PDB structures (foldseek):
  1k85-assembly1_A  TM=9.208E-01  e=6.705E-06  Niallia circulans
  4plo-assembly1_B-2  TM=4.485E-01  e=2.237E-09  Mus musculus
  2w1n-assembly1_A  TM=4.271E-01  e=1.313E-07  Clostridium perfringens
  3pdd-assembly1_A  TM=3.746E-01  e=2.783E-06  Acetivibrio thermocellus ATCC 27405
  5vl3-assembly1_Q  TM=2.459E-01  e=2.948E-05  Homo sapiens

Secondary structure (DSSP, 8-state):
---------------------------------------PPPPSSS--PPPPPPEEEEEEEE-SSEEEEEEEPP--SS-EEEEEEESSSS-EEEESSSEEEEESPPTT-EEEEEEEEEESS---PPPEEEEEEPPPP---PPPPPPEEEEEEEE-SS-EEEEEEPP--SS-EEEEEEEETTEEEEEESSSEEEE-SPPTT-EEEEEEEEEETT--BPPPEEEEEEPPPPPP-PPPPPPEEEEEEEE-SS-EEEEEEPP--SS-EEEEEEEETTEEEEEESSSEEEE-SPPTT-EEEEEEEEEETT--B---EEEEEEPPPP----SS----PPPPPPEEEEEEEEETTEEEEEEEPPP-SS-EEEEEEEETTEEEEEESSSEEEEESPPTT-EEEEEEEEEETTS-B---EEEEEEPPPPPP-PPPPPPEEEEEEEE-SSEEEEEEEPP--SS-EEEEEEEETTEEEEEESSSEEEEESPPTT-EEEEEEEEEESS--BPPPEEEEEEPPPPP--PPPPPPEEEEEE---SSEEEEEEE----SS-EEEEEEEETTEEEEEESSSEEEEESPPTT-EEEEEEEEEESS--BPPPEEEEEE-------PPSSS-EEE-TT--TTS--SSSS-BS-HHHHHHHPPTT-EEEE-SEEEEEEEE---TT-TTSPPEEEEESS-EEEEEEEEE-SSSEEEE--EES-STTGGG-EESEEEEEEEEE---STT---EEEEEEEEEEEEEE-TT-EEEEEEEEEE------S---PPPPEESS-TTS---S---EEEEEES-EEESS-TT-PPPPTT----SEEE-S-EEEEEES-EEES-BS-SEEE--TTS---EEEEEES-EEPPPB--TTSSTTS---B---EEEEE-SSSEEEEEEEES-EEEEEEEEE-S-EEEEEEEES-EEE---TTTTT-TTEEEES-EESS--SSTT-EE-SS--EEE-STTS-EEEEPTT----PPPP-SGGG---B-SSSPBP-SS--SSS-B--